Protein AF-A0A8T0A3N9-F1 (afdb_monomer_lite)

InterPro domains:
  IPR000560 Histidine phosphatase superfamily, clade-2 [PF00328] (569-919)
  IPR000560 Histidine phosphatase superfamily, clade-2 [cd07061] (569-920)
  IPR006073 GTP binding domain [PF01926] (279-384)
  IPR006073 GTP binding domain [PR00326] (279-299)
  IPR006073 GTP binding domain [PR00326] (347-365)
  IPR016496 GTPase HflX [PTHR10229] (55-469)
  IPR025121 GTPase HflX, N-terminal [PF13167] (106-194)
  IPR027417 P-loop containing nucleoside triphosphate hydrolase [G3DSA:3.40.50.300] (276-448)
  IPR027417 P-loop containing nucleoside triphosphate hydrolase [SSF52540] (276-443)
  IPR029033 Histidine phosphatase superfamily [G3DSA:3.40.50.1240] (568-965)
  IPR029033 Histidine phosphatase superfamily [SSF53254] (567-965)
  IPR030394 HflX-type guanine nucleotide-binding (G) domain [PS51705] (277-448)
  IPR033379 Histidine acid phosphatase active site [PS00616] (570-584)
  IPR042108 GTPase HflX, N-terminal domain superfamily [G3DSA:3.40.50.11060] (99-221)

Secondary structure (DSSP, 8-state):
-----------------------------S--------------THHHHHHHHHHHHHHHHHHHHHHHTT---TTS----EEEEEEEEEE-SSTTPPPTT--HHHHHHHHHHHHHHSTTEEEEEEEEEEE---TTSSSSS-HHHHHHHHHHHTTS--SEEEE-SS---HHHHHHHHHHHTS-EEEHHHHHHHHHHHH--SHHHHHHHHHHHHHHHHHHHHHHHHH------SS------S-S-TTHHHHHHHHHHHHHHHHHHHHHHHTT--S-PPPEEEEE-BTTSSHHHHHHHTS--TT----SSTTS--S-EEEEEE-TTS-EEEEEE-PPB-TT--HHHHHHHTTTTHHHHT-SEEEEEEETT-TTHHHHHHHHHHHHHHTT--HHHHTT-EEEEE-GGG--HHHHHHHHHTTGGGGSEE--TTT-TTHHHHHHHHHHHHHHHTT-EEEEEEEETT-HHHHHHHHHTPPEEEPTTSSEEEEEEEE-HHHHHHHHHHTT-----S----TTSSHHHHHHHHHHHHHHHHHHHHTSS-HHHHHHHHHHHHHTT-------------EEEEEEEEEE---B--SS-SSTT-S--TTT-TTSSTT-TTPBPHHHHHHHHHHHHHHHHHHBTTTB-SS--SGGGGGS--SS----SSSSSS--S----------SEEEEE-SSHHHHHHHHHHHHHH-PPPTTT-S-TT--------EE--TTS--TTT-GGGS--HHHHHHHHHHHHHHHHHHHHHTHHHHHHHHHHTT--TTSPPPHHHHHGGGGHHHHHTTT----GGGG-EEGGGTTEEHHHHHHHHHHHHHHHHHHS-HHHHHHHHHHHHHHHHHHHHHHHH-SSSTTGGG--SEEEEEE-HHHHHHHHHHTT--TTS-PPPPTT-EEEEEEEEETTEEEEEEEEEETTEEEEEP-TTS-SSEEHHHHHHHHTTT---SHHHHHHHTT--TTGGG-TTS----

Foldseek 3Di:
DDDDDDDDDDDDDDDDDDDDDDDDDDDDDDDDDDDDDPPDDDDDPPVVVVVVVVVVVVVVVVVVLCVVLLFDDLPDDDAQFEEEEEEEAEPDDPPHADPQDDSVVLSVLVQQLQVLDPNGHHPYYDYQYFHDDLPDLERDDPVSLVVVLVVPVVDPGQEYEYEDLDHQLSHQVVSCVSNVHHYHYPLSSVLSSQCNVDPDPLSNLLSVLLCLVVSVRNLVVCQVVVDDPDDDDDDDDDDDRPDPCSVVVNVVSVVVNVVVVVVVVVVVVVDPPDDQAEEEEAFAFQLCSVLLVCLQAVDPPDDDDNGAFSDSDWDWGWGAAPLRRIYIYTYAHHDDPCNRPSSVVSCLVSCVSVLRGLAYEYRFELLDPCRVSRVVRRVVSCVVSVRDPVRVVRYAYEHEPPVNDDPVSVVVCVVVVVVVRHQYAYSVVRPSVVVVSVVVVVVSLVSQQWDWDKDKAFPPDPLVVVCVVVPWDFDADPVRGITITTDTGHPVRVVVSVVVSVPDPPDPDDPDPPPPVVVVVVVVVVVVVVVVVVVVVPDDPVVVVVVVVVVVVVVDPDDPPPDPPLDKAFFFKEKEWAQFFFAAQADLADPDPPHCVNPCVLHVVDHPAQDPRRLVLLLVLLLVVQVVDDPRPHDLAQDPQQVPPVPDDDDDDPDPPPPPDPDDDDDDDHFARQEAAEEEPDNRLQSSRQSSCLNNHFDDPVQDPDPVDRHDDDDYHYDDPLAQDLQFRVVRDDFQVLVVVLCVQQVVVFVVLCVVCVVLVVVCCVRNVHDPPDDDTLVSLLSSLSVVSCVVVVHDDDPQQQDFDVSVVRHGSNVSSLVSNFVSLLCSQQVDLLSLLLRQQANVLVVLVLVVVVLVPPDDPPVRHRHRYYYYRHHQSNVSSNCNLQCFDPVPDTRAHHGKMWMWIWIDSDSWIWIAIWIAGPNDIDTTQGDPQGRTRTSVRSCVSNVSRHDNDDCSSCVSSVHDPPPSVPVPPPPDD

Organism: NCBI:txid189291

Structure (mmCIF, N/CA/C/O backbone):
data_AF-A0A8T0A3N9-F1
#
_entry.id   AF-A0A8T0A3N9-F1
#
loop_
_atom_site.group_PDB
_atom_site.id
_atom_site.type_symbol
_atom_site.label_atom_id
_atom_site.label_alt_id
_atom_site.label_comp_id
_atom_site.label_asym_id
_atom_site.label_entity_id
_atom_site.label_seq_id
_atom_site.pdbx_PDB_ins_code
_atom_site.Cartn_x
_atom_site.Cartn_y
_atom_site.Cartn_z
_atom_site.occupancy
_atom_site.B_iso_or_equiv
_atom_site.auth_seq_id
_atom_site.auth_comp_id
_atom_site.auth_asym_id
_atom_site.auth_atom_id
_atom_site.pdbx_PDB_model_num
ATOM 1 N N . MET A 1 1 ? -54.874 44.246 -4.420 1.00 30.34 1 MET A N 1
ATOM 2 C CA . MET A 1 1 ? -55.210 43.164 -5.374 1.00 30.34 1 MET A CA 1
ATOM 3 C C . MET A 1 1 ? -55.559 41.937 -4.543 1.00 30.34 1 MET A C 1
ATOM 5 O O . MET A 1 1 ? -54.662 41.275 -4.060 1.00 30.34 1 MET A O 1
ATOM 9 N N . PHE A 1 2 ? -56.795 41.769 -4.074 1.00 20.53 2 PHE A N 1
ATOM 10 C CA . PHE A 1 2 ? -57.977 41.414 -4.869 1.00 20.53 2 PHE A CA 1
ATOM 11 C C . PHE A 1 2 ? -57.716 40.195 -5.767 1.00 20.53 2 PHE A C 1
ATOM 13 O O . PHE A 1 2 ? -57.032 40.305 -6.777 1.00 20.53 2 PHE A O 1
ATOM 20 N N . ASN A 1 3 ? -58.325 39.076 -5.363 1.00 24.56 3 ASN A N 1
ATOM 21 C CA . ASN A 1 3 ? -58.626 37.869 -6.131 1.00 24.56 3 ASN A CA 1
ATOM 22 C C . ASN A 1 3 ? -57.452 37.079 -6.723 1.00 24.56 3 ASN A C 1
ATOM 24 O O . ASN A 1 3 ? -57.071 37.296 -7.869 1.00 24.56 3 ASN A O 1
ATOM 28 N N . ARG A 1 4 ? -57.034 36.021 -6.014 1.00 25.94 4 ARG A N 1
ATOM 29 C CA . ARG A 1 4 ? -57.215 34.619 -6.462 1.00 25.94 4 ARG A CA 1
ATOM 30 C C . ARG A 1 4 ? -56.453 33.655 -5.554 1.00 25.94 4 ARG A C 1
ATOM 32 O O . ARG A 1 4 ? -55.301 33.339 -5.807 1.00 25.94 4 ARG A O 1
ATOM 39 N N . LEU A 1 5 ? -57.139 33.149 -4.536 1.00 24.59 5 LEU A N 1
ATOM 40 C CA . LEU A 1 5 ? -56.925 31.809 -3.981 1.00 24.59 5 LEU A CA 1
ATOM 41 C C . LEU A 1 5 ? -58.199 31.433 -3.218 1.00 24.59 5 LEU A C 1
ATOM 43 O O . LEU A 1 5 ? -58.283 31.522 -2.001 1.00 24.59 5 LEU A O 1
ATOM 47 N N . LEU A 1 6 ? -59.232 31.083 -3.981 1.00 23.59 6 LEU A N 1
ATOM 48 C CA . LEU A 1 6 ? -60.419 30.400 -3.486 1.00 23.59 6 LEU A CA 1
ATOM 49 C C . LEU A 1 6 ? -60.865 29.402 -4.552 1.00 23.59 6 LEU A C 1
ATOM 51 O O . LEU A 1 6 ? -60.938 29.726 -5.735 1.00 23.59 6 LEU A O 1
ATOM 55 N N . CYS A 1 7 ? -61.177 28.209 -4.059 1.00 23.44 7 CYS A N 1
ATOM 56 C CA . CYS A 1 7 ? -61.945 27.155 -4.705 1.00 23.44 7 CYS A CA 1
ATOM 57 C C . CYS A 1 7 ? -61.252 26.356 -5.813 1.00 23.44 7 CYS A C 1
ATOM 59 O O . CYS A 1 7 ? -61.495 26.515 -7.003 1.00 23.44 7 CYS A O 1
ATOM 61 N N . CYS A 1 8 ? -60.520 25.339 -5.362 1.00 23.23 8 CYS A N 1
ATOM 62 C CA . CYS A 1 8 ? -60.723 24.006 -5.909 1.00 23.23 8 CYS A CA 1
ATOM 63 C C . CYS A 1 8 ? -61.924 23.393 -5.167 1.00 23.23 8 CYS A C 1
ATOM 65 O O . CYS A 1 8 ? -61.854 23.196 -3.955 1.00 23.23 8 CYS A O 1
ATOM 67 N N . SER A 1 9 ? -63.037 23.133 -5.847 1.00 22.84 9 SER A N 1
ATOM 68 C CA . SER A 1 9 ? -63.958 22.061 -5.451 1.00 22.84 9 SER A CA 1
ATOM 69 C C . SER A 1 9 ? -64.894 21.703 -6.600 1.00 22.84 9 SER A C 1
ATOM 71 O O . SER A 1 9 ? -65.612 22.552 -7.107 1.00 22.84 9 SER A O 1
ATOM 73 N N . PHE A 1 10 ? -64.832 20.415 -6.957 1.00 23.19 10 PHE A N 1
ATOM 74 C CA . PHE A 1 10 ? -65.966 19.538 -7.261 1.00 23.19 10 PHE A CA 1
ATOM 75 C C . PHE A 1 10 ? -66.947 20.036 -8.338 1.00 23.19 10 PHE A C 1
ATOM 77 O O . PHE A 1 10 ? -67.694 20.981 -8.156 1.00 23.19 10 PHE A O 1
ATOM 84 N N . CYS A 1 11 ? -67.052 19.391 -9.489 1.00 23.31 11 CYS A N 1
ATOM 85 C CA . CYS A 1 11 ? -67.640 18.065 -9.619 1.00 23.31 11 CYS A CA 1
ATOM 86 C C . CYS A 1 11 ? -67.549 17.696 -11.099 1.00 23.31 11 CYS A C 1
ATOM 88 O O . CYS A 1 11 ? -67.789 18.536 -11.966 1.00 23.31 11 CYS A O 1
ATOM 90 N N . GLY A 1 12 ? -67.220 16.438 -11.378 1.00 23.97 12 GLY A N 1
ATOM 91 C CA . GLY A 1 12 ? -67.410 15.887 -12.711 1.00 23.97 12 GLY A CA 1
ATOM 92 C C . GLY A 1 12 ? -68.894 15.788 -13.043 1.00 23.97 12 GLY A C 1
ATOM 93 O O . GLY A 1 12 ? -69.718 15.745 -12.131 1.00 23.97 12 GLY A O 1
ATOM 94 N N . ASN A 1 13 ? -69.216 15.724 -14.334 1.00 23.80 13 ASN A N 1
ATOM 95 C CA . ASN A 1 13 ? -69.776 14.516 -14.939 1.00 23.80 13 ASN A CA 1
ATOM 96 C C . ASN A 1 13 ? -70.222 14.750 -16.392 1.00 23.80 13 ASN A C 1
ATOM 98 O O . ASN A 1 13 ? -70.967 15.691 -16.632 1.00 23.80 13 ASN A O 1
ATOM 102 N N . PHE A 1 14 ? -69.862 13.799 -17.273 1.00 21.64 14 PHE A N 1
ATOM 103 C CA . PHE A 1 14 ? -70.457 13.521 -18.600 1.00 21.64 14 PHE A CA 1
ATOM 104 C C . PHE A 1 14 ? -70.297 14.659 -19.651 1.00 21.64 14 PHE A C 1
ATOM 106 O O . PHE A 1 14 ? -70.288 15.828 -19.315 1.00 21.64 14 PHE A O 1
ATOM 113 N N . VAL A 1 15 ? -70.055 14.460 -20.953 1.00 22.73 15 VAL A N 1
ATOM 114 C CA . VAL A 1 15 ? -70.642 13.574 -21.975 1.00 22.73 15 VAL A CA 1
ATOM 115 C C . VAL A 1 15 ? -69.679 13.559 -23.196 1.00 22.73 15 VAL A C 1
ATOM 117 O O . VAL A 1 15 ? -69.161 14.610 -23.546 1.00 22.73 15 VAL A O 1
ATOM 120 N N . PHE A 1 16 ? -69.427 12.365 -23.763 1.00 19.97 16 PHE A N 1
ATOM 121 C CA . PHE A 1 16 ? -69.338 11.912 -25.185 1.00 19.97 16 PHE A CA 1
ATOM 122 C C . PHE A 1 16 ? -69.136 12.894 -26.398 1.00 19.97 16 PHE A C 1
ATOM 124 O O . PHE A 1 16 ? -69.219 14.101 -26.238 1.00 19.97 16 PHE A O 1
ATOM 131 N N . PRO A 1 17 ? -68.802 12.396 -27.621 1.00 37.25 17 PRO A N 1
ATOM 132 C CA . PRO A 1 17 ? -67.645 12.792 -28.441 1.00 37.25 17 PRO A CA 1
ATOM 133 C C . PRO A 1 17 ? -68.047 13.462 -29.788 1.00 37.25 17 PRO A C 1
ATOM 135 O O . PRO A 1 17 ? -69.189 13.878 -29.927 1.00 37.25 17 PRO A O 1
ATOM 138 N N . LEU A 1 18 ? -67.140 13.434 -30.789 1.00 20.70 18 LEU A N 1
ATOM 139 C CA . LEU A 1 18 ? -67.248 13.936 -32.187 1.00 20.70 18 LEU A CA 1
ATOM 140 C C . LEU A 1 18 ? -66.909 15.441 -32.293 1.00 20.70 18 LEU A C 1
ATOM 142 O O . LEU A 1 18 ? -67.251 16.209 -31.412 1.00 20.70 18 LEU A O 1
ATOM 146 N N . GLU A 1 19 ? -66.187 15.976 -33.277 1.00 22.59 19 GLU A N 1
ATOM 147 C CA . GLU A 1 19 ? -65.844 15.527 -34.623 1.00 22.59 19 GLU A CA 1
ATOM 148 C C . GLU A 1 19 ? -64.695 16.420 -35.161 1.00 22.59 19 GLU A C 1
ATOM 150 O O . GLU A 1 19 ? -64.635 17.618 -34.890 1.00 22.59 19 GLU A O 1
ATOM 155 N N . ASN A 1 20 ? -63.756 15.799 -35.880 1.00 23.03 20 ASN A N 1
ATOM 156 C CA . ASN A 1 20 ? -63.113 16.243 -37.132 1.00 23.03 20 ASN A CA 1
ATOM 157 C C . ASN A 1 20 ? -63.693 17.539 -37.782 1.00 23.03 20 ASN A C 1
ATOM 159 O O . ASN A 1 20 ? -64.899 17.710 -37.799 1.00 23.03 20 ASN A O 1
ATOM 163 N N . ILE A 1 21 ? -62.996 18.448 -38.482 1.00 23.11 21 ILE A N 1
ATOM 164 C CA . ILE A 1 21 ? -61.738 18.433 -39.251 1.00 23.11 21 ILE A CA 1
ATOM 165 C C . ILE A 1 21 ? -61.641 19.812 -39.968 1.00 23.11 21 ILE A C 1
ATOM 167 O O . ILE A 1 21 ? -62.672 20.387 -40.302 1.00 23.11 21 ILE A O 1
ATOM 171 N N . LEU A 1 22 ? -60.415 20.253 -40.303 1.00 21.78 22 LEU A N 1
ATOM 172 C CA . LEU A 1 22 ? -60.035 21.360 -41.226 1.00 21.78 22 LEU A CA 1
ATOM 173 C C . LEU A 1 22 ? -60.238 22.796 -40.690 1.00 21.78 22 LEU A C 1
ATOM 175 O O . LEU A 1 22 ? -61.221 23.102 -40.047 1.00 21.78 22 LEU A O 1
ATOM 179 N N . SER A 1 23 ? -59.335 23.757 -40.903 1.00 22.45 23 SER A N 1
ATOM 180 C CA . SER A 1 23 ? -58.492 23.973 -42.081 1.00 22.45 23 SER A CA 1
ATOM 181 C C . SER A 1 23 ? -57.267 24.859 -41.789 1.00 22.45 23 SER A C 1
ATOM 183 O O . SER A 1 23 ? -57.397 25.920 -41.190 1.00 22.45 23 SER A O 1
ATOM 185 N N . ASN A 1 24 ? -56.120 24.444 -42.338 1.00 22.59 24 ASN A N 1
ATOM 186 C CA . ASN A 1 24 ? -55.040 25.261 -42.914 1.00 22.59 24 ASN A CA 1
ATOM 187 C C . ASN A 1 24 ? -54.519 26.504 -42.164 1.00 22.59 24 ASN A C 1
ATOM 189 O O . ASN A 1 24 ? -55.103 27.572 -42.272 1.00 22.59 24 ASN A O 1
ATOM 193 N N . SER A 1 25 ? -53.259 26.437 -41.712 1.00 24.27 25 SER A N 1
ATOM 194 C CA . SER A 1 25 ? -52.186 27.223 -42.354 1.00 24.27 25 SER A CA 1
ATOM 195 C C . SER A 1 25 ? -50.788 26.870 -41.831 1.00 24.27 25 SER A C 1
ATOM 197 O O . SER A 1 25 ? -50.473 27.019 -40.655 1.00 24.27 25 SER A O 1
ATOM 199 N N . ARG A 1 26 ? -49.958 26.423 -42.778 1.00 23.83 26 ARG A N 1
ATOM 200 C CA . ARG A 1 26 ? -48.489 26.481 -42.862 1.00 23.83 26 ARG A CA 1
ATOM 201 C C . ARG A 1 26 ? -47.792 27.386 -41.828 1.00 23.83 26 ARG A C 1
ATOM 203 O O . ARG A 1 26 ? -47.915 28.597 -41.928 1.00 23.83 26 ARG A O 1
ATOM 210 N N . PHE A 1 27 ? -46.942 26.800 -40.980 1.00 23.92 27 PHE A N 1
ATOM 211 C CA . PHE A 1 27 ? -45.501 27.111 -40.892 1.00 23.92 27 PHE A CA 1
ATOM 212 C C . PHE A 1 27 ? -44.819 26.121 -39.925 1.00 23.92 27 PHE A C 1
ATOM 214 O O . PHE A 1 27 ? -44.759 26.308 -38.715 1.00 23.92 27 PHE A O 1
ATOM 221 N N . LEU A 1 28 ? -44.340 25.010 -40.487 1.00 23.72 28 LEU A N 1
ATOM 222 C CA . LEU A 1 28 ? -43.493 24.016 -39.829 1.00 23.72 28 LEU A CA 1
ATOM 223 C C . LEU A 1 28 ? -42.024 24.392 -40.051 1.00 23.72 28 LEU A C 1
ATOM 225 O O . LEU A 1 28 ? -41.603 24.468 -41.203 1.00 23.72 28 LEU A O 1
ATOM 229 N N . ARG A 1 29 ? -41.233 24.510 -38.978 1.00 22.55 29 ARG A N 1
ATOM 230 C CA . ARG A 1 29 ? -39.926 23.835 -38.849 1.00 22.55 29 ARG A CA 1
ATOM 231 C C . ARG A 1 29 ? -39.346 24.009 -37.443 1.00 22.55 29 ARG A C 1
ATOM 233 O O . ARG A 1 29 ? -39.181 25.118 -36.956 1.00 22.55 29 ARG A O 1
ATOM 240 N N . ASN A 1 30 ? -38.946 22.864 -36.894 1.00 24.52 30 ASN A N 1
ATOM 241 C CA . ASN A 1 30 ? -37.960 22.666 -35.832 1.00 24.52 30 ASN A CA 1
ATOM 242 C C . ASN A 1 30 ? -38.410 22.901 -34.384 1.00 24.52 30 ASN A C 1
ATOM 244 O O . ASN A 1 30 ? -38.024 23.880 -33.763 1.00 24.52 30 ASN A O 1
ATOM 248 N N . GLN A 1 31 ? -39.109 21.913 -33.813 1.00 24.20 31 GLN A N 1
ATOM 249 C CA . GLN A 1 31 ? -38.655 21.147 -32.634 1.00 24.20 31 GLN A CA 1
ATOM 250 C C . GLN A 1 31 ? -39.812 20.336 -32.024 1.00 24.20 31 GLN A C 1
ATOM 252 O O . GLN A 1 31 ? -40.736 20.907 -31.459 1.00 24.20 31 GLN A O 1
ATOM 257 N N . LYS A 1 32 ? -39.695 19.004 -32.081 1.00 23.02 32 LYS A N 1
ATOM 258 C CA . LYS A 1 32 ? -39.749 18.040 -30.959 1.00 23.02 32 LYS A CA 1
ATOM 259 C C . LYS A 1 32 ? -40.359 16.703 -31.387 1.00 23.02 32 LYS A C 1
ATOM 261 O O . LYS A 1 32 ? -41.484 16.636 -31.852 1.00 23.02 32 LYS A O 1
ATOM 266 N N . CYS A 1 33 ? -39.593 15.663 -31.064 1.00 22.38 33 CYS A N 1
ATOM 267 C CA . CYS A 1 33 ? -40.052 14.412 -30.471 1.00 22.38 33 CYS A CA 1
ATOM 268 C C . CYS A 1 33 ? -40.924 13.439 -31.286 1.00 22.38 33 CYS A C 1
ATOM 270 O O . CYS A 1 33 ? -42.089 13.676 -31.567 1.00 22.38 33 CYS A O 1
ATOM 272 N N . PHE A 1 34 ? -40.337 12.245 -31.428 1.00 23.73 34 PHE A N 1
ATOM 273 C CA . PHE A 1 34 ? -40.963 10.924 -31.485 1.00 23.73 34 PHE A CA 1
ATOM 274 C C . PHE A 1 34 ? -41.773 10.555 -32.736 1.00 23.73 34 PHE A C 1
ATOM 276 O O . PHE A 1 34 ? -42.989 10.673 -32.786 1.00 23.73 34 PHE A O 1
ATOM 283 N N . SER A 1 35 ? -41.095 9.882 -33.668 1.00 21.33 35 SER A N 1
ATOM 284 C CA . SER A 1 35 ? -41.566 8.573 -34.137 1.00 21.33 35 SER A CA 1
ATOM 285 C C . SER A 1 35 ? -40.422 7.711 -34.692 1.00 21.33 35 SER A C 1
ATOM 287 O O . SER A 1 35 ? -39.604 8.136 -35.501 1.00 21.33 35 SER A O 1
ATOM 289 N N . THR A 1 36 ? -40.402 6.463 -34.214 1.00 23.75 36 THR A N 1
ATOM 290 C CA . THR A 1 36 ? -40.014 5.244 -34.942 1.00 23.75 36 THR A CA 1
ATOM 291 C C . THR A 1 36 ? -38.611 5.147 -35.548 1.00 23.75 36 THR A C 1
ATOM 293 O O . THR A 1 36 ? -38.439 5.201 -36.762 1.00 23.75 36 THR A O 1
ATOM 296 N N . VAL A 1 37 ? -37.637 4.746 -34.727 1.00 23.03 37 VAL A N 1
ATOM 297 C CA . VAL A 1 37 ? -36.713 3.689 -35.168 1.00 23.03 37 VAL A CA 1
ATOM 298 C C . VAL A 1 37 ? -37.246 2.386 -34.593 1.00 23.03 37 VAL A C 1
ATOM 300 O O . VAL A 1 37 ? -37.294 2.201 -33.380 1.00 23.03 37 VAL A O 1
ATOM 303 N N . LYS A 1 38 ? -37.710 1.507 -35.484 1.00 22.08 38 LYS A N 1
ATOM 304 C CA . LYS A 1 38 ? -38.062 0.120 -35.180 1.00 22.08 38 LYS A CA 1
ATOM 305 C C . LYS A 1 38 ? -36.875 -0.532 -34.468 1.00 22.08 38 LYS A C 1
ATOM 307 O O . LYS A 1 38 ? -35.898 -0.903 -35.117 1.00 22.08 38 LYS A O 1
ATOM 312 N N . ILE A 1 39 ? -36.968 -0.685 -33.150 1.00 24.41 39 ILE A N 1
ATOM 313 C CA . ILE A 1 39 ? -36.131 -1.615 -32.398 1.00 24.41 39 ILE A CA 1
ATOM 314 C C . ILE A 1 39 ? -36.564 -3.000 -32.871 1.00 24.41 39 ILE A C 1
ATOM 316 O O . ILE A 1 39 ? -37.581 -3.538 -32.439 1.00 24.41 39 ILE A O 1
ATOM 320 N N . ARG A 1 40 ? -35.838 -3.530 -33.858 1.00 24.09 40 ARG A N 1
ATOM 321 C CA . ARG A 1 40 ? -35.910 -4.946 -34.196 1.00 24.09 40 ARG A CA 1
ATOM 322 C C . ARG A 1 40 ? -35.511 -5.720 -32.947 1.00 24.09 40 ARG A C 1
ATOM 324 O O . ARG A 1 40 ? -34.443 -5.487 -32.387 1.00 24.09 40 ARG A O 1
ATOM 331 N N . GLU A 1 41 ? -36.416 -6.599 -32.544 1.00 25.75 41 GLU A N 1
ATOM 332 C CA . GLU A 1 41 ? -36.269 -7.596 -31.496 1.00 25.75 41 GLU A CA 1
ATOM 333 C C . GLU A 1 41 ? -34.837 -8.140 -31.405 1.00 25.75 41 GLU A C 1
ATOM 335 O O . GLU A 1 41 ? -34.308 -8.736 -32.347 1.00 25.75 41 GLU A O 1
ATOM 340 N N . LEU A 1 42 ? -34.227 -7.969 -30.234 1.00 30.20 42 LEU A N 1
ATOM 341 C CA . LEU A 1 42 ? -33.087 -8.766 -29.810 1.00 30.20 42 LEU A CA 1
ATOM 342 C C . LEU A 1 42 ? -33.594 -10.183 -29.495 1.00 30.20 42 LEU A C 1
ATOM 344 O O . LEU A 1 42 ? -34.135 -10.441 -28.425 1.00 30.20 42 LEU A O 1
ATOM 348 N N . ARG A 1 43 ? -33.394 -11.104 -30.440 1.00 24.11 43 ARG A N 1
ATOM 349 C CA . ARG A 1 43 ? -33.302 -12.557 -30.210 1.00 24.11 43 ARG A CA 1
ATOM 350 C C . ARG A 1 43 ? -31.985 -13.071 -30.811 1.00 24.11 43 ARG A C 1
ATOM 352 O O . ARG A 1 43 ? -31.528 -12.523 -31.814 1.00 24.11 43 ARG A O 1
ATOM 359 N N . PRO A 1 44 ? -31.468 -14.220 -30.354 1.00 31.72 44 PRO A N 1
ATOM 360 C CA . PRO A 1 44 ? -30.859 -14.491 -29.060 1.00 31.72 44 PRO A CA 1
ATOM 361 C C . PRO A 1 44 ? -29.315 -14.524 -29.172 1.00 31.72 44 PRO A C 1
ATOM 363 O O . PRO A 1 44 ? -28.741 -14.490 -30.262 1.00 31.72 44 PRO A O 1
ATOM 366 N N . LEU A 1 45 ? -28.655 -14.645 -28.019 1.00 30.11 45 LEU A N 1
ATOM 367 C CA . LEU A 1 45 ? -27.210 -14.742 -27.723 1.00 30.11 45 LEU A CA 1
ATOM 368 C C . LEU A 1 45 ? -26.346 -15.724 -28.564 1.00 30.11 45 LEU A C 1
ATOM 370 O O . LEU A 1 45 ? -25.161 -15.887 -28.288 1.00 30.11 45 LEU A O 1
ATOM 374 N N . GLN A 1 46 ? -26.872 -16.350 -29.618 1.00 28.11 46 GLN A N 1
ATOM 375 C CA . GLN A 1 46 ? -26.120 -17.230 -30.522 1.00 28.11 46 GLN A CA 1
ATOM 376 C C . GLN A 1 46 ? -25.392 -16.475 -31.651 1.00 28.11 46 GLN A C 1
ATOM 378 O O . GLN A 1 46 ? -24.355 -16.937 -32.123 1.00 28.11 46 GLN A O 1
ATOM 383 N N . LYS A 1 47 ? -25.863 -15.284 -32.057 1.00 27.27 47 LYS A N 1
ATOM 384 C CA . LYS A 1 47 ? -25.185 -14.460 -33.084 1.00 27.27 47 LYS A CA 1
ATOM 385 C C . LYS A 1 47 ? -23.912 -13.778 -32.573 1.00 27.27 47 LYS A C 1
ATOM 387 O O . LYS A 1 47 ? -22.995 -13.561 -33.353 1.00 27.27 47 LYS A O 1
ATOM 392 N N . VAL A 1 48 ? -23.837 -13.501 -31.269 1.00 33.81 48 VAL A N 1
ATOM 393 C CA . VAL A 1 48 ? -22.647 -12.914 -30.628 1.00 33.81 48 VAL A CA 1
ATOM 394 C C . VAL A 1 48 ? -21.504 -13.930 -30.576 1.00 33.81 48 VAL A C 1
ATOM 396 O O . VAL A 1 48 ? -20.382 -13.576 -30.905 1.00 33.81 48 VAL A O 1
ATOM 399 N N . LYS A 1 49 ? -21.789 -15.215 -30.311 1.00 30.42 49 LYS A N 1
ATOM 400 C CA . LYS A 1 49 ? -20.788 -16.291 -30.449 1.00 30.42 49 LYS A CA 1
ATOM 401 C C . LYS A 1 49 ? -20.253 -16.426 -31.879 1.00 30.42 49 LYS A C 1
ATOM 403 O O . LYS A 1 49 ? -19.074 -16.692 -32.046 1.00 30.42 49 LYS A O 1
ATOM 408 N N . LYS A 1 50 ? -21.104 -16.209 -32.891 1.00 28.48 50 LYS A N 1
ATOM 409 C CA . LYS A 1 50 ? -20.723 -16.294 -34.311 1.00 28.48 50 LYS A CA 1
ATOM 410 C C . LYS A 1 50 ? -19.905 -15.085 -34.798 1.00 28.48 50 LYS A C 1
ATOM 412 O O . LYS A 1 50 ? -19.092 -15.235 -35.700 1.00 28.48 50 LYS A O 1
ATOM 417 N N . LEU A 1 51 ? -20.121 -13.909 -34.200 1.00 32.94 51 LEU A N 1
ATOM 418 C CA . LEU A 1 51 ? -19.333 -12.692 -34.443 1.00 32.94 51 LEU A CA 1
ATOM 419 C C . LEU A 1 51 ? -17.976 -12.748 -33.730 1.00 32.94 51 LEU A C 1
ATOM 421 O O . LEU A 1 51 ? -16.968 -12.450 -34.354 1.00 32.94 51 LEU A O 1
ATOM 425 N N . LEU A 1 52 ? -17.938 -13.233 -32.485 1.00 33.88 52 LEU A N 1
ATOM 426 C CA . LEU A 1 52 ? -16.690 -13.460 -31.746 1.00 33.88 52 LEU A CA 1
ATOM 427 C C . LEU A 1 52 ? -15.800 -14.508 -32.439 1.00 33.88 52 LEU A C 1
ATOM 429 O O . LEU A 1 52 ? -14.599 -14.306 -32.548 1.00 33.88 52 LEU A O 1
ATOM 433 N N . SER A 1 53 ? -16.387 -15.571 -33.009 1.00 35.06 53 SER A N 1
ATOM 434 C CA . SER A 1 53 ? -15.629 -16.555 -33.799 1.00 35.06 53 SER A CA 1
ATOM 435 C C . SER A 1 53 ? -15.154 -16.031 -35.162 1.00 35.06 53 SER A C 1
ATOM 437 O O . SER A 1 53 ? -14.242 -16.600 -35.744 1.00 35.06 53 SER A O 1
ATOM 439 N N . GLN A 1 54 ? -15.791 -14.989 -35.716 1.00 41.12 54 GLN A N 1
ATOM 440 C CA . GLN A 1 54 ? -15.336 -14.338 -36.955 1.00 41.12 54 GLN A CA 1
ATOM 441 C C . GLN A 1 54 ? -14.229 -13.309 -36.680 1.00 41.12 54 GLN A C 1
ATOM 443 O O . GLN A 1 54 ? -13.321 -13.191 -37.495 1.00 41.12 54 GLN A O 1
ATOM 448 N N . GLU A 1 55 ? -14.260 -12.629 -35.529 1.00 47.69 55 GLU A N 1
ATOM 449 C CA . GLU A 1 55 ? -13.177 -11.744 -35.071 1.00 47.69 55 GLU A CA 1
ATOM 450 C C . GLU A 1 55 ? -11.871 -12.514 -34.809 1.00 47.69 55 GLU A C 1
ATOM 452 O O . GLU A 1 55 ? -10.806 -12.033 -35.186 1.00 47.69 55 GLU A O 1
ATOM 457 N N . GLU A 1 56 ? -11.941 -13.727 -34.244 1.00 44.69 56 GLU A N 1
ATOM 458 C CA . GLU A 1 56 ? -10.761 -14.586 -34.033 1.00 44.69 56 GLU A CA 1
ATOM 459 C C . GLU A 1 56 ? -10.094 -15.000 -35.361 1.00 44.69 56 GLU A C 1
ATOM 461 O O . GLU A 1 56 ? -8.872 -14.941 -35.480 1.00 44.69 56 GLU A O 1
ATOM 466 N N . ILE A 1 57 ? -10.889 -15.331 -36.389 1.00 45.47 57 ILE A N 1
ATOM 467 C CA . ILE A 1 57 ? -10.389 -15.700 -37.728 1.00 45.47 57 ILE A CA 1
ATOM 468 C C . ILE A 1 57 ? -9.787 -14.482 -38.453 1.00 45.47 57 ILE A C 1
ATOM 470 O O . ILE A 1 57 ? -8.758 -14.601 -39.120 1.00 45.47 57 ILE A O 1
ATOM 474 N N . GLU A 1 58 ? -10.401 -13.301 -38.324 1.00 52.75 58 GLU A N 1
ATOM 475 C CA . GLU A 1 58 ? -9.874 -12.065 -38.915 1.00 52.75 58 GLU A CA 1
ATOM 476 C C . GLU A 1 58 ? -8.576 -11.603 -38.225 1.00 52.75 58 GLU A C 1
ATOM 478 O O . GLU A 1 58 ? -7.655 -11.170 -38.917 1.00 52.75 58 GLU A O 1
ATOM 483 N N . GLU A 1 59 ? -8.441 -11.734 -36.897 1.00 53.75 59 GLU A N 1
ATOM 484 C CA . GLU A 1 59 ? -7.191 -11.415 -36.183 1.00 53.75 59 GLU A CA 1
ATOM 485 C C . GLU A 1 59 ? -6.044 -12.379 -36.530 1.00 53.75 59 GLU A C 1
ATOM 487 O O . GLU A 1 59 ? -4.892 -11.941 -36.623 1.00 53.75 59 GLU A O 1
ATOM 492 N N . GLU A 1 60 ? -6.329 -13.658 -36.780 1.00 53.50 60 GLU A N 1
ATOM 493 C CA . GLU A 1 60 ? -5.324 -14.654 -37.169 1.00 53.50 60 GLU A CA 1
ATOM 494 C C . GLU A 1 60 ? -4.774 -14.382 -38.583 1.00 53.50 60 GLU A C 1
ATOM 496 O O . GLU A 1 60 ? -3.558 -14.263 -38.764 1.00 53.50 60 GLU A O 1
ATOM 501 N N . GLN A 1 61 ? -5.654 -14.114 -39.557 1.00 54.69 61 GLN A N 1
ATOM 502 C CA . GLN A 1 61 ? -5.267 -13.689 -40.914 1.00 54.69 61 GLN A CA 1
ATOM 503 C C . GLN A 1 61 ? -4.504 -12.355 -40.914 1.00 54.69 61 GLN A C 1
ATOM 505 O O . GLN A 1 61 ? -3.534 -12.168 -41.652 1.00 54.69 61 GLN A O 1
ATOM 510 N N . PHE A 1 62 ? -4.910 -11.411 -40.061 1.00 59.25 62 PHE A N 1
ATOM 511 C CA . PHE A 1 62 ? -4.227 -10.126 -39.913 1.00 59.25 62 PHE A CA 1
ATOM 512 C C . PHE A 1 62 ? -2.842 -10.284 -39.267 1.00 59.25 62 PHE A C 1
ATOM 514 O O . PHE A 1 62 ? -1.912 -9.538 -39.580 1.00 59.25 62 PHE A O 1
ATOM 521 N N . THR A 1 63 ? -2.680 -11.271 -38.385 1.00 58.16 63 THR A N 1
ATOM 522 C CA . THR A 1 63 ? -1.396 -11.621 -37.766 1.00 58.16 63 THR A CA 1
ATOM 523 C C . THR A 1 63 ? -0.440 -12.249 -38.779 1.00 58.16 63 THR A C 1
ATOM 525 O O . THR A 1 63 ? 0.745 -11.912 -38.785 1.00 58.16 63 THR A O 1
ATOM 528 N N . GLU A 1 64 ? -0.945 -13.103 -39.666 1.00 56.94 64 GLU A N 1
ATOM 529 C CA . GLU A 1 64 ? -0.175 -13.704 -40.759 1.00 56.94 64 GLU A CA 1
ATOM 530 C C . GLU A 1 64 ? 0.266 -12.652 -41.791 1.00 56.94 64 GLU A C 1
ATOM 532 O O . GLU A 1 64 ? 1.437 -12.600 -42.175 1.00 56.94 64 GLU A O 1
ATOM 537 N N . LEU A 1 65 ? -0.620 -11.712 -42.136 1.00 58.81 65 LEU A N 1
ATOM 538 C CA . LEU A 1 65 ? -0.280 -10.577 -42.993 1.00 58.81 65 LEU A CA 1
ATOM 539 C C . LEU A 1 65 ? 0.824 -9.703 -42.371 1.00 58.81 65 LEU A C 1
ATOM 541 O O . LEU A 1 65 ? 1.794 -9.364 -43.047 1.00 58.81 65 LEU A O 1
ATOM 545 N N . LYS A 1 66 ? 0.725 -9.367 -41.078 1.00 60.41 66 LYS A N 1
ATOM 546 C CA . LYS A 1 66 ? 1.770 -8.604 -40.369 1.00 60.41 66 LYS A CA 1
ATOM 547 C C . LYS A 1 66 ? 3.135 -9.290 -40.439 1.00 60.41 66 LYS A C 1
ATOM 549 O O . LYS A 1 66 ? 4.135 -8.613 -40.664 1.00 60.41 66 LYS A O 1
ATOM 554 N N . LEU A 1 67 ? 3.165 -10.617 -40.299 1.00 58.31 67 LEU A N 1
ATOM 555 C CA . LEU A 1 67 ? 4.386 -11.413 -40.440 1.00 58.31 67 LEU A CA 1
ATOM 556 C C . LEU A 1 67 ? 4.949 -11.343 -41.866 1.00 58.31 67 LEU A C 1
ATOM 558 O O . LEU A 1 67 ? 6.153 -11.170 -42.027 1.00 58.31 67 LEU A O 1
ATOM 562 N N . SER A 1 68 ? 4.092 -11.411 -42.890 1.00 53.72 68 SER A N 1
ATOM 563 C CA . SER A 1 68 ? 4.516 -11.301 -44.296 1.00 53.72 68 SER A CA 1
ATOM 564 C C . SER A 1 68 ? 5.037 -9.908 -44.683 1.00 53.72 68 SER A C 1
ATOM 566 O O . SER A 1 68 ? 5.883 -9.788 -45.562 1.00 53.72 68 SER A O 1
ATOM 568 N N . LEU A 1 69 ? 4.576 -8.857 -43.995 1.00 55.69 69 LEU A N 1
ATOM 569 C CA . LEU A 1 69 ? 4.982 -7.463 -44.211 1.00 55.69 69 LEU A CA 1
ATOM 570 C C . LEU A 1 69 ? 6.219 -7.049 -43.392 1.00 55.69 69 LEU A C 1
ATOM 572 O O . LEU A 1 69 ? 6.550 -5.867 -43.344 1.00 55.69 69 LEU A O 1
ATOM 576 N N . GLY A 1 70 ? 6.880 -7.994 -42.713 1.00 52.34 70 GLY A N 1
ATOM 577 C CA . GLY A 1 70 ? 8.058 -7.715 -41.887 1.00 52.34 70 GLY A CA 1
ATOM 578 C C . GLY A 1 70 ? 7.758 -6.939 -40.597 1.00 52.34 70 GLY A C 1
ATOM 579 O O . GLY A 1 70 ? 8.675 -6.398 -39.982 1.00 52.34 70 GLY A O 1
ATOM 580 N N . MET A 1 71 ? 6.494 -6.877 -40.156 1.00 57.81 71 MET A N 1
ATOM 581 C CA . MET A 1 71 ? 6.142 -6.265 -38.872 1.00 57.81 71 MET A CA 1
ATOM 582 C C . MET A 1 71 ? 6.454 -7.227 -37.719 1.00 57.81 71 MET A C 1
ATOM 584 O O . MET A 1 71 ? 6.017 -8.380 -37.706 1.00 57.81 71 MET A O 1
ATOM 588 N N . LEU A 1 72 ? 7.176 -6.742 -36.707 1.00 56.53 72 LEU A N 1
ATOM 589 C CA . LEU A 1 72 ? 7.594 -7.557 -35.567 1.00 56.53 72 LEU A CA 1
ATOM 590 C C . LEU A 1 72 ? 6.390 -7.940 -34.677 1.00 56.53 72 LEU A C 1
ATOM 592 O O . LEU A 1 72 ? 5.561 -7.112 -34.273 1.00 56.53 72 LEU A O 1
ATOM 596 N N . ASN A 1 73 ? 6.283 -9.228 -34.337 1.00 53.59 73 ASN A N 1
ATOM 597 C CA . ASN A 1 73 ? 5.254 -9.741 -33.432 1.00 53.59 73 ASN A CA 1
ATOM 598 C C . ASN A 1 73 ? 5.782 -9.839 -31.998 1.00 53.59 73 ASN A C 1
ATOM 600 O O . ASN A 1 73 ? 6.598 -10.700 -31.695 1.00 53.59 73 ASN A O 1
ATOM 604 N N . GLY A 1 74 ? 5.242 -9.011 -31.097 1.00 44.59 74 GLY A N 1
ATOM 605 C CA . GLY A 1 74 ? 5.677 -8.908 -29.695 1.00 44.59 74 GLY A CA 1
ATOM 606 C C . GLY A 1 74 ? 5.469 -10.145 -28.804 1.00 44.59 74 GLY A C 1
ATOM 607 O O . GLY A 1 74 ? 5.857 -10.095 -27.644 1.00 44.59 74 GLY A O 1
ATOM 608 N N . ASN A 1 75 ? 4.883 -11.236 -29.318 1.00 39.72 75 ASN A N 1
ATOM 609 C CA . ASN A 1 75 ? 4.646 -12.483 -28.572 1.00 39.72 75 ASN A CA 1
ATOM 610 C C . ASN A 1 75 ? 5.533 -13.663 -29.020 1.00 39.72 75 ASN A C 1
ATOM 612 O O . ASN A 1 75 ? 5.498 -14.711 -28.378 1.00 39.72 75 ASN A O 1
ATOM 616 N N . LYS A 1 76 ? 6.313 -13.537 -30.105 1.00 41.47 76 LYS A N 1
ATOM 617 C CA . LYS A 1 76 ? 7.320 -14.550 -30.463 1.00 41.47 76 LYS A CA 1
ATOM 618 C C . LYS A 1 76 ? 8.630 -14.205 -29.760 1.00 41.47 76 LYS A C 1
ATOM 620 O O . LYS A 1 76 ? 9.027 -13.046 -29.737 1.00 41.47 76 LYS A O 1
ATOM 625 N N . VAL A 1 77 ? 9.292 -15.219 -29.204 1.00 39.66 77 VAL A N 1
ATOM 626 C CA . VAL A 1 77 ? 10.673 -15.122 -28.713 1.00 39.66 77 VAL A CA 1
ATOM 627 C C . VAL A 1 77 ? 11.518 -14.551 -29.853 1.00 39.66 77 VAL A C 1
ATOM 629 O O . VAL A 1 77 ? 11.645 -15.188 -30.898 1.00 39.66 77 VAL A O 1
ATOM 632 N N . PHE A 1 78 ? 12.005 -13.320 -29.690 1.00 54.09 78 PHE A N 1
ATOM 633 C CA . PHE A 1 78 ? 12.846 -12.665 -30.685 1.00 54.09 78 PHE A CA 1
ATOM 634 C C . PHE A 1 78 ? 14.100 -13.519 -30.915 1.00 54.09 78 PHE A C 1
ATOM 636 O O . PHE A 1 78 ? 14.778 -13.897 -29.957 1.00 54.09 78 PHE A O 1
ATOM 643 N N . GLY A 1 79 ? 14.400 -13.838 -32.176 1.00 57.44 79 GLY A N 1
ATOM 644 C CA . GLY A 1 79 ? 15.717 -14.353 -32.545 1.00 57.44 79 GLY A CA 1
ATOM 645 C C . GLY A 1 79 ? 16.787 -13.289 -32.284 1.00 57.44 79 GLY A C 1
ATOM 646 O O . GLY A 1 79 ? 16.487 -12.096 -32.240 1.00 57.44 79 GLY A O 1
ATOM 647 N N . SER A 1 80 ? 18.037 -13.704 -32.083 1.00 72.94 80 SER A N 1
ATOM 648 C CA . SER A 1 80 ? 19.158 -12.775 -31.915 1.00 72.94 80 SER A CA 1
ATOM 649 C C . SER A 1 80 ? 19.537 -12.132 -33.258 1.00 72.94 80 SER A C 1
ATOM 651 O O . SER A 1 80 ? 20.393 -12.654 -33.973 1.00 72.94 80 SER A O 1
ATOM 653 N N . GLU A 1 81 ? 18.900 -11.018 -33.609 1.00 82.38 81 GLU A N 1
ATOM 654 C CA . GLU A 1 81 ? 19.163 -10.261 -34.836 1.00 82.38 81 GLU A CA 1
ATOM 655 C C . GLU A 1 81 ? 20.446 -9.420 -34.715 1.00 82.38 81 GLU A C 1
ATOM 657 O O . GLU A 1 81 ? 20.632 -8.658 -33.763 1.00 82.38 81 GLU A O 1
ATOM 662 N N . GLN A 1 82 ? 21.331 -9.534 -35.704 1.00 88.81 82 GLN A N 1
ATOM 663 C CA . GLN A 1 82 ? 22.526 -8.712 -35.867 1.00 88.81 82 GLN A CA 1
ATOM 664 C C . GLN A 1 82 ? 22.252 -7.623 -36.914 1.00 88.81 82 GLN A C 1
ATOM 666 O O . GLN A 1 82 ? 22.084 -7.911 -38.100 1.00 88.81 82 GLN A O 1
ATOM 671 N N . ILE A 1 83 ? 22.201 -6.367 -36.475 1.00 91.62 83 ILE A N 1
ATOM 672 C CA . ILE A 1 83 ? 21.706 -5.239 -37.268 1.00 91.62 83 ILE A CA 1
ATOM 673 C C . ILE A 1 83 ? 22.859 -4.379 -37.775 1.00 91.62 83 ILE A C 1
ATOM 675 O O . ILE A 1 83 ? 23.722 -3.959 -36.997 1.00 91.62 83 ILE A O 1
ATOM 679 N N . LEU A 1 84 ? 22.823 -4.059 -39.069 1.00 93.19 84 LEU A N 1
ATOM 680 C CA . LEU A 1 84 ? 23.581 -2.953 -39.650 1.00 93.19 84 LEU A CA 1
ATOM 681 C C . LEU A 1 84 ? 22.701 -1.704 -39.696 1.00 93.19 84 LEU A C 1
ATOM 683 O O . LEU A 1 84 ? 21.671 -1.688 -40.371 1.00 93.19 84 LEU A O 1
ATOM 687 N N . LEU A 1 85 ? 23.116 -0.662 -38.982 1.00 93.25 85 LEU A N 1
ATOM 688 C CA . LEU A 1 85 ? 22.430 0.625 -38.960 1.00 93.25 85 LEU A CA 1
ATOM 689 C C . LEU A 1 85 ? 22.970 1.532 -40.073 1.00 93.25 85 LEU A C 1
ATOM 691 O O . LEU A 1 85 ? 24.153 1.862 -40.096 1.00 93.25 85 LEU A O 1
ATOM 695 N N . VAL A 1 86 ? 22.102 1.974 -40.975 1.00 90.94 86 VAL A N 1
ATOM 696 C CA . VAL A 1 86 ? 22.442 2.897 -42.060 1.00 90.94 86 VAL A CA 1
ATOM 697 C C . VAL A 1 86 ? 21.715 4.213 -41.827 1.00 90.94 86 VAL A C 1
ATOM 699 O O . VAL A 1 86 ? 20.485 4.276 -41.878 1.00 90.94 86 VAL A O 1
ATOM 702 N N . HIS A 1 87 ? 22.469 5.276 -41.573 1.00 88.56 87 HIS A N 1
ATOM 703 C CA . HIS A 1 87 ? 21.920 6.604 -41.343 1.00 88.56 87 HIS A CA 1
ATOM 704 C C . HIS A 1 87 ? 22.135 7.506 -42.569 1.00 88.56 87 HIS A C 1
ATOM 706 O O . HIS A 1 87 ? 23.281 7.779 -42.937 1.00 88.56 87 HIS A O 1
ATOM 712 N N . PRO A 1 88 ? 21.059 7.962 -43.236 1.00 84.75 88 PRO A N 1
ATOM 713 C CA . PRO A 1 88 ? 21.170 8.901 -44.340 1.00 84.75 88 PRO A CA 1
ATOM 714 C C . PRO A 1 88 ? 21.408 10.322 -43.828 1.00 84.75 88 PRO A C 1
ATOM 716 O O . PRO A 1 88 ? 20.543 10.903 -43.183 1.00 84.75 88 PRO A O 1
ATOM 719 N N . HIS A 1 89 ? 22.539 10.916 -44.203 1.00 80.88 89 HIS A N 1
ATOM 720 C CA . HIS A 1 89 ? 22.842 12.311 -43.892 1.00 80.88 89 HIS A CA 1
ATOM 721 C C . HIS A 1 89 ? 22.468 13.228 -45.067 1.00 80.88 89 HIS A C 1
ATOM 723 O O . HIS A 1 89 ? 23.037 13.126 -46.161 1.00 80.88 89 HIS A O 1
ATOM 729 N N . VAL A 1 90 ? 21.492 14.114 -44.848 1.00 71.88 90 VAL A N 1
ATOM 730 C CA . VAL A 1 90 ? 20.960 15.045 -45.856 1.00 71.88 90 VAL A CA 1
ATOM 731 C C . VAL A 1 90 ? 21.636 16.406 -45.715 1.00 71.88 90 VAL A C 1
ATOM 733 O O . VAL A 1 90 ? 21.427 17.104 -44.728 1.00 71.88 90 VAL A O 1
ATOM 736 N N . LYS A 1 91 ? 22.413 16.816 -46.726 1.00 58.81 91 LYS A N 1
ATOM 737 C CA . LYS A 1 91 ? 23.193 18.067 -46.667 1.00 58.81 91 LYS A CA 1
ATOM 738 C C . LYS A 1 91 ? 22.369 19.347 -46.884 1.00 58.81 91 LYS A C 1
ATOM 740 O O . LYS A 1 91 ? 22.738 20.379 -46.338 1.00 58.81 91 LYS A O 1
ATOM 745 N N . TRP A 1 92 ? 21.280 19.304 -47.664 1.00 56.34 92 TRP A N 1
ATOM 746 C CA . TRP A 1 92 ? 20.463 20.482 -48.018 1.00 56.34 92 TRP A CA 1
ATOM 747 C C . TRP A 1 92 ? 18.995 20.098 -48.301 1.00 56.34 92 TRP A C 1
ATOM 749 O O . TRP A 1 92 ? 18.743 19.020 -48.838 1.00 56.34 92 TRP A O 1
ATOM 759 N N . GLY A 1 93 ? 18.032 20.986 -48.005 1.00 56.22 93 GLY A N 1
ATOM 760 C CA . GLY A 1 93 ? 16.607 20.841 -48.369 1.00 56.22 93 GLY A CA 1
ATOM 761 C C . GLY A 1 93 ? 15.641 20.763 -47.177 1.00 56.22 93 GLY A C 1
ATOM 762 O O . GLY A 1 93 ? 16.057 20.815 -46.030 1.00 56.22 93 GLY A O 1
ATOM 763 N N . SER A 1 94 ? 14.333 20.615 -47.427 1.00 47.41 94 SER A N 1
ATOM 764 C CA . SER A 1 94 ? 13.285 20.576 -46.382 1.00 47.41 94 SER A CA 1
ATOM 765 C C . SER A 1 94 ? 13.317 19.340 -45.463 1.00 47.41 94 SER A C 1
ATOM 767 O O . SER A 1 94 ? 12.494 19.243 -44.557 1.00 47.41 94 SER A O 1
ATOM 769 N N . GLY A 1 95 ? 14.246 18.409 -45.704 1.00 51.69 95 GLY A N 1
ATOM 770 C CA . GLY A 1 95 ? 14.560 17.261 -44.849 1.00 51.69 95 GLY A CA 1
ATOM 771 C C . GLY A 1 95 ? 15.979 17.297 -44.266 1.00 51.69 95 GLY A C 1
ATOM 772 O O . GLY A 1 95 ? 16.470 16.256 -43.843 1.00 51.69 95 GLY A O 1
ATOM 773 N N . SER A 1 96 ? 16.670 18.445 -44.298 1.00 51.75 96 SER A N 1
ATOM 774 C CA . SER A 1 96 ? 17.953 18.612 -43.604 1.00 51.75 96 SER A CA 1
ATOM 775 C C . SER A 1 96 ? 17.750 18.536 -42.090 1.00 51.75 96 SER A C 1
ATOM 777 O O . SER A 1 96 ? 16.793 19.126 -41.579 1.00 51.75 96 SER A O 1
ATOM 779 N N . ALA A 1 97 ? 18.666 17.870 -41.383 1.00 53.09 97 ALA A N 1
ATOM 780 C CA . ALA A 1 97 ? 18.693 17.869 -39.924 1.00 53.09 97 ALA A CA 1
ATOM 781 C C . ALA A 1 97 ? 18.706 19.316 -39.373 1.00 53.09 97 ALA A C 1
ATOM 783 O O . ALA A 1 97 ? 19.161 20.236 -40.070 1.00 53.09 97 ALA A O 1
ATOM 784 N N . PRO A 1 98 ? 18.189 19.562 -38.152 1.00 56.75 98 PRO A N 1
ATOM 785 C CA . PRO A 1 98 ? 18.273 20.873 -37.512 1.00 56.75 98 PRO A CA 1
ATOM 786 C C . PRO A 1 98 ? 19.711 21.405 -37.571 1.00 56.75 98 PRO A C 1
ATOM 788 O O . PRO A 1 98 ? 20.649 20.631 -37.411 1.00 56.75 98 PRO A O 1
ATOM 791 N N . LYS A 1 99 ? 19.906 22.722 -37.738 1.00 54.53 99 LYS A N 1
ATOM 792 C CA . LYS A 1 99 ? 21.249 23.342 -37.867 1.00 54.53 99 LYS A CA 1
ATOM 793 C C . LYS A 1 99 ? 22.237 22.975 -36.742 1.00 54.53 99 LYS A C 1
ATOM 795 O O . LYS A 1 99 ? 23.434 23.154 -36.925 1.00 54.53 99 LYS A O 1
ATOM 800 N N . ASN A 1 100 ? 21.727 22.485 -35.611 1.00 54.59 100 ASN A N 1
ATOM 801 C CA . ASN A 1 100 ? 22.474 22.156 -34.400 1.00 54.59 100 ASN A CA 1
ATOM 802 C C . ASN A 1 100 ? 22.520 20.643 -34.090 1.00 54.59 100 ASN A C 1
ATOM 804 O O . ASN A 1 100 ? 22.952 20.289 -33.000 1.00 54.59 100 ASN A O 1
ATOM 808 N N . ALA A 1 101 ? 22.021 19.766 -34.970 1.00 62.66 101 ALA A N 1
ATOM 809 C CA . ALA A 1 101 ? 22.029 18.318 -34.743 1.00 62.66 101 ALA A CA 1
ATOM 810 C C . ALA A 1 101 ? 23.354 17.696 -35.208 1.00 62.66 101 ALA A C 1
ATOM 812 O O . ALA A 1 101 ? 23.824 17.982 -36.312 1.00 62.66 101 ALA A O 1
ATOM 813 N N . ILE A 1 102 ? 23.945 16.844 -34.369 1.00 75.75 102 ILE A N 1
ATOM 814 C CA . ILE A 1 102 ? 25.188 16.129 -34.672 1.00 75.75 102 ILE A CA 1
ATOM 815 C C . ILE A 1 102 ? 24.816 14.740 -35.225 1.00 75.75 102 ILE A C 1
ATOM 817 O O . ILE A 1 102 ? 24.195 13.957 -34.500 1.00 75.75 102 ILE A O 1
ATOM 821 N N . PRO A 1 103 ? 25.174 14.395 -36.479 1.00 76.38 103 PRO A N 1
ATOM 822 C CA . PRO A 1 103 ? 24.778 13.128 -37.107 1.00 76.38 103 PRO A CA 1
ATOM 823 C C . PRO A 1 103 ? 25.170 11.885 -36.299 1.00 76.38 103 PRO A C 1
ATOM 825 O O . PRO A 1 103 ? 24.432 10.903 -36.255 1.00 76.38 103 PRO A O 1
ATOM 828 N N . GLU A 1 104 ? 26.316 11.926 -35.621 1.00 83.38 104 GLU A N 1
ATOM 829 C CA . GLU A 1 104 ? 26.798 10.852 -34.756 1.00 83.38 104 GLU A CA 1
ATOM 830 C C . GLU A 1 104 ? 25.841 10.584 -33.580 1.00 83.38 104 GLU A C 1
ATOM 832 O O . GLU A 1 104 ? 25.590 9.429 -33.241 1.00 83.38 104 GLU A O 1
ATOM 837 N N . LEU A 1 105 ? 25.232 11.626 -33.007 1.00 81.81 105 LEU A N 1
ATOM 838 C CA . LEU A 1 105 ? 24.281 11.491 -31.900 1.00 81.81 105 LEU A CA 1
ATOM 839 C C . LEU A 1 105 ? 22.917 10.967 -32.370 1.00 81.81 105 LEU A C 1
ATOM 841 O O . LEU A 1 105 ? 22.272 10.189 -31.664 1.00 81.81 105 LEU A O 1
ATOM 845 N N . GLU A 1 106 ? 22.494 11.309 -33.590 1.00 81.62 106 GLU A N 1
ATOM 846 C CA . GLU A 1 106 ? 21.296 10.717 -34.205 1.00 81.62 106 GLU A CA 1
ATOM 847 C C . GLU A 1 106 ? 21.479 9.216 -34.482 1.00 81.62 106 GLU A C 1
ATOM 849 O O . GLU A 1 106 ? 20.533 8.424 -34.361 1.00 81.62 106 GLU A O 1
ATOM 854 N N . VAL A 1 107 ? 22.706 8.808 -34.828 1.00 87.50 107 VAL A N 1
ATOM 855 C CA . VAL A 1 107 ? 23.091 7.398 -34.939 1.00 87.50 107 VAL A CA 1
ATOM 856 C C . VAL A 1 107 ? 23.036 6.723 -33.571 1.00 87.50 107 VAL A C 1
ATOM 858 O O . VAL A 1 107 ? 22.400 5.677 -33.466 1.00 87.50 107 VAL A O 1
ATOM 861 N N . GLU A 1 108 ? 23.620 7.303 -32.521 1.00 85.94 108 GLU A N 1
ATOM 862 C CA . GLU A 1 108 ? 23.572 6.748 -31.156 1.00 85.94 108 GLU A CA 1
ATOM 863 C C . GLU A 1 108 ? 22.133 6.572 -30.637 1.00 85.94 108 GLU A C 1
ATOM 865 O O . GLU A 1 108 ? 21.787 5.538 -30.052 1.00 85.94 108 GLU A O 1
ATOM 870 N N . GLU A 1 109 ? 21.246 7.535 -30.899 1.00 84.94 109 GLU A N 1
ATOM 871 C CA . GLU A 1 109 ? 19.830 7.418 -30.546 1.00 84.94 109 GLU A CA 1
ATOM 872 C C . GLU A 1 109 ? 19.153 6.272 -31.317 1.00 84.94 109 GLU A C 1
ATOM 874 O O . GLU A 1 109 ? 18.427 5.465 -30.729 1.00 84.94 109 GLU A O 1
ATOM 879 N N . ALA A 1 110 ? 19.417 6.145 -32.622 1.00 87.44 110 ALA A N 1
ATOM 880 C CA . ALA A 1 110 ? 18.894 5.050 -33.439 1.00 87.44 110 ALA A CA 1
ATOM 881 C C . ALA A 1 110 ? 19.458 3.675 -33.035 1.00 87.44 110 ALA A C 1
ATOM 883 O O . ALA A 1 110 ? 18.729 2.678 -33.052 1.00 87.44 110 ALA A O 1
ATOM 884 N N . GLN A 1 111 ? 20.721 3.614 -32.606 1.00 89.31 111 GLN A N 1
ATOM 885 C CA . GLN A 1 111 ? 21.307 2.414 -32.011 1.00 89.31 111 GLN A CA 1
ATOM 886 C C . GLN A 1 111 ? 20.573 2.036 -30.724 1.00 89.31 111 GLN A C 1
ATOM 888 O O . GLN A 1 111 ? 20.174 0.882 -30.561 1.00 89.31 111 GLN A O 1
ATOM 893 N N . THR A 1 112 ? 20.331 3.014 -29.849 1.00 86.56 112 THR A N 1
ATOM 894 C CA . THR A 1 112 ? 19.616 2.814 -28.581 1.00 86.56 112 THR A CA 1
ATOM 895 C C . THR A 1 112 ? 18.181 2.331 -28.819 1.00 86.56 112 THR A C 1
ATOM 897 O O . THR A 1 112 ? 17.696 1.448 -28.107 1.00 86.56 112 THR A O 1
ATOM 900 N N . LEU A 1 113 ? 17.500 2.847 -29.850 1.00 87.25 113 LEU A N 1
ATOM 901 C CA . LEU A 1 113 ? 16.184 2.361 -30.279 1.00 87.25 113 LEU A CA 1
ATOM 902 C C . LEU A 1 113 ? 16.224 0.881 -30.655 1.00 87.25 113 LEU A C 1
ATOM 904 O O . LEU A 1 113 ? 15.440 0.096 -30.126 1.00 87.25 113 LEU A O 1
ATOM 908 N N . CYS A 1 114 ? 17.166 0.483 -31.511 1.00 88.19 114 CYS A N 1
ATOM 909 C CA . CYS A 1 114 ? 17.308 -0.914 -31.914 1.00 88.19 114 CYS A CA 1
ATOM 910 C C . CYS A 1 114 ? 17.606 -1.816 -30.709 1.00 88.19 114 CYS A C 1
ATOM 912 O O . CYS A 1 114 ? 16.938 -2.826 -30.524 1.00 88.19 114 CYS A O 1
ATOM 914 N N . GLN A 1 115 ? 18.547 -1.419 -29.850 1.00 87.00 115 GLN A N 1
ATOM 915 C CA . GLN A 1 115 ? 18.952 -2.177 -28.658 1.00 87.00 115 GLN A CA 1
ATOM 916 C C . GLN A 1 115 ? 17.862 -2.258 -27.574 1.00 87.00 115 GLN A C 1
ATOM 918 O O . GLN A 1 115 ? 17.947 -3.094 -26.675 1.00 87.00 115 GLN A O 1
ATOM 923 N N . THR A 1 116 ? 16.830 -1.407 -27.638 1.00 84.56 116 THR A N 1
ATOM 924 C CA . THR A 1 116 ? 15.671 -1.486 -26.733 1.00 84.56 116 THR A CA 1
ATOM 925 C C . THR A 1 116 ? 14.814 -2.728 -27.020 1.00 84.56 116 THR A C 1
ATOM 927 O O . THR A 1 116 ? 14.141 -3.223 -26.114 1.00 84.56 116 THR A O 1
ATOM 930 N N . ILE A 1 117 ? 14.855 -3.264 -28.247 1.00 84.69 117 ILE A N 1
ATOM 931 C CA . ILE A 1 117 ? 14.163 -4.501 -28.625 1.00 84.69 117 ILE A CA 1
ATOM 932 C C . ILE A 1 117 ? 15.017 -5.713 -28.189 1.00 84.69 117 ILE A C 1
ATOM 934 O O . ILE A 1 117 ? 16.167 -5.840 -28.611 1.00 84.69 117 ILE A O 1
ATOM 938 N N . PRO A 1 118 ? 14.498 -6.634 -27.355 1.00 81.12 118 PRO A N 1
ATOM 939 C CA . PRO A 1 118 ? 15.212 -7.833 -26.941 1.00 81.12 118 PRO A CA 1
ATOM 940 C C . PRO A 1 118 ? 15.668 -8.657 -28.143 1.00 81.12 118 PRO A C 1
ATOM 942 O O . PRO A 1 118 ? 14.892 -8.908 -29.058 1.00 81.12 118 PRO A O 1
ATOM 945 N N . GLY A 1 119 ? 16.926 -9.094 -28.127 1.00 81.25 119 GLY A N 1
ATOM 946 C CA . GLY A 1 119 ? 17.517 -9.875 -29.215 1.00 81.25 119 GLY A CA 1
ATOM 947 C C . GLY A 1 119 ? 18.095 -9.036 -30.355 1.00 81.25 119 GLY A C 1
ATOM 948 O O . GLY A 1 119 ? 18.885 -9.571 -31.124 1.00 81.25 119 GLY A O 1
ATOM 949 N N . PHE A 1 120 ? 17.796 -7.737 -30.446 1.00 88.50 120 PHE A N 1
ATOM 950 C CA . PHE A 1 120 ? 18.369 -6.862 -31.469 1.00 88.50 120 PHE A CA 1
ATOM 951 C C . PHE A 1 120 ? 19.725 -6.332 -30.997 1.00 88.50 120 PHE A C 1
ATOM 953 O O . PHE A 1 120 ? 19.833 -5.678 -29.959 1.00 88.50 120 PHE A O 1
ATOM 960 N N . LYS A 1 121 ? 20.778 -6.590 -31.774 1.00 89.25 121 LYS A N 1
ATOM 961 C CA . LYS A 1 121 ? 22.128 -6.091 -31.504 1.00 89.25 121 LYS A CA 1
ATOM 962 C C . LYS A 1 121 ? 22.651 -5.344 -32.719 1.00 89.25 121 LYS A C 1
ATOM 964 O O . LYS A 1 121 ? 22.835 -5.935 -33.777 1.00 89.25 121 LYS A O 1
ATOM 969 N N . VAL A 1 122 ? 22.930 -4.052 -32.564 1.00 90.75 122 VAL A N 1
ATOM 970 C CA . VAL A 1 122 ? 23.602 -3.281 -33.619 1.00 90.75 122 VAL A CA 1
ATOM 971 C C . VAL A 1 122 ? 25.080 -3.657 -33.634 1.00 90.75 122 VAL A C 1
ATOM 973 O O . VAL A 1 122 ? 25.771 -3.479 -32.633 1.00 90.75 122 VAL A O 1
ATOM 976 N N . VAL A 1 123 ? 25.543 -4.218 -34.751 1.00 90.38 123 VAL A N 1
ATOM 977 C CA . VAL A 1 123 ? 26.927 -4.693 -34.927 1.00 90.38 123 VAL A CA 1
ATOM 978 C C . VAL A 1 123 ? 27.812 -3.609 -35.524 1.00 90.38 123 VAL A C 1
ATOM 980 O O . VAL A 1 123 ? 28.981 -3.494 -35.171 1.00 90.38 123 VAL A O 1
ATOM 983 N N . SER A 1 124 ? 27.252 -2.808 -36.427 1.00 90.38 124 SER A N 1
ATOM 984 C CA . SER A 1 124 ? 27.947 -1.704 -37.078 1.00 90.38 124 SER A CA 1
ATOM 985 C C . SER A 1 124 ? 26.945 -0.620 -37.471 1.00 90.38 124 SER A C 1
ATOM 987 O O . SER A 1 124 ? 25.758 -0.899 -37.670 1.00 90.38 124 SER A O 1
ATOM 989 N N . SER A 1 125 ? 27.425 0.615 -37.589 1.00 91.19 125 SER A N 1
ATOM 990 C CA . SER A 1 125 ? 26.654 1.748 -38.088 1.00 91.19 125 SER A CA 1
ATOM 991 C C . SER A 1 125 ? 27.456 2.547 -39.103 1.00 91.19 125 SER A C 1
ATOM 993 O O . SER A 1 125 ? 28.647 2.772 -38.899 1.00 91.19 125 SER A O 1
ATOM 995 N N . ILE A 1 126 ? 26.796 3.006 -40.165 1.00 90.12 126 ILE A N 1
ATOM 996 C CA . ILE A 1 126 ? 27.404 3.817 -41.222 1.00 90.12 126 ILE A CA 1
ATOM 997 C C . ILE A 1 126 ? 26.551 5.045 -41.525 1.00 90.12 126 ILE A C 1
ATOM 999 O O . ILE A 1 126 ? 25.320 4.973 -41.561 1.00 90.12 126 ILE A O 1
ATOM 1003 N N . ILE A 1 127 ? 27.218 6.169 -41.775 1.00 89.00 127 ILE A N 1
ATOM 1004 C CA . ILE A 1 127 ? 26.586 7.410 -42.219 1.00 89.00 127 ILE A CA 1
ATOM 1005 C C . ILE A 1 127 ? 26.780 7.524 -43.728 1.00 89.00 127 ILE A C 1
ATOM 1007 O O . ILE A 1 127 ? 27.907 7.503 -44.224 1.00 89.00 127 ILE A O 1
ATOM 1011 N N . VAL A 1 128 ? 25.681 7.645 -44.469 1.00 85.88 128 VAL A N 1
ATOM 1012 C CA . VAL A 1 128 ? 25.697 7.701 -45.933 1.00 85.88 128 VAL A CA 1
ATOM 1013 C C . VAL A 1 128 ? 25.084 9.013 -46.394 1.00 85.88 128 VAL A C 1
ATOM 1015 O O . VAL A 1 128 ? 23.909 9.298 -46.160 1.00 85.88 128 VAL A O 1
ATOM 1018 N N . ASN A 1 129 ? 25.875 9.827 -47.089 1.00 81.94 129 ASN A N 1
ATOM 1019 C CA . ASN A 1 129 ? 25.377 11.078 -47.653 1.00 81.94 129 ASN A CA 1
ATOM 1020 C C . ASN A 1 129 ? 24.251 10.804 -48.659 1.00 81.94 129 ASN A C 1
ATOM 1022 O O . ASN A 1 129 ? 24.351 9.900 -49.494 1.00 81.94 129 ASN A O 1
ATOM 1026 N N . THR A 1 130 ? 23.186 11.599 -48.594 1.00 72.69 130 THR A N 1
ATOM 1027 C CA . THR A 1 130 ? 21.985 11.430 -49.419 1.00 72.69 130 THR A CA 1
ATOM 1028 C C . THR A 1 130 ? 21.553 12.766 -50.004 1.00 72.69 130 THR A C 1
ATOM 1030 O O . THR A 1 130 ? 21.488 13.770 -49.297 1.00 72.69 130 THR A O 1
ATOM 1033 N N . ASP A 1 131 ? 21.233 12.764 -51.296 1.00 64.38 131 ASP A N 1
ATOM 1034 C CA . ASP A 1 131 ? 20.642 13.908 -51.984 1.00 64.38 131 ASP A CA 1
ATOM 1035 C C . ASP A 1 131 ? 19.121 13.723 -51.891 1.00 64.38 131 ASP A C 1
ATOM 1037 O O . ASP A 1 131 ? 18.570 12.766 -52.435 1.00 64.38 131 ASP A O 1
ATOM 1041 N N . TYR A 1 132 ? 18.452 14.536 -51.069 1.00 53.66 132 TYR A N 1
ATOM 1042 C CA . TYR A 1 132 ? 17.099 14.231 -50.598 1.00 53.66 132 TYR A CA 1
ATOM 1043 C C . TYR A 1 132 ? 16.057 14.355 -51.711 1.00 53.66 132 TYR A C 1
ATOM 1045 O O . TYR A 1 132 ? 15.556 15.439 -52.007 1.00 53.66 132 TYR A O 1
ATOM 1053 N N . ASN A 1 133 ? 15.676 13.218 -52.291 1.00 54.62 133 ASN A N 1
ATOM 1054 C CA . ASN A 1 133 ? 14.455 13.100 -53.070 1.00 54.62 133 ASN A CA 1
ATOM 1055 C C . ASN A 1 133 ? 13.701 11.825 -52.676 1.00 54.62 133 ASN A C 1
ATOM 1057 O O . ASN A 1 133 ? 13.883 10.767 -53.261 1.00 54.62 133 ASN A O 1
ATOM 1061 N N . VAL A 1 134 ? 12.800 11.933 -51.696 1.00 51.84 134 VAL A N 1
ATOM 1062 C CA . VAL A 1 134 ? 11.967 10.818 -51.184 1.00 51.84 134 VAL A CA 1
ATOM 1063 C C . VAL A 1 134 ? 11.083 10.180 -52.273 1.00 51.84 134 VAL A C 1
ATOM 1065 O O . VAL A 1 134 ? 10.489 9.129 -52.052 1.00 51.84 134 VAL A O 1
ATOM 1068 N N . ARG A 1 135 ? 10.984 10.803 -53.459 1.00 51.41 135 ARG A N 1
ATOM 1069 C CA . ARG A 1 135 ? 10.200 10.321 -54.606 1.00 51.41 135 ARG A CA 1
ATOM 1070 C C . ARG A 1 135 ? 10.950 9.348 -55.523 1.00 51.41 135 ARG A C 1
ATOM 1072 O O . ARG A 1 135 ? 10.326 8.818 -56.440 1.00 51.41 135 ARG A O 1
ATOM 1079 N N . SER A 1 136 ? 12.249 9.112 -55.333 1.00 64.56 136 SER A N 1
ATOM 1080 C CA . SER A 1 136 ? 12.976 8.104 -56.114 1.00 64.56 136 SER A CA 1
ATOM 1081 C C . SER A 1 136 ? 12.655 6.682 -55.639 1.00 64.56 136 SER A C 1
ATOM 1083 O O . SER A 1 136 ? 12.387 6.440 -54.459 1.00 64.56 136 SER A O 1
ATOM 1085 N N . LYS A 1 137 ? 12.710 5.719 -56.574 1.00 64.75 137 LYS A N 1
ATOM 1086 C CA . LYS A 1 137 ? 12.507 4.286 -56.284 1.00 64.75 137 LYS A CA 1
ATOM 1087 C C . LYS A 1 137 ? 13.489 3.753 -55.229 1.00 64.75 137 LYS A C 1
ATOM 1089 O O . LYS A 1 137 ? 13.130 2.874 -54.460 1.00 64.75 137 LYS A O 1
ATOM 1094 N N . LEU A 1 138 ? 14.698 4.315 -55.177 1.00 70.19 138 LEU A N 1
ATOM 1095 C CA . LEU A 1 138 ? 15.763 3.977 -54.232 1.00 70.19 138 LEU A CA 1
ATOM 1096 C C . LEU A 1 138 ? 16.233 5.237 -53.496 1.00 70.19 138 LEU A C 1
ATOM 1098 O O . LEU A 1 138 ? 16.281 6.311 -54.094 1.00 70.19 138 LEU A O 1
ATOM 1102 N N . ILE A 1 139 ? 16.599 5.096 -52.218 1.00 73.19 139 ILE A N 1
ATOM 1103 C CA . ILE A 1 139 ? 17.124 6.191 -51.373 1.00 73.19 139 ILE A CA 1
ATOM 1104 C C . ILE A 1 139 ? 18.510 6.641 -51.857 1.00 73.19 139 ILE A C 1
ATOM 1106 O O . ILE A 1 139 ? 18.854 7.817 -51.784 1.00 73.19 139 ILE A O 1
ATOM 1110 N N . TRP A 1 140 ? 19.292 5.699 -52.387 1.00 82.12 140 TRP A N 1
ATOM 1111 C CA . TRP A 1 140 ? 20.639 5.916 -52.898 1.00 82.12 140 TRP A CA 1
ATOM 1112 C C . TRP A 1 140 ? 20.781 5.372 -54.321 1.00 82.12 140 TRP A C 1
ATOM 1114 O O . TRP A 1 140 ? 20.084 4.436 -54.709 1.00 82.12 140 TRP A O 1
ATOM 1124 N N . GLY A 1 141 ? 21.710 5.941 -55.093 1.00 79.69 141 GLY A N 1
ATOM 1125 C CA . GLY A 1 141 ? 22.149 5.349 -56.359 1.00 79.69 141 GLY A CA 1
ATOM 1126 C C . GLY A 1 141 ? 22.961 4.066 -56.141 1.00 79.69 141 GLY A C 1
ATOM 1127 O O . GLY A 1 141 ? 23.510 3.860 -55.055 1.00 79.69 141 GLY A O 1
ATOM 1128 N N . SER A 1 142 ? 23.077 3.240 -57.186 1.00 78.31 142 SER A N 1
ATOM 1129 C CA . SER A 1 142 ? 23.737 1.921 -57.151 1.00 78.31 142 SER A CA 1
ATOM 1130 C C . SER A 1 142 ? 25.114 1.942 -56.485 1.00 78.31 142 SER A C 1
ATOM 1132 O O . SER A 1 142 ? 25.341 1.178 -55.560 1.00 78.31 142 SER A O 1
ATOM 1134 N N . GLY A 1 143 ? 25.986 2.898 -56.824 1.00 80.75 143 GLY A N 1
ATOM 1135 C CA . GLY A 1 143 ? 27.336 2.954 -56.245 1.00 80.75 143 GLY A CA 1
ATOM 1136 C C . GLY A 1 143 ? 27.381 3.137 -54.718 1.00 80.75 143 GLY A C 1
ATOM 1137 O O . GLY A 1 143 ? 28.254 2.583 -54.056 1.00 80.75 143 GLY A O 1
ATOM 1138 N N . ARG A 1 144 ? 26.429 3.876 -54.125 1.00 83.94 144 ARG A N 1
ATOM 1139 C CA . ARG A 1 144 ? 26.328 4.007 -52.656 1.00 83.94 144 ARG A CA 1
ATOM 1140 C C . ARG A 1 144 ? 25.702 2.753 -52.033 1.00 83.94 144 ARG A C 1
ATOM 1142 O O . ARG A 1 144 ? 26.095 2.381 -50.934 1.00 83.94 144 ARG A O 1
ATOM 1149 N N . LEU A 1 145 ? 24.771 2.089 -52.725 1.00 85.12 145 LEU A N 1
ATOM 1150 C CA . LEU A 1 145 ? 24.215 0.802 -52.287 1.00 85.12 145 LEU A CA 1
ATOM 1151 C C . LEU A 1 145 ? 25.288 -0.296 -52.282 1.00 85.12 145 LEU A C 1
ATOM 1153 O O . LEU A 1 145 ? 25.382 -1.046 -51.314 1.00 85.12 145 LEU A O 1
ATOM 1157 N N . ASP A 1 146 ? 26.147 -0.334 -53.299 1.00 85.00 146 ASP A N 1
ATOM 1158 C CA . ASP A 1 146 ? 27.262 -1.282 -53.393 1.00 85.00 146 ASP A CA 1
ATOM 1159 C C . ASP A 1 146 ? 28.272 -1.092 -52.258 1.00 85.00 146 ASP A C 1
ATOM 1161 O O . ASP A 1 146 ? 28.741 -2.072 -51.679 1.00 85.00 146 ASP A O 1
ATOM 1165 N N . ALA A 1 147 ? 28.543 0.155 -51.860 1.00 85.00 147 ALA A N 1
ATOM 1166 C CA . ALA A 1 147 ? 29.380 0.443 -50.695 1.00 85.00 147 ALA A CA 1
ATOM 1167 C C . ALA A 1 147 ? 28.787 -0.136 -49.394 1.00 85.00 147 ALA A C 1
ATOM 1169 O O . ALA A 1 147 ? 29.513 -0.693 -48.571 1.00 85.00 147 ALA A O 1
ATOM 1170 N N . ILE A 1 148 ? 27.460 -0.071 -49.222 1.00 86.94 148 ILE A N 1
ATOM 1171 C CA . ILE A 1 148 ? 26.768 -0.679 -48.072 1.00 86.94 148 ILE A CA 1
ATOM 1172 C C . ILE A 1 148 ? 26.871 -2.213 -48.132 1.00 86.94 148 ILE A C 1
ATOM 1174 O O . ILE A 1 148 ? 27.096 -2.851 -47.103 1.00 86.94 148 ILE A O 1
ATOM 1178 N N . VAL A 1 149 ? 26.747 -2.817 -49.321 1.00 86.31 149 VAL A N 1
ATOM 1179 C CA . VAL A 1 149 ? 26.904 -4.271 -49.514 1.00 86.31 149 VAL A CA 1
ATOM 1180 C C . VAL A 1 149 ? 28.323 -4.730 -49.167 1.00 86.31 149 VAL A C 1
ATOM 1182 O O . VAL A 1 149 ? 28.480 -5.728 -48.464 1.00 86.31 149 VAL A O 1
ATOM 1185 N N . GLN A 1 150 ? 29.352 -3.999 -49.596 1.00 84.75 150 GLN A N 1
ATOM 1186 C CA . GLN A 1 150 ? 30.745 -4.297 -49.243 1.00 84.75 150 GLN A CA 1
ATOM 1187 C C . GLN A 1 150 ? 30.980 -4.188 -47.732 1.00 84.75 150 GLN A C 1
ATOM 1189 O O . GLN A 1 150 ? 31.588 -5.070 -47.125 1.00 84.75 150 GLN A O 1
ATOM 1194 N N . HIS A 1 151 ? 30.438 -3.147 -47.094 1.00 83.62 151 HIS A N 1
ATOM 1195 C CA . HIS A 1 151 ? 30.524 -2.983 -45.641 1.00 83.62 151 HIS A CA 1
ATOM 1196 C C . HIS A 1 151 ? 29.832 -4.133 -44.897 1.00 83.62 151 HIS A C 1
ATOM 1198 O O . HIS A 1 151 ? 30.367 -4.660 -43.923 1.00 83.62 151 HIS A O 1
ATOM 1204 N N . LYS A 1 152 ? 28.679 -4.592 -45.404 1.00 83.62 152 LYS A N 1
ATOM 1205 C CA . LYS A 1 152 ? 27.938 -5.736 -44.857 1.00 83.62 152 LYS A CA 1
ATOM 1206 C C . LYS A 1 152 ? 28.763 -7.031 -44.853 1.00 83.62 152 LYS A C 1
ATOM 1208 O O . LYS A 1 152 ? 28.646 -7.797 -43.906 1.00 83.62 152 LYS A O 1
ATOM 1213 N N . GLN A 1 153 ? 29.599 -7.288 -45.862 1.00 83.75 153 GLN A N 1
ATOM 1214 C CA . GLN A 1 153 ? 30.366 -8.544 -45.969 1.00 83.75 153 GLN A CA 1
ATOM 1215 C C . GLN A 1 153 ? 31.367 -8.772 -44.822 1.00 83.75 153 GLN A C 1
ATOM 1217 O O . GLN A 1 153 ? 31.759 -9.908 -44.572 1.00 83.75 153 GLN A O 1
ATOM 1222 N N . HIS A 1 154 ? 31.751 -7.717 -44.101 1.00 83.12 154 HIS A N 1
ATOM 1223 C CA . HIS A 1 154 ? 32.709 -7.788 -42.995 1.00 83.12 154 HIS A CA 1
ATOM 1224 C C . HIS A 1 154 ? 32.079 -8.235 -41.665 1.00 83.12 154 HIS A C 1
ATOM 1226 O O . HIS A 1 154 ? 32.795 -8.492 -40.698 1.00 83.12 154 HIS A O 1
ATOM 1232 N N . PHE A 1 155 ? 30.748 -8.336 -41.598 1.00 84.31 155 PHE A N 1
ATOM 1233 C CA . PHE A 1 155 ? 30.012 -8.637 -40.374 1.00 84.31 155 PHE A CA 1
ATOM 1234 C C . PHE A 1 155 ? 28.924 -9.686 -40.630 1.00 84.31 155 PHE A C 1
ATOM 1236 O O . PHE A 1 155 ? 28.324 -9.744 -41.700 1.00 84.31 155 PHE A O 1
ATOM 1243 N N . ASN A 1 156 ? 28.607 -10.496 -39.619 1.00 85.06 156 ASN A N 1
ATOM 1244 C CA . ASN A 1 156 ? 27.492 -11.439 -39.702 1.00 85.06 156 ASN A CA 1
ATOM 1245 C C . ASN A 1 156 ? 26.164 -10.705 -39.446 1.00 85.06 156 ASN A C 1
ATOM 1247 O O . ASN A 1 156 ? 25.704 -10.644 -38.309 1.00 85.06 156 ASN A O 1
ATOM 1251 N N . ILE A 1 157 ? 25.604 -10.080 -40.484 1.00 87.69 157 ILE A N 1
ATOM 1252 C CA . ILE A 1 157 ? 24.397 -9.241 -40.408 1.00 87.69 157 ILE A CA 1
ATOM 1253 C C . ILE A 1 157 ? 23.170 -10.028 -40.871 1.00 87.69 157 ILE A C 1
ATOM 1255 O O . ILE A 1 157 ? 23.159 -10.566 -41.979 1.00 87.69 157 ILE A O 1
ATOM 1259 N N . SER A 1 158 ? 22.114 -10.023 -40.056 1.00 86.94 158 SER A N 1
ATOM 1260 C CA . SER A 1 158 ? 20.827 -10.665 -40.350 1.00 86.94 158 SER A CA 1
ATOM 1261 C C . SER A 1 158 ? 19.725 -9.676 -40.743 1.00 86.94 158 SER A C 1
ATOM 1263 O O . SER A 1 158 ? 18.738 -10.090 -41.344 1.00 86.94 158 SER A O 1
ATOM 1265 N N . ALA A 1 159 ? 19.897 -8.373 -40.483 1.00 88.62 159 ALA A N 1
ATOM 1266 C CA . ALA A 1 159 ? 18.943 -7.332 -40.872 1.00 88.62 159 ALA A CA 1
ATOM 1267 C C . ALA A 1 159 ? 19.594 -5.950 -41.060 1.00 88.62 159 ALA A C 1
ATOM 1269 O O . ALA A 1 159 ? 20.632 -5.650 -40.466 1.00 88.62 159 ALA A O 1
ATOM 1270 N N . LEU A 1 160 ? 18.963 -5.078 -41.852 1.00 90.31 160 LEU A N 1
ATOM 1271 C CA . LEU A 1 160 ? 19.360 -3.671 -41.986 1.00 90.31 160 LEU A CA 1
ATOM 1272 C C . LEU A 1 160 ? 18.317 -2.762 -41.331 1.00 90.31 160 LEU A C 1
ATOM 1274 O O . LEU A 1 160 ? 17.122 -2.923 -41.560 1.00 90.31 160 LEU A O 1
ATOM 1278 N N . MET A 1 161 ? 18.765 -1.768 -40.564 1.00 90.75 161 MET A N 1
ATOM 1279 C CA . MET A 1 161 ? 17.916 -0.661 -40.123 1.00 90.75 161 MET A CA 1
ATOM 1280 C C . MET A 1 161 ? 18.325 0.604 -40.870 1.00 90.75 161 MET A C 1
ATOM 1282 O O . MET A 1 161 ? 19.483 1.010 -40.811 1.00 90.75 161 MET A O 1
ATOM 1286 N N . ILE A 1 162 ? 17.383 1.223 -41.578 1.00 89.62 162 ILE A N 1
ATOM 1287 C CA . ILE A 1 162 ? 17.583 2.495 -42.269 1.00 89.62 162 ILE A CA 1
ATOM 1288 C C . ILE A 1 162 ? 16.929 3.594 -41.432 1.00 89.62 162 ILE A C 1
ATOM 1290 O O . ILE A 1 162 ? 15.709 3.613 -41.262 1.00 89.62 162 ILE A O 1
ATOM 1294 N N . ASN A 1 163 ? 17.735 4.523 -40.912 1.00 87.25 163 ASN A N 1
ATOM 1295 C CA . ASN A 1 163 ? 17.272 5.564 -39.991 1.00 87.25 163 ASN A CA 1
ATOM 1296 C C . ASN A 1 163 ? 16.559 6.714 -40.728 1.00 87.25 163 ASN A C 1
ATOM 1298 O O . ASN A 1 163 ? 17.067 7.828 -40.801 1.00 87.25 163 ASN A O 1
ATOM 1302 N N . VAL A 1 164 ? 15.387 6.418 -41.291 1.00 82.00 164 VAL A N 1
ATOM 1303 C CA . VAL A 1 164 ? 14.447 7.368 -41.909 1.00 82.00 164 VAL A CA 1
ATOM 1304 C C . VAL A 1 164 ? 13.069 7.237 -41.276 1.00 82.00 164 VAL A C 1
ATOM 1306 O O . VAL A 1 164 ? 12.708 6.151 -40.820 1.00 82.00 164 VAL A O 1
ATOM 1309 N N . ASP A 1 165 ? 12.278 8.314 -41.307 1.00 77.88 165 ASP A N 1
ATOM 1310 C CA . ASP A 1 165 ? 10.932 8.364 -40.721 1.00 77.88 165 ASP A CA 1
ATOM 1311 C C . ASP A 1 165 ? 10.056 7.177 -41.131 1.00 77.88 165 ASP A C 1
ATOM 1313 O O . ASP A 1 165 ? 9.515 6.486 -40.273 1.00 77.88 165 ASP A O 1
ATOM 1317 N N . SER A 1 166 ? 9.900 6.945 -42.439 1.00 80.88 166 SER A N 1
ATOM 1318 C CA . SER A 1 166 ? 9.227 5.760 -42.971 1.00 80.88 166 SER A CA 1
ATOM 1319 C C . SER A 1 166 ? 9.629 5.490 -44.416 1.00 80.88 166 SER A C 1
ATOM 1321 O O . SER A 1 166 ? 9.667 6.432 -45.213 1.00 80.88 166 SER A O 1
ATOM 1323 N N . LEU A 1 167 ? 9.824 4.226 -44.776 1.00 83.50 167 LEU A N 1
ATOM 1324 C CA . LEU A 1 167 ? 10.016 3.791 -46.158 1.00 83.50 167 LEU A CA 1
ATOM 1325 C C . LEU A 1 167 ? 8.667 3.617 -46.862 1.00 83.50 167 LEU A C 1
ATOM 1327 O O . LEU A 1 167 ? 7.673 3.200 -46.264 1.00 83.50 167 LEU A O 1
ATOM 1331 N N . SER A 1 168 ? 8.611 3.947 -48.154 1.00 81.69 168 SER A N 1
ATOM 1332 C CA . SER A 1 168 ? 7.460 3.558 -48.978 1.00 81.69 168 SER A CA 1
ATOM 1333 C C . SER A 1 168 ? 7.489 2.047 -49.264 1.00 81.69 168 SER A C 1
ATOM 1335 O O . SER A 1 168 ? 8.579 1.476 -49.327 1.00 81.69 168 SER A O 1
ATOM 1337 N N . PRO A 1 169 ? 6.336 1.393 -49.510 1.00 81.12 169 PRO A N 1
ATOM 1338 C CA . PRO A 1 169 ? 6.303 -0.039 -49.827 1.00 81.12 169 PRO A CA 1
ATOM 1339 C C . PRO A 1 169 ? 7.206 -0.424 -51.007 1.00 81.12 169 PRO A C 1
ATOM 1341 O O . PRO A 1 169 ? 7.873 -1.451 -50.966 1.00 81.12 169 PRO A O 1
ATOM 1344 N N . LEU A 1 170 ? 7.281 0.439 -52.028 1.00 82.12 170 LEU A N 1
ATOM 1345 C CA . LEU A 1 170 ? 8.162 0.248 -53.179 1.00 82.12 170 LEU A CA 1
ATOM 1346 C C . LEU A 1 170 ? 9.644 0.300 -52.779 1.00 82.12 170 LEU A C 1
ATOM 1348 O O . LEU A 1 170 ? 10.408 -0.569 -53.176 1.00 82.12 170 LEU A O 1
ATOM 1352 N N . GLN A 1 171 ? 10.051 1.289 -51.978 1.00 84.38 171 GLN A N 1
ATOM 1353 C CA . GLN A 1 171 ? 11.435 1.393 -51.498 1.00 84.38 171 GLN A CA 1
ATOM 1354 C C . GLN A 1 171 ? 11.811 0.202 -50.619 1.00 84.38 171 GLN A C 1
ATOM 1356 O O . GLN A 1 171 ? 12.899 -0.340 -50.774 1.00 84.38 171 GLN A O 1
ATOM 1361 N N . LEU A 1 172 ? 10.918 -0.214 -49.717 1.00 82.94 172 LEU A N 1
ATOM 1362 C CA . LEU A 1 172 ? 11.140 -1.374 -48.860 1.00 82.94 172 LEU A CA 1
ATOM 1363 C C . LEU A 1 172 ? 11.353 -2.638 -49.704 1.00 82.94 172 LEU A C 1
ATOM 1365 O O . LEU A 1 172 ? 12.349 -3.327 -49.515 1.00 82.94 172 LEU A O 1
ATOM 1369 N N . HIS A 1 173 ? 10.478 -2.883 -50.684 1.00 82.50 173 HIS A N 1
ATOM 1370 C CA . HIS A 1 173 ? 10.589 -4.021 -51.597 1.00 82.50 173 HIS A CA 1
ATOM 1371 C C . HIS A 1 173 ? 11.901 -4.005 -52.400 1.00 82.50 173 HIS A C 1
ATOM 1373 O O . HIS A 1 173 ? 12.637 -4.991 -52.395 1.00 82.50 173 HIS A O 1
ATOM 1379 N N . GLU A 1 174 ? 12.227 -2.885 -53.053 1.00 83.12 174 GLU A N 1
ATOM 1380 C CA . GLU A 1 174 ? 13.441 -2.762 -53.872 1.00 83.12 174 GLU A CA 1
ATOM 1381 C C . GLU A 1 174 ? 14.717 -2.930 -53.041 1.00 83.12 174 GLU A C 1
ATOM 1383 O O . GLU A 1 174 ? 15.643 -3.628 -53.449 1.00 83.12 174 GLU A O 1
ATOM 1388 N N . LEU A 1 175 ? 14.768 -2.341 -51.844 1.00 85.50 175 LEU A N 1
ATOM 1389 C CA . LEU A 1 175 ? 15.925 -2.471 -50.964 1.00 85.50 175 LEU A CA 1
ATOM 1390 C C . LEU A 1 175 ? 16.035 -3.902 -50.407 1.00 85.50 175 LEU A C 1
ATOM 1392 O O . LEU A 1 175 ? 17.131 -4.459 -50.392 1.00 85.50 175 LEU A O 1
ATOM 1396 N N . THR A 1 176 ? 14.931 -4.541 -50.002 1.00 84.69 176 THR A N 1
ATOM 1397 C CA . THR A 1 176 ? 14.944 -5.942 -49.544 1.00 84.69 176 THR A CA 1
ATOM 1398 C C . THR A 1 176 ? 15.422 -6.878 -50.651 1.00 84.69 176 THR A C 1
ATOM 1400 O O . THR A 1 176 ? 16.249 -7.753 -50.393 1.00 84.69 176 THR A O 1
ATOM 1403 N N . LYS A 1 177 ? 14.981 -6.651 -51.893 1.00 84.00 177 LYS A N 1
ATOM 1404 C CA . LYS A 1 177 ? 15.454 -7.382 -53.074 1.00 84.00 177 LYS A CA 1
ATOM 1405 C C . LYS A 1 177 ? 16.945 -7.158 -53.333 1.00 84.00 177 LYS A C 1
ATOM 1407 O O . LYS A 1 177 ? 17.651 -8.113 -53.634 1.00 84.00 177 LYS A O 1
ATOM 1412 N N . TYR A 1 178 ? 17.427 -5.923 -53.186 1.00 84.88 178 TYR A N 1
ATOM 1413 C CA . TYR A 1 178 ? 18.834 -5.578 -53.402 1.00 84.88 178 TYR A CA 1
ATOM 1414 C C . TYR A 1 178 ? 19.765 -6.202 -52.354 1.00 84.88 178 TYR A C 1
ATOM 1416 O O . TYR A 1 178 ? 20.805 -6.762 -52.688 1.00 84.88 178 TYR A O 1
ATOM 1424 N N . PHE A 1 179 ? 19.401 -6.110 -51.071 1.00 84.56 179 PHE A N 1
ATOM 1425 C CA . PHE A 1 179 ? 20.257 -6.541 -49.961 1.00 84.56 179 PHE A CA 1
ATOM 1426 C C . PHE A 1 179 ? 20.067 -8.009 -49.560 1.00 84.56 179 PHE A C 1
ATOM 1428 O O . PHE A 1 179 ? 20.915 -8.545 -48.835 1.00 84.56 179 PHE A O 1
ATOM 1435 N N . GLY A 1 180 ? 18.969 -8.643 -49.985 1.00 82.19 180 GLY A N 1
ATOM 1436 C CA . GLY A 1 180 ? 18.608 -10.016 -49.622 1.00 82.19 180 GLY A CA 1
ATOM 1437 C C . GLY A 1 180 ? 18.377 -10.210 -48.120 1.00 82.19 180 GLY A C 1
ATOM 1438 O O . GLY A 1 180 ? 18.593 -11.304 -47.609 1.00 82.19 180 GLY A O 1
ATOM 1439 N N . LEU A 1 181 ? 18.021 -9.143 -47.399 1.00 85.00 181 LEU A N 1
ATOM 1440 C CA . LEU A 1 181 ? 17.818 -9.128 -45.949 1.00 85.00 181 LEU A CA 1
ATOM 1441 C C . LEU A 1 181 ? 16.553 -8.343 -45.579 1.00 85.00 181 LEU A C 1
ATOM 1443 O O . LEU A 1 181 ? 16.158 -7.442 -46.327 1.00 85.00 181 LEU A O 1
ATOM 1447 N N . PRO A 1 182 ? 15.946 -8.628 -44.413 1.00 84.12 182 PRO A N 1
ATOM 1448 C CA . PRO A 1 182 ? 14.887 -7.794 -43.864 1.00 84.12 182 PRO A CA 1
ATOM 1449 C C . PRO A 1 182 ? 15.395 -6.372 -43.600 1.00 84.12 182 PRO A C 1
ATOM 1451 O O . PRO A 1 182 ? 16.521 -6.165 -43.132 1.00 84.12 182 PRO A O 1
ATOM 1454 N N . ILE A 1 183 ? 14.542 -5.394 -43.909 1.00 87.12 183 ILE A N 1
ATOM 1455 C CA . ILE A 1 183 ? 14.828 -3.969 -43.748 1.00 87.12 183 ILE A CA 1
ATOM 1456 C C . ILE A 1 183 ? 13.810 -3.362 -42.799 1.00 87.12 183 ILE A C 1
ATOM 1458 O O . ILE A 1 183 ? 12.606 -3.528 -42.976 1.00 87.12 183 ILE A O 1
ATOM 1462 N N . TYR A 1 184 ? 14.308 -2.630 -41.812 1.00 88.75 184 TYR A N 1
ATOM 1463 C CA . TYR A 1 184 ? 13.504 -1.901 -40.845 1.00 88.75 184 TYR A CA 1
ATOM 1464 C C . TYR A 1 184 ? 13.718 -0.399 -41.014 1.00 88.75 184 TYR A C 1
ATOM 1466 O O . TYR A 1 184 ? 14.846 0.062 -41.176 1.00 88.75 184 TYR A O 1
ATOM 1474 N N . ASP A 1 185 ? 12.639 0.372 -40.948 1.00 87.19 185 ASP A N 1
ATOM 1475 C CA . ASP A 1 185 ? 12.686 1.830 -40.848 1.00 87.19 185 ASP A CA 1
ATOM 1476 C C . ASP A 1 185 ? 12.440 2.295 -39.403 1.00 87.19 185 ASP A C 1
ATOM 1478 O O . ASP A 1 185 ? 12.139 1.494 -38.507 1.00 87.19 185 ASP A O 1
ATOM 1482 N N . ARG A 1 186 ? 12.566 3.603 -39.147 1.00 85.75 186 ARG A N 1
ATOM 1483 C CA . ARG A 1 186 ? 12.366 4.159 -37.800 1.00 85.75 186 ARG A CA 1
ATOM 1484 C C . ARG A 1 186 ? 10.937 3.925 -37.301 1.00 85.75 186 ARG A C 1
ATOM 1486 O O . ARG A 1 186 ? 10.760 3.562 -36.139 1.00 85.75 186 ARG A O 1
ATOM 1493 N N . LEU A 1 187 ? 9.930 4.070 -38.170 1.00 82.88 187 LEU A N 1
ATOM 1494 C CA . LEU A 1 187 ? 8.520 3.799 -37.858 1.00 82.88 187 LEU A CA 1
ATOM 1495 C C . LEU A 1 187 ? 8.302 2.372 -37.336 1.00 82.88 187 LEU A C 1
ATOM 1497 O O . LEU A 1 187 ? 7.641 2.197 -36.312 1.00 82.88 187 LEU A O 1
ATOM 1501 N N . THR A 1 188 ? 8.873 1.370 -38.003 1.00 83.25 188 THR A N 1
ATOM 1502 C CA . THR A 1 188 ? 8.702 -0.049 -37.663 1.00 83.25 188 THR A CA 1
ATOM 1503 C C . THR A 1 188 ? 9.356 -0.388 -36.326 1.00 83.25 188 THR A C 1
ATOM 1505 O O . THR A 1 188 ? 8.736 -1.050 -35.489 1.00 83.25 188 THR A O 1
ATOM 1508 N N . ILE A 1 189 ? 10.573 0.110 -36.078 1.00 85.62 189 ILE A N 1
ATOM 1509 C CA . ILE A 1 189 ? 11.277 -0.080 -34.798 1.00 85.62 189 ILE A CA 1
ATOM 1510 C C . ILE A 1 189 ? 10.488 0.560 -33.651 1.00 85.62 189 ILE A C 1
ATOM 1512 O O . ILE A 1 189 ? 10.201 -0.096 -32.650 1.00 85.62 189 ILE A O 1
ATOM 1516 N N . VAL A 1 190 ? 10.069 1.815 -33.813 1.00 83.75 190 VAL A N 1
ATOM 1517 C CA . VAL A 1 190 ? 9.341 2.565 -32.780 1.00 83.75 190 VAL A CA 1
ATOM 1518 C C . VAL A 1 190 ? 7.981 1.924 -32.460 1.00 83.75 190 VAL A C 1
ATOM 1520 O O . VAL A 1 190 ? 7.665 1.720 -31.286 1.00 83.75 190 VAL A O 1
ATOM 1523 N N . LEU A 1 191 ? 7.204 1.522 -33.474 1.00 80.56 191 LEU A N 1
ATOM 1524 C CA . LEU A 1 191 ? 5.944 0.785 -33.284 1.00 80.56 191 LEU A CA 1
ATOM 1525 C C . LEU A 1 191 ? 6.143 -0.532 -32.524 1.00 80.56 191 LEU A C 1
ATOM 1527 O O . LEU A 1 191 ? 5.339 -0.881 -31.655 1.00 80.56 191 LEU A O 1
ATOM 1531 N N . SER A 1 192 ? 7.225 -1.249 -32.826 1.00 80.69 192 SER A N 1
ATOM 1532 C CA . SER A 1 192 ? 7.546 -2.526 -32.183 1.00 80.69 192 SER A CA 1
ATOM 1533 C C . SER A 1 192 ? 7.870 -2.344 -30.703 1.00 80.69 192 SER A C 1
ATOM 1535 O O . SER A 1 192 ? 7.358 -3.090 -29.866 1.00 80.69 192 SER A O 1
ATOM 1537 N N . ILE A 1 193 ? 8.634 -1.301 -30.366 1.00 80.81 193 ILE A N 1
ATOM 1538 C CA . ILE A 1 193 ? 8.910 -0.942 -28.974 1.00 80.81 193 ILE A CA 1
ATOM 1539 C C . ILE A 1 193 ? 7.602 -0.614 -28.235 1.00 80.81 193 ILE A C 1
ATOM 1541 O O . ILE A 1 193 ? 7.373 -1.105 -27.129 1.00 80.81 193 ILE A O 1
ATOM 1545 N N . PHE A 1 194 ? 6.684 0.136 -28.852 1.00 78.31 194 PHE A N 1
ATOM 1546 C CA . PHE A 1 194 ? 5.393 0.442 -28.225 1.00 78.31 194 PHE A CA 1
ATOM 1547 C C . PHE A 1 194 ? 4.539 -0.774 -27.957 1.00 78.31 194 PHE A C 1
ATOM 1549 O O . PHE A 1 194 ? 3.952 -0.891 -26.881 1.00 78.31 194 PHE A O 1
ATOM 1556 N N . LYS A 1 195 ? 4.493 -1.699 -28.910 1.00 77.94 195 LYS A N 1
ATOM 1557 C CA . LYS A 1 195 ? 3.738 -2.940 -28.772 1.00 77.94 195 LYS A CA 1
ATOM 1558 C C . LYS A 1 195 ? 4.215 -3.759 -27.574 1.00 77.94 195 LYS A C 1
ATOM 1560 O O . LYS A 1 195 ? 3.387 -4.355 -26.892 1.00 77.94 195 LYS A O 1
ATOM 1565 N N . MET A 1 196 ? 5.517 -3.740 -27.284 1.00 74.94 196 MET A N 1
ATOM 1566 C CA . MET A 1 196 ? 6.075 -4.399 -26.102 1.00 74.94 196 MET A CA 1
ATOM 1567 C C . MET A 1 196 ? 5.698 -3.700 -24.788 1.00 74.94 196 MET A C 1
ATOM 1569 O O . MET A 1 196 ? 5.442 -4.369 -23.787 1.00 74.94 196 MET A O 1
ATOM 1573 N N . PHE A 1 197 ? 5.665 -2.365 -24.772 1.00 73.12 197 PHE A N 1
ATOM 1574 C CA . PHE A 1 197 ? 5.369 -1.593 -23.559 1.00 73.12 197 PHE A CA 1
ATOM 1575 C C . PHE A 1 197 ? 3.868 -1.383 -23.297 1.00 73.12 197 PHE A C 1
ATOM 1577 O O . PHE A 1 197 ? 3.491 -1.001 -22.190 1.00 73.12 197 PHE A O 1
ATOM 1584 N N . ALA A 1 198 ? 2.994 -1.672 -24.263 1.00 72.50 198 ALA A N 1
ATOM 1585 C CA . ALA A 1 198 ? 1.550 -1.518 -24.120 1.00 72.50 198 ALA A CA 1
ATOM 1586 C C . ALA A 1 198 ? 0.904 -2.599 -23.249 1.00 72.50 198 ALA A C 1
ATOM 1588 O O . ALA A 1 198 ? 0.562 -3.697 -23.700 1.00 72.50 198 ALA A O 1
ATOM 1589 N N . ARG A 1 199 ? 0.665 -2.253 -21.982 1.00 72.81 199 ARG A N 1
ATOM 1590 C CA . ARG A 1 199 ? 0.009 -3.140 -21.012 1.00 72.81 199 ARG A CA 1
ATOM 1591 C C . ARG A 1 199 ? -1.501 -2.936 -20.976 1.00 72.81 199 ARG A C 1
ATOM 1593 O O . ARG A 1 199 ? -2.246 -3.912 -20.867 1.00 72.81 199 ARG A O 1
ATOM 1600 N N . THR A 1 200 ? -1.966 -1.695 -21.100 1.00 69.25 200 THR A N 1
ATOM 1601 C CA . THR A 1 200 ? -3.396 -1.370 -21.025 1.00 69.25 200 THR A CA 1
ATOM 1602 C C . THR A 1 200 ? -4.140 -1.668 -22.329 1.00 69.25 200 THR A C 1
ATOM 1604 O O . THR A 1 200 ? -3.576 -1.623 -23.422 1.00 69.25 200 THR A O 1
ATOM 1607 N N . LYS A 1 201 ? -5.449 -1.953 -22.232 1.00 73.50 201 LYS A N 1
ATOM 1608 C CA . LYS A 1 201 ? -6.313 -2.139 -23.416 1.00 73.50 201 LYS A CA 1
ATOM 1609 C C . LYS A 1 201 ? -6.321 -0.901 -24.316 1.00 73.50 201 LYS A C 1
ATOM 1611 O O . LYS A 1 201 ? -6.312 -1.025 -25.532 1.00 73.50 201 LYS A O 1
ATOM 1616 N N . GLU A 1 202 ? -6.296 0.284 -23.713 1.00 71.44 202 GLU A N 1
ATOM 1617 C CA . GLU A 1 202 ? -6.261 1.555 -24.432 1.00 71.44 202 GLU A CA 1
ATOM 1618 C C . GLU A 1 202 ? -4.959 1.737 -25.218 1.00 71.44 202 GLU A C 1
ATOM 1620 O O . GLU A 1 202 ? -5.021 2.029 -26.409 1.00 71.44 202 GLU A O 1
ATOM 1625 N N . ALA A 1 203 ? -3.801 1.492 -24.594 1.00 70.56 203 ALA A N 1
ATOM 1626 C CA . ALA A 1 203 ? -2.509 1.546 -25.274 1.00 70.56 203 ALA A CA 1
ATOM 1627 C C . ALA A 1 203 ? -2.428 0.545 -26.438 1.00 70.56 203 ALA A C 1
ATOM 1629 O O . ALA A 1 203 ? -1.999 0.894 -27.537 1.00 70.56 203 ALA A O 1
ATOM 1630 N N . LYS A 1 204 ? -2.912 -0.689 -26.233 1.00 78.19 204 LYS A N 1
ATOM 1631 C CA . LYS A 1 204 ? -2.966 -1.714 -27.290 1.00 78.19 204 LYS A CA 1
ATOM 1632 C C . LYS A 1 204 ? -3.843 -1.284 -28.470 1.00 78.19 204 LYS A C 1
ATOM 1634 O O . LYS A 1 204 ? -3.454 -1.488 -29.617 1.00 78.19 204 LYS A O 1
ATOM 1639 N N . LEU A 1 205 ? -4.993 -0.661 -28.202 1.00 74.62 205 LEU A N 1
ATOM 1640 C CA . LEU A 1 205 ? -5.885 -0.138 -29.243 1.00 74.62 205 LEU A CA 1
ATOM 1641 C C . LEU A 1 205 ? -5.267 1.041 -30.003 1.00 74.62 205 LEU A C 1
ATOM 1643 O O . LEU A 1 205 ? -5.383 1.099 -31.223 1.00 74.62 205 LEU A O 1
ATOM 1647 N N . GLN A 1 206 ? -4.579 1.953 -29.315 1.00 73.44 206 GLN A N 1
ATOM 1648 C CA . GLN A 1 206 ? -3.899 3.083 -29.958 1.00 73.44 206 GLN A CA 1
ATOM 1649 C C . GLN A 1 206 ? -2.798 2.621 -30.911 1.00 73.44 206 GLN A C 1
ATOM 1651 O O . GLN A 1 206 ? -2.697 3.138 -32.022 1.00 73.44 206 GLN A O 1
ATOM 1656 N N . ILE A 1 207 ? -2.012 1.623 -30.506 1.00 76.38 207 ILE A N 1
ATOM 1657 C CA . ILE A 1 207 ? -0.976 1.038 -31.362 1.00 76.38 207 ILE A CA 1
ATOM 1658 C C . ILE A 1 207 ? -1.609 0.329 -32.555 1.00 76.38 207 ILE A C 1
ATOM 1660 O O . ILE A 1 207 ? -1.174 0.541 -33.680 1.00 76.38 207 ILE A O 1
ATOM 1664 N N . ALA A 1 208 ? -2.679 -0.443 -32.345 1.00 77.38 208 ALA A N 1
ATOM 1665 C CA . ALA A 1 208 ? -3.387 -1.087 -33.448 1.00 77.38 208 ALA A CA 1
ATOM 1666 C C . ALA A 1 208 ? -3.906 -0.063 -34.475 1.00 77.38 208 ALA A C 1
ATOM 1668 O O . ALA A 1 208 ? -3.744 -0.267 -35.675 1.00 77.38 208 ALA A O 1
ATOM 1669 N N . LEU A 1 209 ? -4.461 1.067 -34.021 1.00 76.50 209 LEU A N 1
ATOM 1670 C CA . LEU A 1 209 ? -4.891 2.164 -34.897 1.00 76.50 209 LEU A CA 1
ATOM 1671 C C . LEU A 1 209 ? -3.715 2.821 -35.641 1.00 76.50 209 LEU A C 1
ATOM 1673 O O . LEU A 1 209 ? -3.872 3.231 -36.788 1.00 76.50 209 LEU A O 1
ATOM 1677 N N . ALA A 1 210 ? -2.535 2.885 -35.021 1.00 75.19 210 ALA A N 1
ATOM 1678 C CA . ALA A 1 210 ? -1.315 3.407 -35.635 1.00 75.19 210 ALA A CA 1
ATOM 1679 C C . ALA A 1 210 ? -0.742 2.498 -36.739 1.00 75.19 210 ALA A C 1
ATOM 1681 O O . ALA A 1 210 ? -0.131 2.983 -37.692 1.00 75.19 210 ALA A O 1
ATOM 1682 N N . GLU A 1 211 ? -0.938 1.182 -36.623 1.00 77.19 211 GLU A N 1
ATOM 1683 C CA . GLU A 1 211 ? -0.475 0.189 -37.601 1.00 77.19 211 GLU A CA 1
ATOM 1684 C C . GLU A 1 211 ? -1.335 0.183 -38.883 1.00 77.19 211 GLU A C 1
ATOM 1686 O O . GLU A 1 211 ? -0.837 -0.126 -39.967 1.00 77.19 211 GLU A O 1
ATOM 1691 N N . ILE A 1 212 ? -2.619 0.555 -38.799 1.00 77.19 212 ILE A N 1
ATOM 1692 C CA . ILE A 1 212 ? -3.568 0.467 -39.926 1.00 77.19 212 ILE A CA 1
ATOM 1693 C C . ILE A 1 212 ? -3.121 1.270 -41.162 1.00 77.19 212 ILE A C 1
ATOM 1695 O O . ILE A 1 212 ? -3.110 0.694 -42.255 1.00 77.19 212 ILE A O 1
ATOM 1699 N N . PRO A 1 213 ? -2.709 2.553 -41.063 1.00 74.56 213 PRO A N 1
ATOM 1700 C CA . PRO A 1 213 ? -2.231 3.310 -42.222 1.00 74.56 213 PRO A CA 1
ATOM 1701 C C . PRO A 1 213 ? -1.023 2.666 -42.914 1.00 74.56 213 PRO A C 1
ATOM 1703 O O . PRO A 1 213 ? -0.925 2.704 -44.143 1.00 74.56 213 PRO A O 1
ATOM 1706 N N . PHE A 1 214 ? -0.121 2.060 -42.137 1.00 75.75 214 PHE A N 1
ATOM 1707 C CA . PHE A 1 214 ? 1.047 1.349 -42.654 1.00 75.75 214 PHE A CA 1
ATOM 1708 C C . PHE A 1 214 ? 0.628 0.104 -43.447 1.00 75.75 214 PHE A C 1
ATOM 1710 O O . PHE A 1 214 ? 1.017 -0.047 -44.609 1.00 75.75 214 PHE A O 1
ATOM 1717 N N . ILE A 1 215 ? -0.232 -0.734 -42.862 1.00 75.69 215 ILE A N 1
ATOM 1718 C CA . ILE A 1 215 ? -0.738 -1.970 -43.481 1.00 75.69 215 ILE A CA 1
ATOM 1719 C C . ILE A 1 215 ? -1.526 -1.653 -44.757 1.00 75.69 215 ILE A C 1
ATOM 1721 O O . ILE A 1 215 ? -1.309 -2.260 -45.806 1.00 75.69 215 ILE A O 1
ATOM 1725 N N . ARG A 1 216 ? -2.388 -0.631 -44.707 1.00 77.88 216 ARG A N 1
ATOM 1726 C CA . ARG A 1 216 ? -3.178 -0.159 -45.851 1.00 77.88 216 ARG A CA 1
ATOM 1727 C C . ARG A 1 216 ? -2.292 0.258 -47.027 1.00 77.88 216 ARG A C 1
ATOM 1729 O O . ARG A 1 216 ? -2.620 -0.043 -48.173 1.00 77.88 216 ARG A O 1
ATOM 1736 N N . SER A 1 217 ? -1.180 0.948 -46.762 1.00 74.44 217 SER A N 1
ATOM 1737 C CA . SER A 1 217 ? -0.236 1.348 -47.812 1.00 74.44 217 SER A CA 1
ATOM 1738 C C . SER A 1 217 ? 0.425 0.142 -48.483 1.00 74.44 217 SER A C 1
ATOM 1740 O O . SER A 1 217 ? 0.612 0.157 -49.698 1.00 74.44 217 SER A O 1
ATOM 1742 N N . HIS A 1 218 ? 0.761 -0.894 -47.715 1.00 74.38 218 HIS A N 1
ATOM 1743 C CA . HIS A 1 218 ? 1.415 -2.098 -48.229 1.00 74.38 218 HIS A CA 1
ATOM 1744 C C . HIS A 1 218 ? 0.464 -2.988 -49.034 1.00 74.38 218 HIS A C 1
ATOM 1746 O O . HIS A 1 218 ? 0.831 -3.449 -50.109 1.00 74.38 218 HIS A O 1
ATOM 1752 N N . ILE A 1 219 ? -0.783 -3.158 -48.590 1.00 71.50 219 ILE A N 1
ATOM 1753 C CA . ILE A 1 219 ? -1.791 -3.919 -49.350 1.00 71.50 219 ILE A CA 1
ATOM 1754 C C . ILE A 1 219 ? -2.087 -3.257 -50.692 1.00 71.50 219 ILE A C 1
ATOM 1756 O O . ILE A 1 219 ? -2.173 -3.937 -51.710 1.00 71.50 219 ILE A O 1
ATOM 1760 N N . LYS A 1 220 ? -2.209 -1.923 -50.722 1.00 74.00 220 LYS A N 1
ATOM 1761 C CA . LYS A 1 220 ? -2.383 -1.193 -51.986 1.00 74.00 220 LYS A CA 1
ATOM 1762 C C . LYS A 1 220 ? -1.241 -1.478 -52.958 1.00 74.00 220 LYS A C 1
ATOM 1764 O O . LYS A 1 220 ? -1.501 -1.657 -54.139 1.00 74.00 220 LYS A O 1
ATOM 1769 N N . PHE A 1 221 ? -0.004 -1.536 -52.468 1.00 73.38 221 PHE A N 1
ATOM 1770 C CA . PHE A 1 221 ? 1.149 -1.874 -53.295 1.00 73.38 221 PHE A CA 1
ATOM 1771 C C . PHE A 1 221 ? 1.059 -3.302 -53.845 1.00 73.38 221 PHE A C 1
ATOM 1773 O O . PHE A 1 221 ? 1.122 -3.453 -55.058 1.00 73.38 221 PHE A O 1
ATOM 1780 N N . LEU A 1 222 ? 0.812 -4.307 -52.996 1.00 68.38 222 LEU A N 1
ATOM 1781 C CA . LEU A 1 222 ? 0.677 -5.713 -53.416 1.00 68.38 222 LEU A CA 1
ATOM 1782 C C . LEU A 1 222 ? -0.446 -5.916 -54.449 1.00 68.38 222 LEU A C 1
ATOM 1784 O O . LEU A 1 222 ? -0.281 -6.634 -55.430 1.00 68.38 222 LEU A O 1
ATOM 1788 N N . ASN A 1 223 ? -1.572 -5.220 -54.273 1.00 66.31 223 ASN A N 1
ATOM 1789 C CA . ASN A 1 223 ? -2.687 -5.263 -55.220 1.00 66.31 223 ASN A CA 1
ATOM 1790 C C . ASN A 1 223 ? -2.349 -4.616 -56.577 1.00 66.31 223 ASN A C 1
ATOM 1792 O O . ASN A 1 223 ? -2.934 -4.991 -57.590 1.00 66.31 223 ASN A O 1
ATOM 1796 N N . HIS A 1 224 ? -1.441 -3.633 -56.608 1.00 66.50 224 HIS A N 1
ATOM 1797 C CA . HIS A 1 224 ? -1.036 -2.931 -57.830 1.00 66.50 224 HIS A CA 1
ATOM 1798 C C . HIS A 1 224 ? 0.184 -3.550 -58.522 1.00 66.50 224 HIS A C 1
ATOM 1800 O O . HIS A 1 224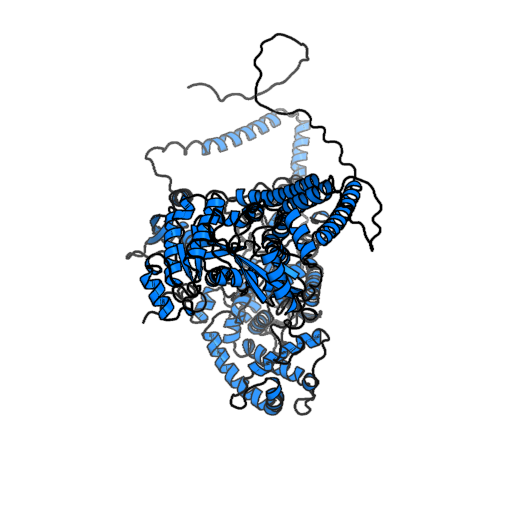 ? 0.304 -3.410 -59.738 1.00 66.50 224 HIS A O 1
ATOM 1806 N N . SER A 1 225 ? 1.087 -4.205 -57.787 1.00 59.75 225 SER A N 1
ATOM 1807 C CA . SER A 1 225 ? 2.304 -4.806 -58.344 1.00 59.75 225 SER A CA 1
ATOM 1808 C C . SER A 1 225 ? 2.036 -6.109 -59.101 1.00 59.75 225 SER A C 1
ATOM 1810 O O . SER A 1 225 ? 2.882 -6.526 -59.885 1.00 59.75 225 SER A O 1
ATOM 1812 N N . GLY A 1 226 ? 0.874 -6.745 -58.905 1.00 52.69 226 GLY A N 1
ATOM 1813 C CA . GLY A 1 226 ? 0.501 -7.987 -59.595 1.00 52.69 226 GLY A CA 1
ATOM 1814 C C . GLY A 1 226 ? 1.344 -9.207 -59.198 1.00 52.69 226 GLY A C 1
ATOM 1815 O O . GLY A 1 226 ? 1.115 -10.300 -59.713 1.00 52.69 226 GLY A O 1
ATOM 1816 N N . GLU A 1 227 ? 2.293 -9.045 -58.272 1.00 51.41 227 GLU A N 1
ATOM 1817 C CA . GLU A 1 227 ? 3.032 -10.139 -57.653 1.00 51.41 227 GLU A CA 1
ATOM 1818 C C . GLU A 1 227 ? 2.102 -10.862 -56.677 1.00 51.41 227 GLU A C 1
ATOM 1820 O O . GLU A 1 227 ? 1.949 -10.493 -55.511 1.00 51.41 227 GLU A O 1
ATOM 1825 N N . HIS A 1 228 ? 1.470 -11.929 -57.160 1.00 49.56 228 HIS A N 1
ATOM 1826 C CA . HIS A 1 228 ? 1.057 -12.998 -56.266 1.00 49.56 228 HIS A CA 1
ATOM 1827 C C . HIS A 1 228 ? 2.305 -13.475 -55.512 1.00 49.56 228 HIS A C 1
ATOM 1829 O O . HIS A 1 228 ? 3.338 -13.700 -56.136 1.00 49.56 228 HIS A O 1
ATOM 1835 N N . LEU A 1 229 ? 2.215 -13.612 -54.185 1.00 43.12 229 LEU A N 1
ATOM 1836 C CA . LEU A 1 229 ? 3.211 -14.285 -53.342 1.00 43.12 229 LEU A CA 1
ATOM 1837 C C . LEU A 1 229 ? 3.356 -15.748 -53.799 1.00 43.12 229 LEU A C 1
ATOM 1839 O O . LEU A 1 229 ? 2.813 -16.669 -53.197 1.00 43.12 229 LEU A O 1
ATOM 1843 N N . SER A 1 230 ? 4.049 -15.962 -54.909 1.00 39.03 230 SER A N 1
ATOM 1844 C CA . SER A 1 230 ? 4.436 -17.263 -55.422 1.00 39.03 230 SER A CA 1
ATOM 1845 C C . SER A 1 230 ? 5.817 -17.588 -54.867 1.00 39.03 230 SER A C 1
ATOM 1847 O O . SER A 1 230 ? 6.823 -17.132 -55.408 1.00 39.03 230 SER A O 1
ATOM 1849 N N . ASN A 1 231 ? 5.865 -18.310 -53.746 1.00 37.25 231 ASN A N 1
ATOM 1850 C CA . ASN A 1 231 ? 6.334 -19.701 -53.733 1.00 37.25 231 ASN A CA 1
ATOM 1851 C C . ASN A 1 231 ? 6.650 -20.232 -52.323 1.00 37.25 231 ASN A C 1
ATOM 1853 O O . ASN A 1 231 ? 7.304 -19.591 -51.504 1.00 37.25 231 ASN A O 1
ATOM 1857 N N . ASP A 1 232 ? 6.203 -21.476 -52.137 1.00 39.62 232 ASP A N 1
ATOM 1858 C CA . ASP A 1 232 ? 6.805 -22.560 -51.361 1.00 39.62 232 ASP A CA 1
ATOM 1859 C C . ASP A 1 232 ? 6.919 -22.409 -49.839 1.00 39.62 232 ASP A C 1
ATOM 1861 O O . ASP A 1 232 ? 8.015 -22.284 -49.293 1.00 39.62 232 ASP A O 1
ATOM 1865 N N . LYS A 1 233 ? 5.771 -22.554 -49.148 1.00 34.00 233 LYS A N 1
ATOM 1866 C CA . LYS A 1 233 ? 5.600 -23.484 -47.995 1.00 34.00 233 LYS A CA 1
ATOM 1867 C C . LYS A 1 233 ? 4.226 -23.463 -47.309 1.00 34.00 233 LYS A C 1
ATOM 1869 O O . LYS A 1 233 ? 4.022 -24.258 -46.396 1.00 34.00 233 LYS A O 1
ATOM 1874 N N . ILE A 1 234 ? 3.272 -22.627 -47.727 1.00 32.59 234 ILE A N 1
ATOM 1875 C CA . ILE A 1 234 ? 1.940 -22.578 -47.096 1.00 32.59 234 ILE A CA 1
ATOM 1876 C C . ILE A 1 234 ? 0.855 -22.624 -48.184 1.00 32.59 234 ILE A C 1
ATOM 1878 O O . ILE A 1 234 ? 0.819 -21.733 -49.032 1.00 32.59 234 ILE A O 1
ATOM 1882 N N . PRO A 1 235 ? -0.024 -23.645 -48.212 1.00 28.72 235 PRO A N 1
ATOM 1883 C CA . PRO A 1 235 ? -1.106 -23.706 -49.181 1.00 28.72 235 PRO A CA 1
ATOM 1884 C C . PRO A 1 235 ? -2.240 -22.782 -48.726 1.00 28.72 235 PRO A C 1
ATOM 1886 O O . PRO A 1 235 ? -3.054 -23.164 -47.890 1.00 28.72 235 PRO A O 1
ATOM 1889 N N . VAL A 1 236 ? -2.325 -21.574 -49.286 1.00 33.69 236 VAL A N 1
ATOM 1890 C CA . VAL A 1 236 ? -3.517 -20.722 -49.138 1.00 33.69 236 VAL A CA 1
ATOM 1891 C C . VAL A 1 236 ? -4.292 -20.734 -50.452 1.00 33.69 236 VAL A C 1
ATOM 1893 O O . VAL A 1 236 ? -4.038 -19.959 -51.371 1.00 33.69 236 VAL A O 1
ATOM 1896 N N . GLN A 1 237 ? -5.253 -21.653 -50.549 1.00 32.38 237 GLN A N 1
ATOM 1897 C CA . GLN A 1 237 ? -6.323 -21.575 -51.539 1.00 32.38 237 GLN A CA 1
ATOM 1898 C C . GLN A 1 237 ? -7.326 -20.504 -51.095 1.00 32.38 237 GLN A C 1
ATOM 1900 O O . GLN A 1 237 ? -8.050 -20.726 -50.134 1.00 32.38 237 GLN A O 1
ATOM 1905 N N . SER A 1 238 ? -7.413 -19.379 -51.808 1.00 34.62 238 SER A N 1
ATOM 1906 C CA . SER A 1 238 ? -8.697 -18.854 -52.303 1.00 34.62 238 SER A CA 1
ATOM 1907 C C . SER A 1 238 ? -8.521 -17.507 -53.002 1.00 34.62 238 SER A C 1
ATOM 1909 O O . SER A 1 238 ? -8.003 -16.543 -52.445 1.00 34.62 238 SER A O 1
ATOM 1911 N N . SER A 1 239 ? -9.036 -17.454 -54.221 1.00 39.94 239 SER A N 1
ATOM 1912 C CA . SER A 1 239 ? -9.320 -16.274 -55.024 1.00 39.94 239 SER A CA 1
ATOM 1913 C C . SER A 1 239 ? -10.455 -15.431 -54.412 1.00 39.94 239 SER A C 1
ATOM 1915 O O . SER A 1 239 ? -11.623 -15.805 -54.510 1.00 39.94 239 SER A O 1
ATOM 1917 N N . ALA A 1 240 ? -10.117 -14.290 -53.811 1.00 34.25 240 ALA A N 1
ATOM 1918 C CA . ALA A 1 240 ? -11.000 -13.165 -53.469 1.00 34.25 240 ALA A CA 1
ATOM 1919 C C . ALA A 1 240 ? -10.118 -11.904 -53.302 1.00 34.25 240 ALA A C 1
ATOM 1921 O O . ALA A 1 240 ? -8.936 -12.064 -52.988 1.00 34.25 240 ALA A O 1
ATOM 1922 N N . PRO A 1 241 ? -10.614 -10.666 -53.532 1.00 42.38 241 PRO A N 1
ATOM 1923 C CA . PRO A 1 241 ? -9.774 -9.468 -53.444 1.00 42.38 241 PRO A CA 1
ATOM 1924 C C . PRO A 1 241 ? -9.117 -9.414 -52.062 1.00 42.38 241 PRO A C 1
ATOM 1926 O O . PRO A 1 241 ? -9.818 -9.527 -51.057 1.00 42.38 241 PRO A O 1
ATOM 1929 N N . MET A 1 242 ? -7.786 -9.287 -52.009 1.00 50.97 242 MET A N 1
ATOM 1930 C CA . MET A 1 242 ? -7.024 -9.258 -50.758 1.00 50.97 242 MET A CA 1
ATOM 1931 C C . MET A 1 242 ? -7.573 -8.143 -49.845 1.00 50.97 242 MET A C 1
ATOM 1933 O O . MET A 1 242 ? -7.340 -6.957 -50.069 1.00 50.97 242 MET A O 1
ATOM 1937 N N . PHE A 1 243 ? -8.324 -8.567 -48.824 1.00 58.84 243 PHE A N 1
ATOM 1938 C CA . PHE A 1 243 ? -8.781 -7.823 -47.643 1.00 58.84 243 PHE A CA 1
ATOM 1939 C C . PHE A 1 243 ? -9.723 -6.611 -47.866 1.00 58.84 243 PHE A C 1
ATOM 1941 O O . PHE A 1 243 ? -9.327 -5.468 -47.634 1.00 58.84 243 PHE A O 1
ATOM 1948 N N . PRO A 1 244 ? -11.026 -6.818 -48.167 1.00 49.88 244 PRO A N 1
ATOM 1949 C CA . PRO A 1 244 ? -12.027 -5.742 -48.247 1.00 49.88 244 PRO A CA 1
ATOM 1950 C C . PRO A 1 244 ? -12.471 -5.172 -46.881 1.00 49.88 244 PRO A C 1
ATOM 1952 O O . PRO A 1 244 ? -13.341 -4.305 -46.829 1.00 49.88 244 PRO A O 1
ATOM 1955 N N . ASN A 1 245 ? -11.906 -5.643 -45.764 1.00 60.62 245 ASN A N 1
ATOM 1956 C CA . ASN A 1 245 ? -12.400 -5.336 -44.417 1.00 60.62 245 ASN A CA 1
ATOM 1957 C C . ASN A 1 245 ? -11.471 -4.439 -43.579 1.00 60.62 245 ASN A C 1
ATOM 1959 O O . ASN A 1 245 ? -11.805 -4.181 -42.428 1.00 60.62 245 ASN A O 1
ATOM 1963 N N . ILE A 1 246 ? -10.360 -3.902 -44.108 1.00 67.19 246 ILE A N 1
ATOM 1964 C CA . ILE A 1 246 ? -9.506 -2.981 -43.322 1.00 67.19 246 ILE A CA 1
ATOM 1965 C C . ILE A 1 246 ? -10.266 -1.747 -42.853 1.00 67.19 246 ILE A C 1
ATOM 1967 O O . ILE A 1 246 ? -10.100 -1.331 -41.712 1.00 67.19 246 ILE A O 1
ATOM 1971 N N . ASP A 1 247 ? -11.145 -1.202 -43.690 1.00 67.75 247 ASP A N 1
ATOM 1972 C CA . ASP A 1 247 ? -11.956 -0.044 -43.311 1.00 67.75 247 ASP A CA 1
ATOM 1973 C C . ASP A 1 247 ? -13.019 -0.423 -42.261 1.00 67.75 247 ASP A C 1
ATOM 1975 O O . ASP A 1 247 ? -13.367 0.385 -41.400 1.00 67.75 247 ASP A O 1
ATOM 1979 N N . ARG A 1 248 ? -13.494 -1.681 -42.263 1.00 66.94 248 ARG A N 1
ATOM 1980 C CA . ARG A 1 248 ? -14.375 -2.212 -41.206 1.00 66.94 248 ARG A CA 1
ATOM 1981 C C . ARG A 1 248 ? -13.625 -2.433 -39.893 1.00 66.94 248 ARG A C 1
ATOM 1983 O O . ARG A 1 248 ? -14.177 -2.127 -38.840 1.00 66.94 248 ARG A O 1
ATOM 1990 N N . LEU A 1 249 ? -12.390 -2.925 -39.961 1.00 68.25 249 LEU A N 1
ATOM 1991 C CA . LEU A 1 249 ? -11.513 -3.147 -38.812 1.00 68.25 249 LEU A CA 1
ATOM 1992 C C . LEU A 1 249 ? -11.047 -1.821 -38.194 1.00 68.25 249 LEU A C 1
ATOM 1994 O O . LEU A 1 249 ? -11.042 -1.676 -36.975 1.00 68.25 249 LEU A O 1
ATOM 1998 N N . GLU A 1 250 ? -10.723 -0.819 -39.013 1.00 71.12 250 GLU A N 1
ATOM 1999 C CA . GLU A 1 250 ? -10.454 0.542 -38.540 1.00 71.12 250 GLU A CA 1
ATOM 2000 C C . GLU A 1 250 ? -11.690 1.121 -37.850 1.00 71.12 250 GLU A C 1
ATOM 2002 O O . GLU A 1 250 ? -11.599 1.575 -36.710 1.00 71.12 250 GLU A O 1
ATOM 2007 N N . GLY A 1 251 ? -12.864 1.014 -38.485 1.00 65.69 251 GLY A N 1
ATOM 2008 C CA . GLY A 1 251 ? -14.125 1.475 -37.909 1.00 65.69 251 GLY A CA 1
ATOM 2009 C C . GLY A 1 251 ? -14.476 0.796 -36.580 1.00 65.69 251 GLY A C 1
ATOM 2010 O O . GLY A 1 251 ? -14.908 1.473 -35.644 1.00 65.69 251 GLY A O 1
ATOM 2011 N N . SER A 1 252 ? -14.264 -0.519 -36.455 1.00 71.06 252 SER A N 1
ATOM 2012 C CA . SER A 1 252 ? -14.545 -1.260 -35.219 1.00 71.06 252 SER A CA 1
ATOM 2013 C C . SER A 1 252 ? -13.584 -0.881 -34.090 1.00 71.06 252 SER A C 1
ATOM 2015 O O . SER A 1 252 ? -14.043 -0.519 -33.002 1.00 71.06 252 SER A O 1
ATOM 2017 N N . LYS A 1 253 ? -12.268 -0.865 -34.350 1.00 73.12 253 LYS A N 1
ATOM 2018 C CA . LYS A 1 253 ? -11.247 -0.486 -33.357 1.00 73.12 253 LYS A CA 1
ATOM 2019 C C . LYS A 1 253 ? -11.383 0.987 -32.947 1.00 73.12 253 LYS A C 1
ATOM 2021 O O . LYS A 1 253 ? -11.223 1.315 -31.772 1.00 73.12 253 LYS A O 1
ATOM 2026 N N . GLN A 1 254 ? -11.746 1.879 -33.871 1.00 69.19 254 GLN A N 1
ATOM 2027 C CA . GLN A 1 254 ? -11.978 3.295 -33.575 1.00 69.19 254 GLN A CA 1
ATOM 2028 C C . GLN A 1 254 ? -13.245 3.503 -32.732 1.00 69.19 254 GLN A C 1
ATOM 2030 O O . GLN A 1 254 ? -13.229 4.300 -31.793 1.00 69.19 254 GLN A O 1
ATOM 2035 N N . LEU A 1 255 ? -14.321 2.753 -32.994 1.00 69.00 255 LEU A N 1
ATOM 2036 C CA . LEU A 1 255 ? -15.534 2.774 -32.171 1.00 69.00 255 LEU A CA 1
ATOM 2037 C C . LEU A 1 255 ? -15.274 2.241 -30.753 1.00 69.00 255 LEU A C 1
ATOM 2039 O O . LEU A 1 255 ? -15.744 2.828 -29.778 1.00 69.00 255 LEU A O 1
ATOM 2043 N N . GLU A 1 256 ? -14.517 1.151 -30.626 1.00 72.44 256 GLU A N 1
ATOM 2044 C CA . GLU A 1 256 ? -14.099 0.599 -29.334 1.00 72.44 256 GLU A CA 1
ATOM 2045 C C . GLU A 1 256 ? -13.279 1.622 -28.535 1.00 72.44 256 GLU A C 1
ATOM 2047 O O . GLU A 1 256 ? -13.550 1.879 -27.358 1.00 72.44 256 GLU A O 1
ATOM 2052 N N . PHE A 1 257 ? -12.340 2.289 -29.206 1.00 68.25 257 PHE A N 1
ATOM 2053 C CA . PHE A 1 257 ? -11.531 3.347 -28.622 1.00 68.25 257 PHE A CA 1
ATOM 2054 C C . PHE A 1 257 ? -12.361 4.561 -28.165 1.00 68.25 257 PHE A C 1
ATOM 2056 O O . PHE A 1 257 ? -12.172 5.067 -27.054 1.00 68.25 257 PHE A O 1
ATOM 2063 N N . LEU A 1 258 ? -13.325 5.007 -28.978 1.00 62.12 258 LEU A N 1
ATOM 2064 C CA . LEU A 1 258 ? -14.239 6.099 -28.629 1.00 62.12 258 LEU A CA 1
ATOM 2065 C C . LEU A 1 258 ? -15.118 5.751 -27.419 1.00 62.12 258 LEU A C 1
ATOM 2067 O O . LEU A 1 258 ? -15.268 6.584 -26.528 1.00 62.12 258 LEU A O 1
ATOM 2071 N N . ARG A 1 259 ? -15.623 4.514 -27.321 1.00 68.25 259 ARG A N 1
ATOM 2072 C CA . ARG A 1 259 ? -16.400 4.046 -26.155 1.00 68.25 259 ARG A CA 1
ATOM 2073 C C . ARG A 1 259 ? -15.588 4.084 -24.859 1.00 68.25 259 ARG A C 1
ATOM 2075 O O . ARG A 1 259 ? -16.103 4.509 -23.824 1.00 68.25 259 ARG A O 1
ATOM 2082 N N . LEU A 1 260 ? -14.314 3.680 -24.907 1.00 65.06 260 LEU A N 1
ATOM 2083 C CA . LEU A 1 260 ? -13.408 3.777 -23.754 1.00 65.06 260 LEU A CA 1
ATOM 2084 C C . LEU A 1 260 ? -13.179 5.238 -23.335 1.00 65.06 260 LEU A C 1
ATOM 2086 O O . LEU A 1 260 ? -13.178 5.545 -22.138 1.00 65.06 260 LEU A O 1
ATOM 2090 N N . LYS A 1 261 ? -13.043 6.153 -24.306 1.00 61.97 261 LYS A N 1
ATOM 2091 C CA . LYS A 1 261 ? -12.929 7.596 -24.047 1.00 61.97 261 LYS A CA 1
ATOM 2092 C C . LYS A 1 261 ? -14.207 8.194 -23.458 1.00 61.97 261 LYS A C 1
ATOM 2094 O O . LYS A 1 261 ? -14.118 8.928 -22.475 1.00 61.97 261 LYS A O 1
ATOM 2099 N N . GLU A 1 262 ? -15.384 7.868 -23.990 1.00 57.97 262 GLU A N 1
ATOM 2100 C CA . GLU A 1 262 ? -16.670 8.354 -23.469 1.00 57.97 262 GLU A CA 1
ATOM 2101 C C . GLU A 1 262 ? -16.903 7.916 -22.021 1.00 57.97 262 GLU A C 1
ATOM 2103 O O . GLU A 1 262 ? -17.292 8.738 -21.192 1.00 57.97 262 GLU A O 1
ATOM 2108 N N . HIS A 1 263 ? -16.569 6.670 -21.674 1.00 57.56 263 HIS A N 1
ATOM 2109 C CA . HIS A 1 263 ? -16.633 6.187 -20.291 1.00 57.56 263 HIS A CA 1
ATOM 2110 C C . HIS A 1 263 ? -15.748 7.012 -19.337 1.00 57.56 263 HIS A C 1
ATOM 2112 O O . HIS A 1 263 ? -16.145 7.300 -18.205 1.00 57.56 263 HIS A O 1
ATOM 2118 N N . LYS A 1 264 ? -14.559 7.442 -19.785 1.00 55.12 264 LYS A N 1
ATOM 2119 C CA . LYS A 1 264 ? -13.670 8.322 -19.007 1.00 55.12 264 LYS A CA 1
ATOM 2120 C C . LYS A 1 264 ? -14.188 9.762 -18.930 1.00 55.12 264 LYS A C 1
ATOM 2122 O O . LYS A 1 264 ? -14.097 10.379 -17.870 1.00 55.12 264 LYS A O 1
ATOM 2127 N N . ILE A 1 265 ? -14.752 10.294 -20.015 1.00 48.78 265 ILE A N 1
ATOM 2128 C CA . ILE A 1 265 ? -15.313 11.654 -20.069 1.00 48.78 265 ILE A CA 1
ATOM 2129 C C . ILE A 1 265 ? -16.578 11.757 -19.212 1.00 48.78 265 ILE A C 1
ATOM 2131 O O . ILE A 1 265 ? -16.711 12.716 -18.461 1.00 48.78 265 ILE A O 1
ATOM 2135 N N . GLN A 1 266 ? -17.459 10.755 -19.219 1.00 43.62 266 GLN A N 1
ATOM 2136 C CA . GLN A 1 266 ? -18.638 10.706 -18.344 1.00 43.62 266 GLN A CA 1
ATOM 2137 C C . GLN A 1 266 ? -18.263 10.594 -16.855 1.00 43.62 266 GLN A C 1
ATOM 2139 O O . GLN A 1 266 ? -18.986 11.097 -15.995 1.00 43.62 266 GLN A O 1
ATOM 2144 N N . ASN A 1 267 ? -17.107 9.999 -16.540 1.00 45.53 267 ASN A N 1
ATOM 2145 C CA . ASN A 1 267 ? -16.538 10.008 -15.191 1.00 45.53 267 ASN A CA 1
ATOM 2146 C C . ASN A 1 267 ? -15.888 11.359 -14.822 1.00 45.53 267 ASN A C 1
ATOM 2148 O O . ASN A 1 267 ? -15.944 11.749 -13.657 1.00 45.53 267 ASN A O 1
ATOM 2152 N N . LYS A 1 268 ? -15.332 12.106 -15.791 1.00 43.19 268 LYS A N 1
ATOM 2153 C CA . LYS A 1 268 ? -14.814 13.478 -15.601 1.00 43.19 268 LYS A CA 1
ATOM 2154 C C . LYS A 1 268 ? -15.920 14.537 -15.512 1.00 43.19 268 LYS A C 1
ATOM 2156 O O . LYS A 1 268 ? -15.826 15.426 -14.680 1.00 43.19 268 LYS A O 1
ATOM 2161 N N . ALA A 1 269 ? -16.989 14.424 -16.300 1.00 37.84 269 ALA A N 1
ATOM 2162 C CA . ALA A 1 269 ? -18.126 15.353 -16.309 1.00 37.84 269 ALA A CA 1
ATOM 2163 C C . ALA A 1 269 ? -18.974 15.297 -15.020 1.00 37.84 269 ALA A C 1
ATOM 2165 O O . ALA A 1 269 ? -19.798 16.173 -14.779 1.00 37.84 269 ALA A O 1
ATOM 2166 N N . LYS A 1 270 ? -18.748 14.290 -14.163 1.00 37.28 270 LYS A N 1
ATOM 2167 C CA . LYS A 1 270 ? -19.268 14.231 -12.787 1.00 37.28 270 LYS A CA 1
ATOM 2168 C C . LYS A 1 270 ? -18.464 15.082 -11.790 1.00 37.28 270 LYS A C 1
ATOM 2170 O O . LYS A 1 270 ? -18.842 15.141 -10.625 1.00 37.28 270 LYS A O 1
ATOM 2175 N N . GLN A 1 271 ? -17.377 15.730 -12.216 1.00 41.69 271 GLN A N 1
ATOM 2176 C CA . GLN A 1 271 ? -16.628 16.698 -11.416 1.00 41.69 271 GLN A CA 1
ATOM 2177 C C . GLN A 1 271 ? -17.066 18.111 -11.821 1.00 41.69 271 GLN A C 1
ATOM 2179 O O . GLN A 1 271 ? -16.688 18.616 -12.875 1.00 41.69 271 GLN A O 1
ATOM 2184 N N . GLY A 1 272 ? -17.926 18.714 -10.998 1.00 35.34 272 GLY A N 1
ATOM 2185 C CA . GLY A 1 272 ? -18.367 20.104 -11.135 1.00 35.34 272 GLY A CA 1
ATOM 2186 C C . GLY A 1 272 ? -17.254 21.136 -10.857 1.00 35.34 272 GLY A C 1
ATOM 2187 O O . GLY A 1 272 ? -16.082 20.776 -10.722 1.00 35.34 272 GLY A O 1
ATOM 2188 N N . PRO A 1 273 ? -17.594 22.436 -10.762 1.00 33.44 273 PRO A N 1
ATOM 2189 C CA . PRO A 1 273 ? -16.618 23.523 -10.651 1.00 33.44 273 PRO A CA 1
ATOM 2190 C C . PRO A 1 273 ? -15.837 23.457 -9.324 1.00 33.44 273 PRO A C 1
ATOM 2192 O O . PRO A 1 273 ? -16.409 23.592 -8.238 1.00 33.44 273 PRO A O 1
ATOM 2195 N N . GLY A 1 274 ? -14.522 23.219 -9.446 1.00 51.59 274 GLY A N 1
ATOM 2196 C CA . GLY A 1 274 ? -13.561 22.960 -8.358 1.00 51.59 274 GLY A CA 1
ATOM 2197 C C . GLY A 1 274 ? -12.394 22.035 -8.762 1.00 51.59 274 GLY A C 1
ATOM 2198 O O . GLY A 1 274 ? -11.899 21.271 -7.934 1.00 51.59 274 GLY A O 1
ATOM 2199 N N . LYS A 1 275 ? -11.997 22.044 -10.045 1.00 62.56 275 LYS A N 1
ATOM 2200 C CA . LYS A 1 275 ? -11.044 21.101 -10.660 1.00 62.56 275 LYS A CA 1
ATOM 2201 C C . LYS A 1 275 ? -9.678 21.160 -9.958 1.00 62.56 275 LYS A C 1
ATOM 2203 O O . LYS A 1 275 ? -9.092 22.229 -9.824 1.00 62.56 275 LYS A O 1
ATOM 2208 N N . THR A 1 276 ? -9.173 20.007 -9.509 1.00 69.31 276 THR A N 1
ATOM 2209 C CA . THR A 1 276 ? -7.795 19.889 -9.001 1.00 69.31 276 THR A CA 1
ATOM 2210 C C . THR A 1 276 ? -6.819 20.112 -10.162 1.00 69.31 276 THR A C 1
ATOM 2212 O O . THR A 1 276 ? -6.973 19.423 -11.174 1.00 69.31 276 THR A O 1
ATOM 2215 N N . PRO A 1 277 ? -5.845 21.032 -10.041 1.00 79.19 277 PRO A N 1
ATOM 2216 C CA . PRO A 1 277 ? -4.928 21.352 -11.128 1.00 79.19 277 PRO A CA 1
ATOM 2217 C C . PRO A 1 277 ? -4.091 20.142 -11.560 1.00 79.19 277 PRO A C 1
ATOM 2219 O O . PRO A 1 277 ? -3.608 19.361 -10.732 1.00 79.19 277 PRO A O 1
ATOM 2222 N N . VAL A 1 278 ? -3.927 19.997 -12.872 1.00 82.81 278 VAL A N 1
ATOM 2223 C CA . VAL A 1 278 ? -3.157 18.941 -13.530 1.00 82.81 278 VAL A CA 1
ATOM 2224 C C . VAL A 1 278 ? -1.883 19.544 -14.112 1.00 82.81 278 VAL A C 1
ATOM 2226 O O . VAL A 1 278 ? -1.932 20.486 -14.898 1.00 82.81 278 VAL A O 1
ATOM 2229 N N . ILE A 1 279 ? -0.739 18.982 -13.739 1.00 87.81 279 ILE A N 1
ATOM 2230 C CA . ILE A 1 279 ? 0.586 19.371 -14.206 1.00 87.81 279 ILE A CA 1
ATOM 2231 C C . ILE A 1 279 ? 1.099 18.285 -15.152 1.00 87.81 279 ILE A C 1
ATOM 2233 O O . ILE A 1 279 ? 1.335 17.150 -14.733 1.00 87.81 279 ILE A O 1
ATOM 2237 N N . GLY A 1 280 ? 1.279 18.627 -16.424 1.00 88.38 280 GLY A N 1
ATOM 2238 C CA . GLY A 1 280 ? 1.831 17.730 -17.436 1.00 88.38 280 GLY A CA 1
ATOM 2239 C C . GLY A 1 280 ? 3.353 17.767 -17.426 1.00 88.38 280 GLY A C 1
ATOM 2240 O O . GLY A 1 280 ? 3.947 18.837 -17.551 1.00 88.38 280 GLY A O 1
ATOM 2241 N N . VAL A 1 281 ? 4.000 16.609 -17.289 1.00 90.31 281 VAL A N 1
ATOM 2242 C CA . VAL A 1 281 ? 5.465 16.508 -17.326 1.00 90.31 281 VAL A CA 1
ATOM 2243 C C . VAL A 1 281 ? 5.895 15.988 -18.692 1.00 90.31 281 VAL A C 1
ATOM 2245 O O . VAL A 1 281 ? 5.608 14.843 -19.031 1.00 90.31 281 VAL A O 1
ATOM 2248 N N . ILE A 1 282 ? 6.593 16.819 -19.464 1.00 89.56 282 ILE A N 1
ATOM 2249 C CA . ILE A 1 282 ? 7.051 16.550 -20.835 1.00 89.56 282 ILE A CA 1
ATOM 2250 C C . ILE A 1 282 ? 8.582 16.560 -20.927 1.00 89.56 282 ILE A C 1
ATOM 2252 O O . ILE A 1 282 ? 9.274 17.018 -20.019 1.00 89.56 282 ILE A O 1
ATOM 2256 N N . GLY A 1 283 ? 9.125 16.029 -22.023 1.00 87.94 283 GLY A N 1
ATOM 2257 C CA . GLY A 1 283 ? 10.567 15.994 -22.287 1.00 87.94 283 GLY A CA 1
ATOM 2258 C C . GLY A 1 283 ? 11.027 14.714 -22.975 1.00 87.94 283 GLY A C 1
ATOM 2259 O O . GLY A 1 283 ? 10.278 13.734 -23.072 1.00 87.94 283 GLY A O 1
ATOM 2260 N N . TYR A 1 284 ? 12.276 14.706 -23.429 1.00 86.81 284 TYR A N 1
ATOM 2261 C CA . TYR A 1 284 ? 12.863 13.581 -24.156 1.00 86.81 284 TYR A CA 1
ATOM 2262 C C . TYR A 1 284 ? 12.861 12.274 -23.353 1.00 86.81 284 TYR A C 1
ATOM 2264 O O . TYR A 1 284 ? 12.828 12.253 -22.115 1.00 86.81 284 TYR A O 1
ATOM 2272 N N . THR A 1 285 ? 12.839 11.137 -24.039 1.00 81.31 285 THR A N 1
ATOM 2273 C CA . THR A 1 285 ? 13.082 9.834 -23.413 1.00 81.31 285 THR A CA 1
ATOM 2274 C C . THR A 1 285 ? 14.399 9.854 -22.642 1.00 81.31 285 THR A C 1
ATOM 2276 O O . THR A 1 285 ? 15.359 10.490 -23.059 1.00 81.31 285 THR A O 1
ATOM 2279 N N . ASN A 1 286 ? 14.438 9.185 -21.486 1.00 81.56 286 ASN A N 1
ATOM 2280 C CA . ASN A 1 286 ? 15.591 9.186 -20.580 1.00 81.56 286 ASN A CA 1
ATOM 2281 C C . ASN A 1 286 ? 15.963 10.559 -19.960 1.00 81.56 286 ASN A C 1
ATOM 2283 O O . ASN A 1 286 ? 16.935 10.627 -19.216 1.00 81.56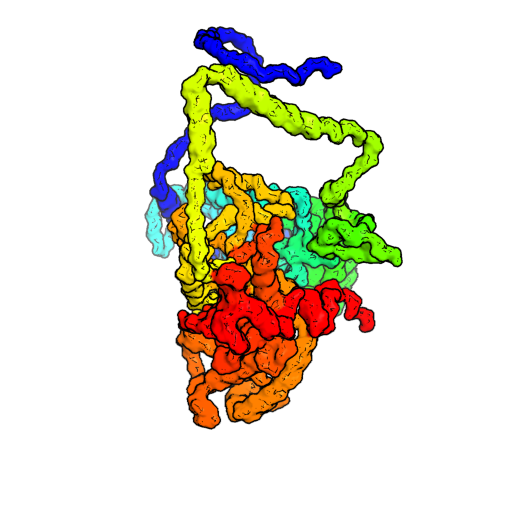 286 ASN A O 1
ATOM 2287 N N . SER A 1 287 ? 15.185 11.640 -20.133 1.00 86.88 287 SER A N 1
ATOM 2288 C CA . SER A 1 287 ? 15.455 12.919 -19.436 1.00 86.88 287 SER A CA 1
ATOM 2289 C C . SER A 1 287 ? 15.190 12.872 -17.919 1.00 86.88 287 SER A C 1
ATOM 2291 O O . SER A 1 287 ? 15.639 13.729 -17.160 1.00 86.88 287 SER A O 1
ATOM 2293 N N . GLY A 1 288 ? 14.500 11.828 -17.444 1.00 84.69 288 GLY A N 1
ATOM 2294 C CA . GLY A 1 288 ? 14.231 11.582 -16.024 1.00 84.69 288 GLY A CA 1
ATOM 2295 C C . GLY A 1 288 ? 12.845 12.010 -15.528 1.00 84.69 288 GLY A C 1
ATOM 2296 O O . GLY A 1 288 ? 12.657 12.073 -14.318 1.00 84.69 288 GLY A O 1
ATOM 2297 N N . LYS A 1 289 ? 11.868 12.238 -16.422 1.00 88.94 289 LYS A N 1
ATOM 2298 C CA . LYS A 1 289 ? 10.456 12.557 -16.094 1.00 88.94 289 LYS A CA 1
ATOM 2299 C C . LYS A 1 289 ? 9.846 11.652 -15.017 1.00 88.94 289 LYS A C 1
ATOM 2301 O O . LYS A 1 289 ? 9.395 12.123 -13.979 1.00 88.94 289 LYS A O 1
ATOM 2306 N N . THR A 1 290 ? 9.905 10.339 -15.219 1.00 81.50 290 THR A N 1
ATOM 2307 C CA . THR A 1 290 ? 9.328 9.358 -14.291 1.00 81.50 290 THR A CA 1
ATOM 2308 C C . THR A 1 290 ? 10.065 9.342 -12.949 1.00 81.50 290 THR A C 1
ATOM 2310 O O . THR A 1 290 ? 9.455 9.145 -11.902 1.00 81.50 290 THR A O 1
ATOM 2313 N N . THR A 1 291 ? 11.376 9.606 -12.940 1.00 85.19 291 THR A N 1
ATOM 2314 C CA . THR A 1 291 ? 12.151 9.778 -11.699 1.00 85.19 291 THR A CA 1
ATOM 2315 C C . THR A 1 291 ? 11.752 11.060 -10.970 1.00 85.19 291 THR A C 1
ATOM 2317 O O . THR A 1 291 ? 11.572 11.031 -9.756 1.00 85.19 291 THR A O 1
ATOM 2320 N N . PHE A 1 292 ? 11.546 12.156 -11.700 1.00 88.81 292 PHE A N 1
ATOM 2321 C CA . PHE A 1 292 ? 11.070 13.428 -11.163 1.00 88.81 292 PHE A CA 1
ATOM 2322 C C . PHE A 1 292 ? 9.695 13.283 -10.493 1.00 88.81 292 PHE A C 1
ATOM 2324 O O . PHE A 1 292 ? 9.544 13.628 -9.322 1.00 88.81 292 PHE A O 1
ATOM 2331 N N . ILE A 1 293 ? 8.721 12.666 -11.172 1.00 86.31 293 ILE A N 1
ATOM 2332 C CA . ILE A 1 293 ? 7.367 12.453 -10.627 1.00 86.31 293 ILE A CA 1
ATOM 2333 C C . ILE A 1 293 ? 7.395 11.586 -9.364 1.00 86.31 293 ILE A C 1
ATOM 2335 O O . ILE A 1 293 ? 6.697 11.889 -8.398 1.00 86.31 293 ILE A O 1
ATOM 2339 N N . LYS A 1 294 ? 8.233 10.544 -9.309 1.00 81.38 294 LYS A N 1
ATOM 2340 C CA . LYS A 1 294 ? 8.406 9.734 -8.087 1.00 81.38 294 LYS A CA 1
ATOM 2341 C C . LYS A 1 294 ? 8.969 10.521 -6.927 1.00 81.38 294 LYS A C 1
ATOM 2343 O O . LYS A 1 294 ? 8.580 10.291 -5.799 1.00 81.38 294 LYS A O 1
ATOM 2348 N N . LYS A 1 295 ? 9.931 11.411 -7.165 1.00 84.38 295 LYS A N 1
ATOM 2349 C CA . LYS A 1 295 ? 10.486 12.213 -6.068 1.00 84.38 295 LYS A CA 1
ATOM 2350 C C . LYS A 1 295 ? 9.461 13.201 -5.520 1.00 84.38 295 LYS A C 1
ATOM 2352 O O . LYS A 1 295 ? 9.543 13.562 -4.354 1.00 84.38 295 LYS A O 1
ATOM 2357 N N . LEU A 1 296 ? 8.487 13.585 -6.341 1.00 79.62 296 LEU A N 1
ATOM 2358 C CA . LEU A 1 296 ? 7.387 14.466 -5.963 1.00 79.62 296 LEU A CA 1
ATOM 2359 C C . LEU A 1 296 ? 6.143 13.737 -5.440 1.00 79.62 296 LEU A C 1
ATOM 2361 O O . LEU A 1 296 ? 5.194 14.398 -5.019 1.00 79.62 296 LEU A O 1
ATOM 2365 N N . THR A 1 297 ? 6.102 12.403 -5.470 1.00 72.44 297 THR A N 1
ATOM 2366 C CA . THR A 1 297 ? 4.926 11.612 -5.078 1.00 72.44 297 THR A CA 1
ATOM 2367 C C . THR A 1 297 ? 5.355 10.483 -4.141 1.00 72.44 297 THR A C 1
ATOM 2369 O O . THR A 1 297 ? 6.316 9.786 -4.428 1.00 72.44 297 THR A O 1
ATOM 2372 N N . ASP A 1 298 ? 4.634 10.222 -3.047 1.00 56.69 298 ASP A N 1
ATOM 2373 C CA . ASP A 1 298 ? 4.948 9.133 -2.088 1.00 56.69 298 ASP A CA 1
ATOM 2374 C C . ASP A 1 298 ? 4.735 7.706 -2.672 1.00 56.69 298 ASP A C 1
ATOM 2376 O O . ASP A 1 298 ? 4.457 6.743 -1.955 1.00 56.69 298 ASP A O 1
ATOM 2380 N N . SER A 1 299 ? 4.809 7.544 -3.997 1.00 41.56 299 SER A N 1
ATOM 2381 C CA . SER A 1 299 ? 4.502 6.306 -4.705 1.00 41.56 299 SER A CA 1
ATOM 2382 C C . SER A 1 299 ? 5.758 5.450 -4.920 1.00 41.56 299 SER A C 1
ATOM 2384 O O . SER A 1 299 ? 6.566 5.671 -5.817 1.00 41.56 299 SER A O 1
ATOM 2386 N N . SER A 1 300 ? 5.897 4.401 -4.108 1.00 35.03 300 SER A N 1
ATOM 2387 C CA . SER A 1 300 ? 6.955 3.379 -4.191 1.00 35.03 300 SER A CA 1
ATOM 2388 C C . SER A 1 300 ? 6.806 2.394 -5.370 1.00 35.03 300 SER A C 1
ATOM 2390 O O . SER A 1 300 ? 7.553 1.423 -5.449 1.00 35.03 300 SER A O 1
ATOM 2392 N N . ILE A 1 301 ? 5.846 2.616 -6.280 1.00 36.62 301 ILE A N 1
ATOM 2393 C CA . ILE A 1 301 ? 5.373 1.623 -7.270 1.00 36.62 301 ILE A CA 1
ATOM 2394 C C . ILE A 1 301 ? 6.072 1.735 -8.636 1.00 36.62 301 ILE A C 1
ATOM 2396 O O . ILE A 1 301 ? 6.019 0.809 -9.439 1.00 36.62 301 ILE A O 1
ATOM 2400 N N . LEU A 1 302 ? 6.766 2.832 -8.927 1.00 38.69 302 LEU A N 1
ATOM 2401 C CA . LEU A 1 302 ? 7.372 3.031 -10.240 1.00 38.69 302 LEU A CA 1
ATOM 2402 C C . LEU A 1 302 ? 8.905 2.823 -10.159 1.00 38.69 302 LEU A C 1
ATOM 2404 O O . LEU A 1 302 ? 9.608 3.548 -9.453 1.00 38.69 302 LEU A O 1
ATOM 2408 N N . LEU A 1 303 ? 9.468 1.886 -10.932 1.00 40.94 303 LEU A N 1
ATOM 2409 C CA . LEU A 1 303 ? 10.921 1.740 -11.160 1.00 40.94 303 LEU A CA 1
ATOM 2410 C C . LEU A 1 303 ? 11.338 2.583 -12.369 1.00 40.94 303 LEU A C 1
ATOM 2412 O O . LEU A 1 303 ? 10.543 2.824 -13.270 1.00 40.94 303 LEU A O 1
ATOM 2416 N N . GLY A 1 304 ? 12.484 3.260 -12.281 1.00 46.75 304 GLY A N 1
ATOM 2417 C CA . GLY A 1 304 ? 12.959 4.148 -13.345 1.00 46.75 304 GLY A CA 1
ATOM 2418 C C . GLY A 1 304 ? 13.991 3.363 -14.119 1.00 46.75 304 GLY A C 1
ATOM 2419 O O . GLY A 1 304 ? 15.020 3.034 -13.539 1.00 46.75 304 GLY A O 1
ATOM 2420 N N . GLU A 1 305 ? 13.702 3.014 -15.366 1.00 48.16 305 GLU A N 1
ATOM 2421 C CA . GLU A 1 305 ? 14.623 2.243 -16.198 1.00 48.16 305 GLU A CA 1
ATOM 2422 C C . GLU A 1 305 ? 15.375 3.179 -17.149 1.00 48.16 305 GLU A C 1
ATOM 2424 O O . GLU A 1 305 ? 14.782 4.080 -17.744 1.00 48.16 305 GLU A O 1
ATOM 2429 N N . ASN A 1 306 ? 16.681 2.953 -17.319 1.00 51.41 306 ASN A N 1
ATOM 2430 C CA . ASN A 1 306 ? 17.498 3.622 -18.338 1.00 51.41 306 ASN A CA 1
ATOM 2431 C C . ASN A 1 306 ? 17.215 2.999 -19.719 1.00 51.41 306 ASN A C 1
ATOM 2433 O O . ASN A 1 306 ? 18.085 2.365 -20.309 1.00 51.41 306 ASN A O 1
ATOM 2437 N N . ARG A 1 307 ? 15.973 3.111 -20.198 1.00 56.19 307 ARG A N 1
ATOM 2438 C CA . ARG A 1 307 ? 15.516 2.605 -21.501 1.00 56.19 307 ARG A CA 1
ATOM 2439 C C . ARG A 1 307 ? 14.623 3.635 -22.186 1.00 56.19 307 ARG A C 1
ATOM 2441 O O . ARG A 1 307 ? 13.941 4.419 -21.519 1.00 56.19 307 ARG A O 1
ATOM 2448 N N . LEU A 1 308 ? 14.615 3.636 -23.518 1.00 57.47 308 LEU A N 1
ATOM 2449 C CA . LEU A 1 308 ? 13.671 4.444 -24.289 1.00 57.47 308 LEU A CA 1
ATOM 2450 C C . LEU A 1 308 ? 12.251 3.904 -24.061 1.00 57.47 308 LEU A C 1
ATOM 2452 O O . LEU A 1 308 ? 12.049 2.697 -23.964 1.00 57.47 308 LEU A O 1
ATOM 2456 N N . PHE A 1 309 ? 11.275 4.809 -23.938 1.00 64.62 309 PHE A N 1
ATOM 2457 C CA . PHE A 1 309 ? 9.854 4.477 -23.756 1.00 64.62 309 PHE A CA 1
ATOM 2458 C C . PHE A 1 309 ? 9.482 3.663 -22.504 1.00 64.62 309 PHE A C 1
ATOM 2460 O O . PHE A 1 309 ? 8.470 2.968 -22.497 1.00 64.62 309 PHE A O 1
ATOM 2467 N N . ALA A 1 310 ? 10.232 3.836 -21.409 1.00 53.06 310 ALA A N 1
ATOM 2468 C CA . ALA A 1 310 ? 9.928 3.241 -20.100 1.00 53.06 310 ALA A CA 1
ATOM 2469 C C . ALA A 1 310 ? 8.493 3.509 -19.578 1.00 53.06 310 ALA A C 1
ATOM 2471 O O . ALA A 1 310 ? 8.013 2.771 -18.719 1.00 53.06 310 ALA A O 1
ATOM 2472 N N . THR A 1 311 ? 7.802 4.528 -20.108 1.00 55.91 311 THR A N 1
ATOM 2473 C CA . THR A 1 311 ? 6.419 4.879 -19.751 1.00 55.91 311 THR A CA 1
ATOM 2474 C C . THR A 1 311 ? 5.596 5.120 -21.018 1.00 55.91 311 THR A C 1
ATOM 2476 O O . THR A 1 311 ? 5.751 6.152 -21.674 1.00 55.91 311 THR A O 1
ATOM 2479 N N . LEU A 1 312 ? 4.741 4.156 -21.376 1.00 61.38 312 LEU A N 1
ATOM 2480 C CA . LEU A 1 312 ? 3.805 4.260 -22.505 1.00 61.38 312 LEU A CA 1
ATOM 2481 C C . LEU A 1 312 ? 2.364 4.540 -22.057 1.00 61.38 312 LEU A C 1
ATOM 2483 O O . LEU A 1 312 ? 1.622 5.248 -22.732 1.00 61.38 312 LEU A O 1
ATOM 2487 N N . ASP A 1 313 ? 1.977 4.017 -20.894 1.00 63.19 313 ASP A N 1
ATOM 2488 C CA . ASP A 1 313 ? 0.692 4.316 -20.272 1.00 63.19 313 ASP A CA 1
ATOM 2489 C C . ASP A 1 313 ? 0.778 5.683 -19.567 1.00 63.19 313 ASP A C 1
ATOM 2491 O O . ASP A 1 313 ? 1.599 5.872 -18.672 1.00 63.19 313 ASP A O 1
ATOM 2495 N N . SER A 1 314 ? -0.068 6.645 -19.943 1.00 62.31 314 SER A N 1
ATOM 2496 C CA . SER A 1 314 ? -0.147 7.934 -19.248 1.00 62.31 314 SER A CA 1
ATOM 2497 C C . SER A 1 314 ? -0.686 7.735 -17.828 1.00 62.31 314 SER A C 1
ATOM 2499 O O . SER A 1 314 ? -1.854 7.369 -17.648 1.00 62.31 314 SER A O 1
ATOM 2501 N N . SER A 1 315 ? 0.142 7.975 -16.814 1.00 67.69 315 SER A N 1
ATOM 2502 C CA . SER A 1 315 ? -0.227 7.816 -15.407 1.00 67.69 315 SER A CA 1
ATOM 2503 C C . SER A 1 315 ? -0.411 9.171 -14.728 1.00 67.69 315 SER A C 1
ATOM 2505 O O . SER A 1 315 ? 0.333 10.117 -14.966 1.00 67.69 315 SER A O 1
ATOM 2507 N N . THR A 1 316 ? -1.421 9.287 -13.865 1.00 71.12 316 THR A N 1
ATOM 2508 C CA . THR A 1 316 ? -1.653 10.494 -13.060 1.00 71.12 316 THR A CA 1
ATOM 2509 C C . THR A 1 316 ? -1.376 10.202 -11.595 1.00 71.12 316 THR A C 1
ATOM 2511 O O . THR A 1 316 ? -1.999 9.310 -11.018 1.00 71.12 316 THR A O 1
ATOM 2514 N N . HIS A 1 317 ? -0.491 10.978 -10.982 1.00 76.81 317 HIS A N 1
ATOM 2515 C CA . HIS A 1 317 ? -0.062 10.804 -9.600 1.00 76.81 317 HIS A CA 1
ATOM 2516 C C . HIS A 1 317 ? -0.459 12.014 -8.761 1.00 76.81 317 HIS A C 1
ATOM 2518 O O . HIS A 1 317 ? -0.157 13.151 -9.117 1.00 76.81 317 HIS A O 1
ATOM 2524 N N . LEU A 1 318 ? -1.145 11.774 -7.645 1.00 76.38 318 LEU A N 1
ATOM 2525 C CA . LEU A 1 318 ? -1.532 12.830 -6.715 1.00 76.38 318 LEU A CA 1
ATOM 2526 C C . LEU A 1 318 ? -0.329 13.242 -5.858 1.00 76.38 318 LEU A C 1
ATOM 2528 O O . LEU A 1 318 ? 0.333 12.390 -5.268 1.00 76.38 318 LEU A O 1
ATOM 2532 N N . SER A 1 319 ? -0.099 14.546 -5.745 1.00 78.94 319 SER A N 1
ATOM 2533 C CA . SER A 1 319 ? 0.870 15.144 -4.826 1.00 78.94 319 SER A CA 1
ATOM 2534 C C . SER A 1 319 ? 0.240 16.317 -4.067 1.00 78.94 319 SER A C 1
ATOM 2536 O O . SER A 1 319 ? -0.799 16.854 -4.465 1.00 78.94 319 SER A O 1
ATOM 2538 N N . ILE A 1 320 ? 0.850 16.684 -2.941 1.00 77.19 320 ILE A N 1
ATOM 2539 C CA . ILE A 1 320 ? 0.443 17.810 -2.097 1.00 77.19 320 ILE A CA 1
ATOM 2540 C C . ILE A 1 320 ? 1.616 18.789 -2.042 1.00 77.19 320 ILE A C 1
ATOM 2542 O O . ILE A 1 320 ? 2.699 18.435 -1.577 1.00 77.19 320 ILE A O 1
ATOM 2546 N N . LEU A 1 321 ? 1.390 20.011 -2.522 1.00 79.31 321 LEU A N 1
ATOM 2547 C CA . LEU A 1 321 ? 2.382 21.086 -2.521 1.00 79.31 321 LEU A CA 1
ATOM 2548 C C . LEU A 1 321 ? 2.559 21.701 -1.115 1.00 79.31 321 LEU A C 1
ATOM 2550 O O . LEU A 1 321 ? 1.699 21.498 -0.253 1.00 79.31 321 LEU A O 1
ATOM 2554 N N . PRO A 1 322 ? 3.642 22.467 -0.856 1.00 72.81 322 PRO A N 1
ATOM 2555 C CA . PRO A 1 322 ? 3.875 23.128 0.435 1.00 72.81 322 PRO A CA 1
ATOM 2556 C C . PRO A 1 322 ? 2.708 23.999 0.925 1.00 72.81 322 PRO A C 1
ATOM 2558 O O . PRO A 1 322 ? 2.437 24.034 2.123 1.00 72.81 322 PRO A O 1
ATOM 2561 N N . SER A 1 323 ? 1.974 24.631 0.010 1.00 64.56 323 SER A N 1
ATOM 2562 C CA . SER A 1 323 ? 0.734 25.379 0.266 1.00 64.56 323 SER A CA 1
ATOM 2563 C C . SER A 1 323 ? -0.483 24.538 0.646 1.00 64.56 323 SER A C 1
ATOM 2565 O O . SER A 1 323 ? -1.568 25.089 0.817 1.00 64.56 323 SER A O 1
ATOM 2567 N N . THR A 1 324 ? -0.341 23.214 0.753 1.00 65.56 324 THR A N 1
ATOM 2568 C CA . THR A 1 324 ? -1.417 22.219 0.913 1.00 65.56 324 THR A CA 1
ATOM 2569 C C . THR A 1 324 ? -2.331 22.044 -0.307 1.00 65.56 324 THR A C 1
ATOM 2571 O O . THR A 1 324 ? -3.244 21.212 -0.278 1.00 65.56 324 THR A O 1
ATOM 2574 N N . CYS A 1 325 ? -2.058 22.738 -1.420 1.00 69.31 325 CYS A N 1
ATOM 2575 C CA . CYS A 1 325 ? -2.761 22.520 -2.680 1.00 69.31 325 CYS A CA 1
ATOM 2576 C C . CYS A 1 325 ? -2.523 21.096 -3.207 1.00 69.31 325 CYS A C 1
ATOM 2578 O O . CYS A 1 325 ? -1.388 20.627 -3.326 1.00 69.31 325 CYS A O 1
ATOM 2580 N N . LYS A 1 326 ? -3.615 20.410 -3.554 1.00 73.50 326 LYS A N 1
ATOM 2581 C CA . LYS A 1 326 ? -3.571 19.115 -4.240 1.00 73.50 326 LYS A CA 1
ATOM 2582 C C . LYS A 1 326 ? -3.314 19.344 -5.725 1.00 73.50 326 LYS A C 1
ATOM 2584 O O . LYS A 1 326 ? -3.984 20.175 -6.334 1.00 73.50 326 LYS A O 1
ATOM 2589 N N . VAL A 1 327 ? -2.386 18.585 -6.297 1.00 81.00 327 VAL A N 1
ATOM 2590 C CA . VAL A 1 327 ? -2.056 18.614 -7.729 1.00 81.00 327 VAL A CA 1
ATOM 2591 C C . VAL A 1 327 ? -1.946 17.197 -8.272 1.00 81.00 327 VAL A C 1
ATOM 2593 O O . VAL A 1 327 ? -1.505 16.287 -7.568 1.00 81.00 327 VAL A O 1
ATOM 2596 N N . TYR A 1 328 ? -2.313 17.005 -9.535 1.00 83.06 328 TYR A N 1
ATOM 2597 C CA . TYR A 1 328 ? -2.031 15.766 -10.256 1.00 83.06 328 TYR A CA 1
ATOM 2598 C C . TYR A 1 328 ? -0.844 15.964 -11.191 1.00 83.06 328 TYR A C 1
ATOM 2600 O O . TYR A 1 328 ? -0.918 16.793 -12.087 1.00 83.06 328 TYR A O 1
ATOM 2608 N N . PHE A 1 329 ? 0.212 15.170 -11.039 1.00 85.56 329 PHE A N 1
ATOM 2609 C CA . PHE A 1 329 ? 1.281 15.068 -12.031 1.00 85.56 329 PHE A CA 1
ATOM 2610 C C . PHE A 1 329 ? 0.922 13.998 -13.058 1.00 85.56 329 PHE A C 1
ATOM 2612 O O . PHE A 1 329 ? 0.743 12.835 -12.694 1.00 85.56 329 PHE A O 1
ATOM 2619 N N . ALA A 1 330 ? 0.803 14.382 -14.324 1.00 81.31 330 ALA A N 1
ATOM 2620 C CA . ALA A 1 330 ? 0.608 13.456 -15.430 1.00 81.31 330 ALA A CA 1
ATOM 2621 C C . ALA A 1 330 ? 1.968 13.099 -16.052 1.00 81.31 330 ALA A C 1
ATOM 2623 O O . ALA A 1 330 ? 2.635 13.977 -16.606 1.00 81.31 330 ALA A O 1
ATOM 2624 N N . ASP A 1 331 ? 2.373 11.828 -15.953 1.00 81.94 331 ASP A N 1
ATOM 2625 C CA . ASP A 1 331 ? 3.533 11.303 -16.681 1.00 81.94 331 ASP A CA 1
ATOM 2626 C C . ASP A 1 331 ? 3.142 11.101 -18.147 1.00 81.94 331 ASP A C 1
ATOM 2628 O O . ASP A 1 331 ? 2.120 10.475 -18.452 1.00 81.94 331 ASP A O 1
ATOM 2632 N N . THR A 1 332 ? 3.932 11.674 -19.052 1.00 77.56 332 THR A N 1
ATOM 2633 C CA . THR A 1 332 ? 3.679 11.631 -20.495 1.00 77.56 332 THR A CA 1
ATOM 2634 C C . THR A 1 332 ? 4.753 10.819 -21.203 1.00 77.56 332 THR A C 1
ATOM 2636 O O . THR A 1 332 ? 5.873 10.649 -20.709 1.00 77.56 332 THR A O 1
ATOM 2639 N N . ILE A 1 333 ? 4.410 10.312 -22.388 1.00 76.81 333 ILE A N 1
ATOM 2640 C CA . ILE A 1 333 ? 5.351 9.566 -23.222 1.00 76.81 333 ILE A CA 1
ATOM 2641 C C . ILE A 1 333 ? 6.542 10.470 -23.555 1.00 76.81 333 ILE A C 1
ATOM 2643 O O . ILE A 1 333 ? 6.385 11.643 -23.891 1.00 76.81 333 ILE A O 1
ATOM 2647 N N . GLY A 1 334 ? 7.753 9.925 -23.436 1.00 77.19 334 GLY A N 1
ATOM 2648 C CA . GLY A 1 334 ? 8.959 10.664 -23.791 1.00 77.19 334 GLY A CA 1
ATOM 2649 C C . GLY A 1 334 ? 9.051 10.950 -25.286 1.00 77.19 334 GLY A C 1
ATOM 2650 O O . GLY A 1 334 ? 8.764 10.077 -26.101 1.00 77.19 334 GLY A O 1
ATOM 2651 N N . PHE A 1 335 ? 9.494 12.159 -25.622 1.00 79.50 335 PHE A N 1
ATOM 2652 C CA . PHE A 1 335 ? 9.792 12.551 -26.999 1.00 79.50 335 PHE A CA 1
ATOM 2653 C C . PHE A 1 335 ? 11.085 11.884 -27.486 1.00 79.50 335 PHE A C 1
ATOM 2655 O O . PHE A 1 335 ? 11.964 11.574 -26.683 1.00 79.50 335 PHE A O 1
ATOM 2662 N N . ILE A 1 336 ? 11.174 11.674 -28.794 1.00 76.44 336 ILE A N 1
ATOM 2663 C CA . ILE A 1 336 ? 12.314 11.104 -29.521 1.00 76.44 336 ILE A CA 1
ATOM 2664 C C . ILE A 1 336 ? 12.540 11.978 -30.752 1.00 76.44 336 ILE A C 1
ATOM 2666 O O . ILE A 1 336 ? 11.573 12.551 -31.267 1.00 76.44 336 ILE A O 1
ATOM 2670 N N . SER A 1 337 ? 13.782 12.080 -31.233 1.00 70.31 337 SER A N 1
ATOM 2671 C CA . SER A 1 337 ? 14.056 12.847 -32.452 1.00 70.31 337 SER A CA 1
ATOM 2672 C C . SER A 1 337 ? 13.276 12.285 -33.644 1.00 70.31 337 SER A C 1
ATOM 2674 O O . SER A 1 337 ? 13.103 11.068 -33.790 1.00 70.31 337 SER A O 1
ATOM 2676 N N . ASN A 1 338 ? 12.787 13.184 -34.499 1.00 64.88 338 ASN A N 1
ATOM 2677 C CA . ASN A 1 338 ? 12.089 12.847 -35.742 1.00 64.88 338 ASN A CA 1
ATOM 2678 C C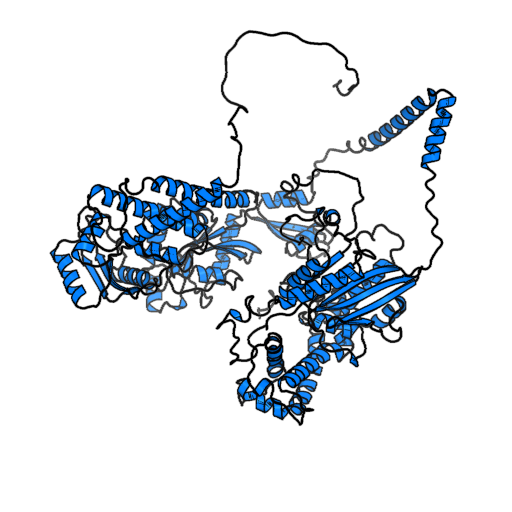 . ASN A 1 338 ? 11.015 11.761 -35.548 1.00 64.88 338 ASN A C 1
ATOM 2680 O O . ASN A 1 338 ? 11.014 10.718 -36.203 1.00 64.88 338 ASN A O 1
ATOM 2684 N N . LEU A 1 339 ? 10.113 11.975 -34.581 1.00 67.94 339 LEU A N 1
ATOM 2685 C CA . LEU A 1 339 ? 8.993 11.065 -34.363 1.00 67.94 339 LEU A CA 1
ATOM 2686 C C . LEU A 1 339 ? 8.105 11.047 -35.625 1.00 67.94 339 LEU A C 1
ATOM 2688 O O . LEU A 1 339 ? 7.615 12.107 -36.030 1.00 67.94 339 LEU A O 1
ATOM 2692 N N . PRO A 1 340 ? 7.851 9.877 -36.243 1.00 68.06 340 PRO A N 1
ATOM 2693 C CA . PRO A 1 340 ? 7.098 9.817 -37.490 1.00 68.06 340 PRO A CA 1
ATOM 2694 C C . PRO A 1 340 ? 5.712 10.459 -37.360 1.00 68.06 340 PRO A C 1
ATOM 2696 O O . PRO A 1 340 ? 4.912 10.066 -36.509 1.00 68.06 340 PRO A O 1
ATOM 2699 N N . ILE A 1 341 ? 5.376 11.398 -38.255 1.00 61.75 341 ILE A N 1
ATOM 2700 C CA . ILE A 1 341 ? 4.096 12.139 -38.227 1.00 61.75 341 ILE A CA 1
ATOM 2701 C C . ILE A 1 341 ? 2.886 11.191 -38.233 1.00 61.75 341 ILE A C 1
ATOM 2703 O O . ILE A 1 341 ? 1.874 11.457 -37.587 1.00 61.75 341 ILE A O 1
ATOM 2707 N N . LYS A 1 342 ? 3.008 10.045 -38.914 1.00 64.44 342 LYS A N 1
ATOM 2708 C CA . LYS A 1 342 ? 1.968 9.006 -38.979 1.00 64.44 342 LYS A CA 1
ATOM 2709 C C . LYS A 1 342 ? 1.614 8.425 -37.599 1.00 64.44 342 LYS A C 1
ATOM 2711 O O . LYS A 1 342 ? 0.484 7.990 -37.417 1.00 64.44 342 LYS A O 1
ATOM 2716 N N . LEU A 1 343 ? 2.532 8.471 -36.627 1.00 66.75 343 LEU A N 1
ATOM 2717 C CA . LEU A 1 343 ? 2.298 8.033 -35.246 1.00 66.75 343 LEU A CA 1
ATOM 2718 C C . LEU A 1 343 ? 1.681 9.121 -34.356 1.00 66.75 343 LEU A C 1
ATOM 2720 O O . LEU A 1 343 ? 1.045 8.801 -33.352 1.00 66.75 343 LEU A O 1
ATOM 2724 N N . LEU A 1 344 ? 1.817 10.405 -34.705 1.00 64.06 344 LEU A N 1
ATOM 2725 C CA . LEU A 1 344 ? 1.309 11.511 -33.878 1.00 64.06 344 LEU A CA 1
ATOM 2726 C C . LEU A 1 344 ? -0.213 11.439 -33.673 1.00 64.06 344 LEU A C 1
ATOM 2728 O O . LEU A 1 344 ? -0.702 11.755 -32.590 1.00 64.06 344 LEU A O 1
ATOM 2732 N N . ALA A 1 345 ? -0.963 10.968 -34.675 1.00 56.94 345 ALA A N 1
ATOM 2733 C CA . ALA A 1 345 ? -2.417 10.825 -34.587 1.00 56.94 345 ALA A CA 1
ATOM 2734 C C . ALA A 1 345 ? -2.850 9.782 -33.537 1.00 56.94 345 ALA A C 1
ATOM 2736 O O . ALA A 1 345 ? -3.785 10.031 -32.776 1.00 56.94 345 ALA A O 1
ATOM 2737 N N . SER A 1 346 ? -2.141 8.652 -33.434 1.00 56.84 346 SER A N 1
ATOM 2738 C CA . SER A 1 346 ? -2.368 7.647 -32.383 1.00 56.84 346 SER A CA 1
ATOM 2739 C C . SER A 1 346 ? -1.955 8.144 -30.997 1.00 56.84 346 SER A C 1
ATOM 2741 O O . SER A 1 346 ? -2.614 7.832 -30.005 1.00 56.84 346 SER A O 1
ATOM 2743 N N . PHE A 1 347 ? -0.922 8.988 -30.930 1.00 59.34 347 PHE A N 1
ATOM 2744 C CA . PHE A 1 347 ? -0.444 9.589 -29.686 1.00 59.34 347 PHE A CA 1
ATOM 2745 C C . PHE A 1 347 ? -1.239 10.790 -29.197 1.00 59.34 347 PHE A C 1
ATOM 2747 O O . PHE A 1 347 ? -1.117 11.163 -28.031 1.00 59.34 347 PHE A O 1
ATOM 2754 N N . SER A 1 348 ? -2.067 11.401 -30.043 1.00 58.88 348 SER A N 1
ATOM 2755 C CA . SER A 1 348 ? -2.934 12.516 -29.647 1.00 58.88 348 SER A CA 1
ATOM 2756 C C . SER A 1 348 ? -3.770 12.166 -28.409 1.00 58.88 348 SER A C 1
ATOM 2758 O O . SER A 1 348 ? -3.999 13.006 -27.547 1.00 58.88 348 SER A O 1
ATOM 2760 N N . ALA A 1 349 ? -4.147 10.896 -28.244 1.00 55.09 349 ALA A N 1
ATOM 2761 C CA . ALA A 1 349 ? -4.847 10.438 -27.055 1.00 55.09 349 ALA A CA 1
ATOM 2762 C C . ALA A 1 349 ? -3.968 10.300 -25.797 1.00 55.09 349 ALA A C 1
ATOM 2764 O O . ALA A 1 349 ? -4.432 10.630 -24.711 1.00 55.09 349 ALA A O 1
ATOM 2765 N N . THR A 1 350 ? -2.711 9.868 -25.917 1.00 57.62 350 THR A N 1
ATOM 2766 C CA . THR A 1 350 ? -1.745 9.847 -24.797 1.00 57.62 350 THR A CA 1
ATOM 2767 C C . THR A 1 350 ? -1.262 11.247 -24.424 1.00 57.62 350 THR A C 1
ATOM 2769 O O . THR A 1 350 ? -1.015 11.536 -23.256 1.00 57.62 350 THR A O 1
ATOM 2772 N N . LEU A 1 351 ? -1.201 12.152 -25.403 1.00 66.56 351 LEU A N 1
ATOM 2773 C CA . LEU A 1 351 ? -0.875 13.569 -25.233 1.00 66.56 351 LEU A CA 1
ATOM 2774 C C . LEU A 1 351 ? -2.104 14.418 -24.882 1.00 66.56 351 LEU A C 1
ATOM 2776 O O . LEU A 1 351 ? -1.965 15.589 -24.546 1.00 66.56 351 LEU A O 1
ATOM 2780 N N . GLN A 1 352 ? -3.294 13.816 -24.820 1.00 65.12 352 GLN A N 1
ATOM 2781 C CA . GLN A 1 352 ? -4.504 14.458 -24.305 1.00 65.12 352 GLN A CA 1
ATOM 2782 C C . GLN A 1 352 ? -4.320 14.907 -22.844 1.00 65.12 352 GLN A C 1
ATOM 2784 O O . GLN A 1 352 ? -4.993 15.820 -22.369 1.00 65.12 352 GLN A O 1
ATOM 2789 N N . HIS A 1 353 ? -3.402 14.278 -22.104 1.00 66.69 353 HIS A N 1
ATOM 2790 C CA . HIS A 1 353 ? -3.009 14.736 -20.775 1.00 66.69 353 HIS A CA 1
ATOM 2791 C C . HIS A 1 353 ? -2.253 16.069 -20.810 1.00 66.69 353 HIS A C 1
ATOM 2793 O O . HIS A 1 353 ? -2.489 16.888 -19.930 1.00 66.69 353 HIS A O 1
ATOM 2799 N N . VAL A 1 354 ? -1.426 16.315 -21.834 1.00 75.19 354 VAL A N 1
ATOM 2800 C CA . VAL A 1 354 ? -0.751 17.606 -22.065 1.00 75.19 354 VAL A CA 1
ATOM 2801 C C . VAL A 1 354 ? -1.787 18.678 -22.395 1.00 75.19 354 VAL A C 1
ATOM 2803 O O . VAL A 1 354 ? -1.791 19.720 -21.758 1.00 75.19 354 VAL A O 1
ATOM 2806 N N . GLU A 1 355 ? -2.720 18.393 -23.307 1.00 73.94 355 GLU A N 1
ATOM 2807 C CA . GLU A 1 355 ? -3.792 19.327 -23.693 1.00 73.94 355 GLU A CA 1
ATOM 2808 C C . GLU A 1 355 ? -4.712 19.703 -22.517 1.00 73.94 355 GLU A C 1
ATOM 2810 O O . GLU A 1 355 ? -5.149 20.840 -22.398 1.00 73.94 355 GLU A O 1
ATOM 2815 N N . ASN A 1 356 ? -4.987 18.756 -21.614 1.00 72.06 356 ASN A N 1
ATOM 2816 C CA . ASN A 1 356 ? -5.829 18.988 -20.434 1.00 72.06 356 ASN A CA 1
ATOM 2817 C C . ASN A 1 356 ? -5.064 19.495 -19.200 1.00 72.06 356 ASN A C 1
ATOM 2819 O O . ASN A 1 356 ? -5.675 19.602 -18.125 1.00 72.06 356 ASN A O 1
ATOM 2823 N N . SER A 1 357 ? -3.753 19.715 -19.320 1.00 80.94 357 SER A N 1
ATOM 2824 C CA . SER A 1 357 ? -2.924 20.214 -18.225 1.00 80.94 357 SER A CA 1
ATOM 2825 C C . SER A 1 357 ? -3.125 21.711 -18.042 1.00 80.94 357 SER A C 1
ATOM 2827 O O . SER A 1 357 ? -3.229 22.462 -19.004 1.00 80.94 357 SER A O 1
ATOM 2829 N N . ASP A 1 358 ? -3.140 22.137 -16.787 1.00 81.75 358 ASP A N 1
ATOM 2830 C CA . ASP A 1 358 ? -3.236 23.544 -16.410 1.00 81.75 358 ASP A CA 1
ATOM 2831 C C . ASP A 1 358 ? -1.827 24.185 -16.319 1.00 81.75 358 ASP A C 1
ATOM 2833 O O . ASP A 1 358 ? -1.693 25.404 -16.358 1.00 81.75 358 ASP A O 1
ATOM 2837 N N . LEU A 1 359 ? -0.766 23.367 -16.225 1.00 87.12 359 LEU A N 1
ATOM 2838 C CA . LEU A 1 359 ? 0.645 23.774 -16.247 1.00 87.12 359 LEU A CA 1
ATOM 2839 C C . LEU A 1 359 ? 1.512 22.682 -16.890 1.00 87.12 359 LEU A C 1
ATOM 2841 O O . LEU A 1 359 ? 1.274 21.494 -16.669 1.00 87.12 359 LEU A O 1
ATOM 2845 N N . LEU A 1 360 ? 2.560 23.071 -17.620 1.00 90.19 360 LEU A N 1
ATOM 2846 C CA . LEU A 1 360 ? 3.545 22.143 -18.179 1.00 90.19 360 LEU A CA 1
ATOM 2847 C C . LEU A 1 360 ? 4.922 22.305 -17.531 1.00 90.19 360 LEU A C 1
ATOM 2849 O O . LEU A 1 360 ? 5.400 23.418 -17.309 1.00 90.19 360 LEU A O 1
ATOM 2853 N N . ILE A 1 361 ? 5.579 21.176 -17.272 1.00 93.00 361 ILE A N 1
ATOM 2854 C CA . ILE A 1 361 ? 6.973 21.105 -16.832 1.00 93.00 361 ILE A CA 1
ATOM 2855 C C . ILE A 1 361 ? 7.765 20.351 -17.891 1.00 93.00 361 ILE A C 1
ATOM 2857 O O . ILE A 1 361 ? 7.459 19.199 -18.195 1.00 93.00 361 ILE A O 1
ATOM 2861 N N . HIS A 1 362 ? 8.802 20.987 -18.421 1.00 93.38 362 HIS A N 1
ATOM 2862 C CA . HIS A 1 362 ? 9.692 20.406 -19.410 1.00 93.38 362 HIS A CA 1
ATOM 2863 C C . HIS A 1 362 ? 11.007 19.960 -18.767 1.00 93.38 362 HIS A C 1
ATOM 2865 O O . HIS A 1 362 ? 11.826 20.787 -18.373 1.00 93.38 362 HIS A O 1
ATOM 2871 N N . ILE A 1 363 ? 11.196 18.641 -18.661 1.00 93.62 363 ILE A N 1
ATOM 2872 C CA . ILE A 1 363 ? 12.405 18.018 -18.114 1.00 93.62 363 ILE A CA 1
ATOM 2873 C C . ILE A 1 363 ? 13.417 17.764 -19.237 1.00 93.62 363 ILE A C 1
ATOM 2875 O O . ILE A 1 363 ? 13.172 16.935 -20.122 1.00 93.62 363 ILE A O 1
ATOM 2879 N N . MET A 1 364 ? 14.576 18.408 -19.142 1.00 92.69 364 MET A N 1
ATOM 2880 C CA . MET A 1 364 ? 15.692 18.323 -20.086 1.00 92.69 364 MET A CA 1
ATOM 2881 C C . MET A 1 364 ? 16.918 17.666 -19.436 1.00 92.69 364 MET A C 1
ATOM 2883 O O . MET A 1 364 ? 17.104 17.777 -18.229 1.00 92.69 364 MET A O 1
ATOM 2887 N N . ASP A 1 365 ? 17.754 16.974 -20.208 1.00 91.44 365 ASP A N 1
ATOM 2888 C CA . ASP A 1 365 ? 18.981 16.337 -19.708 1.00 91.44 365 ASP A CA 1
ATOM 2889 C C . ASP A 1 365 ? 20.199 17.253 -19.908 1.00 91.44 365 ASP A C 1
ATOM 2891 O O . ASP A 1 365 ? 20.684 17.397 -21.028 1.00 91.44 365 ASP A O 1
ATOM 2895 N N . LEU A 1 366 ? 20.717 17.851 -18.828 1.00 91.25 366 LEU A N 1
ATOM 2896 C CA . LEU A 1 366 ? 21.863 18.772 -18.895 1.00 91.25 366 LEU A CA 1
ATOM 2897 C C . LEU A 1 366 ? 23.172 18.089 -19.323 1.00 91.25 366 LEU A C 1
ATOM 2899 O O . LEU A 1 366 ? 24.064 18.742 -19.875 1.00 91.25 366 LEU A O 1
ATOM 2903 N N . SER A 1 367 ? 23.290 16.778 -19.093 1.00 87.75 367 SER A N 1
ATOM 2904 C CA . SER A 1 367 ? 24.475 16.008 -19.481 1.00 87.75 367 SER A CA 1
ATOM 2905 C C . SER A 1 367 ? 24.524 15.709 -20.978 1.00 87.75 367 SER A C 1
ATOM 2907 O O . SER A 1 367 ? 25.584 15.374 -21.498 1.00 87.75 367 SER A O 1
ATOM 2909 N N . HIS A 1 368 ? 23.404 15.861 -21.692 1.00 87.06 368 HIS A N 1
ATOM 2910 C CA . HIS A 1 368 ? 23.342 15.533 -23.109 1.00 87.06 368 HIS A CA 1
ATOM 2911 C C . HIS A 1 368 ? 23.904 16.676 -23.974 1.00 87.06 368 HIS A C 1
ATOM 2913 O O . HIS A 1 368 ? 23.459 17.814 -23.801 1.00 87.06 368 HIS A O 1
ATOM 2919 N N . PRO A 1 369 ? 24.827 16.418 -24.923 1.00 82.81 369 PRO A N 1
ATOM 2920 C CA . PRO A 1 369 ? 25.391 17.445 -25.810 1.00 82.81 369 PRO A CA 1
ATOM 2921 C C . PRO A 1 369 ? 24.318 18.186 -26.631 1.00 82.81 369 PRO A C 1
ATOM 2923 O O . PRO A 1 369 ? 24.268 19.414 -26.575 1.00 82.81 369 PRO A O 1
ATOM 2926 N N . ASP A 1 370 ? 23.376 17.457 -27.244 1.00 81.06 370 ASP A N 1
ATOM 2927 C CA . ASP A 1 370 ? 22.260 17.997 -28.058 1.00 81.06 370 ASP A CA 1
ATOM 2928 C C . ASP A 1 370 ? 21.071 18.589 -27.273 1.00 81.06 370 ASP A C 1
ATOM 2930 O O . ASP A 1 370 ? 19.937 18.619 -27.755 1.00 81.06 370 ASP A O 1
ATOM 2934 N N . LEU A 1 371 ? 21.299 19.089 -26.058 1.00 85.31 371 LEU A N 1
ATOM 2935 C CA . LEU A 1 371 ? 20.262 19.671 -25.195 1.00 85.31 371 LEU A CA 1
ATOM 2936 C C . LEU A 1 371 ? 19.328 20.654 -25.934 1.00 85.31 371 LEU A C 1
ATOM 2938 O O . LEU A 1 371 ? 18.104 20.577 -25.806 1.00 85.31 371 LEU A O 1
ATOM 2942 N N . LEU A 1 372 ? 19.900 21.580 -26.710 1.00 83.88 372 LEU A N 1
ATOM 2943 C CA . LEU A 1 372 ? 19.146 22.610 -27.431 1.00 83.88 372 LEU A CA 1
ATOM 2944 C C . LEU A 1 372 ? 18.335 22.037 -28.595 1.00 83.88 372 LEU A C 1
ATOM 2946 O O . LEU A 1 372 ? 17.167 22.386 -28.751 1.00 83.88 372 LEU A O 1
ATOM 2950 N N . ALA A 1 373 ? 18.921 21.121 -29.368 1.00 81.50 373 ALA A N 1
ATOM 2951 C CA . ALA A 1 373 ? 18.226 20.463 -30.471 1.00 81.50 373 ALA A CA 1
ATOM 2952 C C . ALA A 1 373 ? 17.046 19.618 -29.959 1.00 81.50 373 ALA A C 1
ATOM 2954 O O . ALA A 1 373 ? 15.952 19.671 -30.523 1.00 81.50 373 ALA A O 1
ATOM 2955 N N . GLN A 1 374 ? 17.232 18.913 -28.837 1.00 85.56 374 GLN A N 1
ATOM 2956 C CA . GLN A 1 374 ? 16.154 18.192 -28.161 1.00 85.56 374 GLN A CA 1
ATOM 2957 C C . GLN A 1 374 ? 15.047 19.149 -27.706 1.00 85.56 374 GLN A C 1
ATOM 2959 O O . GLN A 1 374 ? 13.870 18.919 -27.973 1.00 85.56 374 GLN A O 1
ATOM 2964 N N . ARG A 1 375 ? 15.401 20.267 -27.065 1.00 86.69 375 ARG A N 1
ATOM 2965 C CA . ARG A 1 375 ? 14.420 21.276 -26.649 1.00 86.69 375 ARG A CA 1
ATOM 2966 C C . ARG A 1 375 ? 13.584 21.768 -27.832 1.00 86.69 375 ARG A C 1
ATOM 2968 O O . ARG A 1 375 ? 12.355 21.767 -27.749 1.00 86.69 375 ARG A O 1
ATOM 2975 N N . ASP A 1 376 ? 14.238 22.167 -28.916 1.00 84.50 376 ASP A N 1
ATOM 2976 C CA . ASP A 1 376 ? 13.569 22.741 -30.083 1.00 84.50 376 ASP A CA 1
ATOM 2977 C C . ASP A 1 376 ? 12.642 21.717 -30.759 1.00 84.50 376 ASP A C 1
ATOM 2979 O O . ASP A 1 376 ? 11.516 22.057 -31.124 1.00 84.50 376 ASP A O 1
ATOM 2983 N N . ASN A 1 377 ? 13.039 20.441 -30.815 1.00 82.06 377 ASN A N 1
ATOM 2984 C CA . ASN A 1 377 ? 12.201 19.357 -31.332 1.00 82.06 377 ASN A CA 1
ATOM 2985 C C . ASN A 1 377 ? 10.929 19.127 -30.488 1.00 82.06 377 ASN A C 1
ATOM 2987 O O . ASN A 1 377 ? 9.843 18.939 -31.049 1.00 82.06 377 ASN A O 1
ATOM 2991 N N . VAL A 1 378 ? 11.021 19.193 -29.149 1.00 84.94 378 VAL A N 1
ATOM 2992 C CA . VAL A 1 378 ? 9.829 19.105 -28.280 1.00 84.94 378 VAL A CA 1
ATOM 2993 C C . VAL A 1 378 ? 8.848 20.222 -28.627 1.00 84.94 378 VAL A C 1
ATOM 2995 O O . VAL A 1 378 ? 7.672 19.946 -28.869 1.00 84.94 378 VAL A O 1
ATOM 2998 N N . PHE A 1 379 ? 9.314 21.471 -28.702 1.00 84.81 379 PHE A N 1
ATOM 2999 C CA . PHE A 1 379 ? 8.449 22.609 -29.026 1.00 84.81 379 PHE A CA 1
ATOM 3000 C C . PHE A 1 379 ? 7.887 22.539 -30.450 1.00 84.81 379 PHE A C 1
ATOM 3002 O O . PHE A 1 379 ? 6.705 22.818 -30.650 1.00 84.81 379 PHE A O 1
ATOM 3009 N N . GLU A 1 380 ? 8.677 22.104 -31.433 1.00 82.00 380 GLU A N 1
ATOM 3010 C CA . GLU A 1 380 ? 8.196 21.879 -32.798 1.00 82.00 380 GLU A CA 1
ATOM 3011 C C . GLU A 1 380 ? 7.081 20.823 -32.829 1.00 82.00 380 GLU A C 1
ATOM 3013 O O . GLU A 1 380 ? 6.055 21.006 -33.489 1.00 82.00 380 GLU A O 1
ATOM 3018 N N . THR A 1 381 ? 7.237 19.738 -32.068 1.00 78.25 381 THR A N 1
ATOM 3019 C CA . THR A 1 381 ? 6.230 18.678 -31.967 1.00 78.25 381 THR A CA 1
ATOM 3020 C C . THR A 1 381 ? 4.958 19.171 -31.273 1.00 78.25 381 THR A C 1
ATOM 3022 O O . THR A 1 381 ? 3.859 18.899 -31.755 1.00 78.25 381 THR A O 1
ATOM 3025 N N . LEU A 1 382 ? 5.074 19.951 -30.192 1.00 80.75 382 LEU A N 1
ATOM 3026 C CA . LEU A 1 382 ? 3.921 20.574 -29.526 1.00 80.75 382 LEU A CA 1
ATOM 3027 C C . LEU A 1 382 ? 3.164 21.532 -30.461 1.00 80.75 382 LEU A C 1
ATOM 3029 O O . LEU A 1 382 ? 1.932 21.515 -30.489 1.00 80.75 382 LEU A O 1
ATOM 3033 N N . ASN A 1 383 ? 3.888 22.301 -31.280 1.00 81.69 383 ASN A N 1
ATOM 3034 C CA . ASN A 1 383 ? 3.304 23.186 -32.290 1.00 81.69 383 ASN A CA 1
ATOM 3035 C C . ASN A 1 383 ? 2.579 22.396 -33.393 1.00 81.69 383 ASN A C 1
ATOM 3037 O O . ASN A 1 383 ? 1.451 22.734 -33.757 1.00 81.69 383 ASN A O 1
ATOM 3041 N N . LYS A 1 384 ? 3.175 21.299 -33.887 1.00 77.12 384 LYS A N 1
ATOM 3042 C CA . LYS A 1 384 ? 2.538 20.386 -34.860 1.00 77.12 384 LYS A CA 1
ATOM 3043 C C . LYS A 1 384 ? 1.245 19.769 -34.318 1.00 77.12 384 LYS A C 1
ATOM 3045 O O . LYS A 1 384 ? 0.306 19.549 -35.081 1.00 77.12 384 LYS A O 1
ATOM 3050 N N . LEU A 1 385 ? 1.182 19.525 -33.009 1.00 72.75 385 LEU A N 1
ATOM 3051 C CA . LEU A 1 385 ? 0.008 18.996 -32.310 1.00 72.75 385 LEU A CA 1
ATOM 3052 C C . LEU A 1 385 ? -1.067 20.050 -32.006 1.00 72.75 385 LEU A C 1
ATOM 3054 O O . LEU A 1 385 ? -2.119 19.687 -31.485 1.00 72.75 385 LEU A O 1
ATOM 3058 N N . LYS A 1 386 ? -0.840 21.323 -32.362 1.00 74.62 386 LYS A N 1
ATOM 3059 C CA . LYS A 1 386 ? -1.778 22.439 -32.149 1.00 74.62 386 LYS A CA 1
ATOM 3060 C C . LYS A 1 386 ? -2.187 22.623 -30.677 1.00 74.62 386 LYS A C 1
ATOM 3062 O O . LYS A 1 386 ? -3.336 22.959 -30.400 1.00 74.62 386 LYS A O 1
ATOM 3067 N N . ILE A 1 387 ? -1.258 22.399 -29.743 1.00 78.69 387 ILE A N 1
ATOM 3068 C CA . ILE A 1 387 ? -1.468 22.711 -28.320 1.00 78.69 387 ILE A CA 1
ATOM 3069 C C . ILE A 1 387 ? -1.666 24.226 -28.151 1.00 78.69 387 ILE A C 1
ATOM 3071 O O . ILE A 1 387 ? -1.072 25.011 -28.891 1.00 78.69 387 ILE A O 1
ATOM 3075 N N . ASP A 1 388 ? -2.501 24.635 -27.190 1.00 75.25 388 ASP A N 1
ATOM 3076 C CA . ASP A 1 388 ? -2.792 26.047 -26.913 1.00 75.25 388 ASP A CA 1
ATOM 3077 C C . ASP A 1 388 ? -1.487 26.853 -26.703 1.00 75.25 388 ASP A C 1
ATOM 3079 O O . ASP A 1 388 ? -0.714 26.536 -25.786 1.00 75.25 388 ASP A O 1
ATOM 3083 N N . PRO A 1 389 ? -1.234 27.907 -27.505 1.00 77.12 389 PRO A N 1
ATOM 3084 C CA . PRO A 1 389 ? -0.068 28.776 -27.351 1.00 77.12 389 PRO A CA 1
ATOM 3085 C C . PRO A 1 389 ? 0.085 29.362 -25.942 1.00 77.12 389 PRO A C 1
ATOM 3087 O O . PRO A 1 389 ? 1.207 29.551 -25.471 1.00 77.12 389 PRO A O 1
ATOM 3090 N N . ASN A 1 390 ? -1.020 29.612 -25.232 1.00 76.12 390 ASN A N 1
ATOM 3091 C CA . ASN A 1 390 ? -0.978 30.124 -23.862 1.00 76.12 390 ASN A CA 1
ATOM 3092 C C . ASN A 1 390 ? -0.365 29.108 -22.894 1.00 76.12 390 ASN A C 1
ATOM 3094 O O . ASN A 1 390 ? 0.416 29.481 -22.021 1.00 76.12 390 ASN A O 1
ATOM 3098 N N . LEU A 1 391 ? -0.668 27.820 -23.072 1.00 78.56 391 LEU A N 1
ATOM 3099 C CA . LEU A 1 391 ? -0.098 26.755 -22.253 1.00 78.56 391 LEU A CA 1
ATOM 3100 C C . LEU A 1 391 ? 1.404 26.600 -22.534 1.00 78.56 391 LEU A C 1
ATOM 3102 O O . LEU A 1 391 ? 2.194 26.496 -21.595 1.00 78.56 391 LEU A O 1
ATOM 3106 N N . ILE A 1 392 ? 1.810 26.677 -23.806 1.00 79.50 392 ILE A N 1
ATOM 3107 C CA . ILE A 1 392 ? 3.223 26.622 -24.222 1.00 79.50 392 ILE A CA 1
ATOM 3108 C C . ILE A 1 392 ? 4.031 27.769 -23.591 1.00 79.50 392 ILE A C 1
ATOM 3110 O O . ILE A 1 392 ? 5.130 27.546 -23.085 1.00 79.50 392 ILE A O 1
ATOM 3114 N N . ASN A 1 393 ? 3.463 28.975 -23.521 1.00 72.81 393 ASN A N 1
ATOM 3115 C CA . ASN A 1 393 ? 4.124 30.143 -22.926 1.00 72.81 393 ASN A CA 1
ATOM 3116 C C . ASN A 1 393 ? 4.284 30.064 -21.394 1.00 72.81 393 ASN A C 1
ATOM 3118 O O . ASN A 1 393 ? 5.029 30.849 -20.810 1.00 72.81 393 ASN A O 1
ATOM 3122 N N . THR A 1 394 ? 3.609 29.126 -20.721 1.00 72.12 394 THR A N 1
ATOM 3123 C CA . THR A 1 394 ? 3.675 28.969 -19.253 1.00 72.12 394 THR A CA 1
ATOM 3124 C C . THR A 1 394 ? 4.605 27.848 -18.782 1.00 72.12 394 THR A C 1
ATOM 3126 O O . THR A 1 394 ? 4.792 27.689 -17.566 1.00 72.12 394 THR A O 1
ATOM 3129 N N . VAL A 1 395 ? 5.225 27.120 -19.722 1.00 88.19 395 VAL A N 1
ATOM 3130 C CA . VAL A 1 395 ? 6.114 25.975 -19.472 1.00 88.19 395 VAL A CA 1
ATOM 3131 C C . VAL A 1 395 ? 7.234 26.343 -18.493 1.00 88.19 395 VAL A C 1
ATOM 3133 O O . VAL A 1 395 ? 7.905 27.364 -18.629 1.00 88.19 395 VAL A O 1
ATOM 3136 N N . ILE A 1 396 ? 7.453 25.493 -17.489 1.00 90.56 396 ILE A N 1
ATOM 3137 C CA . ILE A 1 396 ? 8.631 25.563 -16.618 1.00 90.56 396 ILE A CA 1
ATOM 3138 C C . ILE A 1 396 ? 9.715 24.660 -17.204 1.00 90.56 396 ILE A C 1
ATOM 3140 O O . ILE A 1 396 ? 9.546 23.442 -17.244 1.00 90.56 396 ILE A O 1
ATOM 3144 N N . ASN A 1 397 ? 10.834 25.247 -17.619 1.00 92.50 397 ASN A N 1
ATOM 3145 C CA . ASN A 1 397 ? 12.005 24.505 -18.074 1.00 92.50 397 ASN A CA 1
ATOM 3146 C C . ASN A 1 397 ? 12.843 24.038 -16.875 1.00 92.50 397 ASN A C 1
ATOM 3148 O O . ASN A 1 397 ? 13.196 24.830 -16.001 1.00 92.50 397 ASN A O 1
ATOM 3152 N N . VAL A 1 398 ? 13.166 22.747 -16.839 1.00 94.62 398 VAL A N 1
ATOM 3153 C CA . VAL A 1 398 ? 13.893 22.099 -15.744 1.00 94.62 398 VAL A CA 1
ATOM 3154 C C . VAL A 1 398 ? 15.024 21.258 -16.326 1.00 94.62 398 VAL A C 1
ATOM 3156 O O . VAL A 1 398 ? 14.784 20.298 -17.055 1.00 94.62 398 VAL A O 1
ATOM 3159 N N . GLY A 1 399 ? 16.260 21.604 -15.991 1.00 93.69 399 GLY A N 1
ATOM 3160 C CA . GLY A 1 399 ? 17.458 20.866 -16.371 1.00 93.69 399 GLY A CA 1
ATOM 3161 C C . GLY A 1 399 ? 17.786 19.818 -15.318 1.00 93.69 399 GLY A C 1
ATOM 3162 O O . GLY A 1 399 ? 18.205 20.155 -14.220 1.00 93.69 399 GLY A O 1
ATOM 3163 N N . ASN A 1 400 ? 17.584 18.546 -15.633 1.00 93.56 400 ASN A N 1
ATOM 3164 C CA . ASN A 1 400 ? 17.868 17.413 -14.762 1.00 93.56 400 ASN A CA 1
ATOM 3165 C C . ASN A 1 400 ? 19.254 16.805 -15.056 1.00 93.56 400 ASN A C 1
ATOM 3167 O O . ASN A 1 400 ? 19.877 17.107 -16.071 1.00 93.56 400 ASN A O 1
ATOM 3171 N N . LYS A 1 401 ? 19.700 15.895 -14.180 1.00 93.06 401 LYS A N 1
ATOM 3172 C CA . LYS A 1 401 ? 21.005 15.206 -14.224 1.00 93.06 401 LYS A CA 1
ATOM 3173 C C . LYS A 1 401 ? 22.215 16.125 -14.035 1.00 93.06 401 LYS A C 1
ATOM 3175 O O . LYS A 1 401 ? 23.293 15.835 -14.547 1.00 93.06 401 LYS A O 1
ATOM 3180 N N . LEU A 1 402 ? 22.060 17.188 -13.244 1.00 90.56 402 LEU A N 1
ATOM 3181 C CA . LEU A 1 402 ? 23.169 18.071 -12.860 1.00 90.56 402 LEU A CA 1
ATOM 3182 C C . LEU A 1 402 ? 24.361 17.307 -12.242 1.00 90.56 402 LEU A C 1
ATOM 3184 O O . LEU A 1 402 ? 25.511 17.702 -12.417 1.00 90.56 402 LEU A O 1
ATOM 3188 N N . ASP A 1 403 ? 24.097 16.168 -11.591 1.00 89.06 403 ASP A N 1
ATOM 3189 C CA . ASP A 1 403 ? 25.106 15.268 -11.019 1.00 89.06 403 ASP A CA 1
ATOM 3190 C C . ASP A 1 403 ? 26.066 14.652 -12.049 1.00 89.06 403 ASP A C 1
ATOM 3192 O O . ASP A 1 403 ? 27.112 14.136 -11.667 1.00 89.06 403 ASP A O 1
ATOM 3196 N N . LYS A 1 404 ? 25.722 14.694 -13.340 1.00 90.50 404 LYS A N 1
ATOM 3197 C CA . LYS A 1 404 ? 26.541 14.166 -14.439 1.00 90.50 404 LYS A CA 1
ATOM 3198 C C . LYS A 1 404 ? 27.279 15.240 -15.238 1.00 90.50 404 LYS A C 1
ATOM 3200 O O . LYS A 1 404 ? 28.009 14.889 -16.156 1.00 90.50 404 LYS A O 1
ATOM 3205 N N . CYS A 1 405 ? 27.065 16.520 -14.940 1.00 88.06 405 CYS A N 1
ATOM 3206 C CA . CYS A 1 405 ? 27.765 17.611 -15.610 1.00 88.06 405 CYS A CA 1
ATOM 3207 C C . CYS A 1 405 ? 29.104 17.857 -14.914 1.00 88.06 405 CYS A C 1
ATOM 3209 O O . CYS A 1 405 ? 29.116 18.263 -13.747 1.00 88.06 405 CYS A O 1
ATOM 3211 N N . ASP A 1 406 ? 30.194 17.631 -15.641 1.00 88.06 406 ASP A N 1
ATOM 3212 C CA . ASP A 1 406 ? 31.543 18.060 -15.278 1.00 88.06 406 ASP A CA 1
ATOM 3213 C C . ASP A 1 406 ? 31.693 19.589 -15.382 1.00 88.06 406 ASP A C 1
ATOM 3215 O O . ASP A 1 406 ? 30.804 20.293 -15.876 1.00 88.06 406 ASP A O 1
ATOM 3219 N N . ASP A 1 407 ? 32.803 20.115 -14.862 1.00 84.56 407 ASP A N 1
ATOM 3220 C CA . ASP A 1 407 ? 33.033 21.561 -14.771 1.00 84.56 407 ASP A CA 1
ATOM 3221 C C . ASP A 1 407 ? 33.070 22.224 -16.159 1.00 84.56 407 ASP A C 1
ATOM 3223 O O . ASP A 1 407 ? 32.461 23.275 -16.351 1.00 84.56 407 ASP A O 1
ATOM 3227 N N . GLU A 1 408 ? 33.648 21.549 -17.159 1.00 85.56 408 GLU A N 1
ATOM 3228 C CA . GLU A 1 408 ? 33.671 22.014 -18.553 1.00 85.56 408 GLU A CA 1
ATOM 3229 C C . GLU A 1 408 ? 32.255 22.124 -19.145 1.00 85.56 408 GLU A C 1
ATOM 3231 O O . GLU A 1 408 ? 31.909 23.116 -19.796 1.00 85.56 408 GLU A O 1
ATOM 3236 N N . ARG A 1 409 ? 31.381 21.131 -18.912 1.00 85.12 409 ARG A N 1
ATOM 3237 C CA . ARG A 1 409 ? 29.989 21.205 -19.375 1.00 85.12 409 ARG A CA 1
ATOM 3238 C C . ARG A 1 409 ? 29.234 22.333 -18.684 1.00 85.12 409 ARG A C 1
ATOM 3240 O O . ARG A 1 409 ? 28.426 22.993 -19.337 1.00 85.12 409 ARG A O 1
ATOM 3247 N N . ARG A 1 410 ? 29.465 22.555 -17.389 1.00 84.12 410 ARG A N 1
ATOM 3248 C CA . ARG A 1 410 ? 28.818 23.638 -16.628 1.00 84.12 410 ARG A CA 1
ATOM 3249 C C . ARG A 1 410 ? 29.238 25.012 -17.138 1.00 84.12 410 ARG A C 1
ATOM 3251 O O . ARG A 1 410 ? 28.374 25.875 -17.280 1.00 84.12 410 ARG A O 1
ATOM 3258 N N . GLU A 1 411 ? 30.512 25.200 -17.462 1.00 84.06 411 GLU A N 1
ATOM 3259 C CA . GLU A 1 411 ? 31.021 26.442 -18.048 1.00 84.06 411 GLU A CA 1
ATOM 3260 C C . GLU A 1 411 ? 30.363 26.715 -19.407 1.00 84.06 411 GLU A C 1
ATOM 3262 O O . GLU A 1 411 ? 29.705 27.741 -19.564 1.00 84.06 411 GLU A O 1
ATOM 3267 N N . LYS A 1 412 ? 30.359 25.732 -20.322 1.00 83.50 412 LYS A N 1
ATOM 3268 C CA . LYS A 1 412 ? 29.670 25.842 -21.625 1.00 83.50 412 LYS A CA 1
ATOM 3269 C C . LYS A 1 412 ? 28.183 26.178 -21.490 1.00 83.50 412 LYS A C 1
ATOM 3271 O O . LYS A 1 412 ? 27.655 26.994 -22.238 1.00 83.50 412 LYS A O 1
ATOM 3276 N N . LEU A 1 413 ? 27.477 25.548 -20.549 1.00 84.62 413 LEU A N 1
ATOM 3277 C CA . LEU A 1 413 ? 26.058 25.837 -20.302 1.00 84.62 413 LEU A CA 1
ATOM 3278 C C . LEU A 1 413 ? 25.845 27.253 -19.737 1.00 84.62 413 LEU A C 1
ATOM 3280 O O . LEU A 1 413 ? 24.825 27.880 -20.030 1.00 84.62 413 LEU A O 1
ATOM 3284 N N . THR A 1 414 ? 26.800 27.761 -18.957 1.00 84.06 414 THR A N 1
ATOM 3285 C CA . THR A 1 414 ? 26.778 29.124 -18.410 1.00 84.06 414 THR A CA 1
ATOM 3286 C C . THR A 1 414 ? 27.034 30.157 -19.506 1.00 84.06 414 THR A C 1
ATOM 3288 O O . THR A 1 414 ? 26.262 31.103 -19.627 1.00 84.06 414 THR A O 1
ATOM 3291 N N . GLU A 1 415 ? 28.032 29.938 -20.366 1.00 83.25 415 GLU A N 1
ATOM 3292 C CA . GLU A 1 415 ? 28.322 30.786 -21.534 1.00 83.25 415 GLU A CA 1
ATOM 3293 C C . GLU A 1 415 ? 27.140 30.863 -22.509 1.00 83.25 415 GLU A C 1
ATOM 3295 O O . GLU A 1 415 ? 26.842 31.918 -23.065 1.00 83.25 415 GLU A O 1
ATOM 3300 N N . MET A 1 416 ? 26.423 29.751 -22.685 1.00 77.44 416 MET A N 1
ATOM 3301 C CA . MET A 1 416 ? 25.211 29.686 -23.505 1.00 77.44 416 MET A CA 1
ATOM 3302 C C . MET A 1 416 ? 23.981 30.340 -22.839 1.00 77.44 416 MET A C 1
ATOM 3304 O O . MET A 1 416 ? 22.895 30.304 -23.421 1.00 77.44 416 MET A O 1
ATOM 3308 N N . GLY A 1 417 ? 24.104 30.888 -21.622 1.00 79.75 417 GLY A N 1
ATOM 3309 C CA . GLY A 1 417 ? 23.003 31.519 -20.879 1.00 79.75 417 GLY A CA 1
ATOM 3310 C C . GLY A 1 417 ? 21.882 30.548 -20.485 1.00 79.75 417 GLY A C 1
ATOM 3311 O O . GLY A 1 417 ? 20.751 30.953 -20.210 1.00 79.75 417 GLY A O 1
ATOM 3312 N N . ILE A 1 418 ? 22.159 29.240 -20.478 1.00 80.12 418 ILE A N 1
ATOM 3313 C CA . ILE A 1 418 ? 21.139 28.196 -20.306 1.00 80.12 418 ILE A CA 1
ATOM 3314 C C . ILE A 1 418 ? 20.546 28.241 -18.895 1.00 80.12 418 ILE A C 1
ATOM 3316 O O . ILE A 1 418 ? 19.331 28.117 -18.734 1.00 80.12 418 ILE A O 1
ATOM 3320 N N . PHE A 1 419 ? 21.384 28.472 -17.882 1.00 78.31 419 PHE A N 1
ATOM 3321 C CA . PHE A 1 419 ? 20.978 28.512 -16.476 1.00 78.31 419 PHE A CA 1
ATOM 3322 C C . PHE A 1 419 ? 20.111 29.721 -16.097 1.00 78.31 419 PHE A C 1
ATOM 3324 O O . PHE A 1 419 ? 19.451 29.680 -15.062 1.00 78.31 419 PHE A O 1
ATOM 3331 N N . GLU A 1 420 ? 20.046 30.763 -16.929 1.00 72.44 420 GLU A N 1
ATOM 3332 C CA . GLU A 1 420 ? 19.229 31.955 -16.653 1.00 72.44 420 GLU A CA 1
ATOM 3333 C C . GLU A 1 420 ? 17.726 31.697 -16.837 1.00 72.44 420 GLU A C 1
ATOM 3335 O O . GLU A 1 420 ? 16.893 32.359 -16.223 1.00 72.44 420 GLU A O 1
ATOM 3340 N N . ASN A 1 421 ? 17.369 30.702 -17.657 1.00 74.31 421 ASN A N 1
ATOM 3341 C CA . ASN A 1 421 ? 15.991 30.442 -18.084 1.00 74.31 421 ASN A CA 1
ATOM 3342 C C . ASN A 1 421 ? 15.479 29.040 -17.700 1.00 74.31 421 ASN A C 1
ATOM 3344 O O . ASN A 1 421 ? 14.464 28.580 -18.239 1.00 74.31 421 ASN A O 1
ATOM 3348 N N . LEU A 1 422 ? 16.167 28.336 -16.791 1.00 86.81 422 LEU A N 1
ATOM 3349 C CA . LEU A 1 422 ? 15.761 27.008 -16.324 1.00 86.81 422 LEU A CA 1
ATOM 3350 C C . LEU A 1 422 ? 16.123 26.733 -14.864 1.00 86.81 422 LEU A C 1
ATOM 3352 O O . LEU A 1 422 ? 17.057 27.300 -14.310 1.00 86.81 422 LEU A O 1
ATOM 3356 N N . PHE A 1 423 ? 15.405 25.788 -14.257 1.00 90.81 423 PHE A N 1
ATOM 3357 C CA . PHE A 1 423 ? 15.739 25.259 -12.935 1.00 90.81 423 PHE A CA 1
ATOM 3358 C C . PHE A 1 423 ? 16.671 24.057 -13.059 1.00 90.81 423 PHE A C 1
ATOM 3360 O O . PHE A 1 423 ? 16.261 23.014 -13.569 1.00 90.81 423 PHE A O 1
ATOM 3367 N N . SER A 1 424 ? 17.899 24.179 -12.565 1.00 92.00 424 SER A N 1
ATOM 3368 C CA . SER A 1 424 ? 18.857 23.070 -12.520 1.00 92.00 424 SER A CA 1
ATOM 3369 C C . SER A 1 424 ? 18.587 22.176 -11.323 1.00 92.00 424 SER A C 1
ATOM 3371 O O . SER A 1 424 ? 18.534 22.649 -10.189 1.00 92.00 424 SER A O 1
ATOM 3373 N N . ILE A 1 425 ? 18.421 20.880 -11.569 1.00 93.56 425 ILE A N 1
ATOM 3374 C CA . ILE A 1 425 ? 18.149 19.879 -10.546 1.00 93.56 425 ILE A CA 1
ATOM 3375 C C . ILE A 1 425 ? 18.955 18.601 -10.787 1.00 93.56 425 ILE A C 1
ATOM 3377 O O . ILE A 1 425 ? 19.349 18.263 -11.906 1.00 93.56 425 ILE A O 1
ATOM 3381 N N . SER A 1 426 ? 19.094 17.805 -9.734 1.00 92.19 426 SER A N 1
ATOM 3382 C CA . SER A 1 426 ? 19.351 16.376 -9.872 1.00 92.19 426 SER A CA 1
ATOM 3383 C C . SER A 1 426 ? 18.301 15.599 -9.096 1.00 92.19 426 SER A C 1
ATOM 3385 O O . SER A 1 426 ? 18.231 15.642 -7.870 1.00 92.19 426 SER A O 1
ATOM 3387 N N . CYS A 1 427 ? 17.494 14.811 -9.806 1.00 88.69 427 CYS A N 1
ATOM 3388 C CA . CYS A 1 427 ? 16.539 13.913 -9.153 1.00 88.69 427 CYS A CA 1
ATOM 3389 C C . CYS A 1 427 ? 17.228 12.797 -8.341 1.00 88.69 427 CYS A C 1
ATOM 3391 O O . CYS A 1 427 ? 16.569 12.142 -7.529 1.00 88.69 427 CYS A O 1
ATOM 3393 N N . ARG A 1 428 ? 18.527 12.546 -8.573 1.00 86.31 428 ARG A N 1
ATOM 3394 C CA . ARG A 1 428 ? 19.307 11.527 -7.860 1.00 86.31 428 ARG A CA 1
ATOM 3395 C C . ARG A 1 428 ? 19.814 12.053 -6.521 1.00 86.31 428 ARG A C 1
ATOM 3397 O O . ARG A 1 428 ? 19.612 11.377 -5.516 1.00 86.31 428 ARG A O 1
ATOM 3404 N N . THR A 1 429 ? 20.433 13.234 -6.511 1.00 85.88 429 THR A N 1
ATOM 3405 C CA . THR A 1 429 ? 20.986 13.859 -5.293 1.00 85.88 429 THR A CA 1
ATOM 3406 C C . THR A 1 429 ? 19.971 14.734 -4.554 1.00 85.88 429 THR A C 1
ATOM 3408 O O . THR A 1 429 ? 20.207 15.090 -3.406 1.00 85.88 429 THR A O 1
ATOM 3411 N N . LEU A 1 430 ? 18.822 15.027 -5.179 1.00 84.50 430 LEU A N 1
ATOM 3412 C CA . LEU A 1 430 ? 17.774 15.953 -4.718 1.00 84.50 430 LEU A CA 1
ATOM 3413 C C . LEU A 1 430 ? 18.187 17.432 -4.719 1.00 84.50 430 LEU A C 1
ATOM 3415 O O . LEU A 1 430 ? 17.437 18.286 -4.244 1.00 84.50 430 LEU A O 1
ATOM 3419 N N . GLU A 1 431 ? 19.342 17.748 -5.298 1.00 88.88 431 GLU A N 1
ATOM 3420 C CA . GLU A 1 431 ? 19.818 19.114 -5.481 1.00 88.88 431 GLU A CA 1
ATOM 3421 C C . GLU A 1 431 ? 18.868 19.915 -6.388 1.00 88.88 431 GLU A C 1
ATOM 3423 O O . GLU A 1 431 ? 18.320 19.382 -7.357 1.00 88.88 431 GLU A O 1
ATOM 3428 N N . GLY A 1 432 ? 18.623 21.185 -6.044 1.00 85.75 432 GLY A N 1
ATOM 3429 C CA . GLY A 1 432 ? 17.758 22.110 -6.794 1.00 85.75 432 GLY A CA 1
ATOM 3430 C C . GLY A 1 432 ? 16.247 21.831 -6.717 1.00 85.75 432 GLY A C 1
ATOM 3431 O O . GLY A 1 432 ? 15.432 22.725 -6.963 1.00 85.75 432 GLY A O 1
ATOM 3432 N N . LEU A 1 433 ? 15.841 20.625 -6.309 1.00 88.00 433 LEU A N 1
ATOM 3433 C CA . LEU A 1 433 ? 14.439 20.205 -6.265 1.00 88.00 433 LEU A CA 1
ATOM 3434 C C . LEU A 1 433 ? 13.560 21.037 -5.300 1.00 88.00 433 LEU A C 1
ATOM 3436 O O . LEU A 1 433 ? 12.448 21.393 -5.696 1.00 88.00 433 LEU A O 1
ATOM 3440 N N . PRO A 1 434 ? 14.007 21.419 -4.081 1.00 85.19 434 PRO A N 1
ATOM 3441 C CA . PRO A 1 434 ? 13.191 22.232 -3.171 1.00 85.19 434 PRO A CA 1
ATOM 3442 C C . PRO A 1 434 ? 12.820 23.607 -3.741 1.00 85.19 434 PRO A C 1
ATOM 3444 O O . PRO A 1 434 ? 11.697 24.076 -3.551 1.00 85.19 434 PRO A O 1
ATOM 3447 N N . HIS A 1 435 ? 13.747 24.241 -4.466 1.00 86.69 435 HIS A N 1
ATOM 3448 C CA . HIS A 1 435 ? 13.521 25.542 -5.094 1.00 86.69 435 HIS A CA 1
ATOM 3449 C C . HIS A 1 435 ? 12.480 25.440 -6.217 1.00 86.69 435 HIS A C 1
ATOM 3451 O O . HIS A 1 435 ? 11.536 26.227 -6.271 1.00 86.69 435 HIS A O 1
ATOM 3457 N N . LEU A 1 436 ? 12.590 24.403 -7.051 1.00 90.69 436 LEU A N 1
ATOM 3458 C CA . LEU A 1 436 ? 11.625 24.116 -8.109 1.00 90.69 436 LEU A CA 1
ATOM 3459 C C . LEU A 1 436 ? 10.210 23.854 -7.560 1.00 90.69 436 LEU A C 1
ATOM 3461 O O . LEU A 1 436 ? 9.241 24.383 -8.099 1.00 90.69 436 LEU A O 1
ATOM 3465 N N . ILE A 1 437 ? 10.073 23.090 -6.469 1.00 88.88 437 ILE A N 1
ATOM 3466 C CA . ILE A 1 437 ? 8.764 22.828 -5.839 1.00 88.88 437 ILE A CA 1
ATOM 3467 C C . ILE A 1 437 ? 8.093 24.133 -5.394 1.00 88.88 437 ILE A C 1
ATOM 3469 O O . ILE A 1 437 ? 6.887 24.294 -5.580 1.00 88.88 437 ILE A O 1
ATOM 3473 N N . LYS A 1 438 ? 8.861 25.076 -4.838 1.00 85.00 438 LYS A N 1
ATOM 3474 C CA . LYS A 1 438 ? 8.348 26.379 -4.393 1.00 85.00 438 LYS A CA 1
ATOM 3475 C C . LYS A 1 438 ? 7.801 27.213 -5.558 1.00 85.00 438 LYS A C 1
ATOM 3477 O O . LYS A 1 438 ? 6.759 27.851 -5.419 1.00 85.00 438 LYS A O 1
ATOM 3482 N N . GLU A 1 439 ? 8.466 27.181 -6.708 1.00 87.62 439 GLU A N 1
ATOM 3483 C CA . GLU A 1 439 ? 8.025 27.907 -7.905 1.00 87.62 439 GLU A CA 1
ATOM 3484 C C . GLU A 1 439 ? 6.829 27.243 -8.597 1.00 87.62 439 GLU A C 1
ATOM 3486 O O . GLU A 1 439 ? 5.906 27.938 -9.031 1.00 87.62 439 GLU A O 1
ATOM 3491 N N . ILE A 1 440 ? 6.775 25.905 -8.621 1.00 88.31 440 ILE A N 1
ATOM 3492 C CA . ILE A 1 440 ? 5.572 25.169 -9.042 1.00 88.31 440 ILE A CA 1
ATOM 3493 C C . ILE A 1 440 ? 4.385 25.576 -8.164 1.00 88.31 440 ILE A C 1
ATOM 3495 O O . ILE A 1 440 ? 3.314 25.883 -8.684 1.00 88.31 440 ILE A O 1
ATOM 3499 N N . ASP A 1 441 ? 4.582 25.632 -6.847 1.00 85.06 441 ASP A N 1
ATOM 3500 C CA . ASP A 1 441 ? 3.538 26.001 -5.896 1.00 85.06 441 ASP A CA 1
ATOM 3501 C C . ASP A 1 441 ? 3.006 27.420 -6.131 1.00 85.06 441 ASP A C 1
ATOM 3503 O O . ASP A 1 441 ? 1.801 27.632 -6.281 1.00 85.06 441 ASP A O 1
ATOM 3507 N N . LYS A 1 442 ? 3.907 28.387 -6.306 1.00 84.25 442 LYS A N 1
ATOM 3508 C CA . LYS A 1 442 ? 3.556 29.768 -6.651 1.00 84.25 442 LYS A CA 1
ATOM 3509 C C . LYS A 1 442 ? 2.763 29.866 -7.961 1.00 84.25 442 LYS A C 1
ATOM 3511 O O . LYS A 1 442 ? 1.748 30.563 -8.008 1.00 84.25 442 LYS A O 1
ATOM 3516 N N . LYS A 1 443 ? 3.184 29.166 -9.023 1.00 83.94 443 LYS A N 1
ATOM 3517 C CA . LYS A 1 443 ? 2.469 29.168 -10.315 1.00 83.94 443 LYS A CA 1
ATOM 3518 C C . LYS A 1 443 ? 1.090 28.514 -10.217 1.00 83.94 443 LYS A C 1
ATOM 3520 O O . LYS A 1 443 ? 0.130 29.054 -10.761 1.00 83.94 443 LYS A O 1
ATOM 3525 N N . VAL A 1 444 ? 0.959 27.403 -9.492 1.00 81.38 444 VAL A N 1
ATOM 3526 C CA . VAL A 1 444 ? -0.336 26.737 -9.266 1.00 81.38 444 VAL A CA 1
ATOM 3527 C C . VAL A 1 444 ? -1.300 27.643 -8.492 1.00 81.38 444 VAL A C 1
ATOM 3529 O O . VAL A 1 444 ? -2.481 27.722 -8.836 1.00 81.38 444 VAL A O 1
ATOM 3532 N N . GLN A 1 445 ? -0.808 28.390 -7.501 1.00 74.19 445 GLN A N 1
ATOM 3533 C CA . GLN A 1 445 ? -1.619 29.366 -6.768 1.00 74.19 445 GLN A CA 1
ATOM 3534 C C . GLN A 1 445 ? -2.152 30.478 -7.682 1.00 74.19 445 GLN A C 1
ATOM 3536 O O . GLN A 1 445 ? -3.348 30.771 -7.637 1.00 74.19 445 GLN A O 1
ATOM 3541 N N . LEU A 1 446 ? -1.307 31.029 -8.561 1.00 73.12 446 LEU A N 1
ATOM 3542 C CA . LEU A 1 446 ? -1.709 32.040 -9.549 1.00 73.12 446 LEU A CA 1
ATOM 3543 C C . LEU A 1 446 ? -2.763 31.505 -10.532 1.00 73.12 446 LEU A C 1
ATOM 3545 O O . LEU A 1 446 ? -3.773 32.166 -10.762 1.00 73.12 446 LEU A O 1
ATOM 3549 N N . LEU A 1 447 ? -2.569 30.289 -11.054 1.00 67.19 447 LEU A N 1
ATOM 3550 C CA . LEU A 1 447 ? -3.500 29.637 -11.987 1.00 67.19 447 LEU A CA 1
ATOM 3551 C C . LEU A 1 447 ? -4.866 29.340 -11.352 1.00 67.19 447 LEU A C 1
ATOM 3553 O O . LEU A 1 447 ? -5.892 29.386 -12.024 1.00 67.19 447 LEU A O 1
ATOM 3557 N N . SER A 1 448 ? -4.899 29.067 -10.046 1.00 62.72 448 SER A N 1
ATOM 3558 C CA . SER A 1 448 ? -6.139 28.777 -9.316 1.00 62.72 448 SER A CA 1
ATOM 3559 C C . SER A 1 448 ? -7.004 30.013 -9.001 1.00 62.72 448 SER A C 1
ATOM 3561 O O . SER A 1 448 ? -8.125 29.856 -8.505 1.00 62.72 448 SER A O 1
ATOM 3563 N N . GLY A 1 449 ? -6.507 31.233 -9.265 1.00 56.97 449 GLY A N 1
ATOM 3564 C CA . GLY A 1 449 ? -7.193 32.494 -8.945 1.00 56.97 449 GLY A CA 1
ATOM 3565 C C . GLY A 1 449 ? -7.384 32.728 -7.441 1.00 56.97 449 GLY A C 1
ATOM 3566 O O . GLY A 1 449 ? -8.308 33.434 -7.028 1.00 56.97 449 GLY A O 1
ATOM 3567 N N . SER A 1 450 ? -6.560 32.083 -6.612 1.00 59.28 450 SER A N 1
ATOM 3568 C CA . SER A 1 450 ? -6.704 32.080 -5.158 1.00 59.28 450 SER A CA 1
ATOM 3569 C C . SER A 1 450 ? -6.115 33.347 -4.537 1.00 59.28 450 SER A C 1
ATOM 3571 O O . SER A 1 450 ? -4.980 33.722 -4.814 1.00 59.28 450 SER A O 1
ATOM 3573 N N . SER A 1 451 ? -6.887 34.003 -3.672 1.00 55.19 451 SER A N 1
ATOM 3574 C CA . SER A 1 451 ? -6.466 35.178 -2.898 1.00 55.19 451 SER A CA 1
ATOM 3575 C C . SER A 1 451 ? -6.353 34.809 -1.421 1.00 55.19 451 SER A C 1
ATOM 3577 O O . SER A 1 451 ? -7.158 34.020 -0.922 1.00 55.19 451 SER A O 1
ATOM 3579 N N . LEU A 1 452 ? -5.369 35.371 -0.715 1.00 59.22 452 LEU A N 1
ATOM 3580 C CA . LEU A 1 452 ? -5.249 35.189 0.731 1.00 59.22 452 LEU A CA 1
ATOM 3581 C C . LEU A 1 452 ? -6.377 35.963 1.432 1.00 59.22 452 LEU A C 1
ATOM 3583 O O . LEU A 1 452 ? -6.488 37.183 1.302 1.00 59.22 452 LEU A O 1
ATOM 3587 N N . ARG A 1 453 ? -7.231 35.252 2.166 1.00 68.31 453 ARG A N 1
ATOM 3588 C CA . ARG A 1 453 ? -8.373 35.788 2.910 1.00 68.31 453 ARG A CA 1
ATOM 3589 C C . ARG A 1 453 ? -8.181 35.503 4.394 1.00 68.31 453 ARG A C 1
ATOM 3591 O O . ARG A 1 453 ? -8.139 34.348 4.808 1.00 68.31 453 ARG A O 1
ATOM 3598 N N . ARG A 1 454 ? -8.106 36.564 5.196 1.00 71.50 454 ARG A N 1
ATOM 3599 C CA . ARG A 1 454 ? -7.999 36.477 6.655 1.00 71.50 454 ARG A CA 1
ATOM 3600 C C . ARG A 1 454 ? -9.385 36.463 7.296 1.00 71.50 454 ARG A C 1
ATOM 3602 O O . ARG A 1 454 ? -10.154 37.405 7.115 1.00 71.50 454 ARG A O 1
ATOM 3609 N N . LEU A 1 455 ? -9.700 35.421 8.059 1.00 71.50 455 LEU A N 1
ATOM 3610 C CA . LEU A 1 455 ? -10.956 35.266 8.793 1.00 71.50 455 LEU A CA 1
ATOM 3611 C C . LEU A 1 455 ? -10.716 35.324 10.297 1.00 71.50 455 LEU A C 1
ATOM 3613 O O . LEU A 1 455 ? -9.884 34.592 10.817 1.00 71.50 455 LEU A O 1
ATOM 3617 N N . ARG A 1 456 ? -11.497 36.138 11.009 1.00 73.38 456 ARG A N 1
ATOM 3618 C CA . ARG A 1 456 ? -11.497 36.191 12.476 1.00 73.38 456 ARG A CA 1
ATOM 3619 C C . ARG A 1 456 ? -12.750 35.499 13.002 1.00 73.38 456 ARG A C 1
ATOM 3621 O O . ARG A 1 456 ? -13.858 35.956 12.738 1.00 73.38 456 ARG A O 1
ATOM 3628 N N . LEU A 1 457 ? -12.582 34.398 13.728 1.00 73.12 457 LEU A N 1
ATOM 3629 C CA . LEU A 1 457 ? -13.668 33.533 14.193 1.00 73.12 457 LEU A CA 1
ATOM 3630 C C . LEU A 1 457 ? -13.546 33.282 15.700 1.00 73.12 457 LEU A C 1
ATOM 3632 O O . LEU A 1 457 ? -12.444 33.174 16.221 1.00 73.12 457 LEU A O 1
ATOM 3636 N N . SER A 1 458 ? -14.664 33.196 16.419 1.00 69.31 458 SER A N 1
ATOM 3637 C CA . SER A 1 458 ? -14.655 32.807 17.841 1.00 69.31 458 SER A CA 1
ATOM 3638 C C . SER A 1 458 ? -14.297 31.322 17.999 1.00 69.31 458 SER A C 1
ATOM 3640 O O . SER A 1 458 ? -14.639 30.523 17.124 1.00 69.31 458 SER A O 1
ATOM 3642 N N . HIS A 1 459 ? -13.634 30.957 19.104 1.00 68.81 459 HIS A N 1
ATOM 3643 C CA . HIS A 1 459 ? -13.153 29.594 19.382 1.00 68.81 459 HIS A CA 1
ATOM 3644 C C . HIS A 1 459 ? -14.267 28.534 19.300 1.00 68.81 459 HIS A C 1
ATOM 3646 O O . HIS A 1 459 ? -14.053 27.464 18.732 1.00 68.81 459 HIS A O 1
ATOM 3652 N N . ASP A 1 460 ? -15.476 28.866 19.764 1.00 60.56 460 ASP A N 1
ATOM 3653 C CA . ASP A 1 460 ? -16.609 27.930 19.839 1.00 60.56 460 AS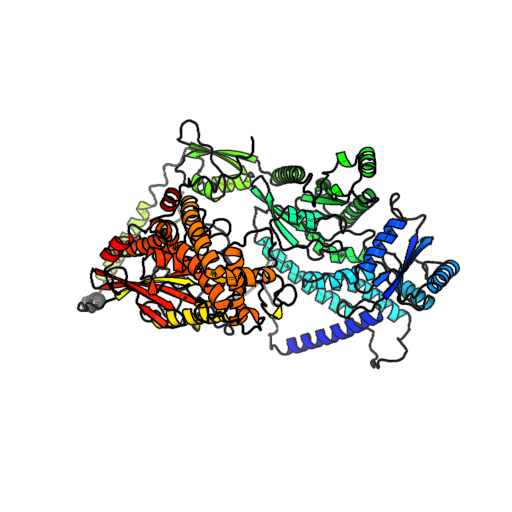P A CA 1
ATOM 3654 C C . ASP A 1 460 ? -17.412 27.824 18.535 1.00 60.56 460 ASP A C 1
ATOM 3656 O O . ASP A 1 460 ? -18.429 27.128 18.447 1.00 60.56 460 ASP A O 1
ATOM 3660 N N . SER A 1 461 ? -16.984 28.526 17.484 1.00 64.38 461 SER A N 1
ATOM 3661 C CA . SER A 1 461 ? -17.701 28.505 16.219 1.00 64.38 461 SER A CA 1
ATOM 3662 C C . SER A 1 461 ? -17.603 27.129 15.558 1.00 64.38 461 SER A C 1
ATOM 3664 O O . SER A 1 461 ? -16.517 26.599 15.316 1.00 64.38 461 SER A O 1
ATOM 3666 N N . LYS A 1 462 ? -18.748 26.580 15.133 1.00 65.44 462 LYS A N 1
ATOM 3667 C CA . LYS A 1 462 ? -18.812 25.367 14.290 1.00 65.44 462 LYS A CA 1
ATOM 3668 C C . LYS A 1 462 ? -17.943 25.482 13.027 1.00 65.44 462 LYS A C 1
ATOM 3670 O O . LYS A 1 462 ? -17.507 24.474 12.477 1.00 65.44 462 LYS A O 1
ATOM 3675 N N . ILE A 1 463 ? -17.669 26.712 12.589 1.00 66.06 463 ILE A N 1
ATOM 3676 C CA . ILE A 1 463 ? -16.820 27.038 11.440 1.00 66.06 463 ILE A CA 1
ATOM 3677 C C . ILE A 1 463 ? -15.349 26.724 11.742 1.00 66.06 463 ILE A C 1
ATOM 3679 O O . ILE A 1 463 ? -14.667 26.153 10.900 1.00 66.06 463 ILE A O 1
ATOM 3683 N N . VAL A 1 464 ? -14.878 27.020 12.956 1.00 68.75 464 VAL A N 1
ATOM 3684 C CA . VAL A 1 464 ? -13.511 26.720 13.408 1.00 68.75 464 VAL A CA 1
ATOM 3685 C C . VAL A 1 464 ? -13.270 25.210 13.421 1.00 68.75 464 VAL A C 1
ATOM 3687 O O . VAL A 1 464 ? -12.268 24.737 12.892 1.00 68.75 464 VAL A O 1
ATOM 3690 N N . GLN A 1 465 ? -14.237 24.430 13.914 1.00 66.12 465 GLN A N 1
ATOM 3691 C CA . GLN A 1 465 ? -14.164 22.964 13.884 1.00 66.12 465 GLN A CA 1
ATOM 3692 C C . GLN A 1 465 ? -14.111 22.406 12.454 1.00 66.12 465 GLN A C 1
ATOM 3694 O O . GLN A 1 465 ? -13.440 21.403 12.205 1.00 66.12 465 GLN A O 1
ATOM 3699 N N . LYS A 1 466 ? -14.814 23.043 11.509 1.00 64.62 466 LYS A N 1
ATOM 3700 C CA . LYS A 1 466 ? -14.775 22.675 10.089 1.00 64.62 466 LYS A CA 1
ATOM 3701 C C . LYS A 1 466 ? -13.417 23.007 9.460 1.00 64.62 466 LYS A C 1
ATOM 3703 O O . LYS A 1 466 ? -12.844 22.139 8.812 1.00 64.62 466 LYS A O 1
ATOM 3708 N N . LEU A 1 467 ? -12.873 24.198 9.716 1.00 60.69 467 LEU A N 1
ATOM 3709 C CA . LEU A 1 467 ? -11.561 24.619 9.211 1.00 60.69 467 LEU A CA 1
ATOM 3710 C C . LEU A 1 467 ? -10.421 23.737 9.738 1.00 60.69 467 LEU A C 1
ATOM 3712 O O . LEU A 1 467 ? -9.571 23.320 8.954 1.00 60.69 467 LEU A O 1
ATOM 3716 N N . TYR A 1 468 ? -10.451 23.355 11.018 1.00 63.00 468 TYR A N 1
ATOM 3717 C CA . TYR A 1 468 ? -9.481 22.405 11.572 1.00 63.00 468 TYR A CA 1
ATOM 3718 C C . TYR A 1 468 ? -9.598 21.005 10.954 1.00 63.00 468 TYR A C 1
ATOM 3720 O O . TYR A 1 468 ? -8.581 20.370 10.682 1.00 63.00 468 TYR A O 1
ATOM 3728 N N . LYS A 1 469 ? -10.818 20.519 10.673 1.00 56.81 469 LYS A N 1
ATOM 3729 C CA . LYS A 1 469 ? -11.023 19.248 9.948 1.00 56.81 469 LYS A CA 1
ATOM 3730 C C . LYS A 1 469 ? -10.502 19.298 8.512 1.00 56.81 469 LYS A C 1
ATOM 3732 O O . LYS A 1 469 ? -10.056 18.276 7.997 1.00 56.81 469 LYS A O 1
ATOM 3737 N N . GLU A 1 470 ? -10.568 20.464 7.878 1.00 54.94 470 GLU A N 1
ATOM 3738 C CA . GLU A 1 470 ? -10.034 20.709 6.535 1.00 54.94 470 GLU A CA 1
ATOM 3739 C C . GLU A 1 470 ? -8.513 20.971 6.537 1.00 54.94 470 GLU A C 1
ATOM 3741 O O . GLU A 1 470 ? -7.903 20.994 5.471 1.00 54.94 470 GLU A O 1
ATOM 3746 N N . GLY A 1 471 ? -7.883 21.061 7.718 1.00 46.28 471 GLY A N 1
ATOM 3747 C CA . GLY A 1 471 ? -6.429 21.156 7.890 1.00 46.28 471 GLY A CA 1
ATOM 3748 C C . GLY A 1 471 ? -5.878 22.579 8.022 1.00 46.28 471 GLY A C 1
ATOM 3749 O O . GLY A 1 471 ? -4.662 22.754 7.984 1.00 46.28 471 GLY A O 1
ATOM 3750 N N . TYR A 1 472 ? -6.737 23.590 8.183 1.00 58.75 472 TYR A N 1
ATOM 3751 C CA . TYR A 1 472 ? -6.324 24.978 8.396 1.00 58.75 472 TYR A CA 1
ATOM 3752 C C . TYR A 1 472 ? -6.100 25.275 9.881 1.00 58.75 472 TYR A C 1
ATOM 3754 O O . TYR A 1 472 ? -6.902 24.881 10.729 1.00 58.75 472 TYR A O 1
ATOM 3762 N N . ASN A 1 473 ? -5.041 26.027 10.191 1.00 61.41 473 ASN A N 1
ATOM 3763 C CA . ASN A 1 473 ? -4.677 26.390 11.560 1.00 61.41 473 ASN A CA 1
ATOM 3764 C C . ASN A 1 473 ? -5.051 27.845 11.869 1.00 61.41 473 ASN A C 1
ATOM 3766 O O . ASN A 1 473 ? -4.747 28.749 11.092 1.00 61.41 473 ASN A O 1
ATOM 3770 N N . GLY A 1 474 ? -5.702 28.062 13.013 1.00 67.19 474 GLY A N 1
ATOM 3771 C CA . GLY A 1 474 ? -6.058 29.388 13.514 1.00 67.19 474 GLY A CA 1
ATOM 3772 C C . GLY A 1 474 ? -5.009 29.932 14.482 1.00 67.19 474 GLY A C 1
ATOM 3773 O O . GLY A 1 474 ? -4.556 29.211 15.367 1.00 67.19 474 GLY A O 1
ATOM 3774 N N . ILE A 1 475 ? -4.654 31.205 14.331 1.00 73.12 475 ILE A N 1
ATOM 3775 C CA . ILE A 1 475 ? -3.749 31.953 15.208 1.00 73.12 475 ILE A CA 1
ATOM 3776 C C . ILE A 1 475 ? -4.587 32.649 16.296 1.00 73.12 475 ILE A C 1
ATOM 3778 O O . ILE A 1 475 ? -5.451 33.462 15.950 1.00 73.12 475 ILE A O 1
ATOM 3782 N N . PRO A 1 476 ? -4.378 32.368 17.594 1.00 60.50 476 PRO A N 1
ATOM 3783 C CA . PRO A 1 476 ? -5.105 33.036 18.672 1.00 60.50 476 PRO A CA 1
ATOM 3784 C C . PRO A 1 476 ? -4.829 34.543 18.688 1.00 60.50 476 PRO A C 1
ATOM 3786 O O . PRO A 1 476 ? -3.682 34.969 18.584 1.00 60.50 476 PRO A O 1
ATOM 3789 N N . SER A 1 477 ? -5.873 35.363 18.825 1.00 59.97 477 SER A N 1
ATOM 3790 C CA . SER A 1 477 ? -5.708 36.799 19.085 1.00 59.97 477 SER A CA 1
ATOM 3791 C C . SER A 1 477 ? -5.213 37.031 20.515 1.00 59.97 477 SER A C 1
ATOM 3793 O O . SER A 1 477 ? -5.606 36.278 21.405 1.00 59.97 477 SER A O 1
ATOM 3795 N N . GLU A 1 478 ? -4.471 38.114 20.754 1.00 45.97 478 GLU A N 1
ATOM 3796 C CA . GLU A 1 478 ? -3.871 38.479 22.055 1.00 45.97 478 GLU A CA 1
ATOM 3797 C C . GLU A 1 478 ? -4.852 38.470 23.246 1.00 45.97 478 GLU A C 1
ATOM 3799 O O . GLU A 1 478 ? -4.443 38.243 24.378 1.00 45.97 478 GLU A O 1
ATOM 3804 N N . CYS A 1 479 ? -6.158 38.640 23.005 1.00 41.06 479 CYS A N 1
ATOM 3805 C CA . CYS A 1 479 ? -7.197 38.614 24.043 1.00 41.06 479 CYS A CA 1
ATOM 3806 C C . CYS A 1 479 ? -7.929 37.260 24.191 1.00 41.06 479 CYS A C 1
ATOM 3808 O O . CYS A 1 479 ? -8.999 37.221 24.791 1.00 41.06 479 CYS A O 1
ATOM 3810 N N . GLY A 1 480 ? -7.441 36.169 23.586 1.00 51.66 480 GLY A N 1
ATOM 3811 C CA . GLY A 1 480 ? -7.953 34.795 23.757 1.00 51.66 480 GLY A CA 1
ATOM 3812 C C . GLY A 1 480 ? -9.339 34.482 23.165 1.00 51.66 480 GLY A C 1
ATOM 3813 O O . GLY A 1 480 ? -9.655 33.324 22.929 1.00 51.66 480 GLY A O 1
ATOM 3814 N N . ASN A 1 481 ? -10.160 35.484 22.847 1.00 56.50 481 ASN A N 1
ATOM 3815 C CA . ASN A 1 481 ? -11.559 35.256 22.453 1.00 56.50 481 ASN A CA 1
ATOM 3816 C C . ASN A 1 481 ? -11.757 34.857 20.975 1.00 56.50 481 ASN A C 1
ATOM 3818 O O . ASN A 1 481 ? -12.831 34.378 20.600 1.00 56.50 481 ASN A O 1
ATOM 3822 N N . TYR A 1 482 ? -10.744 35.024 20.116 1.00 66.38 482 TYR A N 1
ATOM 3823 C CA . TYR A 1 482 ? -10.848 34.780 18.672 1.00 66.38 482 TYR A CA 1
ATOM 3824 C C . TYR A 1 482 ? -9.615 34.067 18.103 1.00 66.38 482 TYR A C 1
ATOM 3826 O O . TYR A 1 482 ? -8.499 34.257 18.580 1.00 66.38 482 TYR A O 1
ATOM 3834 N N . LEU A 1 483 ? -9.831 33.286 17.048 1.00 72.00 483 LEU A N 1
ATOM 3835 C CA . LEU A 1 483 ? -8.830 32.669 16.187 1.00 72.00 483 LEU A CA 1
ATOM 3836 C C . LEU A 1 483 ? -8.842 33.358 14.824 1.00 72.00 483 LEU A C 1
ATOM 3838 O O . LEU A 1 483 ? -9.901 33.630 14.252 1.00 72.00 483 LEU A O 1
ATOM 3842 N N . THR A 1 484 ? -7.656 33.614 14.296 1.00 74.19 484 THR A N 1
ATOM 3843 C CA . THR A 1 484 ? -7.443 34.218 12.984 1.00 74.19 484 THR A CA 1
ATOM 3844 C C . THR A 1 484 ? -6.944 33.151 12.020 1.00 74.19 484 THR A C 1
ATOM 3846 O O . THR A 1 484 ? -5.909 32.545 12.263 1.00 74.19 484 THR A O 1
ATOM 3849 N N . PHE A 1 485 ? -7.668 32.910 10.935 1.00 74.75 485 PHE A N 1
ATOM 3850 C CA . PHE A 1 485 ? -7.315 31.939 9.903 1.00 74.75 485 PHE A CA 1
ATOM 3851 C C . PHE A 1 485 ? -6.925 32.670 8.627 1.00 74.75 485 PHE A C 1
ATOM 3853 O O . PHE A 1 485 ? -7.702 33.484 8.132 1.00 74.75 485 PHE A O 1
ATOM 3860 N N . ASP A 1 486 ? -5.766 32.340 8.072 1.00 68.12 486 ASP A N 1
ATOM 3861 C CA . ASP A 1 486 ? -5.347 32.809 6.754 1.00 68.12 486 ASP A CA 1
ATOM 3862 C C . ASP A 1 486 ? -5.645 31.703 5.730 1.00 68.12 486 ASP A C 1
ATOM 3864 O O . ASP A 1 486 ? -4.993 30.660 5.709 1.00 68.12 486 ASP A O 1
ATOM 3868 N N . LEU A 1 487 ? -6.687 31.902 4.919 1.00 68.06 487 LEU A N 1
ATOM 3869 C CA . LEU A 1 487 ? -7.177 30.930 3.941 1.00 68.06 487 LEU A CA 1
ATOM 3870 C C . LEU A 1 487 ? -6.856 31.396 2.525 1.00 68.06 487 LEU A C 1
ATOM 3872 O O . LEU A 1 487 ? -7.243 32.493 2.127 1.00 68.06 487 LEU A O 1
ATOM 3876 N N . LEU A 1 488 ? -6.201 30.552 1.734 1.00 61.38 488 LEU A N 1
ATOM 3877 C CA . LEU A 1 488 ? -6.009 30.811 0.311 1.00 61.38 488 LEU A CA 1
ATOM 3878 C C . LEU A 1 488 ? -7.201 30.227 -0.458 1.00 61.38 488 LEU A C 1
ATOM 3880 O O . LEU A 1 488 ? -7.344 29.009 -0.541 1.00 61.38 488 LEU A O 1
ATOM 3884 N N . MET A 1 489 ? -8.089 31.084 -0.964 1.00 66.50 489 MET A N 1
ATOM 3885 C CA . MET A 1 489 ? -9.307 30.657 -1.666 1.00 66.50 489 MET A CA 1
ATOM 3886 C C . MET A 1 489 ? -9.584 31.567 -2.857 1.00 66.50 489 MET A C 1
ATOM 3888 O O . MET A 1 489 ? -9.367 32.784 -2.796 1.00 66.50 489 MET A O 1
ATOM 3892 N N . ASN A 1 490 ? -10.101 30.998 -3.943 1.00 62.59 490 ASN A N 1
ATOM 3893 C CA . ASN A 1 490 ? -10.613 31.802 -5.050 1.00 62.59 490 ASN A CA 1
ATOM 3894 C C . ASN A 1 490 ? -12.009 32.370 -4.727 1.00 62.59 490 ASN A C 1
ATOM 3896 O O . ASN A 1 490 ? -12.662 31.966 -3.762 1.00 62.59 490 ASN A O 1
ATOM 3900 N N . ASN A 1 491 ? -12.475 33.338 -5.519 1.00 60.25 491 ASN A N 1
ATOM 3901 C CA . ASN A 1 491 ? -13.718 34.064 -5.223 1.00 60.25 491 ASN A CA 1
ATOM 3902 C C . ASN A 1 491 ? -14.970 33.162 -5.225 1.00 60.25 491 ASN A C 1
ATOM 3904 O O . ASN A 1 491 ? -15.910 33.420 -4.472 1.00 60.25 491 ASN A O 1
ATOM 3908 N N . GLU A 1 492 ? -14.989 32.087 -6.017 1.00 61.03 492 GLU A N 1
ATOM 3909 C CA . GLU A 1 492 ? -16.113 31.143 -6.061 1.00 61.03 492 GLU A CA 1
ATOM 3910 C C . GLU A 1 492 ? -16.121 30.218 -4.835 1.00 61.03 492 GLU A C 1
ATOM 3912 O O . GLU A 1 492 ? -17.158 30.046 -4.190 1.00 61.03 492 GLU A O 1
ATOM 3917 N N . GLN A 1 493 ? -14.957 29.677 -4.457 1.00 62.38 493 GLN A N 1
ATOM 3918 C CA . GLN A 1 493 ? -14.774 28.905 -3.226 1.00 62.38 493 GLN A CA 1
ATOM 3919 C C . GLN A 1 493 ? -15.115 29.747 -2.004 1.00 62.38 493 GLN A C 1
ATOM 3921 O O . GLN A 1 493 ? -15.820 29.267 -1.121 1.00 62.38 493 GLN A O 1
ATOM 3926 N N . PHE A 1 494 ? -14.675 31.005 -1.971 1.00 65.88 494 PHE A N 1
ATOM 3927 C CA . PHE A 1 494 ? -15.022 31.931 -0.903 1.00 65.88 494 PHE A CA 1
ATOM 3928 C C . PHE A 1 494 ? -16.528 32.197 -0.862 1.00 65.88 494 PHE A C 1
ATOM 3930 O O . PHE A 1 494 ? -17.108 32.180 0.215 1.00 65.88 494 PHE A O 1
ATOM 3937 N N . SER A 1 495 ? -17.191 32.358 -2.010 1.00 59.78 495 SER A N 1
ATOM 3938 C CA . SER A 1 495 ? -18.646 32.563 -2.068 1.00 59.78 495 SER A CA 1
ATOM 3939 C C . SER A 1 495 ? -19.427 31.339 -1.577 1.00 59.78 495 SER A C 1
ATOM 3941 O O . SER A 1 495 ? -20.359 31.484 -0.789 1.00 59.78 495 SER A O 1
ATOM 3943 N N . LYS A 1 496 ? -19.020 30.122 -1.968 1.00 63.50 496 LYS A N 1
ATOM 3944 C CA . LYS A 1 496 ? -19.609 28.862 -1.470 1.00 63.50 496 LYS A CA 1
ATOM 3945 C C . LYS A 1 496 ? -19.322 28.650 0.015 1.00 63.50 496 LYS A C 1
ATOM 3947 O O . LYS A 1 496 ? -20.210 28.248 0.764 1.00 63.50 496 LYS A O 1
ATOM 3952 N N . PHE A 1 497 ? -18.099 28.949 0.446 1.00 66.00 497 PHE A N 1
ATOM 3953 C CA . PHE A 1 497 ? -17.698 28.895 1.845 1.00 66.00 497 PHE A CA 1
ATOM 3954 C C . PHE A 1 497 ? -18.545 29.864 2.666 1.00 66.00 497 PHE A C 1
ATOM 3956 O O . PHE A 1 497 ? -19.224 29.410 3.578 1.00 66.00 497 PHE A O 1
ATOM 3963 N N . HIS A 1 498 ? -18.620 31.137 2.270 1.00 64.12 498 HIS A N 1
ATOM 3964 C CA . HIS A 1 498 ? -19.425 32.191 2.890 1.00 64.12 498 HIS A CA 1
ATOM 3965 C C . HIS A 1 498 ? -20.921 31.844 2.933 1.00 64.12 498 HIS A C 1
ATOM 3967 O O . HIS A 1 498 ? -21.552 31.994 3.978 1.00 64.12 498 HIS A O 1
ATOM 3973 N N . ALA A 1 499 ? -21.488 31.305 1.848 1.00 59.12 499 ALA A N 1
ATOM 3974 C CA . ALA A 1 499 ? -22.865 30.807 1.823 1.00 59.12 499 ALA A CA 1
ATOM 3975 C C . ALA A 1 499 ? -23.077 29.644 2.810 1.00 59.12 499 ALA A C 1
ATOM 3977 O O . ALA A 1 499 ? -24.096 29.587 3.496 1.00 59.12 499 ALA A O 1
ATOM 3978 N N . SER A 1 500 ? -22.084 28.759 2.957 1.00 55.47 500 SER A N 1
ATOM 3979 C CA . SER A 1 500 ? -22.115 27.678 3.949 1.00 55.47 500 SER A CA 1
ATOM 3980 C C . SER A 1 500 ? -22.002 28.160 5.404 1.00 55.47 500 SER A C 1
ATOM 3982 O O . SER A 1 500 ? -22.304 27.385 6.310 1.00 55.47 500 SER A O 1
ATOM 3984 N N . LEU A 1 501 ? -21.604 29.421 5.643 1.00 57.53 501 LEU A N 1
ATOM 3985 C CA . LEU A 1 501 ? -21.541 30.027 6.982 1.00 57.53 501 LEU A CA 1
ATOM 3986 C C . LEU A 1 501 ? -22.882 30.615 7.451 1.00 57.53 501 LEU A C 1
ATOM 3988 O O . LEU A 1 501 ? -22.969 31.049 8.596 1.00 57.53 501 LEU A O 1
ATOM 3992 N N . GLY A 1 502 ? -23.917 30.663 6.601 1.00 46.09 502 GLY A N 1
ATOM 3993 C CA . GLY A 1 502 ? -25.239 31.191 6.973 1.00 46.09 502 GLY A CA 1
ATOM 3994 C C . GLY A 1 502 ? -25.271 32.693 7.295 1.00 46.09 502 GLY A C 1
ATOM 3995 O O . GLY A 1 502 ? -26.272 33.194 7.802 1.00 46.09 502 GLY A O 1
ATOM 3996 N N . LEU A 1 503 ? -24.197 33.432 6.999 1.00 43.59 503 LEU A N 1
ATOM 3997 C CA . LEU A 1 503 ? -24.139 34.884 7.142 1.00 43.59 503 LEU A CA 1
ATOM 3998 C C . LEU A 1 503 ? -24.853 35.537 5.952 1.00 43.59 503 LEU A C 1
ATOM 4000 O O . LEU A 1 503 ? -24.226 36.010 5.005 1.00 43.59 503 LEU A O 1
ATOM 4004 N N . CYS A 1 504 ? -26.187 35.556 5.993 1.00 32.22 504 CYS A N 1
ATOM 4005 C CA . CYS A 1 504 ? -26.943 36.515 5.196 1.00 32.22 504 CYS A CA 1
ATOM 4006 C C . CYS A 1 504 ? -26.531 37.920 5.642 1.00 32.22 504 CYS A C 1
ATOM 4008 O O . CYS A 1 504 ? -26.578 38.242 6.832 1.00 32.22 504 CYS A O 1
ATOM 4010 N N . LEU A 1 505 ? -26.146 38.764 4.684 1.00 30.69 505 LEU A N 1
ATOM 4011 C CA . LEU A 1 505 ? -26.123 40.208 4.877 1.00 30.69 505 LEU A CA 1
ATOM 4012 C C . LEU A 1 505 ? -27.477 40.605 5.473 1.00 30.69 505 LEU A C 1
ATOM 4014 O O . LEU A 1 505 ? -28.492 40.558 4.782 1.00 30.69 505 LEU A O 1
ATOM 4018 N N . ARG A 1 506 ? -27.489 40.987 6.756 1.00 26.66 506 ARG A N 1
ATOM 4019 C CA . ARG A 1 506 ? -28.586 41.752 7.350 1.00 26.66 506 ARG A CA 1
ATOM 4020 C C . ARG A 1 506 ? -28.712 43.037 6.537 1.00 26.66 506 ARG A C 1
ATOM 4022 O O . ARG A 1 506 ? -28.050 44.031 6.825 1.00 26.66 506 ARG A O 1
ATOM 4029 N N . ARG A 1 507 ? -29.551 43.022 5.504 1.00 27.41 507 ARG A N 1
ATOM 4030 C CA . ARG A 1 507 ? -30.198 44.244 5.047 1.00 27.41 507 ARG A CA 1
ATOM 4031 C C . ARG A 1 507 ? -31.282 44.554 6.071 1.00 27.41 507 ARG A C 1
ATOM 4033 O O . ARG A 1 507 ? -32.066 43.687 6.440 1.00 27.41 507 ARG A O 1
ATOM 4040 N N . LYS A 1 508 ? -31.241 45.775 6.603 1.00 29.11 508 LYS A N 1
ATOM 4041 C CA . LYS A 1 508 ? -32.313 46.339 7.423 1.00 29.11 508 LYS A CA 1
ATOM 4042 C C . LYS A 1 508 ? -33.612 46.273 6.616 1.00 29.11 508 LYS A C 1
ATOM 4044 O O . LYS A 1 508 ? -33.663 46.860 5.540 1.00 29.11 508 LYS A O 1
ATOM 4049 N N . GLY A 1 509 ? -34.620 45.609 7.170 1.00 34.88 509 GLY A N 1
ATOM 4050 C CA . GLY A 1 509 ? -35.984 45.587 6.650 1.00 34.88 509 GLY A CA 1
ATOM 4051 C C . GLY A 1 509 ? -36.455 44.173 6.351 1.00 34.88 509 GLY A C 1
ATOM 4052 O O . GLY A 1 509 ? -36.255 43.716 5.240 1.00 34.88 509 GLY A O 1
ATOM 4053 N N . GLU A 1 510 ? -37.030 43.507 7.356 1.00 29.03 510 GLU A N 1
ATOM 4054 C CA . GLU A 1 510 ? -38.071 42.471 7.224 1.00 29.03 510 GLU A CA 1
ATOM 4055 C C . GLU A 1 510 ? -38.411 41.963 8.634 1.00 29.03 510 GLU A C 1
ATOM 4057 O O . GLU A 1 510 ? -37.763 41.077 9.188 1.00 29.03 510 GLU A O 1
ATOM 4062 N N . GLU A 1 511 ? -39.403 42.605 9.253 1.00 30.05 511 GLU A N 1
ATOM 4063 C CA . GLU A 1 511 ? -39.941 42.259 10.576 1.00 30.05 511 GLU A CA 1
ATOM 4064 C C . GLU A 1 511 ? -41.370 41.679 10.475 1.00 30.05 511 GLU A C 1
ATOM 4066 O O . GLU A 1 511 ? -42.085 41.616 11.468 1.00 30.05 511 GLU A O 1
ATOM 4071 N N . GLU A 1 512 ? -41.811 41.206 9.298 1.00 33.78 512 GLU A N 1
ATOM 4072 C CA . GLU A 1 512 ? -43.222 40.813 9.091 1.00 33.78 512 GLU A CA 1
ATOM 4073 C C . GLU A 1 512 ? -43.498 39.320 8.822 1.00 33.78 512 GLU A C 1
ATOM 4075 O O . GLU A 1 512 ? -44.651 38.900 8.897 1.00 33.78 512 GLU A O 1
ATOM 4080 N N . GLU A 1 513 ? -42.499 38.452 8.645 1.00 32.66 513 GLU A N 1
ATOM 4081 C CA . GLU A 1 513 ? -42.742 37.049 8.237 1.00 32.66 513 GLU A CA 1
ATOM 4082 C C . GLU A 1 513 ? -42.688 35.995 9.359 1.00 32.66 513 GLU A C 1
ATOM 4084 O O . GLU A 1 513 ? -42.446 34.815 9.119 1.00 32.66 513 GLU A O 1
ATOM 4089 N N . LYS A 1 514 ? -42.969 36.379 10.612 1.00 31.38 514 LYS A N 1
ATOM 4090 C CA . LYS A 1 514 ? -43.061 35.424 11.742 1.00 31.38 514 LYS A CA 1
ATOM 4091 C C . LYS A 1 514 ? -44.457 35.221 12.333 1.00 31.38 514 LYS A C 1
ATOM 4093 O O . LYS A 1 514 ? -44.590 34.542 13.343 1.00 31.38 514 LYS A O 1
ATOM 4098 N N . LYS A 1 515 ? -45.507 35.756 11.702 1.00 33.00 515 LYS A N 1
ATOM 4099 C CA . LYS A 1 515 ? -46.904 35.591 12.158 1.00 33.00 515 LYS A CA 1
ATOM 4100 C C . LYS A 1 515 ? -47.764 34.643 11.311 1.00 33.00 515 LYS A C 1
ATOM 4102 O O . LYS A 1 515 ? -48.905 34.392 11.682 1.00 33.00 515 LYS A O 1
ATOM 4107 N N . ILE A 1 516 ? -47.247 34.092 10.210 1.00 35.88 516 ILE A N 1
ATOM 4108 C CA . ILE A 1 516 ? -48.071 33.334 9.245 1.00 35.88 516 ILE A CA 1
ATOM 4109 C C . ILE A 1 516 ? -47.985 31.804 9.438 1.00 35.88 516 ILE A C 1
ATOM 4111 O O . ILE A 1 516 ? -48.947 31.101 9.129 1.00 35.88 516 ILE A O 1
ATOM 4115 N N . GLU A 1 517 ? -46.922 31.264 10.046 1.00 34.41 517 GLU A N 1
ATOM 4116 C CA . GLU A 1 517 ? -46.793 29.804 10.234 1.00 34.41 517 GLU A CA 1
ATOM 4117 C C . GLU A 1 517 ? -47.529 29.245 11.468 1.00 34.41 517 GLU A C 1
ATOM 4119 O O . GLU A 1 517 ? -47.948 28.087 11.454 1.00 34.41 517 GLU A O 1
ATOM 4124 N N . GLU A 1 518 ? -47.796 30.049 12.503 1.00 35.69 518 GLU A N 1
ATOM 4125 C CA . GLU A 1 518 ? -48.547 29.581 13.685 1.00 35.69 518 GLU A CA 1
ATOM 4126 C C . GLU A 1 518 ? -50.070 29.524 13.454 1.00 35.69 518 GLU A C 1
ATOM 4128 O O . GLU A 1 518 ? -50.773 28.751 14.106 1.00 35.69 518 GLU A O 1
ATOM 4133 N N . TRP A 1 519 ? -50.594 30.254 12.464 1.00 35.47 519 TRP A N 1
ATOM 4134 C CA . TRP A 1 519 ? -52.026 30.248 12.138 1.00 35.47 519 TRP A CA 1
ATOM 4135 C C . TRP A 1 519 ? -52.457 29.053 11.272 1.00 35.47 519 TRP A C 1
ATOM 4137 O O . TRP A 1 519 ? -53.585 28.571 11.395 1.00 35.47 519 TRP A O 1
ATOM 4147 N N . PHE A 1 520 ? -51.565 28.503 10.441 1.00 32.75 520 PHE A N 1
ATOM 4148 C CA . PHE A 1 520 ? -51.914 27.408 9.524 1.00 32.75 520 PHE A CA 1
ATOM 4149 C C . PHE A 1 520 ? -52.106 26.053 10.228 1.00 32.75 520 PHE A C 1
ATOM 4151 O O . PHE A 1 520 ? -52.915 25.227 9.793 1.00 32.75 520 PHE A O 1
ATOM 4158 N N . CYS A 1 521 ? -51.424 25.835 11.357 1.00 37.09 521 CYS A N 1
ATOM 4159 C CA . CYS A 1 521 ? -51.521 24.590 12.127 1.00 37.09 521 CYS A CA 1
ATOM 4160 C C . CYS A 1 521 ? -52.800 24.521 12.989 1.00 37.09 521 CYS A C 1
ATOM 4162 O O . CYS A 1 521 ? -53.367 23.443 13.200 1.00 37.09 521 CYS A O 1
ATOM 4164 N N . PHE A 1 522 ? -53.308 25.677 13.431 1.00 39.84 522 PHE A N 1
ATOM 4165 C CA . PHE A 1 522 ? -54.516 25.757 14.258 1.00 39.84 522 PHE A CA 1
ATOM 4166 C C . PHE A 1 522 ? -55.800 25.564 13.433 1.00 39.84 522 PHE A C 1
ATOM 4168 O O . PHE A 1 522 ? -56.721 24.865 13.857 1.00 39.84 522 PHE A O 1
ATOM 4175 N N . VAL A 1 523 ? -55.833 26.092 12.203 1.00 42.16 523 VAL A N 1
ATOM 4176 C CA . VAL A 1 523 ? -56.999 25.982 11.307 1.00 42.16 523 VAL A CA 1
ATOM 4177 C C . VAL A 1 523 ? -57.180 24.554 10.773 1.00 42.16 523 VAL A C 1
ATOM 4179 O O . VAL A 1 523 ? -58.308 24.067 10.699 1.00 42.16 523 VAL A O 1
ATOM 4182 N N . CYS A 1 524 ? -56.098 23.821 10.487 1.00 38.16 524 CYS A N 1
ATOM 4183 C CA . CYS A 1 524 ? -56.204 22.443 9.984 1.00 38.16 524 CYS A CA 1
ATOM 4184 C C . CYS A 1 524 ? -56.738 21.453 11.037 1.00 38.16 524 CYS A C 1
ATOM 4186 O O . CYS A 1 524 ? -57.452 20.509 10.695 1.00 38.16 524 CYS A O 1
ATOM 4188 N N . SER A 1 525 ? -56.447 21.691 12.318 1.00 41.03 525 SER A N 1
ATOM 4189 C CA . SER A 1 525 ? -56.885 20.824 13.422 1.00 41.03 525 SER A CA 1
ATOM 4190 C C . SER A 1 525 ? -58.371 21.020 13.762 1.00 41.03 525 SER A C 1
ATOM 4192 O O . SER A 1 525 ? -59.076 20.057 14.067 1.00 41.03 525 SER A O 1
ATOM 4194 N N . ALA A 1 526 ? -58.882 22.249 13.631 1.00 46.12 526 ALA A N 1
ATOM 4195 C CA . ALA A 1 526 ? -60.289 22.566 13.876 1.00 46.12 526 ALA A CA 1
ATOM 4196 C C . ALA A 1 526 ? -61.227 22.030 12.774 1.00 46.12 526 ALA A C 1
ATOM 4198 O O . ALA A 1 526 ? -62.322 21.546 13.070 1.00 46.12 526 ALA A O 1
ATOM 4199 N N . VAL A 1 527 ? -60.789 22.047 11.508 1.00 47.88 527 VAL A N 1
ATOM 4200 C CA . VAL A 1 527 ? -61.587 21.557 10.366 1.00 47.88 527 VAL A CA 1
ATOM 4201 C C . VAL A 1 527 ? -61.760 20.032 10.403 1.00 47.88 527 VAL A C 1
ATOM 4203 O O . VAL A 1 527 ? -62.837 19.531 10.080 1.00 47.88 527 VAL A O 1
ATOM 4206 N N . ALA A 1 528 ? -60.754 19.288 10.876 1.00 45.25 528 ALA A N 1
ATOM 4207 C CA . ALA A 1 528 ? -60.841 17.833 11.029 1.00 45.25 528 ALA A CA 1
ATOM 4208 C C . ALA A 1 528 ? -61.850 17.406 12.116 1.00 45.25 528 ALA A C 1
ATOM 4210 O O . ALA A 1 528 ? -62.589 16.436 11.936 1.00 45.25 528 ALA A O 1
ATOM 4211 N N . LEU A 1 529 ? -61.936 18.158 13.219 1.00 50.59 529 LEU A N 1
ATOM 4212 C CA . LEU A 1 529 ? -62.881 17.887 14.310 1.00 50.59 529 LEU A CA 1
ATOM 4213 C C . LEU A 1 529 ? -64.333 18.206 13.923 1.00 50.59 529 LEU A C 1
ATOM 4215 O O . LEU A 1 529 ? -65.236 17.435 14.251 1.00 50.59 529 LEU A O 1
ATOM 4219 N N . LEU A 1 530 ? -64.558 19.278 13.157 1.00 49.22 530 LEU A N 1
ATOM 4220 C CA . LEU A 1 530 ? -65.876 19.632 12.614 1.00 49.22 530 LEU A CA 1
ATOM 4221 C C . LEU A 1 530 ? -66.395 18.594 11.605 1.00 49.22 530 LEU A C 1
ATOM 4223 O O . LEU A 1 530 ? -67.585 18.274 11.609 1.00 49.22 530 LEU A O 1
ATOM 4227 N N . PHE A 1 531 ? -65.507 18.009 10.794 1.00 47.16 531 PHE A N 1
ATOM 4228 C CA . PHE A 1 531 ? -65.874 16.956 9.842 1.00 47.16 531 PHE A CA 1
ATOM 4229 C C . PHE A 1 531 ? -66.268 15.646 10.547 1.00 47.16 531 PHE A C 1
ATOM 4231 O O . PHE A 1 531 ? -67.261 15.018 10.177 1.00 47.16 531 PHE A O 1
ATOM 4238 N N . CYS A 1 532 ? -65.567 15.274 11.625 1.00 49.50 532 CYS A N 1
ATOM 4239 C CA . CYS A 1 532 ? -65.938 14.128 12.460 1.00 49.50 532 CYS A CA 1
ATOM 4240 C C . CYS A 1 532 ? -67.284 14.332 13.179 1.00 49.50 532 CYS A C 1
ATOM 4242 O O . CYS A 1 532 ? -68.084 13.399 13.264 1.00 49.50 532 CYS A O 1
ATOM 4244 N N . PHE A 1 533 ? -67.580 15.551 13.644 1.00 54.94 533 PHE A N 1
ATOM 4245 C CA . PHE A 1 533 ? -68.843 15.854 14.328 1.00 54.94 533 PHE A CA 1
ATOM 4246 C C . PHE A 1 533 ? -70.055 15.843 13.378 1.00 54.94 533 PHE A C 1
ATOM 4248 O O . PHE A 1 533 ? -71.131 15.369 13.746 1.00 54.94 533 PHE A O 1
ATOM 4255 N N . LEU A 1 534 ? -69.876 16.298 12.132 1.00 51.25 534 LEU A N 1
ATOM 4256 C CA . LEU A 1 534 ? -70.916 16.288 11.092 1.00 51.25 534 LEU A CA 1
ATOM 4257 C C . LEU A 1 534 ? -71.232 14.881 10.560 1.00 51.25 534 LEU A C 1
ATOM 4259 O O . LEU A 1 534 ? -72.371 14.609 10.182 1.00 51.25 534 LEU A O 1
ATOM 4263 N N . ILE A 1 535 ? -70.255 13.971 10.565 1.00 54.59 535 ILE A N 1
ATOM 4264 C CA . ILE A 1 535 ? -70.480 12.557 10.224 1.00 54.59 535 ILE A CA 1
ATOM 4265 C C . ILE A 1 535 ? -71.224 11.846 11.369 1.00 54.59 535 ILE A C 1
ATOM 4267 O O . ILE A 1 535 ? -72.154 11.076 11.125 1.00 54.59 535 ILE A O 1
ATOM 4271 N N . LEU A 1 536 ? -70.905 12.170 12.627 1.00 51.62 536 LEU A N 1
ATOM 4272 C CA . LEU A 1 536 ? -71.584 11.611 13.802 1.00 51.62 536 LEU A CA 1
ATOM 4273 C C . LEU A 1 536 ? -73.022 12.124 13.991 1.00 51.62 536 LEU A C 1
ATOM 4275 O O . LEU A 1 536 ? -73.834 11.434 14.613 1.00 51.62 536 LEU A O 1
ATOM 4279 N N . SER A 1 537 ? -73.386 13.292 13.456 1.00 51.75 537 SER A N 1
ATOM 4280 C CA . SER A 1 537 ? -74.751 13.831 13.570 1.00 51.75 537 SER A CA 1
ATOM 4281 C C . SER A 1 537 ? -75.747 13.241 12.560 1.00 51.75 537 SER A C 1
ATOM 4283 O O . SER A 1 537 ? -76.951 13.400 12.750 1.00 51.75 537 SER A O 1
ATOM 4285 N N . ARG A 1 538 ? -75.280 12.510 11.533 1.00 52.28 538 ARG A N 1
ATOM 4286 C CA . ARG A 1 538 ? -76.124 11.955 10.453 1.00 52.28 538 ARG A CA 1
ATOM 4287 C C . ARG A 1 538 ? -76.349 10.438 10.481 1.00 52.28 538 ARG A C 1
ATOM 4289 O O . ARG A 1 538 ? -77.141 9.940 9.686 1.00 52.28 538 ARG A O 1
ATOM 4296 N N . LEU A 1 539 ? -75.712 9.702 11.392 1.00 49.50 539 LEU A N 1
ATOM 4297 C CA . LEU A 1 539 ? -75.904 8.250 11.520 1.00 49.50 539 LEU A CA 1
ATOM 4298 C C . LEU A 1 539 ? -77.186 7.914 12.301 1.00 49.50 539 LEU A C 1
ATOM 4300 O O . LEU A 1 539 ? -77.405 8.438 13.401 1.00 49.50 539 LEU A O 1
ATOM 4304 N N . LYS A 1 540 ? -78.021 7.013 11.760 1.00 59.28 540 LYS A N 1
ATOM 4305 C CA . LYS A 1 540 ? -79.207 6.479 12.458 1.00 59.28 540 LYS A CA 1
ATOM 4306 C C . LYS A 1 540 ? -78.772 5.631 13.663 1.00 59.28 540 LYS A C 1
ATOM 4308 O O . LYS A 1 540 ? -77.698 5.035 13.662 1.00 59.28 540 LYS A O 1
ATOM 4313 N N . LYS A 1 541 ? -79.618 5.570 14.702 1.00 53.53 541 LYS A N 1
ATOM 4314 C CA . LYS A 1 541 ? -79.297 5.015 16.039 1.00 53.53 541 LYS A CA 1
ATOM 4315 C C . LYS A 1 541 ? -78.663 3.610 16.000 1.00 53.53 541 LYS A C 1
ATOM 4317 O O . LYS A 1 541 ? -77.740 3.358 16.763 1.00 53.53 541 LYS A O 1
ATOM 4322 N N . ASN A 1 542 ? -79.071 2.756 15.057 1.00 48.16 542 ASN A N 1
ATOM 4323 C CA . ASN A 1 542 ? -78.556 1.386 14.927 1.00 48.16 542 ASN A CA 1
ATOM 4324 C C . ASN A 1 542 ? -77.172 1.278 14.248 1.00 48.16 542 ASN A C 1
ATOM 4326 O O . ASN A 1 542 ? -76.508 0.262 14.411 1.00 48.16 542 ASN A O 1
ATOM 4330 N N . GLU A 1 543 ? -76.692 2.310 13.544 1.00 53.31 543 GLU A N 1
ATOM 4331 C CA . GLU A 1 543 ? -75.352 2.323 12.922 1.00 53.31 543 GLU A CA 1
ATOM 4332 C C . GLU A 1 543 ? -74.286 2.936 13.847 1.00 53.31 543 GLU A C 1
ATOM 4334 O O . GLU A 1 543 ? -73.101 2.611 13.744 1.00 53.31 543 GLU A O 1
ATOM 4339 N N . LYS A 1 544 ? -74.703 3.771 14.812 1.00 51.81 544 LYS A N 1
ATOM 4340 C CA . LYS A 1 544 ? -73.809 4.318 15.848 1.00 51.81 544 LYS A CA 1
ATOM 4341 C C . LYS A 1 544 ? -73.262 3.234 16.772 1.00 51.81 544 LYS A C 1
ATOM 4343 O O . LYS A 1 544 ? -72.074 3.264 17.079 1.00 51.81 544 LYS A O 1
ATOM 4348 N N . ASP A 1 545 ? -74.083 2.251 17.138 1.00 54.12 545 ASP A N 1
ATOM 4349 C CA . ASP A 1 545 ? -73.645 1.122 17.969 1.00 54.12 545 ASP A CA 1
ATOM 4350 C C . ASP A 1 545 ? -72.650 0.217 17.241 1.00 54.12 545 ASP A C 1
ATOM 4352 O O . ASP A 1 545 ? -71.745 -0.336 17.864 1.00 54.12 545 ASP A O 1
ATOM 4356 N N . GLN A 1 546 ? -72.757 0.097 15.916 1.00 50.97 546 GLN A N 1
ATOM 4357 C CA . GLN A 1 546 ? -71.818 -0.693 15.123 1.00 50.97 546 GLN A CA 1
ATOM 4358 C C . GLN A 1 546 ? -70.488 0.048 14.928 1.00 50.97 546 GLN A C 1
ATOM 4360 O O . GLN A 1 546 ? -69.427 -0.569 15.020 1.00 50.97 546 GLN A O 1
ATOM 4365 N N . PHE A 1 547 ? -70.513 1.378 14.786 1.00 50.88 547 PHE A N 1
ATOM 4366 C CA . PHE A 1 547 ? -69.302 2.203 14.742 1.00 50.88 547 PHE A CA 1
ATOM 4367 C C . PHE A 1 547 ? -68.570 2.238 16.098 1.00 50.88 547 PHE A C 1
ATOM 4369 O O . PHE A 1 547 ? -67.355 2.051 16.142 1.00 50.88 547 PHE A O 1
ATOM 4376 N N . LEU A 1 548 ? -69.298 2.370 17.217 1.00 52.19 548 LEU A N 1
ATOM 4377 C CA . LEU A 1 548 ? -68.735 2.310 18.576 1.00 52.19 548 LEU A CA 1
ATOM 4378 C C . LEU A 1 548 ? -68.205 0.917 18.938 1.00 52.19 548 LEU A C 1
ATOM 4380 O O . LEU A 1 548 ? -67.133 0.820 19.534 1.00 52.19 548 LEU A O 1
ATOM 4384 N N . LYS A 1 549 ? -68.882 -0.162 18.517 1.00 48.69 549 LYS A N 1
ATOM 4385 C CA . LYS A 1 549 ? -68.362 -1.534 18.662 1.00 48.69 549 LYS A CA 1
ATOM 4386 C C . LYS A 1 549 ? -67.088 -1.750 17.848 1.00 48.69 549 LYS A C 1
ATOM 4388 O O . LYS A 1 549 ? -66.152 -2.355 18.354 1.00 48.69 549 LYS A O 1
ATOM 4393 N N . THR A 1 550 ? -67.004 -1.196 16.638 1.00 49.53 550 THR A N 1
ATOM 4394 C CA . THR A 1 550 ? -65.796 -1.299 15.800 1.00 49.53 550 THR A CA 1
ATOM 4395 C C . THR A 1 550 ? -64.627 -0.498 16.390 1.00 49.53 550 THR A C 1
ATOM 4397 O O . THR A 1 550 ? -63.487 -0.958 16.353 1.00 49.53 550 THR A O 1
ATOM 4400 N N . LEU A 1 551 ? -64.902 0.651 17.024 1.00 45.44 551 LEU A N 1
ATOM 4401 C CA . LEU A 1 551 ? -63.892 1.457 17.720 1.00 45.44 551 LEU A CA 1
ATOM 4402 C C . LEU A 1 551 ? -63.428 0.817 19.045 1.00 45.44 551 LEU A C 1
ATOM 4404 O O . LEU A 1 551 ? -62.248 0.892 19.379 1.00 45.44 551 LEU A O 1
ATOM 4408 N N . MET A 1 552 ? -64.322 0.140 19.777 1.00 42.56 552 MET A N 1
ATOM 4409 C CA . MET A 1 552 ? -63.962 -0.636 20.974 1.00 42.56 552 MET A CA 1
ATOM 4410 C C . MET A 1 552 ? -63.220 -1.940 20.638 1.00 42.56 552 MET A C 1
ATOM 4412 O O . MET A 1 552 ? -62.345 -2.351 21.398 1.00 42.56 552 MET A O 1
ATOM 4416 N N . CYS A 1 553 ? -63.484 -2.553 19.480 1.00 41.78 553 CYS A N 1
ATOM 4417 C CA . CYS A 1 553 ? -62.740 -3.722 18.995 1.00 41.78 553 CYS A CA 1
ATOM 4418 C C . CYS A 1 553 ? -61.310 -3.398 18.526 1.00 41.78 553 CYS A C 1
ATOM 4420 O O . CYS A 1 553 ? -60.481 -4.301 18.466 1.00 41.78 553 CYS A O 1
ATOM 4422 N N . LEU A 1 554 ? -60.980 -2.128 18.263 1.00 39.22 554 LEU A N 1
ATOM 4423 C CA . LEU A 1 554 ? -59.612 -1.690 17.944 1.00 39.22 554 LEU A CA 1
ATOM 4424 C C . LEU A 1 554 ? -58.730 -1.443 19.185 1.00 39.22 554 LEU A C 1
ATOM 4426 O O . LEU A 1 554 ? -57.526 -1.261 19.034 1.00 39.22 554 LEU A O 1
ATOM 4430 N N . ASN A 1 555 ? -59.292 -1.518 20.400 1.00 39.59 555 ASN A N 1
ATOM 4431 C CA . ASN A 1 555 ? -58.560 -1.392 21.671 1.00 39.59 555 ASN A CA 1
ATOM 4432 C C . ASN A 1 555 ? -58.438 -2.712 22.460 1.00 39.59 555 ASN A C 1
ATOM 4434 O O . ASN A 1 555 ? -58.060 -2.706 23.630 1.00 39.59 555 ASN A O 1
ATOM 4438 N N . LEU A 1 556 ? -58.716 -3.857 21.831 1.00 39.28 556 LEU A N 1
ATOM 4439 C CA . LEU A 1 556 ? -58.594 -5.180 22.450 1.00 39.28 556 LEU A CA 1
ATOM 4440 C C . LEU A 1 556 ? -57.779 -6.140 21.574 1.00 39.28 556 LEU A C 1
ATOM 4442 O O . LEU A 1 556 ? -58.258 -7.186 21.150 1.00 39.28 556 LEU A O 1
ATOM 4446 N N . ILE A 1 557 ? -56.500 -5.823 21.374 1.00 37.00 557 ILE A N 1
ATOM 4447 C CA . ILE A 1 557 ? -55.482 -6.871 21.257 1.00 37.00 557 ILE A CA 1
ATOM 4448 C C . ILE A 1 557 ? -54.748 -6.882 22.589 1.00 37.00 557 ILE A C 1
ATOM 4450 O O . ILE A 1 557 ? -53.901 -6.038 22.873 1.00 37.00 557 ILE A O 1
ATOM 4454 N N . LYS A 1 558 ? -55.147 -7.839 23.430 1.00 32.44 558 LYS A N 1
ATOM 4455 C CA . LYS A 1 558 ? -54.421 -8.243 24.628 1.00 32.44 558 LYS A CA 1
ATOM 4456 C C . LYS A 1 558 ? -52.966 -8.503 24.228 1.00 32.44 558 LYS A C 1
ATOM 4458 O O . LYS A 1 558 ? -52.676 -9.504 23.578 1.00 32.44 558 LYS A O 1
ATOM 4463 N N . LEU A 1 559 ? -52.059 -7.612 24.622 1.00 27.69 559 LEU A N 1
ATOM 4464 C CA . LEU A 1 559 ? -50.665 -7.997 24.807 1.00 27.69 559 LEU A CA 1
ATOM 4465 C C . LEU A 1 559 ? -50.676 -9.149 25.817 1.00 27.69 559 LEU A C 1
ATOM 4467 O O . LEU A 1 559 ? -51.307 -9.006 26.870 1.00 27.69 559 LEU A O 1
ATOM 4471 N N . PRO A 1 560 ? -50.034 -10.292 25.532 1.00 30.19 560 PRO A N 1
ATOM 4472 C CA . PRO A 1 560 ? -49.806 -11.254 26.584 1.00 30.19 560 PRO A CA 1
ATOM 4473 C C . PRO A 1 560 ? -48.921 -10.540 27.605 1.00 30.19 560 PRO A C 1
ATOM 4475 O O . PRO A 1 560 ? -47.793 -10.150 27.298 1.00 30.19 560 PRO A O 1
ATOM 4478 N N . ILE A 1 561 ? -49.444 -10.344 28.814 1.00 32.50 561 ILE A N 1
ATOM 4479 C CA . ILE A 1 561 ? -48.599 -10.182 29.990 1.00 32.50 561 ILE A CA 1
ATOM 4480 C C . ILE A 1 561 ? -47.852 -11.510 30.072 1.00 32.50 561 ILE A C 1
ATOM 4482 O O . ILE A 1 561 ? -48.374 -12.500 30.581 1.00 32.50 561 ILE A O 1
ATOM 4486 N N . LYS A 1 562 ? -46.665 -11.561 29.458 1.00 27.48 562 LYS A N 1
ATOM 4487 C CA . LYS A 1 562 ? -45.688 -12.584 29.787 1.00 27.48 562 LYS A CA 1
ATOM 4488 C C . LYS A 1 562 ? -45.387 -12.363 31.257 1.00 27.48 562 LYS A C 1
ATOM 4490 O O . LYS A 1 562 ? -44.835 -11.334 31.640 1.00 27.48 562 LYS A O 1
ATOM 4495 N N . THR A 1 563 ? -45.822 -13.320 32.059 1.00 29.70 563 THR A N 1
ATOM 4496 C CA . THR A 1 563 ? -45.230 -13.617 33.353 1.00 29.70 563 THR A CA 1
ATOM 4497 C C . THR A 1 563 ? -43.716 -13.468 33.236 1.00 29.70 563 THR A C 1
ATOM 4499 O O . THR A 1 563 ? -43.124 -13.913 32.249 1.00 29.70 563 THR A O 1
ATOM 4502 N N . SER A 1 564 ? -43.118 -12.777 34.202 1.00 38.72 564 SER A N 1
ATOM 4503 C CA . SER A 1 564 ? -41.676 -12.664 34.372 1.00 38.72 564 SER A CA 1
ATOM 4504 C C . SER A 1 564 ? -41.084 -14.056 34.571 1.00 38.72 564 SER A C 1
ATOM 4506 O O . SER A 1 564 ? -40.905 -14.520 35.694 1.00 38.72 564 SER A O 1
ATOM 4508 N N . ASP A 1 565 ? -40.803 -14.734 33.471 1.00 38.03 565 ASP A N 1
ATOM 4509 C CA . ASP A 1 565 ? -39.733 -15.704 33.452 1.00 38.03 565 ASP A CA 1
ATOM 4510 C C . ASP A 1 565 ? -38.450 -14.878 33.570 1.00 38.03 565 ASP A C 1
ATOM 4512 O O . ASP A 1 565 ? -38.124 -14.097 32.671 1.00 38.03 565 ASP A O 1
ATOM 4516 N N . ASN A 1 566 ? -37.752 -14.997 34.704 1.00 48.94 566 ASN A N 1
ATOM 4517 C CA . ASN A 1 566 ? -36.375 -14.525 34.887 1.00 48.94 566 ASN A CA 1
ATOM 4518 C C . ASN A 1 566 ? -35.449 -15.337 33.962 1.00 48.94 566 ASN A C 1
ATOM 4520 O O . ASN A 1 566 ? -34.626 -16.139 34.393 1.00 48.94 566 ASN A O 1
ATOM 4524 N N . THR A 1 567 ? -35.644 -15.209 32.650 1.00 63.53 567 THR A N 1
ATOM 4525 C CA . THR A 1 567 ? -34.801 -15.841 31.646 1.00 63.53 567 THR A CA 1
ATOM 4526 C C . THR A 1 567 ? -33.684 -14.880 31.311 1.00 63.53 567 THR A C 1
ATOM 4528 O O . THR A 1 567 ? -33.898 -13.870 30.637 1.00 63.53 567 THR A O 1
ATOM 4531 N N . ARG A 1 568 ? -32.488 -15.236 31.773 1.00 85.44 568 ARG A N 1
ATOM 4532 C CA . ARG A 1 568 ? -31.208 -14.670 31.360 1.00 85.44 568 ARG A CA 1
ATOM 4533 C C . ARG A 1 568 ? -31.196 -14.330 29.863 1.00 85.44 568 ARG A C 1
ATOM 4535 O O . ARG A 1 568 ? -31.317 -15.221 29.023 1.00 85.44 568 ARG A O 1
ATOM 4542 N N . GLN A 1 569 ? -31.004 -13.057 29.522 1.00 88.81 569 GLN A N 1
ATOM 4543 C CA . GLN A 1 569 ? -31.039 -12.574 28.140 1.00 88.81 569 GLN A CA 1
ATOM 4544 C C . GLN A 1 569 ? -29.701 -11.956 27.726 1.00 88.81 569 GLN A C 1
ATOM 4546 O O . GLN A 1 569 ? -29.197 -11.060 28.399 1.00 88.81 569 GLN A O 1
ATOM 4551 N N . LEU A 1 570 ? -29.154 -12.376 26.581 1.00 91.44 570 LEU A N 1
ATOM 4552 C CA . LEU A 1 570 ? -27.986 -11.734 25.973 1.00 91.44 570 LEU A CA 1
ATOM 4553 C C . LEU A 1 570 ? -28.365 -10.336 25.461 1.00 91.44 570 LEU A C 1
ATOM 4555 O O . LEU A 1 570 ? -29.300 -10.187 24.669 1.00 91.44 570 LEU A O 1
ATOM 4559 N N . LYS A 1 571 ? -27.653 -9.306 25.921 1.00 88.81 571 LYS A N 1
ATOM 4560 C CA . LYS A 1 571 ? -27.917 -7.900 25.581 1.00 88.81 571 LYS A CA 1
ATOM 4561 C C . LYS A 1 571 ? -26.890 -7.321 24.620 1.00 88.81 571 LYS A C 1
ATOM 4563 O O . LYS A 1 571 ? -27.263 -6.509 23.776 1.00 88.81 571 LYS A O 1
ATOM 4568 N N . TYR A 1 572 ? -25.626 -7.722 24.735 1.00 90.81 572 TYR A N 1
ATOM 4569 C CA . TYR A 1 572 ? -24.542 -7.108 23.974 1.00 90.81 572 TYR A CA 1
ATOM 4570 C C . TYR A 1 572 ? -23.336 -8.033 23.815 1.00 90.81 572 TYR A C 1
ATOM 4572 O O . TYR A 1 572 ? -23.059 -8.848 24.694 1.00 90.81 572 TYR A O 1
ATOM 4580 N N . VAL A 1 573 ? -22.623 -7.899 22.693 1.00 93.88 573 VAL A N 1
ATOM 4581 C CA . VAL A 1 573 ? -21.454 -8.726 22.367 1.00 93.88 573 VAL A CA 1
ATOM 4582 C C . VAL A 1 573 ? -20.308 -7.869 21.839 1.00 93.88 573 VAL A C 1
ATOM 4584 O O . VAL A 1 573 ? -20.456 -7.136 20.860 1.00 93.88 573 VAL A O 1
ATOM 4587 N N . HIS A 1 574 ? -19.130 -8.043 22.430 1.00 94.88 574 HIS A N 1
ATOM 4588 C CA . HIS A 1 574 ? -17.855 -7.675 21.828 1.00 94.88 574 HIS A CA 1
ATOM 4589 C C . HIS A 1 574 ? -17.143 -8.922 21.326 1.00 94.88 574 HIS A C 1
ATOM 4591 O O . HIS A 1 574 ? -17.090 -9.927 22.027 1.00 94.88 574 HIS A O 1
ATOM 4597 N N . ALA A 1 575 ? -16.536 -8.853 20.145 1.00 96.62 575 ALA A N 1
ATOM 4598 C CA . ALA A 1 575 ? -15.596 -9.876 19.712 1.00 96.62 575 ALA A CA 1
ATOM 4599 C C . ALA A 1 575 ? -14.374 -9.237 19.058 1.00 96.62 575 ALA A C 1
ATOM 4601 O O . ALA A 1 575 ? -14.503 -8.345 18.222 1.00 96.62 575 ALA A O 1
ATOM 4602 N N . ILE A 1 576 ? -13.187 -9.707 19.425 1.00 97.62 576 ILE A N 1
ATOM 4603 C CA . ILE A 1 576 ? -11.920 -9.330 18.803 1.00 97.62 576 ILE A CA 1
ATOM 4604 C C . ILE A 1 576 ? -11.168 -10.580 18.375 1.00 97.62 576 ILE A C 1
ATOM 4606 O O . ILE A 1 576 ? -11.117 -11.564 19.111 1.00 97.62 576 ILE A O 1
ATOM 4610 N N . TRP A 1 577 ? -10.572 -10.562 17.188 1.00 97.69 577 TRP A N 1
ATOM 4611 C CA . TRP A 1 577 ? -9.807 -11.701 16.687 1.00 97.69 577 TRP A CA 1
ATOM 4612 C C . TRP A 1 577 ? -8.465 -11.298 16.092 1.00 97.69 577 TRP A C 1
ATOM 4614 O O . TRP A 1 577 ? -8.261 -10.181 15.604 1.00 97.69 577 TRP A O 1
ATOM 4624 N N . ARG A 1 578 ? -7.541 -12.259 16.108 1.00 97.25 578 ARG A N 1
ATOM 4625 C CA . ARG A 1 578 ? -6.325 -12.205 15.300 1.00 97.25 578 ARG A CA 1
ATOM 4626 C C . ARG A 1 578 ? -6.695 -12.530 13.857 1.00 97.25 578 ARG A C 1
ATOM 4628 O O . ARG A 1 578 ? -7.456 -13.463 13.621 1.00 97.25 578 ARG A O 1
ATOM 4635 N N . HIS A 1 579 ? -6.129 -11.798 12.899 1.00 97.50 579 HIS A N 1
ATOM 4636 C CA . HIS A 1 579 ? -6.220 -12.157 11.480 1.00 97.50 579 HIS A CA 1
ATOM 4637 C C . HIS A 1 579 ? -5.875 -13.639 11.215 1.00 97.50 579 HIS A C 1
ATOM 4639 O O . HIS A 1 579 ? -5.168 -14.281 12.001 1.00 97.50 579 HIS A O 1
ATOM 4645 N N . GLY A 1 580 ? -6.345 -14.163 10.084 1.00 96.50 580 GLY A N 1
ATOM 4646 C CA . GLY A 1 580 ? -6.025 -15.521 9.644 1.00 96.50 580 GLY A CA 1
ATOM 4647 C C . GLY A 1 580 ? -4.549 -15.707 9.279 1.00 96.50 580 GLY A C 1
ATOM 4648 O O . GLY A 1 580 ? -3.738 -14.770 9.338 1.00 96.50 580 GLY A O 1
ATOM 4649 N N . ASP A 1 581 ? -4.214 -16.937 8.905 1.00 95.81 581 ASP A N 1
ATOM 4650 C CA . ASP A 1 581 ? -2.905 -17.314 8.382 1.00 95.81 581 ASP A CA 1
ATOM 4651 C C . ASP A 1 581 ? -2.444 -16.403 7.225 1.00 95.81 581 ASP A C 1
ATOM 4653 O O . ASP A 1 581 ? -3.237 -15.873 6.442 1.00 95.81 581 ASP A O 1
ATOM 4657 N N . ARG A 1 582 ? -1.139 -16.139 7.166 1.00 94.31 582 ARG A N 1
ATOM 4658 C CA . ARG A 1 582 ? -0.546 -15.149 6.258 1.00 94.31 582 ARG A CA 1
ATOM 4659 C C . ARG A 1 582 ? 0.823 -15.603 5.764 1.00 94.31 582 ARG A C 1
ATOM 4661 O O . ARG A 1 582 ? 1.419 -16.480 6.366 1.00 94.31 582 ARG A O 1
ATOM 4668 N N . ALA A 1 583 ? 1.361 -14.927 4.753 1.00 91.88 583 ALA A N 1
ATOM 4669 C CA . ALA A 1 583 ? 2.755 -15.059 4.333 1.00 91.88 583 ALA A CA 1
ATOM 4670 C C . ALA A 1 583 ? 3.726 -14.368 5.322 1.00 91.88 583 ALA A C 1
ATOM 4672 O O . ALA A 1 583 ? 3.327 -13.424 6.039 1.00 91.88 583 ALA A O 1
ATOM 4673 N N . PRO A 1 584 ? 5.009 -14.788 5.387 1.00 89.81 584 PRO A N 1
ATOM 4674 C CA . PRO A 1 584 ? 6.042 -14.117 6.172 1.00 89.81 584 PRO A CA 1
ATOM 4675 C C . PRO A 1 584 ? 6.166 -12.639 5.806 1.00 89.81 584 PRO A C 1
ATOM 4677 O O . PRO A 1 584 ? 5.773 -12.204 4.730 1.00 89.81 584 PRO A O 1
ATOM 4680 N N . LYS A 1 585 ? 6.690 -11.814 6.716 1.00 86.56 585 LYS A N 1
ATOM 4681 C CA . LYS A 1 585 ? 6.823 -10.370 6.445 1.00 86.56 585 LYS A CA 1
ATOM 4682 C C . LYS A 1 585 ? 7.918 -10.066 5.408 1.00 86.56 585 LYS A C 1
ATOM 4684 O O . LYS A 1 585 ? 7.866 -9.038 4.743 1.00 86.56 585 LYS A O 1
ATOM 4689 N N . ARG A 1 586 ? 8.925 -10.930 5.361 1.00 87.56 586 ARG A N 1
ATOM 4690 C CA . ARG A 1 586 ? 10.109 -10.956 4.497 1.00 87.56 586 ARG A CA 1
ATOM 4691 C C . ARG A 1 586 ? 10.741 -12.343 4.654 1.00 87.56 586 ARG A C 1
ATOM 4693 O O . ARG A 1 586 ? 10.324 -13.062 5.571 1.00 87.56 586 ARG A O 1
ATOM 4700 N N . LYS A 1 587 ? 11.764 -12.655 3.854 1.00 86.50 587 LYS A N 1
ATOM 4701 C CA . LYS A 1 587 ? 12.539 -13.892 4.009 1.00 86.50 587 LYS A CA 1
ATOM 4702 C C . LYS A 1 587 ? 13.031 -14.082 5.463 1.00 86.50 587 LYS A C 1
ATOM 4704 O O . LYS A 1 587 ? 13.458 -13.089 6.072 1.00 86.50 587 LYS A O 1
ATOM 4709 N N . PRO A 1 588 ? 12.889 -15.283 6.051 1.00 84.81 588 PRO A N 1
ATOM 4710 C CA . PRO A 1 588 ? 13.361 -15.600 7.398 1.00 84.81 588 PRO A CA 1
ATOM 4711 C C . PRO A 1 588 ? 14.857 -15.360 7.625 1.00 84.81 588 PRO A C 1
ATOM 4713 O O . PRO A 1 588 ? 15.203 -14.673 8.585 1.00 84.81 588 PRO A O 1
ATOM 4716 N N . TYR A 1 589 ? 15.713 -15.861 6.732 1.00 86.44 589 TYR A N 1
ATOM 4717 C CA . TYR A 1 589 ? 17.171 -15.689 6.761 1.00 86.44 589 TYR A CA 1
ATOM 4718 C C . TYR A 1 589 ? 17.729 -15.473 5.345 1.00 86.44 589 TYR A C 1
ATOM 4720 O O . TYR A 1 589 ? 16.991 -15.509 4.360 1.00 86.44 589 TYR A O 1
ATOM 4728 N N . GLU A 1 590 ? 19.019 -15.142 5.230 1.00 84.12 590 GLU A N 1
ATOM 4729 C CA . GLU A 1 590 ? 19.586 -14.641 3.971 1.00 84.12 590 GLU A CA 1
ATOM 4730 C C . GLU A 1 590 ? 19.601 -15.694 2.854 1.00 84.12 590 GLU A C 1
ATOM 4732 O O . GLU A 1 590 ? 19.277 -15.348 1.717 1.00 84.12 590 GLU A O 1
ATOM 4737 N N . ASP A 1 591 ? 19.908 -16.946 3.203 1.00 84.44 591 ASP A N 1
ATOM 4738 C CA . ASP A 1 591 ? 20.003 -18.101 2.293 1.00 84.44 591 ASP A CA 1
ATOM 4739 C C . ASP A 1 591 ? 18.696 -18.895 2.165 1.00 84.44 591 ASP A C 1
ATOM 4741 O O . ASP A 1 591 ? 18.688 -20.037 1.709 1.00 84.44 591 ASP A O 1
ATOM 4745 N N . ASP A 1 592 ? 17.580 -18.314 2.595 1.00 85.38 592 ASP A N 1
ATOM 4746 C CA . ASP A 1 592 ? 16.277 -18.943 2.439 1.00 85.38 592 ASP A CA 1
ATOM 4747 C C . ASP A 1 592 ? 15.866 -18.991 0.956 1.00 85.38 592 ASP A C 1
ATOM 4749 O O . ASP A 1 592 ? 15.800 -17.962 0.273 1.00 85.38 592 ASP A O 1
ATOM 4753 N N . ILE A 1 593 ? 15.589 -20.197 0.458 1.00 82.06 593 ILE A N 1
ATOM 4754 C CA . ILE A 1 593 ? 15.263 -20.464 -0.948 1.00 82.06 593 ILE A CA 1
ATOM 4755 C C . ILE A 1 593 ? 13.829 -20.066 -1.323 1.00 82.06 593 ILE A C 1
ATOM 4757 O O . ILE A 1 593 ? 13.518 -19.965 -2.512 1.00 82.06 593 ILE A O 1
ATOM 4761 N N . TYR A 1 594 ? 12.955 -19.802 -0.346 1.00 80.88 594 TYR A N 1
ATOM 4762 C CA . TYR A 1 594 ? 11.564 -19.390 -0.572 1.00 80.88 594 TYR A CA 1
ATOM 4763 C C . TYR A 1 594 ? 11.416 -17.873 -0.736 1.00 80.88 594 TYR A C 1
ATOM 4765 O O . TYR A 1 594 ? 10.394 -17.273 -0.381 1.00 80.88 594 TYR A O 1
ATOM 4773 N N . ASP A 1 595 ? 12.437 -17.231 -1.307 1.00 74.06 595 ASP A N 1
ATOM 4774 C CA . ASP A 1 595 ? 12.413 -15.811 -1.621 1.00 74.06 595 ASP A CA 1
ATOM 4775 C C . ASP A 1 595 ? 11.440 -15.528 -2.772 1.00 74.06 595 ASP A C 1
ATOM 4777 O O . ASP A 1 595 ? 11.601 -15.987 -3.905 1.00 74.06 595 ASP A O 1
ATOM 4781 N N . LEU A 1 596 ? 10.454 -14.680 -2.494 1.00 64.94 596 LEU A N 1
ATOM 4782 C CA . LEU A 1 596 ? 9.504 -14.183 -3.481 1.00 64.94 596 LEU A CA 1
ATOM 4783 C C . LEU A 1 596 ? 10.136 -13.496 -4.692 1.00 64.94 596 LEU A C 1
ATOM 4785 O O . LEU A 1 596 ? 9.515 -13.455 -5.748 1.00 64.94 596 LEU A O 1
ATOM 4789 N N . ARG A 1 597 ? 11.353 -12.958 -4.557 1.00 59.38 597 ARG A N 1
ATOM 4790 C CA . ARG A 1 597 ? 12.100 -12.373 -5.683 1.00 59.38 597 ARG A CA 1
ATOM 4791 C C . ARG A 1 597 ? 12.594 -13.426 -6.672 1.00 59.38 597 ARG A C 1
ATOM 4793 O O . ARG A 1 597 ? 12.901 -13.084 -7.808 1.00 59.38 597 ARG A O 1
ATOM 4800 N N . LEU A 1 598 ? 12.710 -14.674 -6.224 1.00 57.97 598 LEU A N 1
ATOM 4801 C CA . LEU A 1 598 ? 13.193 -15.798 -7.017 1.00 57.97 598 LEU A CA 1
ATOM 4802 C C . LEU A 1 598 ? 12.030 -16.638 -7.548 1.00 57.97 598 LEU A C 1
ATOM 4804 O O . LEU A 1 598 ? 12.109 -17.146 -8.664 1.00 57.97 598 LEU A O 1
ATOM 4808 N N . ASN A 1 599 ? 10.950 -16.787 -6.770 1.00 65.06 599 ASN A N 1
ATOM 4809 C CA . ASN A 1 599 ? 9.798 -17.583 -7.179 1.00 65.06 599 ASN A CA 1
ATOM 4810 C C . ASN A 1 599 ? 8.489 -17.144 -6.497 1.00 65.06 599 ASN A C 1
ATOM 4812 O O . ASN A 1 599 ? 8.248 -17.427 -5.322 1.00 65.06 599 ASN A O 1
ATOM 4816 N N . GLU A 1 600 ? 7.591 -16.527 -7.267 1.00 71.06 600 GLU A N 1
ATOM 4817 C CA . GLU A 1 600 ? 6.276 -16.077 -6.788 1.00 71.06 600 GLU A CA 1
ATOM 4818 C C . GLU A 1 600 ? 5.323 -17.233 -6.426 1.00 71.06 600 GLU A C 1
ATOM 4820 O O . GLU A 1 600 ? 4.318 -17.016 -5.748 1.00 71.06 600 GLU A O 1
ATOM 4825 N N . LYS A 1 601 ? 5.641 -18.478 -6.817 1.00 79.38 601 LYS A N 1
ATOM 4826 C CA . LYS A 1 601 ? 4.788 -19.658 -6.594 1.00 79.38 601 LYS A CA 1
ATOM 4827 C C . LYS A 1 601 ? 4.502 -19.932 -5.116 1.00 79.38 601 LYS A C 1
ATOM 4829 O O . LYS A 1 601 ? 3.408 -20.391 -4.795 1.00 79.38 601 LYS A O 1
ATOM 4834 N N . TYR A 1 602 ? 5.465 -19.691 -4.226 1.00 79.44 602 TYR A N 1
ATOM 4835 C CA . TYR A 1 602 ? 5.339 -20.063 -2.811 1.00 79.44 602 TYR A CA 1
ATOM 4836 C C . TYR A 1 602 ? 4.408 -19.129 -2.033 1.00 79.44 602 TYR A C 1
ATOM 4838 O O . TYR A 1 602 ? 3.664 -19.575 -1.163 1.00 79.44 602 TYR A O 1
ATOM 4846 N N . TRP A 1 603 ? 4.395 -17.842 -2.387 1.00 87.62 603 TRP A N 1
ATOM 4847 C CA . TRP A 1 603 ? 3.562 -16.828 -1.742 1.00 87.62 603 TRP A CA 1
ATOM 4848 C C . TRP A 1 603 ? 2.871 -15.956 -2.806 1.00 87.62 603 TRP A C 1
ATOM 4850 O O . TRP A 1 603 ? 3.208 -14.785 -2.956 1.00 87.62 603 TRP A O 1
ATOM 4860 N N . PRO A 1 604 ? 1.860 -16.467 -3.531 1.00 83.06 604 PRO A N 1
ATOM 4861 C CA . PRO A 1 604 ? 1.330 -15.851 -4.761 1.00 83.06 604 PRO A CA 1
ATOM 4862 C C . PRO A 1 604 ? 0.733 -14.448 -4.582 1.00 83.06 604 PRO A C 1
ATOM 4864 O O . PRO A 1 604 ? 0.542 -13.718 -5.549 1.00 83.06 604 PRO A O 1
ATOM 4867 N N . ARG A 1 605 ? 0.410 -14.062 -3.343 1.00 85.69 605 ARG A N 1
ATOM 4868 C CA . ARG A 1 605 ? -0.124 -12.734 -3.004 1.00 85.69 605 ARG A CA 1
ATOM 4869 C C . ARG A 1 605 ? 0.949 -11.759 -2.513 1.00 85.69 605 ARG A C 1
ATOM 4871 O O . ARG A 1 605 ? 0.638 -10.603 -2.254 1.00 85.69 605 ARG A O 1
ATOM 4878 N N . GLY A 1 606 ? 2.193 -12.204 -2.379 1.00 86.81 606 GLY A N 1
ATOM 4879 C CA . GLY A 1 606 ? 3.298 -11.411 -1.858 1.00 86.81 606 GLY A CA 1
ATOM 4880 C C . GLY A 1 606 ? 3.514 -11.548 -0.347 1.00 86.81 606 GLY A C 1
ATOM 4881 O O . GLY A 1 606 ? 2.741 -12.181 0.379 1.00 86.81 606 GLY A O 1
ATOM 4882 N N . TRP A 1 607 ? 4.592 -10.929 0.144 1.00 89.12 607 TRP A N 1
ATOM 4883 C CA . TRP A 1 607 ? 4.940 -10.939 1.564 1.00 89.12 607 TRP A CA 1
ATOM 4884 C C . TRP A 1 607 ? 3.846 -10.284 2.410 1.00 89.12 607 TRP A C 1
ATOM 4886 O O . TRP A 1 607 ? 3.223 -9.302 2.011 1.00 89.12 607 TRP A O 1
ATOM 4896 N N . ASN A 1 608 ? 3.689 -10.772 3.642 1.00 89.75 608 ASN A N 1
ATOM 4897 C CA . ASN A 1 608 ? 2.856 -10.185 4.693 1.00 89.75 608 ASN A CA 1
ATOM 4898 C C . ASN A 1 608 ? 1.335 -10.183 4.407 1.00 89.75 608 ASN A C 1
ATOM 4900 O O . ASN A 1 608 ? 0.579 -9.637 5.223 1.00 89.75 608 ASN A O 1
ATOM 4904 N N . GLN A 1 609 ? 0.899 -10.794 3.299 1.00 93.62 609 GLN A N 1
ATOM 4905 C CA . GLN A 1 609 ? -0.499 -10.885 2.870 1.00 93.62 609 GLN A CA 1
ATOM 4906 C C . GLN A 1 609 ? -1.216 -12.113 3.441 1.00 93.62 609 GLN A C 1
ATOM 4908 O O . GLN A 1 609 ? -0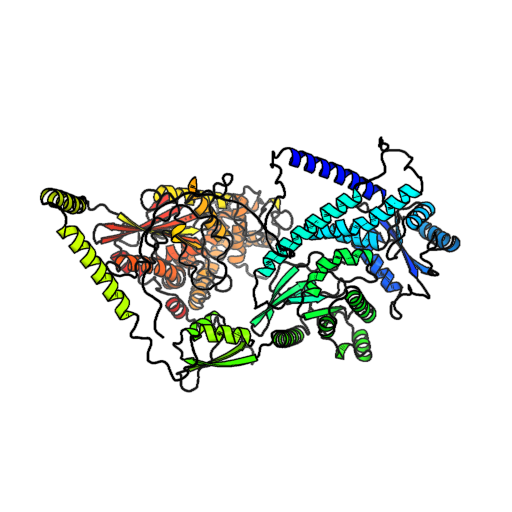.578 -13.105 3.790 1.00 93.62 609 GLN A O 1
ATOM 4913 N N . LEU A 1 610 ? -2.545 -12.037 3.560 1.00 95.69 610 LEU A N 1
ATOM 4914 C CA . LEU A 1 610 ? -3.390 -13.145 4.026 1.00 95.69 610 LEU A CA 1
ATOM 4915 C C . LEU A 1 610 ? -3.362 -14.299 3.007 1.00 95.69 610 LEU A C 1
ATOM 4917 O O . LEU A 1 610 ? -3.460 -14.058 1.803 1.00 95.69 610 LEU A O 1
ATOM 4921 N N . THR A 1 611 ? -3.240 -15.544 3.461 1.00 94.38 611 THR A N 1
ATOM 4922 C CA . THR A 1 611 ? -3.265 -16.724 2.576 1.00 94.38 611 THR A CA 1
ATOM 4923 C C . THR A 1 611 ? -4.699 -17.199 2.342 1.00 94.38 611 THR A C 1
ATOM 4925 O O . THR A 1 611 ? -5.632 -16.787 3.036 1.00 94.38 611 THR A O 1
ATOM 4928 N N . ASN A 1 612 ? -4.890 -18.114 1.388 1.00 93.00 612 ASN A N 1
ATOM 4929 C CA . ASN A 1 612 ? -6.185 -18.777 1.192 1.00 93.00 612 ASN A CA 1
ATOM 4930 C C . ASN A 1 612 ? -6.600 -19.580 2.437 1.00 93.00 612 ASN A C 1
ATOM 4932 O O . ASN A 1 612 ? -7.775 -19.587 2.802 1.00 93.00 612 ASN A O 1
ATOM 4936 N N . LEU A 1 613 ? -5.630 -20.195 3.128 1.00 94.19 613 LEU A N 1
ATOM 4937 C CA . LEU A 1 613 ? -5.857 -20.843 4.419 1.00 94.19 613 LEU A CA 1
ATOM 4938 C C . LEU A 1 613 ? -6.369 -19.830 5.451 1.00 94.19 613 LEU A C 1
ATOM 4940 O O . LEU A 1 613 ? -7.352 -20.098 6.140 1.00 94.19 613 LEU A O 1
ATOM 4944 N N . GLY A 1 614 ? -5.763 -18.642 5.510 1.00 96.38 614 GLY A N 1
ATOM 4945 C CA . GLY A 1 614 ? -6.203 -17.565 6.391 1.00 96.38 614 GLY A CA 1
ATOM 4946 C C . GLY A 1 614 ? -7.623 -17.084 6.102 1.00 96.38 614 GLY A C 1
ATOM 4947 O O . GLY A 1 614 ? -8.406 -16.913 7.034 1.00 96.38 614 GLY A O 1
ATOM 4948 N N . MET A 1 615 ? -7.998 -16.925 4.830 1.00 96.31 615 MET A N 1
ATOM 4949 C CA . MET A 1 615 ? -9.381 -16.593 4.455 1.00 96.31 615 MET A CA 1
ATOM 4950 C C . MET A 1 615 ? -10.370 -17.664 4.926 1.00 96.31 615 MET A C 1
ATOM 4952 O O . MET A 1 615 ? -11.416 -17.336 5.489 1.00 96.31 615 MET A O 1
ATOM 4956 N N . LEU A 1 616 ? -10.026 -18.942 4.746 1.00 95.81 616 LEU A N 1
ATOM 4957 C CA . LEU A 1 616 ? -10.871 -20.071 5.130 1.00 95.81 616 LEU A CA 1
ATOM 4958 C C . LEU A 1 616 ? -11.044 -20.170 6.653 1.00 95.81 616 LEU A C 1
ATOM 4960 O O . LEU A 1 616 ? -12.168 -20.331 7.129 1.00 95.81 616 LEU A O 1
ATOM 4964 N N . GLN A 1 617 ? -9.968 -19.980 7.423 1.00 96.94 617 GLN A N 1
ATOM 4965 C CA . GLN A 1 617 ? -10.023 -19.891 8.888 1.00 96.94 617 GLN A CA 1
ATOM 4966 C C . GLN A 1 617 ? -10.974 -18.780 9.353 1.00 96.94 617 GLN A C 1
ATOM 4968 O O . GLN A 1 617 ? -11.778 -18.975 10.267 1.00 96.94 617 GLN A O 1
ATOM 4973 N N . MET A 1 618 ? -10.913 -17.613 8.707 1.00 97.81 618 MET A N 1
ATOM 4974 C CA . MET A 1 618 ? -11.767 -16.478 9.052 1.00 97.81 618 MET A CA 1
ATOM 4975 C C . MET A 1 618 ? -13.225 -16.714 8.661 1.00 97.81 618 MET A C 1
ATOM 4977 O O . MET A 1 618 ? -14.120 -16.399 9.442 1.00 97.81 618 MET A O 1
ATOM 4981 N N . GLN A 1 619 ? -13.479 -17.329 7.506 1.00 95.94 619 GLN A N 1
ATOM 4982 C CA . GLN A 1 619 ? -14.826 -17.730 7.106 1.00 95.94 619 GLN A CA 1
ATOM 4983 C C . GLN A 1 619 ? -15.428 -18.752 8.084 1.00 95.94 619 GLN A C 1
ATOM 4985 O O . GLN A 1 619 ? -16.598 -18.634 8.446 1.00 95.94 619 GLN A O 1
ATOM 4990 N N . GLN A 1 620 ? -14.642 -19.726 8.555 1.00 96.38 620 GLN A N 1
ATOM 4991 C CA . GLN A 1 620 ? -15.065 -20.679 9.587 1.00 96.38 620 GLN A CA 1
ATOM 4992 C C . GLN A 1 620 ? -15.379 -19.985 10.917 1.00 96.38 620 GLN A C 1
ATOM 4994 O O . GLN A 1 620 ? -16.392 -20.296 11.539 1.00 96.38 620 GLN A O 1
ATOM 4999 N N . LEU A 1 621 ? -14.562 -19.012 11.333 1.00 97.06 621 LEU A N 1
ATOM 5000 C CA . LEU A 1 621 ? -14.866 -18.193 12.509 1.00 97.06 621 LEU A CA 1
ATOM 5001 C C . LEU A 1 621 ? -16.181 -17.413 12.326 1.00 97.06 621 LEU A C 1
ATOM 5003 O O . LEU A 1 621 ? -16.981 -17.334 13.254 1.00 97.06 621 LEU A O 1
ATOM 5007 N N . GLY A 1 622 ? -16.446 -16.899 11.122 1.00 96.06 622 GLY A N 1
ATOM 5008 C CA . GLY A 1 622 ? -17.722 -16.269 10.774 1.00 96.06 622 GLY A CA 1
ATOM 5009 C C . GLY A 1 622 ? -18.917 -17.212 10.894 1.00 96.06 622 GLY A C 1
ATOM 5010 O O . GLY A 1 622 ? -19.929 -16.834 11.479 1.00 96.06 622 GLY A O 1
ATOM 5011 N N . LYS A 1 623 ? -18.786 -18.454 10.407 1.00 95.06 623 LYS A N 1
ATOM 5012 C CA . LYS A 1 623 ? -19.817 -19.497 10.553 1.00 95.06 623 LYS A CA 1
ATOM 5013 C C . LYS A 1 623 ? -20.082 -19.837 12.019 1.00 95.06 623 LYS A C 1
ATOM 5015 O O . LYS A 1 623 ? -21.235 -19.886 12.421 1.00 95.06 623 LYS A O 1
ATOM 5020 N N . PHE A 1 624 ? -19.031 -19.962 12.827 1.00 96.00 624 PHE A N 1
ATOM 5021 C CA . PHE A 1 624 ? -19.159 -20.163 14.272 1.00 96.00 624 PHE A CA 1
ATOM 5022 C C . PHE A 1 624 ? -19.947 -19.024 14.946 1.00 96.00 624 PHE A C 1
ATOM 5024 O O . PHE A 1 624 ? -20.872 -19.272 15.717 1.00 96.00 624 PHE A O 1
ATOM 5031 N N . LEU A 1 625 ? -19.627 -17.762 14.634 1.00 95.00 625 LEU A N 1
ATOM 5032 C CA . LEU A 1 625 ? -20.371 -16.616 15.172 1.00 95.00 625 LEU A CA 1
ATOM 5033 C C . LEU A 1 625 ? -21.825 -16.604 14.672 1.00 95.00 625 LEU A C 1
ATOM 5035 O O . LEU A 1 625 ? -22.724 -16.218 15.417 1.00 95.00 625 LEU A O 1
ATOM 5039 N N . ARG A 1 626 ? -22.071 -17.054 13.435 1.00 92.81 626 ARG A N 1
ATOM 5040 C CA . ARG A 1 626 ? -23.424 -17.207 12.890 1.00 92.81 626 ARG A CA 1
ATOM 5041 C C . ARG A 1 626 ? -24.218 -18.228 13.691 1.00 92.81 626 ARG A C 1
ATOM 5043 O O . ARG A 1 626 ? -25.284 -17.889 14.180 1.00 92.81 626 ARG A O 1
ATOM 5050 N N . GLU A 1 627 ? -23.690 -19.434 13.861 1.00 93.69 627 GLU A N 1
ATOM 5051 C CA . GLU A 1 627 ? -24.333 -20.510 14.627 1.00 93.69 627 GLU A CA 1
ATOM 5052 C C . GLU A 1 627 ? -24.644 -20.087 16.065 1.00 93.69 627 GLU A C 1
ATOM 5054 O O . GLU A 1 627 ? -25.689 -20.438 16.606 1.00 93.69 627 GLU A O 1
ATOM 5059 N N . ARG A 1 628 ? -23.759 -19.290 16.673 1.00 93.38 628 ARG A N 1
ATOM 5060 C CA . ARG A 1 628 ? -23.925 -18.825 18.050 1.00 93.38 628 ARG A CA 1
ATOM 5061 C C . ARG A 1 628 ? -24.981 -17.728 18.205 1.00 93.38 628 ARG A C 1
ATOM 5063 O O . ARG A 1 628 ? -25.731 -17.746 19.179 1.00 93.38 628 ARG A O 1
ATOM 5070 N N . TYR A 1 629 ? -25.019 -16.756 17.291 1.00 92.69 629 TYR A N 1
ATOM 5071 C CA . TYR A 1 629 ? -25.785 -15.522 17.502 1.00 92.69 629 TYR A CA 1
ATOM 5072 C C . TYR A 1 629 ? -26.941 -15.308 16.537 1.00 92.69 629 TYR A C 1
ATOM 5074 O O . TYR A 1 629 ? -27.877 -14.585 16.872 1.00 92.69 629 TYR A O 1
ATOM 5082 N N . VAL A 1 630 ? -26.900 -15.872 15.334 1.00 84.81 630 VAL A N 1
ATOM 5083 C CA . VAL A 1 630 ? -27.955 -15.658 14.342 1.00 84.81 630 VAL A CA 1
ATOM 5084 C C . VAL A 1 630 ? -29.155 -16.548 14.661 1.00 84.81 630 VAL A C 1
ATOM 5086 O O . VAL A 1 630 ? -29.022 -17.747 14.871 1.00 84.81 630 VAL A O 1
ATOM 5089 N N . GLY A 1 631 ? -30.339 -15.938 14.726 1.00 80.38 631 GLY A N 1
ATOM 5090 C CA . GLY A 1 631 ? -31.600 -16.577 15.110 1.00 80.38 631 GLY A CA 1
ATOM 5091 C C . GLY A 1 631 ? -31.973 -16.368 16.581 1.00 80.38 631 GLY A C 1
ATOM 5092 O O . GLY A 1 631 ? -33.153 -16.208 16.883 1.00 80.38 631 GLY A O 1
ATOM 5093 N N . SER A 1 632 ? -30.989 -16.299 17.484 1.00 83.12 632 SER A N 1
ATOM 5094 C CA . SER A 1 632 ? -31.194 -16.086 18.928 1.00 83.12 632 SER A CA 1
ATOM 5095 C C . SER A 1 632 ? -30.972 -14.632 19.369 1.00 83.12 632 SER A C 1
ATOM 5097 O O . SER A 1 632 ? -31.717 -14.114 20.200 1.00 83.12 632 SER A O 1
ATOM 5099 N N . PHE A 1 633 ? -29.967 -13.957 18.803 1.00 85.75 633 PHE A N 1
ATOM 5100 C CA . PHE A 1 633 ? -29.536 -12.607 19.190 1.00 85.75 633 PHE A CA 1
ATOM 5101 C C . PHE A 1 633 ? -29.535 -11.617 18.012 1.00 85.75 633 PHE A C 1
ATOM 5103 O O . PHE A 1 633 ? -29.978 -10.471 18.146 1.00 85.75 633 PHE A O 1
ATOM 5110 N N . LEU A 1 634 ? -29.075 -12.072 16.846 1.00 84.62 634 LEU A N 1
ATOM 5111 C CA . LEU A 1 634 ? -29.039 -11.353 15.574 1.00 84.62 634 LEU A CA 1
ATOM 5112 C C . LEU A 1 634 ? -30.103 -11.896 14.613 1.00 84.62 634 LEU A C 1
ATOM 5114 O O . LEU A 1 634 ? -30.473 -13.069 14.666 1.00 84.62 634 LEU A O 1
ATOM 5118 N N . SER A 1 635 ? -30.562 -11.053 13.690 1.00 76.06 635 SER A N 1
ATOM 5119 C CA . SER A 1 635 ? -31.418 -11.472 12.579 1.00 76.06 635 SER A CA 1
ATOM 5120 C C . SER A 1 635 ? -30.668 -12.364 11.583 1.00 76.06 635 SER A C 1
ATOM 5122 O O . SER A 1 635 ? -29.451 -12.265 11.433 1.00 76.06 635 SER A O 1
ATOM 5124 N N . ASN A 1 636 ? -31.413 -13.203 10.851 1.00 69.25 636 ASN A N 1
ATOM 5125 C CA . ASN A 1 636 ? -30.869 -14.064 9.786 1.00 69.25 636 ASN A CA 1
ATOM 5126 C C . ASN A 1 636 ? -30.166 -13.288 8.666 1.00 69.25 636 ASN A C 1
ATOM 5128 O O . ASN A 1 636 ? -29.212 -13.803 8.069 1.00 69.25 636 ASN A O 1
ATOM 5132 N N . ASN A 1 637 ? -30.637 -12.062 8.439 1.00 67.12 637 ASN A N 1
ATOM 5133 C CA . ASN A 1 637 ? -30.220 -11.155 7.384 1.00 67.12 637 ASN A CA 1
ATOM 5134 C C . ASN A 1 637 ? -29.486 -9.950 7.975 1.00 67.12 637 ASN A C 1
ATOM 5136 O O . ASN A 1 637 ? -29.789 -9.514 9.093 1.00 67.12 637 ASN A O 1
ATOM 5140 N N . PHE A 1 638 ? -28.547 -9.407 7.204 1.00 67.75 638 PHE A N 1
ATOM 5141 C CA . PHE A 1 638 ? -27.873 -8.157 7.531 1.00 67.75 638 PHE A CA 1
ATOM 5142 C C . PHE A 1 638 ? -28.737 -6.994 7.026 1.00 67.75 638 PHE A C 1
ATOM 5144 O O . PHE A 1 638 ? -28.878 -6.814 5.818 1.00 67.75 638 PHE A O 1
ATOM 5151 N N . ASP A 1 639 ? -29.337 -6.209 7.926 1.00 59.66 639 ASP A N 1
ATOM 5152 C CA . ASP A 1 639 ? -30.238 -5.130 7.508 1.00 59.66 639 ASP A CA 1
ATOM 5153 C C . ASP A 1 639 ? -29.466 -3.987 6.823 1.00 59.66 639 ASP A C 1
ATOM 5155 O O . ASP A 1 639 ? -28.767 -3.190 7.451 1.00 59.66 639 ASP A O 1
ATOM 5159 N N . ARG A 1 640 ? -29.607 -3.895 5.495 1.00 52.75 640 ARG A N 1
ATOM 5160 C CA . ARG A 1 640 ? -29.015 -2.823 4.680 1.00 52.75 640 ARG A CA 1
ATOM 5161 C C . ARG A 1 640 ? -29.725 -1.475 4.860 1.00 52.75 640 ARG A C 1
ATOM 5163 O O . ARG A 1 640 ? -29.124 -0.441 4.569 1.00 52.75 640 ARG A O 1
ATOM 5170 N N . ASN A 1 641 ? -30.983 -1.454 5.313 1.00 43.41 641 ASN A N 1
ATOM 5171 C CA . ASN A 1 641 ? -31.783 -0.227 5.430 1.00 43.41 641 ASN A CA 1
ATOM 5172 C C . ASN A 1 641 ? -31.384 0.629 6.640 1.00 43.41 641 ASN A C 1
ATOM 5174 O O . ASN A 1 641 ? -31.570 1.847 6.623 1.00 43.41 641 ASN A O 1
ATOM 5178 N N . GLU A 1 642 ? -30.756 0.011 7.636 1.00 41.94 642 GLU A N 1
ATOM 5179 C CA . GLU A 1 642 ? -30.157 0.651 8.810 1.00 41.94 642 GLU A CA 1
ATOM 5180 C C . GLU A 1 642 ? -28.901 1.487 8.471 1.00 41.94 642 GLU A C 1
ATOM 5182 O O . GLU A 1 642 ? -28.545 2.431 9.178 1.00 41.94 642 GLU A O 1
ATOM 5187 N N . PHE A 1 643 ? -28.266 1.226 7.323 1.00 40.19 643 PHE A N 1
ATOM 5188 C CA . PHE A 1 643 ? -27.019 1.880 6.907 1.00 40.19 643 PHE A CA 1
ATOM 5189 C C . PHE A 1 643 ? -27.191 3.278 6.287 1.00 40.19 643 PHE A C 1
ATOM 5191 O O . PHE A 1 643 ? -26.217 4.017 6.114 1.00 40.19 643 PHE A O 1
ATOM 5198 N N . ASN A 1 644 ? -28.423 3.682 5.972 1.00 31.50 644 ASN A N 1
ATOM 5199 C CA . ASN A 1 644 ? -28.697 4.896 5.196 1.00 31.50 644 ASN A CA 1
ATOM 5200 C C . ASN A 1 644 ? -28.594 6.223 5.980 1.00 31.50 644 ASN A C 1
ATOM 5202 O O . ASN A 1 644 ? -28.930 7.270 5.423 1.00 31.50 644 ASN A O 1
ATOM 5206 N N . PHE A 1 645 ? -28.118 6.230 7.234 1.00 31.95 645 PHE A N 1
ATOM 5207 C CA . PHE A 1 645 ? -28.097 7.453 8.058 1.00 31.95 645 PHE A CA 1
ATOM 5208 C C . PHE A 1 645 ? -26.724 7.965 8.520 1.00 31.95 645 PHE A C 1
ATOM 5210 O O . PHE A 1 645 ? -26.657 9.078 9.035 1.00 31.95 645 PHE A O 1
ATOM 5217 N N . ILE A 1 646 ? -25.616 7.257 8.259 1.00 31.84 646 ILE A N 1
ATOM 5218 C CA . ILE A 1 646 ? -24.261 7.780 8.561 1.00 31.84 646 ILE A CA 1
ATOM 5219 C C . ILE A 1 646 ? -23.673 8.602 7.389 1.00 31.84 646 ILE A C 1
ATOM 5221 O O . ILE A 1 646 ? -22.695 9.326 7.555 1.00 31.84 646 ILE A O 1
ATOM 5225 N N . PHE A 1 647 ? -24.337 8.622 6.226 1.00 29.66 647 PHE A N 1
ATOM 5226 C CA . PHE A 1 647 ? -23.988 9.476 5.080 1.00 29.66 647 PHE A CA 1
ATOM 5227 C C . PHE A 1 647 ? -25.015 10.596 4.826 1.00 29.66 647 PHE A C 1
ATOM 5229 O O . PHE A 1 647 ? -25.631 10.678 3.768 1.00 29.66 647 PHE A O 1
ATOM 5236 N N . ARG A 1 648 ? -25.180 11.506 5.790 1.00 25.39 648 ARG A N 1
ATOM 5237 C CA . ARG A 1 648 ? -25.653 12.892 5.579 1.00 25.39 648 ARG A CA 1
ATOM 5238 C C . ARG A 1 648 ? -24.945 13.741 6.639 1.00 25.39 648 ARG A C 1
ATOM 5240 O O . ARG A 1 648 ? -25.276 13.641 7.807 1.00 25.39 648 ARG A O 1
ATOM 5247 N N . PHE A 1 649 ? -23.865 14.458 6.343 1.00 26.73 649 PHE A N 1
ATOM 5248 C CA . PHE A 1 649 ? -23.826 15.635 5.478 1.00 26.73 649 PHE A CA 1
ATOM 5249 C C . PHE A 1 649 ? -22.493 15.750 4.712 1.00 26.73 649 PHE A C 1
ATOM 5251 O O . PHE A 1 649 ? -21.472 16.103 5.293 1.00 26.73 649 PHE A O 1
ATOM 5258 N N . SER A 1 650 ? -22.533 15.573 3.395 1.00 25.12 650 SER A N 1
ATOM 5259 C CA . SER A 1 650 ? -22.229 16.642 2.434 1.00 25.12 650 SER A CA 1
ATOM 5260 C C . SER A 1 650 ? -22.758 16.218 1.059 1.00 25.12 650 SER A C 1
ATOM 5262 O O . SER A 1 650 ? -22.590 15.087 0.613 1.00 25.12 650 SER A O 1
ATOM 5264 N N . THR A 1 651 ? -23.518 17.109 0.436 1.00 32.22 651 THR A N 1
ATOM 5265 C CA . THR A 1 651 ? -23.977 17.043 -0.960 1.00 32.22 651 THR A CA 1
ATOM 5266 C C . THR A 1 651 ? -22.740 16.987 -1.869 1.00 32.22 651 THR A C 1
ATOM 5268 O O . THR A 1 651 ? -21.792 17.716 -1.609 1.00 32.22 651 THR A O 1
ATOM 5271 N N . GLU A 1 652 ? -22.610 16.140 -2.889 1.00 30.64 652 GLU A N 1
ATOM 5272 C CA . GLU A 1 652 ? -23.508 15.869 -4.012 1.00 30.64 652 GLU A CA 1
ATOM 5273 C C . GLU A 1 652 ? -23.236 14.457 -4.572 1.00 30.64 652 GLU A C 1
ATOM 5275 O O . GLU A 1 652 ? -22.081 14.090 -4.763 1.00 30.64 652 GLU A O 1
ATOM 5280 N N . THR A 1 653 ? -24.291 13.674 -4.838 1.00 27.23 653 THR A N 1
ATOM 5281 C CA . THR A 1 653 ? -24.435 12.651 -5.910 1.00 27.23 653 THR A CA 1
ATOM 5282 C C . THR A 1 653 ? -25.581 11.703 -5.550 1.00 27.23 653 THR A C 1
ATOM 5284 O O . THR A 1 653 ? -25.405 10.562 -5.136 1.00 27.23 653 THR A O 1
ATOM 5287 N N . THR A 1 654 ? -26.817 12.170 -5.719 1.00 30.52 654 THR A N 1
ATOM 5288 C CA . THR A 1 654 ? -28.009 11.319 -5.584 1.00 30.52 654 THR A CA 1
ATOM 5289 C C . THR A 1 654 ? -28.775 11.318 -6.897 1.00 30.52 654 THR A C 1
ATOM 5291 O O . THR A 1 654 ? -29.833 11.926 -7.006 1.00 30.52 654 THR A O 1
ATOM 5294 N N . PHE A 1 655 ? -28.231 10.649 -7.919 1.00 28.42 655 PHE A N 1
ATOM 5295 C CA . PHE A 1 655 ? -29.002 10.387 -9.142 1.00 28.42 655 PHE A CA 1
ATOM 5296 C C . PHE A 1 655 ? -28.831 8.994 -9.763 1.00 28.42 655 PHE A C 1
ATOM 5298 O O . PHE A 1 655 ? -29.565 8.673 -10.687 1.00 28.42 655 PHE A O 1
ATOM 5305 N N . PHE A 1 656 ? -27.967 8.116 -9.231 1.00 26.42 656 PHE A N 1
ATOM 5306 C CA . PHE A 1 656 ? -27.806 6.757 -9.785 1.00 26.42 656 PHE A CA 1
ATOM 5307 C C . PHE A 1 656 ? -28.389 5.620 -8.924 1.00 26.42 656 PHE A C 1
ATOM 5309 O O . PHE A 1 656 ? -28.592 4.523 -9.423 1.00 26.42 656 PHE A O 1
ATOM 5316 N N . PHE A 1 657 ? -28.770 5.881 -7.668 1.00 28.67 657 PHE A N 1
ATOM 5317 C CA . PHE A 1 657 ? -29.378 4.865 -6.786 1.00 28.67 657 PHE A CA 1
ATOM 5318 C C . PHE A 1 657 ? -30.909 4.939 -6.681 1.00 28.67 657 PHE A C 1
ATOM 5320 O O . PHE A 1 657 ? -31.522 4.170 -5.947 1.00 28.67 657 PHE A O 1
ATOM 5327 N N . LYS A 1 658 ? -31.557 5.837 -7.435 1.00 25.02 658 LYS A N 1
ATOM 5328 C CA . LYS A 1 658 ? -33.014 6.049 -7.362 1.00 25.02 658 LYS A CA 1
ATOM 5329 C C . LYS A 1 658 ? -33.835 5.148 -8.294 1.00 25.02 658 LYS A C 1
ATOM 5331 O O . LYS A 1 658 ? -35.053 5.133 -8.169 1.00 25.02 658 LYS A O 1
ATOM 5336 N N . PHE A 1 659 ? -33.195 4.410 -9.204 1.00 27.48 659 PHE A N 1
ATOM 5337 C CA . PHE A 1 659 ? -33.900 3.615 -10.218 1.00 27.48 659 PHE A CA 1
ATOM 5338 C C . PHE A 1 659 ? -33.996 2.112 -9.892 1.00 27.48 659 PHE A C 1
ATOM 5340 O O . PHE A 1 659 ? -34.818 1.424 -10.480 1.00 27.48 659 PHE A O 1
ATOM 5347 N N . LEU A 1 660 ? -33.225 1.604 -8.920 1.00 27.73 660 LEU A N 1
ATOM 5348 C CA . LEU A 1 660 ? -33.229 0.175 -8.550 1.00 27.73 660 LEU A CA 1
ATOM 5349 C C . LEU A 1 660 ? -34.023 -0.168 -7.276 1.00 27.73 660 LEU A C 1
ATOM 5351 O O . LEU A 1 660 ? -34.194 -1.340 -6.975 1.00 27.73 660 LEU A O 1
ATOM 5355 N N . PHE A 1 661 ? -34.574 0.817 -6.558 1.00 31.61 661 PHE A N 1
ATOM 5356 C CA . PHE A 1 661 ? -35.358 0.583 -5.333 1.00 31.61 661 PHE A CA 1
ATOM 5357 C C . PHE A 1 661 ? -36.712 1.299 -5.366 1.00 31.61 661 PHE A C 1
ATOM 5359 O O . PHE A 1 661 ? -36.991 2.196 -4.570 1.00 31.61 661 PHE A O 1
ATOM 5366 N N . SER A 1 662 ? -37.572 0.896 -6.304 1.00 28.80 662 SER A N 1
ATOM 5367 C CA . SER A 1 662 ? -38.979 1.304 -6.332 1.00 28.80 662 SER A CA 1
ATOM 5368 C C . SER A 1 662 ? -39.898 0.089 -6.214 1.00 28.80 662 SER A C 1
ATOM 5370 O O . SER A 1 662 ? -40.543 -0.304 -7.180 1.00 28.80 662 SER A O 1
ATOM 5372 N N . ALA A 1 663 ? -39.981 -0.488 -5.014 1.00 29.00 663 ALA A N 1
ATOM 5373 C CA . ALA A 1 663 ? -41.117 -1.307 -4.600 1.00 29.00 663 ALA A CA 1
ATOM 5374 C C . ALA A 1 663 ? -41.229 -1.328 -3.063 1.00 29.00 663 ALA A C 1
ATOM 5376 O O . ALA A 1 663 ? -40.283 -1.683 -2.373 1.00 29.00 663 ALA A O 1
ATOM 5377 N N . LYS A 1 664 ? -42.414 -0.950 -2.561 1.00 27.38 664 LYS A N 1
ATOM 5378 C CA . LYS A 1 664 ? -42.902 -1.013 -1.165 1.00 27.38 664 LYS A CA 1
ATOM 5379 C C . LYS A 1 664 ? -42.197 -0.129 -0.119 1.00 27.38 664 LYS A C 1
ATOM 5381 O O . LYS A 1 664 ? -41.367 -0.561 0.670 1.00 27.38 664 LYS A O 1
ATOM 5386 N N . LYS A 1 665 ? -42.673 1.119 -0.022 1.00 29.27 665 LYS A N 1
ATOM 5387 C CA . LYS A 1 665 ? -42.604 1.925 1.208 1.00 29.27 665 LYS A CA 1
ATOM 5388 C C . LYS A 1 665 ? -43.567 1.344 2.251 1.00 29.27 665 LYS A C 1
ATOM 5390 O O . LYS A 1 665 ? -44.745 1.689 2.248 1.00 29.27 665 LYS A O 1
ATOM 5395 N N . GLU A 1 666 ? -43.062 0.535 3.172 1.00 26.97 666 GLU A N 1
ATOM 5396 C CA . GLU A 1 666 ? -43.619 0.486 4.525 1.00 26.97 666 GLU A CA 1
ATOM 5397 C C . GLU A 1 666 ? -42.843 1.476 5.395 1.00 26.97 666 GLU A C 1
ATOM 5399 O O . GLU A 1 666 ? -41.613 1.493 5.407 1.00 26.97 666 GLU A O 1
ATOM 5404 N N . LYS A 1 667 ? -43.565 2.348 6.103 1.00 30.11 667 LYS A N 1
ATOM 5405 C CA . LYS A 1 667 ? -42.994 3.213 7.138 1.00 30.11 667 LYS A CA 1
ATOM 5406 C C . LYS A 1 667 ? -42.498 2.324 8.288 1.00 30.11 667 LYS A C 1
ATOM 5408 O O . LYS A 1 667 ? -43.278 2.009 9.180 1.00 30.11 667 LYS A O 1
ATOM 5413 N N . LYS A 1 668 ? -41.223 1.937 8.288 1.00 28.08 668 LYS A N 1
ATOM 5414 C CA . LYS A 1 668 ? -40.533 1.469 9.499 1.00 28.08 668 LYS A CA 1
ATOM 5415 C C . LYS A 1 668 ? -39.565 2.551 9.969 1.00 28.08 668 LYS A C 1
ATOM 5417 O O . LYS A 1 668 ? -38.919 3.209 9.155 1.00 28.08 668 LYS A O 1
ATOM 5422 N N . ASN A 1 669 ? -39.596 2.798 11.277 1.00 27.02 669 ASN A N 1
ATOM 5423 C CA . ASN A 1 669 ? -38.834 3.830 11.975 1.00 27.02 669 ASN A CA 1
ATOM 5424 C C . ASN A 1 669 ? -37.340 3.767 11.613 1.00 27.02 669 ASN A C 1
ATOM 5426 O O . ASN A 1 669 ? -36.821 2.669 11.422 1.00 27.02 669 ASN A O 1
ATOM 5430 N N . PRO A 1 670 ? -36.648 4.918 11.528 1.00 33.75 670 PRO A N 1
ATOM 5431 C CA . PRO A 1 670 ? -35.203 4.920 11.377 1.00 33.75 670 PRO A CA 1
ATOM 5432 C C . PRO A 1 670 ? -34.581 4.435 12.691 1.00 33.75 670 PRO A C 1
ATOM 5434 O O . PRO A 1 670 ? -35.240 4.533 13.724 1.00 33.75 670 PRO A O 1
ATOM 5437 N N . LEU A 1 671 ? -33.310 4.034 12.645 1.00 37.03 671 LEU A N 1
ATOM 5438 C CA . LEU A 1 671 ? -32.395 3.769 13.770 1.00 37.03 671 LEU A CA 1
ATOM 5439 C C . LEU A 1 671 ? -32.101 2.288 14.007 1.00 37.03 671 LEU A C 1
ATOM 5441 O O . LEU A 1 671 ? -32.910 1.441 13.663 1.00 37.03 671 LEU A O 1
ATOM 5445 N N . PHE A 1 672 ? -30.931 2.061 14.610 1.00 41.44 672 PHE A N 1
ATOM 5446 C CA . PHE A 1 672 ? -30.164 0.822 14.795 1.00 41.44 672 PHE A CA 1
ATOM 5447 C C . PHE A 1 672 ? -29.166 0.549 13.664 1.00 41.44 672 PHE A C 1
ATOM 5449 O O . PHE A 1 672 ? -29.411 0.856 12.511 1.00 41.44 672 PHE A O 1
ATOM 5456 N N . LEU A 1 673 ? -27.974 0.101 14.050 1.00 52.75 673 LEU A N 1
ATOM 5457 C CA . LEU A 1 673 ? -26.949 -0.482 13.194 1.00 52.75 673 LEU A CA 1
ATOM 5458 C C . LEU A 1 673 ? -26.537 -1.709 14.004 1.00 52.75 673 LEU A C 1
ATOM 5460 O O . LEU A 1 673 ? -25.741 -1.589 14.938 1.00 52.75 673 LEU A O 1
ATOM 5464 N N . THR A 1 674 ? -27.212 -2.844 13.796 1.00 69.50 674 THR A N 1
ATOM 5465 C CA . THR A 1 674 ? -27.133 -3.992 14.727 1.00 69.50 674 THR A CA 1
ATOM 5466 C C . THR A 1 674 ? -25.711 -4.509 14.945 1.00 69.50 674 THR A C 1
ATOM 5468 O O . THR A 1 674 ? -25.387 -4.928 16.059 1.00 69.50 674 THR A O 1
ATOM 5471 N N . VAL A 1 675 ? -24.853 -4.432 13.925 1.00 79.31 675 VAL A N 1
ATOM 5472 C CA . VAL A 1 675 ? -23.466 -4.909 13.959 1.00 79.31 675 VAL A CA 1
ATOM 5473 C C . VAL A 1 675 ? -22.512 -3.826 13.458 1.00 79.31 675 VAL A C 1
ATOM 5475 O O . VAL A 1 675 ? -22.614 -3.388 12.316 1.00 79.31 675 VAL A O 1
ATOM 5478 N N . PHE A 1 676 ? -21.542 -3.435 14.286 1.00 86.00 676 PHE A N 1
ATOM 5479 C CA . PHE A 1 676 ? -20.459 -2.522 13.911 1.00 86.00 676 PHE A CA 1
ATOM 5480 C C . PHE A 1 676 ? -19.126 -3.264 13.844 1.00 86.00 676 PHE A C 1
ATOM 5482 O O . PHE A 1 676 ? -18.819 -4.082 14.708 1.00 86.00 676 PHE A O 1
ATOM 5489 N N . ILE A 1 677 ? -18.316 -2.971 12.825 1.00 88.56 677 ILE A N 1
ATOM 5490 C CA . ILE A 1 677 ? -17.081 -3.712 12.548 1.00 88.56 677 ILE A CA 1
ATOM 5491 C C . ILE A 1 677 ? -15.938 -2.747 12.300 1.00 88.56 677 ILE A C 1
ATOM 5493 O O . ILE A 1 677 ? -16.005 -1.917 11.395 1.00 88.56 677 ILE A O 1
ATOM 5497 N N . ARG A 1 678 ? -14.854 -2.899 13.058 1.00 91.62 678 ARG A N 1
ATOM 5498 C CA . ARG A 1 678 ? -13.631 -2.118 12.899 1.00 91.62 678 ARG A CA 1
ATOM 5499 C C . ARG A 1 678 ? -12.421 -3.031 12.724 1.00 91.62 678 ARG A C 1
ATOM 5501 O O . ARG A 1 678 ? -12.212 -3.964 13.487 1.00 91.62 678 ARG A O 1
ATOM 5508 N N . SER A 1 679 ? -11.591 -2.736 11.738 1.00 93.88 679 SER A N 1
ATOM 5509 C CA . SER A 1 679 ? -10.312 -3.387 11.482 1.00 93.88 679 SER A CA 1
ATOM 5510 C C . SER A 1 679 ? -9.159 -2.416 11.708 1.00 93.88 679 SER A C 1
ATOM 5512 O O . SER A 1 679 ? -9.320 -1.198 11.593 1.00 93.88 679 SER A O 1
ATOM 5514 N N . SER A 1 680 ? -7.969 -2.952 11.980 1.00 91.81 680 SER A N 1
ATOM 5515 C CA . SER A 1 680 ? -6.739 -2.195 11.758 1.00 91.81 680 SER A CA 1
ATOM 5516 C C . SER A 1 680 ? -6.532 -1.932 10.257 1.00 91.81 680 SER A C 1
ATOM 5518 O O . SER A 1 680 ? -7.032 -2.675 9.409 1.00 91.81 680 SER A O 1
ATOM 5520 N N . SER A 1 681 ? -5.764 -0.891 9.924 1.00 88.94 681 SER A N 1
ATOM 5521 C CA . SER A 1 681 ? -5.515 -0.420 8.549 1.00 88.94 681 SER A CA 1
ATOM 5522 C C . SER A 1 681 ? -4.535 -1.278 7.739 1.00 88.94 681 SER A C 1
ATOM 5524 O O . SER A 1 681 ? -3.870 -0.781 6.835 1.00 88.94 681 SER A O 1
ATOM 5526 N N . VAL A 1 682 ? -4.397 -2.558 8.089 1.00 89.44 682 VAL A N 1
ATOM 5527 C CA . VAL A 1 682 ? -3.487 -3.501 7.429 1.00 89.44 682 VAL A CA 1
ATOM 5528 C C . VAL A 1 682 ? -4.305 -4.496 6.613 1.00 89.44 682 VAL A C 1
ATOM 5530 O O . VAL A 1 682 ? -5.212 -5.113 7.168 1.00 89.44 682 VAL A O 1
ATOM 5533 N N . ASP A 1 683 ? -3.933 -4.713 5.349 1.00 92.31 683 ASP A N 1
ATOM 5534 C CA . ASP A 1 683 ? -4.658 -5.551 4.378 1.00 92.31 683 ASP A CA 1
ATOM 5535 C C . ASP A 1 683 ? -5.145 -6.875 4.971 1.00 92.31 683 ASP A C 1
ATOM 5537 O O . ASP A 1 683 ? -6.342 -7.135 5.012 1.00 92.31 683 ASP A O 1
ATOM 5541 N N . ARG A 1 684 ? -4.245 -7.670 5.567 1.00 94.75 684 ARG A N 1
ATOM 5542 C CA . ARG A 1 684 ? -4.605 -8.965 6.170 1.00 94.75 684 ARG A CA 1
ATOM 5543 C C . ARG A 1 684 ? -5.697 -8.894 7.242 1.00 94.75 684 ARG A C 1
ATOM 5545 O O . ARG A 1 684 ? -6.416 -9.869 7.426 1.00 94.75 684 ARG A O 1
ATOM 5552 N N . ALA A 1 685 ? -5.802 -7.790 7.982 1.00 94.94 685 ALA A N 1
ATOM 5553 C CA . ALA A 1 685 ? -6.837 -7.609 8.997 1.00 94.94 685 ALA A CA 1
ATOM 5554 C C . ALA A 1 685 ? -8.168 -7.205 8.345 1.00 94.94 685 ALA A C 1
ATOM 5556 O O . ALA A 1 685 ? -9.213 -7.745 8.712 1.00 94.94 685 ALA A O 1
ATOM 5557 N N . ILE A 1 686 ? -8.125 -6.340 7.328 1.00 94.94 686 ILE A N 1
ATOM 5558 C CA . ILE A 1 686 ? -9.308 -5.928 6.559 1.00 94.94 686 ILE A CA 1
ATOM 5559 C C . ILE A 1 686 ? -9.894 -7.134 5.817 1.00 94.94 686 ILE A C 1
ATOM 5561 O O . ILE A 1 686 ? -11.081 -7.428 5.949 1.00 94.94 686 ILE A O 1
ATOM 5565 N N . GLU A 1 687 ? -9.053 -7.892 5.118 1.00 96.31 687 GLU A N 1
ATOM 5566 C CA . GLU A 1 687 ? -9.452 -9.101 4.396 1.00 96.31 687 GLU A CA 1
ATOM 5567 C C . GLU A 1 687 ? -9.940 -10.204 5.337 1.00 96.31 687 GLU A C 1
ATOM 5569 O O . GLU A 1 687 ? -10.885 -10.921 5.011 1.00 96.31 687 GLU A O 1
ATOM 5574 N N . SER A 1 688 ? -9.353 -10.317 6.535 1.00 97.88 688 SER A N 1
ATOM 5575 C CA . SER A 1 688 ? -9.858 -11.231 7.566 1.00 97.88 688 SER A CA 1
ATOM 5576 C C . SER A 1 688 ? -11.267 -10.848 8.010 1.00 97.88 688 SER A C 1
ATOM 5578 O O . SER A 1 688 ? -12.113 -11.726 8.160 1.00 97.88 688 SER A O 1
ATOM 5580 N N . ALA A 1 689 ? -11.546 -9.551 8.183 1.00 96.81 689 ALA A N 1
ATOM 5581 C CA . ALA A 1 689 ? -12.883 -9.073 8.526 1.00 96.81 689 ALA A CA 1
ATOM 5582 C C . ALA A 1 689 ? -13.888 -9.360 7.404 1.00 96.81 689 ALA A C 1
ATOM 5584 O O . ALA A 1 689 ? -14.968 -9.879 7.668 1.00 96.81 689 ALA A O 1
ATOM 5585 N N . GLN A 1 690 ? -13.517 -9.096 6.151 1.00 95.31 690 GLN A N 1
ATOM 5586 C CA . GLN A 1 690 ? -14.360 -9.390 4.988 1.00 95.31 690 GLN A CA 1
ATOM 5587 C C . GLN A 1 690 ? -14.632 -10.895 4.834 1.00 95.31 690 GLN A C 1
ATOM 5589 O O . GLN A 1 690 ? -15.770 -11.300 4.593 1.00 95.31 690 GLN A O 1
ATOM 5594 N N . SER A 1 691 ? -13.609 -11.731 5.032 1.00 96.19 691 SER A N 1
ATOM 5595 C CA . SER A 1 691 ? -13.729 -13.193 4.970 1.00 96.19 691 SER A CA 1
ATOM 5596 C C . SER A 1 691 ? -14.633 -13.726 6.084 1.00 96.19 691 SER A C 1
ATOM 5598 O O . SER A 1 691 ? -15.513 -14.545 5.821 1.00 96.19 691 SER A O 1
ATOM 5600 N N . LEU A 1 692 ? -14.489 -13.209 7.309 1.00 96.62 692 LEU A N 1
ATOM 5601 C CA . LEU A 1 692 ? -15.377 -13.528 8.431 1.00 96.62 692 LEU A CA 1
ATOM 5602 C C . LEU A 1 692 ? -16.824 -13.149 8.127 1.00 96.62 692 LEU A C 1
ATOM 5604 O O . LEU A 1 692 ? -17.732 -13.945 8.356 1.00 96.62 692 LEU A O 1
ATOM 5608 N N . LEU A 1 693 ? -17.043 -11.967 7.553 1.00 93.38 693 LEU A N 1
ATOM 5609 C CA . LEU A 1 693 ? -18.381 -11.491 7.216 1.00 93.38 693 LEU A CA 1
ATOM 5610 C C . LEU A 1 693 ? -19.069 -12.342 6.156 1.00 93.38 693 LEU A C 1
ATOM 5612 O O . LEU A 1 693 ? -20.277 -12.545 6.244 1.00 93.38 693 LEU A O 1
ATOM 5616 N N . SER A 1 694 ? -18.306 -12.911 5.220 1.00 92.25 694 SER A N 1
ATOM 5617 C CA . SER A 1 694 ? -18.849 -13.872 4.256 1.00 92.25 694 SER A CA 1
ATOM 5618 C C . SER A 1 694 ? -19.413 -15.135 4.924 1.00 92.25 694 SER A C 1
ATOM 5620 O O . SER A 1 694 ? -20.382 -15.707 4.434 1.00 92.25 694 SER A O 1
ATOM 5622 N N . GLY A 1 695 ? -18.831 -15.562 6.053 1.00 91.81 695 GLY A N 1
ATOM 5623 C CA . GLY A 1 695 ? -19.329 -16.687 6.846 1.00 91.81 695 GLY A CA 1
ATOM 5624 C C . GLY A 1 695 ? -20.466 -16.301 7.794 1.00 91.81 695 GLY A C 1
ATOM 5625 O O . GLY A 1 695 ? -21.381 -17.094 8.006 1.00 91.81 695 GLY A O 1
ATOM 5626 N N . LEU A 1 696 ? -20.421 -15.083 8.344 1.00 91.62 696 LEU A N 1
ATOM 5627 C CA . LEU A 1 696 ? -21.409 -14.586 9.303 1.00 91.62 696 LEU A CA 1
ATOM 5628 C C . LEU A 1 696 ? -22.742 -14.209 8.633 1.00 91.62 696 LEU A C 1
ATOM 5630 O O . LEU A 1 696 ? -23.813 -14.554 9.138 1.00 91.62 696 LEU A O 1
ATOM 5634 N N . PHE A 1 697 ? -22.678 -13.547 7.476 1.00 89.31 697 PHE A N 1
ATOM 5635 C CA . PHE A 1 697 ? -23.830 -13.016 6.743 1.00 89.31 697 PHE A CA 1
ATOM 5636 C C . PHE A 1 697 ? -23.798 -13.391 5.250 1.00 89.31 697 PHE A C 1
ATOM 5638 O O . PHE A 1 697 ? -23.711 -12.505 4.392 1.00 89.31 697 PHE A O 1
ATOM 5645 N N . PRO A 1 698 ? -23.894 -14.687 4.899 1.00 86.69 698 PRO A N 1
ATOM 5646 C CA . PRO A 1 698 ? -24.149 -15.079 3.514 1.00 86.69 698 PRO A CA 1
ATOM 5647 C C . PRO A 1 698 ? -25.468 -14.446 3.019 1.00 86.69 698 PRO A C 1
ATOM 5649 O O . PRO A 1 698 ? -26.422 -14.378 3.800 1.00 86.69 698 PRO A O 1
ATOM 5652 N N . PRO A 1 699 ? -25.546 -13.957 1.766 1.00 81.38 699 PRO A N 1
ATOM 5653 C CA . PRO A 1 699 ? -26.743 -13.283 1.264 1.00 81.38 699 PRO A CA 1
ATOM 5654 C C . PRO A 1 699 ? -27.933 -14.244 1.160 1.00 81.38 699 PRO A C 1
ATOM 5656 O O . PRO A 1 699 ? -27.822 -15.334 0.591 1.00 81.38 699 PRO A O 1
ATOM 5659 N N . SER A 1 700 ? -29.091 -13.817 1.666 1.00 72.50 700 SER A N 1
ATOM 5660 C CA . SER A 1 700 ? -30.371 -14.479 1.382 1.00 72.50 700 SER A CA 1
ATOM 5661 C C . SER A 1 700 ? -30.803 -14.249 -0.079 1.00 72.50 700 SER A C 1
ATOM 5663 O O . SER A 1 700 ? -30.233 -13.401 -0.767 1.00 72.50 700 SER A O 1
ATOM 5665 N N . THR A 1 701 ? -31.788 -15.004 -0.588 1.00 64.69 701 THR A N 1
ATOM 5666 C CA . THR A 1 701 ? -32.248 -14.917 -1.996 1.00 64.69 701 THR A CA 1
ATOM 5667 C C . THR A 1 701 ? -32.571 -13.491 -2.435 1.00 64.69 701 THR A C 1
ATOM 5669 O O . THR A 1 701 ? -32.222 -13.108 -3.544 1.00 64.69 701 THR A O 1
ATOM 5672 N N . ASP A 1 702 ? -33.147 -12.690 -1.540 1.00 67.62 702 ASP A N 1
ATOM 5673 C CA . ASP A 1 702 ? -33.589 -11.321 -1.829 1.00 67.62 702 ASP A CA 1
ATOM 5674 C C . ASP A 1 702 ? -32.448 -10.285 -1.704 1.00 67.62 702 ASP A C 1
ATOM 5676 O O . ASP A 1 702 ? -32.601 -9.122 -2.074 1.00 67.62 702 ASP A O 1
ATOM 5680 N N . GLU A 1 703 ? -31.290 -10.695 -1.175 1.00 66.00 703 GLU A N 1
ATOM 5681 C CA . GLU A 1 703 ? -30.105 -9.856 -0.950 1.00 66.00 703 GLU A CA 1
ATOM 5682 C C . GLU A 1 703 ? -28.987 -10.109 -1.968 1.00 66.00 703 GLU A C 1
ATOM 5684 O O . GLU A 1 703 ? -28.028 -9.324 -2.037 1.00 66.00 703 GLU A O 1
ATOM 5689 N N . LYS A 1 704 ? -29.087 -11.188 -2.753 1.00 73.06 704 LYS A N 1
ATOM 5690 C CA . LYS A 1 704 ? -28.151 -11.479 -3.839 1.00 73.06 704 LYS A CA 1
ATOM 5691 C C . LYS A 1 704 ? -28.266 -10.392 -4.899 1.00 73.06 704 LYS A C 1
ATOM 5693 O O . LYS A 1 704 ? -29.284 -10.243 -5.561 1.00 73.06 704 LYS A O 1
ATOM 5698 N N . PHE A 1 705 ? -27.201 -9.611 -5.044 1.00 74.62 705 PHE A N 1
ATOM 5699 C CA . PHE A 1 705 ? -27.077 -8.674 -6.161 1.00 74.62 705 PHE A CA 1
ATOM 5700 C C . PHE A 1 705 ? -26.546 -9.368 -7.427 1.00 74.62 705 PHE A C 1
ATOM 5702 O O . PHE A 1 705 ? -26.601 -8.788 -8.507 1.00 74.62 705 PHE A O 1
ATOM 5709 N N . ASP A 1 706 ? -26.029 -10.590 -7.276 1.00 75.94 706 ASP A N 1
ATOM 5710 C CA . ASP A 1 706 ? -25.520 -11.458 -8.331 1.00 75.94 706 ASP A CA 1
ATOM 5711 C C . ASP A 1 706 ? -25.829 -12.918 -7.953 1.00 75.94 706 ASP A C 1
ATOM 5713 O O . ASP A 1 706 ? -25.417 -13.396 -6.894 1.00 75.94 706 ASP A O 1
ATOM 5717 N N . ASP A 1 707 ? -26.564 -13.629 -8.809 1.00 78.06 707 ASP A N 1
ATOM 5718 C CA . ASP A 1 707 ? -26.965 -15.021 -8.568 1.00 78.06 707 ASP A CA 1
ATOM 5719 C C . ASP A 1 707 ? -25.786 -16.005 -8.605 1.00 78.06 707 ASP A C 1
ATOM 5721 O O . ASP A 1 707 ? -25.869 -17.096 -8.033 1.00 78.06 707 ASP A O 1
ATOM 5725 N N . THR A 1 708 ? -24.674 -15.618 -9.237 1.00 82.69 708 THR A N 1
ATOM 5726 C CA . THR A 1 708 ? -23.448 -16.421 -9.327 1.00 82.69 708 THR A CA 1
ATOM 5727 C C . THR A 1 708 ? -22.541 -16.260 -8.108 1.00 82.69 708 THR A C 1
ATOM 5729 O O . THR A 1 708 ? -21.667 -17.100 -7.879 1.00 82.69 708 THR A O 1
ATOM 5732 N N . LEU A 1 709 ? -22.757 -15.223 -7.289 1.00 78.44 709 LEU A N 1
ATOM 5733 C CA . LEU A 1 709 ? -21.878 -14.864 -6.182 1.00 78.44 709 LEU A CA 1
ATOM 5734 C C . LEU A 1 709 ? -22.614 -14.913 -4.836 1.00 78.44 709 LEU A C 1
ATOM 5736 O O . LEU A 1 709 ? -23.413 -14.045 -4.495 1.00 78.44 709 LEU A O 1
ATOM 5740 N N . ASN A 1 710 ? -22.287 -15.908 -4.006 1.00 81.44 710 ASN A N 1
ATOM 5741 C CA . ASN A 1 710 ? -22.849 -16.050 -2.657 1.00 81.44 710 ASN A CA 1
ATOM 5742 C C . ASN A 1 710 ? -22.141 -15.145 -1.626 1.00 81.44 710 ASN A C 1
ATOM 5744 O O . ASN A 1 710 ? -21.616 -15.616 -0.617 1.00 81.44 710 ASN A O 1
ATOM 5748 N N . TRP A 1 711 ? -22.083 -13.843 -1.905 1.00 86.44 711 TRP A N 1
ATOM 5749 C CA . TRP A 1 711 ? -21.433 -12.830 -1.073 1.00 86.44 711 TRP A CA 1
ATOM 5750 C C . TRP A 1 711 ? -22.210 -11.510 -1.113 1.00 86.44 711 TRP A C 1
ATOM 5752 O O . TRP A 1 711 ? -22.883 -11.208 -2.095 1.00 86.44 711 TRP A O 1
ATOM 5762 N N . GLN A 1 712 ? -22.096 -10.702 -0.057 1.00 79.06 712 GLN A N 1
ATOM 5763 C CA . GLN A 1 712 ? -22.633 -9.343 -0.025 1.00 79.06 712 GLN A CA 1
ATOM 5764 C C . GLN A 1 712 ? -21.642 -8.335 0.565 1.00 79.06 712 GLN A C 1
ATOM 5766 O O . GLN A 1 712 ? -20.896 -8.679 1.486 1.00 79.06 712 GLN A O 1
ATOM 5771 N N . PRO A 1 713 ? -21.646 -7.079 0.080 1.00 82.00 713 PRO A N 1
ATOM 5772 C CA . PRO A 1 713 ? -20.795 -6.037 0.631 1.00 82.00 713 PRO A CA 1
ATOM 5773 C C . PRO A 1 713 ? -21.282 -5.627 2.023 1.00 82.00 713 PRO A C 1
ATOM 5775 O O . PRO A 1 713 ? -22.372 -5.078 2.173 1.00 82.00 713 PRO A O 1
ATOM 5778 N N . ILE A 1 714 ? -20.441 -5.849 3.034 1.00 83.06 714 ILE A N 1
ATOM 5779 C CA . ILE A 1 714 ? -20.643 -5.363 4.402 1.00 83.06 714 ILE A CA 1
ATOM 5780 C C . ILE A 1 714 ? -19.453 -4.463 4.762 1.00 83.06 714 ILE A C 1
ATOM 5782 O O . ILE A 1 714 ? -18.302 -4.877 4.589 1.00 83.06 714 ILE A O 1
ATOM 5786 N N . PRO A 1 715 ? -19.690 -3.219 5.209 1.00 81.69 715 PRO A N 1
ATOM 5787 C CA . PRO A 1 715 ? -18.621 -2.260 5.446 1.00 81.69 715 PRO A CA 1
ATOM 5788 C C . PRO A 1 715 ? -17.755 -2.647 6.649 1.00 81.69 715 PRO A C 1
ATOM 5790 O O . PRO A 1 715 ? -18.247 -3.001 7.718 1.00 81.69 715 PRO A O 1
ATOM 5793 N N . VAL A 1 716 ? -16.441 -2.516 6.466 1.00 85.00 716 VAL A N 1
ATOM 5794 C CA . VAL A 1 716 ? -15.425 -2.687 7.509 1.00 85.00 716 VAL A CA 1
ATOM 5795 C C . VAL A 1 716 ? -14.775 -1.329 7.749 1.00 85.00 716 VAL A C 1
ATOM 5797 O O . VAL A 1 716 ? -14.116 -0.785 6.862 1.00 85.00 716 VAL A O 1
ATOM 5800 N N . HIS A 1 717 ? -14.962 -0.763 8.938 1.00 86.12 717 HIS A N 1
ATOM 5801 C CA . HIS A 1 717 ? -14.382 0.530 9.295 1.00 86.12 717 HIS A CA 1
ATOM 5802 C C . HIS A 1 717 ? -12.902 0.374 9.659 1.00 86.12 717 HIS A C 1
ATOM 5804 O O . HIS A 1 717 ? -12.505 -0.629 10.240 1.00 86.12 717 HIS A O 1
ATOM 5810 N N . THR A 1 718 ? -12.063 1.364 9.363 1.00 83.25 718 THR A N 1
ATOM 5811 C CA . THR A 1 718 ? -10.637 1.343 9.730 1.00 83.25 718 THR A CA 1
ATOM 5812 C C . THR A 1 718 ? -10.144 2.742 10.084 1.00 83.25 718 THR A C 1
ATOM 5814 O O . THR A 1 718 ? -10.682 3.737 9.599 1.00 83.25 718 THR A O 1
ATOM 5817 N N . GLY A 1 719 ? -9.103 2.822 10.916 1.00 70.00 719 GLY A N 1
ATOM 5818 C CA . GLY A 1 719 ? -8.322 4.049 11.084 1.00 70.00 719 GLY A CA 1
ATOM 5819 C C . GLY A 1 719 ? -7.551 4.417 9.809 1.00 70.00 719 GLY A C 1
ATOM 5820 O O . GLY A 1 719 ? -7.377 3.590 8.909 1.00 70.00 719 GLY A O 1
ATOM 5821 N N . THR A 1 720 ? -7.070 5.657 9.722 1.00 60.97 720 THR A N 1
ATOM 5822 C CA . THR A 1 720 ? -6.217 6.110 8.613 1.00 60.97 720 THR A CA 1
ATOM 5823 C C . THR A 1 720 ? -4.781 5.615 8.809 1.00 60.97 720 THR A C 1
ATOM 5825 O O . THR A 1 720 ? -4.293 5.537 9.930 1.00 60.97 720 THR A O 1
ATOM 5828 N N . SER A 1 721 ? -4.063 5.294 7.728 1.00 55.97 721 SER A N 1
ATOM 5829 C CA . SER A 1 721 ? -2.669 4.814 7.808 1.00 55.97 721 SER A CA 1
ATOM 5830 C C . SER A 1 721 ? -1.688 5.841 8.394 1.00 55.97 721 SER A C 1
ATOM 5832 O O . SER A 1 721 ? -0.633 5.459 8.892 1.00 55.97 721 SER A O 1
ATOM 5834 N N . LYS A 1 722 ? -2.042 7.133 8.356 1.00 54.44 722 LYS A N 1
ATOM 5835 C CA . LYS A 1 722 ? -1.222 8.243 8.865 1.00 54.44 722 LYS A CA 1
ATOM 5836 C C . LYS A 1 722 ? -1.224 8.352 10.392 1.00 54.44 722 LYS A C 1
ATOM 5838 O O . LYS A 1 722 ? -0.257 8.850 10.954 1.00 54.44 722 LYS A O 1
ATOM 5843 N N . ILE A 1 723 ? -2.285 7.893 11.059 1.00 60.91 723 ILE A N 1
ATOM 5844 C CA . ILE A 1 723 ? -2.415 7.954 12.519 1.00 60.91 723 ILE A CA 1
ATOM 5845 C C . ILE A 1 723 ? -2.253 6.537 13.059 1.00 60.91 723 ILE A C 1
ATOM 5847 O O . ILE A 1 723 ? -3.026 5.638 12.729 1.00 60.91 723 ILE A O 1
ATOM 5851 N N . LYS A 1 724 ? -1.228 6.318 13.886 1.00 71.88 724 LYS A N 1
ATOM 5852 C CA . LYS A 1 724 ? -0.997 5.009 14.502 1.00 71.88 724 LYS A CA 1
ATOM 5853 C C . LYS A 1 724 ? -2.148 4.705 15.464 1.00 71.88 724 LYS A C 1
ATOM 5855 O O . LYS A 1 724 ? -2.325 5.431 16.431 1.00 71.88 724 LYS A O 1
ATOM 5860 N N . ASP A 1 725 ? -2.926 3.666 15.167 1.00 83.06 725 ASP A N 1
ATOM 5861 C CA . ASP A 1 725 ? -4.155 3.301 15.884 1.00 83.06 725 ASP A CA 1
ATOM 5862 C C . ASP A 1 725 ? -3.857 2.689 17.271 1.00 83.06 725 ASP A 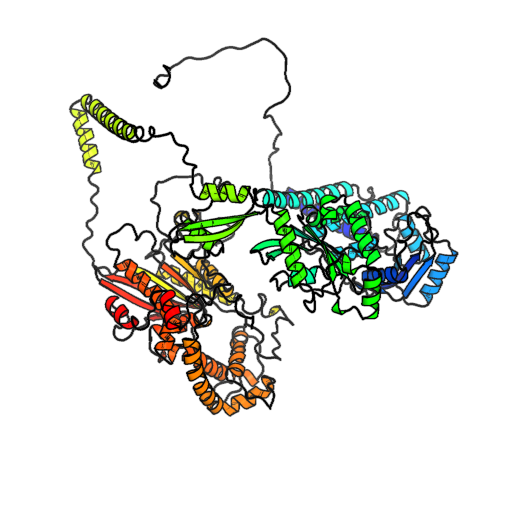C 1
ATOM 5864 O O . ASP A 1 725 ? -3.459 1.522 17.327 1.00 83.06 725 ASP A O 1
ATOM 5868 N N . PRO A 1 726 ? -4.076 3.410 18.390 1.00 86.88 726 PRO A N 1
ATOM 5869 C CA . PRO A 1 726 ? -3.814 2.871 19.723 1.00 86.88 726 PRO A CA 1
ATOM 5870 C C . PRO A 1 726 ? -4.826 1.803 20.150 1.00 86.88 726 PRO A C 1
ATOM 5872 O O . PRO A 1 726 ? -4.520 1.012 21.033 1.00 86.88 726 PRO A O 1
ATOM 5875 N N . LEU A 1 727 ? -6.016 1.746 19.535 1.00 90.00 727 LEU A N 1
ATOM 5876 C CA . LEU A 1 727 ? -7.056 0.792 19.926 1.00 90.00 727 LEU A CA 1
ATOM 5877 C C . LEU A 1 727 ? -6.742 -0.614 19.405 1.00 90.00 727 LEU A C 1
ATOM 5879 O O . LEU A 1 727 ? -6.820 -1.590 20.145 1.00 90.00 727 LEU A O 1
ATOM 5883 N N . LEU A 1 728 ? -6.400 -0.725 18.116 1.00 92.06 728 LEU A N 1
ATOM 5884 C CA . LEU A 1 728 ? -6.185 -2.022 17.461 1.00 92.06 728 LEU A CA 1
ATOM 5885 C C . LEU A 1 728 ? -4.711 -2.337 17.185 1.00 92.06 728 LEU A C 1
ATOM 5887 O O . LEU A 1 728 ? -4.395 -3.469 16.812 1.00 92.06 728 LEU A O 1
ATOM 5891 N N . ARG A 1 729 ? -3.797 -1.376 17.370 1.00 90.44 729 ARG A N 1
ATOM 5892 C CA . ARG A 1 729 ? -2.343 -1.551 17.208 1.00 90.44 729 ARG A CA 1
ATOM 5893 C C . ARG A 1 729 ? -1.555 -0.902 18.362 1.00 90.44 729 ARG A C 1
ATOM 5895 O O . ARG A 1 729 ? -0.689 -0.064 18.095 1.00 90.44 729 ARG A O 1
ATOM 5902 N N . PRO A 1 730 ? -1.776 -1.329 19.619 1.00 87.56 730 PRO A N 1
ATOM 5903 C CA . PRO A 1 730 ? -1.179 -0.688 20.793 1.00 87.56 730 PRO A CA 1
ATOM 5904 C C . PRO A 1 730 ? 0.355 -0.657 20.746 1.00 87.56 730 PRO A C 1
ATOM 5906 O O . PRO A 1 730 ? 0.952 0.380 20.993 1.00 87.56 730 PRO A O 1
ATOM 5909 N N . SER A 1 731 ? 1.011 -1.723 20.272 1.00 81.19 731 SER A N 1
ATOM 5910 C CA . SER A 1 731 ? 2.481 -1.769 20.155 1.00 81.19 731 SER A CA 1
ATOM 5911 C C . SER A 1 731 ? 3.063 -0.883 19.042 1.00 81.19 731 SER A C 1
ATOM 5913 O O . SER A 1 731 ? 4.274 -0.808 18.872 1.00 81.19 731 SER A O 1
ATOM 5915 N N . SER A 1 732 ? 2.223 -0.306 18.175 1.00 82.31 732 SER A N 1
ATOM 5916 C CA . SER A 1 732 ? 2.670 0.658 17.161 1.00 82.31 732 SER A CA 1
ATOM 5917 C C . SER A 1 732 ? 2.533 2.097 17.657 1.00 82.31 732 SER A C 1
ATOM 5919 O O . SER A 1 732 ? 3.188 2.974 17.101 1.00 82.31 732 SER A O 1
ATOM 5921 N N . PHE A 1 733 ? 1.683 2.347 18.655 1.00 85.62 733 PHE A N 1
ATOM 5922 C CA . PHE A 1 733 ? 1.440 3.669 19.216 1.00 85.62 733 PHE A CA 1
ATOM 5923 C C . PHE A 1 733 ? 2.681 4.182 19.959 1.00 85.62 733 PHE A C 1
ATOM 5925 O O . PHE A 1 733 ? 3.347 3.428 20.659 1.00 85.62 733 PHE A O 1
ATOM 5932 N N . ALA A 1 734 ? 3.012 5.459 19.766 1.00 84.69 734 ALA A N 1
ATOM 5933 C CA . ALA A 1 734 ? 4.175 6.068 20.400 1.00 84.69 734 ALA A CA 1
ATOM 5934 C C . ALA A 1 734 ? 3.830 6.441 21.845 1.00 84.69 734 ALA A C 1
ATOM 5936 O O . ALA A 1 734 ? 3.055 7.366 22.081 1.00 84.69 734 ALA A O 1
ATOM 5937 N N . CYS A 1 735 ? 4.406 5.711 22.794 1.00 89.38 735 CYS A N 1
ATOM 5938 C CA . CYS A 1 735 ? 4.200 5.921 24.219 1.00 89.38 735 CYS A CA 1
ATOM 5939 C C . CYS A 1 735 ? 5.563 5.845 24.926 1.00 89.38 735 CYS A C 1
ATOM 5941 O O . CYS A 1 735 ? 5.999 4.751 25.283 1.00 89.38 735 CYS A O 1
ATOM 5943 N N . PRO A 1 736 ? 6.251 6.983 25.138 1.00 89.94 736 PRO A N 1
ATOM 5944 C CA . PRO A 1 736 ? 7.595 7.022 25.719 1.00 89.94 736 PRO A CA 1
ATOM 5945 C C . PRO A 1 736 ? 7.702 6.285 27.055 1.00 89.94 736 PRO A C 1
ATOM 5947 O O . PRO A 1 736 ? 8.650 5.544 27.289 1.00 89.94 736 PRO A O 1
ATOM 5950 N N . LYS A 1 737 ? 6.686 6.421 27.915 1.00 90.06 737 LYS A N 1
ATOM 5951 C CA . LYS A 1 737 ? 6.639 5.713 29.200 1.00 90.06 737 LYS A CA 1
ATOM 5952 C C . LYS A 1 737 ? 6.551 4.192 29.045 1.00 90.06 737 LYS A C 1
ATOM 5954 O O . LYS A 1 737 ? 7.159 3.467 29.824 1.00 90.06 737 LYS A O 1
ATOM 5959 N N . TYR A 1 738 ? 5.799 3.710 28.056 1.00 90.19 738 TYR A N 1
ATOM 5960 C CA . TYR A 1 738 ? 5.748 2.284 27.729 1.00 90.19 738 TYR A CA 1
ATOM 5961 C C . TYR A 1 738 ? 7.102 1.805 27.198 1.00 90.19 738 TYR A C 1
ATOM 5963 O O . TYR A 1 738 ? 7.603 0.789 27.663 1.00 90.19 738 TYR A O 1
ATOM 5971 N N . GLU A 1 739 ? 7.712 2.557 26.276 1.00 89.50 739 GLU A N 1
ATOM 5972 C CA . GLU A 1 739 ? 9.018 2.219 25.698 1.00 89.50 739 GLU A CA 1
ATOM 5973 C C . GLU A 1 739 ? 10.108 2.140 26.771 1.00 89.50 739 GLU A C 1
ATOM 5975 O O . GLU A 1 739 ? 10.881 1.186 26.782 1.00 89.50 739 GLU A O 1
ATOM 5980 N N . GLN A 1 740 ? 10.131 3.085 27.714 1.00 89.12 740 GLN A N 1
ATOM 5981 C CA . GLN A 1 740 ? 11.057 3.068 28.845 1.00 89.12 740 GLN A CA 1
ATOM 5982 C C . GLN A 1 740 ? 10.875 1.815 29.713 1.00 89.12 740 GLN A C 1
ATOM 5984 O O . GLN A 1 740 ? 11.828 1.068 29.917 1.00 89.12 740 GLN A O 1
ATOM 5989 N N . LEU A 1 741 ? 9.644 1.553 30.172 1.00 88.62 741 LEU A N 1
ATOM 5990 C CA . LEU A 1 741 ? 9.335 0.388 31.010 1.00 88.62 741 LEU A CA 1
ATOM 5991 C C . LEU A 1 741 ? 9.668 -0.933 30.306 1.00 88.62 741 LEU A C 1
ATOM 5993 O O . LEU A 1 741 ? 10.158 -1.865 30.940 1.00 88.62 741 LEU A O 1
ATOM 5997 N N . TRP A 1 742 ? 9.398 -1.022 29.002 1.00 89.50 742 TRP A N 1
ATOM 5998 C CA . TRP A 1 742 ? 9.713 -2.211 28.225 1.00 89.50 742 TRP A CA 1
ATOM 5999 C C . TRP A 1 742 ? 11.219 -2.405 28.067 1.00 89.50 742 TRP A C 1
ATOM 6001 O O . TRP A 1 742 ? 11.690 -3.514 28.292 1.00 89.50 742 TRP A O 1
ATOM 6011 N N . ASN A 1 743 ? 11.976 -1.351 27.749 1.00 89.06 743 ASN A N 1
ATOM 6012 C CA . ASN A 1 743 ? 13.429 -1.439 27.577 1.00 89.06 743 ASN A CA 1
ATOM 6013 C C . ASN A 1 743 ? 14.139 -1.921 28.853 1.00 89.06 743 ASN A C 1
ATOM 6015 O O . ASN A 1 743 ? 15.062 -2.737 28.770 1.00 89.06 743 ASN A O 1
ATOM 6019 N N . ASP A 1 744 ? 13.687 -1.463 30.025 1.00 85.81 744 ASP A N 1
ATOM 6020 C CA . ASP A 1 744 ? 14.236 -1.880 31.320 1.00 85.81 744 ASP A CA 1
ATOM 6021 C C . ASP A 1 744 ? 14.037 -3.389 31.559 1.00 85.81 744 ASP A C 1
ATOM 6023 O O . ASP A 1 744 ? 14.940 -4.091 32.022 1.00 85.81 744 ASP A O 1
ATOM 6027 N N . ILE A 1 745 ? 12.864 -3.912 31.192 1.00 86.44 745 ILE A N 1
ATOM 6028 C CA . ILE A 1 745 ? 12.508 -5.328 31.353 1.00 86.44 745 ILE A CA 1
ATOM 6029 C C . ILE A 1 745 ? 13.192 -6.187 30.287 1.00 86.44 745 ILE A C 1
ATOM 6031 O O . ILE A 1 745 ? 13.791 -7.219 30.604 1.00 86.44 745 ILE A O 1
ATOM 6035 N N . SER A 1 746 ? 13.139 -5.756 29.026 1.00 88.44 746 SER A N 1
ATOM 6036 C CA . SER A 1 746 ? 13.659 -6.511 27.892 1.00 88.44 746 SER A CA 1
ATOM 6037 C C . SER A 1 746 ? 15.171 -6.662 27.963 1.00 88.44 746 SER A C 1
ATOM 6039 O O . SER A 1 746 ? 15.675 -7.728 27.638 1.00 88.44 746 SER A O 1
ATOM 6041 N N . GLY A 1 747 ? 15.900 -5.645 28.437 1.00 86.81 747 GLY A N 1
ATOM 6042 C CA . GLY A 1 747 ? 17.357 -5.706 28.558 1.00 86.81 747 GLY A CA 1
ATOM 6043 C C . GLY A 1 747 ? 17.845 -6.744 29.573 1.00 86.81 747 GLY A C 1
ATOM 6044 O O . GLY A 1 747 ? 18.834 -7.434 29.319 1.00 86.81 747 GLY A O 1
ATOM 6045 N N . LYS A 1 748 ? 17.154 -6.888 30.714 1.00 86.88 748 LYS A N 1
ATOM 6046 C CA . LYS A 1 748 ? 17.474 -7.919 31.715 1.00 86.88 748 LYS A CA 1
ATOM 6047 C C . LYS A 1 748 ? 17.127 -9.315 31.194 1.00 86.88 748 LYS A C 1
ATOM 6049 O O . LYS A 1 748 ? 17.971 -10.206 31.224 1.00 86.88 748 LYS A O 1
ATOM 6054 N N . MET A 1 749 ? 15.917 -9.465 30.659 1.00 88.69 749 MET A N 1
ATOM 6055 C CA . MET A 1 749 ? 15.427 -10.723 30.095 1.00 88.69 749 MET A CA 1
ATOM 6056 C C . MET A 1 749 ? 16.287 -11.207 28.919 1.00 88.69 749 MET A C 1
ATOM 6058 O O . MET A 1 749 ? 16.579 -12.393 28.818 1.00 88.69 749 MET A O 1
ATOM 6062 N N . GLU A 1 750 ? 16.721 -10.303 28.039 1.00 90.81 750 GLU A N 1
ATOM 6063 C CA . GLU A 1 750 ? 17.578 -10.633 26.898 1.00 90.81 750 GLU A CA 1
ATOM 6064 C C . GLU A 1 750 ? 18.906 -11.244 27.352 1.00 90.81 750 GLU A C 1
ATOM 6066 O O . GLU A 1 750 ? 19.306 -12.276 26.821 1.00 90.81 750 GLU A O 1
ATOM 6071 N N . LYS A 1 751 ? 19.555 -10.674 28.375 1.00 90.06 751 LYS A N 1
ATOM 6072 C CA . LYS A 1 751 ? 20.798 -11.234 28.928 1.00 90.06 751 LYS A CA 1
ATOM 6073 C C . LYS A 1 751 ? 20.587 -12.626 29.524 1.00 90.06 751 LYS A C 1
ATOM 6075 O O . LYS A 1 751 ? 21.381 -13.521 29.259 1.00 90.06 751 LYS A O 1
ATOM 6080 N N . GLU A 1 752 ? 19.517 -12.811 30.296 1.00 91.56 752 GLU A N 1
ATOM 6081 C CA . GLU A 1 752 ? 19.189 -14.101 30.920 1.00 91.56 752 GLU A CA 1
ATOM 6082 C C . GLU A 1 752 ? 18.895 -15.186 29.871 1.00 91.56 752 GLU A C 1
ATOM 6084 O O . GLU A 1 752 ? 19.397 -16.304 29.979 1.00 91.56 752 GLU A O 1
ATOM 6089 N N . LEU A 1 753 ? 18.125 -14.859 28.827 1.00 91.44 753 LEU A N 1
ATOM 6090 C CA . LEU A 1 753 ? 17.789 -15.802 27.759 1.00 91.44 753 LEU A CA 1
ATOM 6091 C C . LEU A 1 753 ? 18.993 -16.122 26.865 1.00 91.44 753 LEU A C 1
ATOM 6093 O O . LEU A 1 753 ? 19.213 -17.289 26.553 1.00 91.44 753 LEU A O 1
ATOM 6097 N N . LEU A 1 754 ? 19.786 -15.126 26.463 1.00 91.25 754 LEU A N 1
ATOM 6098 C CA . LEU A 1 754 ? 20.964 -15.371 25.623 1.00 91.25 754 LEU A CA 1
ATOM 6099 C C . LEU A 1 754 ? 22.016 -16.222 26.345 1.00 91.25 754 LEU A C 1
ATOM 6101 O O . LEU A 1 754 ? 22.638 -17.063 25.703 1.00 91.25 754 LEU A O 1
ATOM 6105 N N . GLU A 1 755 ? 22.175 -16.067 27.664 1.00 92.12 755 GLU A N 1
ATOM 6106 C CA . GLU A 1 755 ? 23.062 -16.938 28.443 1.00 92.12 755 GLU A CA 1
ATOM 6107 C C . GLU A 1 755 ? 22.477 -18.352 28.586 1.00 92.12 755 GLU A C 1
ATOM 6109 O O . GLU A 1 755 ? 23.186 -19.337 28.386 1.00 92.12 755 GLU A O 1
ATOM 6114 N N . LYS A 1 756 ? 21.165 -18.476 28.848 1.00 92.50 756 LYS A N 1
ATOM 6115 C CA . LYS A 1 756 ? 20.482 -19.778 28.950 1.00 92.50 756 LYS A CA 1
ATOM 6116 C C . LYS A 1 756 ? 20.601 -20.607 27.662 1.00 92.50 756 LYS A C 1
ATOM 6118 O O . LYS A 1 756 ? 20.780 -21.821 27.735 1.00 92.50 756 LYS A O 1
ATOM 6123 N N . TYR A 1 757 ? 20.506 -19.967 26.495 1.00 93.62 757 TYR A N 1
ATOM 6124 C CA . TYR A 1 757 ? 20.537 -20.630 25.182 1.00 93.62 757 TYR A CA 1
ATOM 6125 C C . TYR A 1 757 ? 21.845 -20.392 24.413 1.00 93.62 757 TYR A C 1
ATOM 6127 O O . TYR A 1 757 ? 21.855 -20.420 23.184 1.00 93.62 757 TYR A O 1
ATOM 6135 N N . LYS A 1 758 ? 22.958 -20.161 25.114 1.00 92.56 758 LYS A N 1
ATOM 6136 C CA . LYS A 1 758 ? 24.246 -19.782 24.514 1.00 92.56 758 LYS A CA 1
ATOM 6137 C C . LYS A 1 758 ? 24.733 -20.725 23.407 1.00 92.56 758 LYS A C 1
ATOM 6139 O O . LYS A 1 758 ? 25.193 -20.257 22.372 1.00 92.56 758 LYS A O 1
ATOM 6144 N N . GLU A 1 759 ? 24.589 -22.036 23.587 1.00 92.00 759 GLU A N 1
ATOM 6145 C CA . GLU A 1 759 ? 25.008 -23.031 22.586 1.00 92.00 759 GLU A CA 1
ATOM 6146 C C . GLU A 1 759 ? 24.186 -22.931 21.292 1.00 92.00 759 GLU A C 1
ATOM 6148 O O . GLU A 1 759 ? 24.736 -23.000 20.194 1.00 92.00 759 GLU A O 1
ATOM 6153 N N . LEU A 1 760 ? 22.877 -22.686 21.415 1.00 93.62 760 LEU A N 1
ATOM 6154 C CA . LEU A 1 760 ? 22.004 -22.407 20.275 1.00 93.62 760 LEU A CA 1
ATOM 6155 C C . LEU A 1 760 ? 22.423 -21.112 19.561 1.00 93.62 760 LEU A C 1
ATOM 6157 O O . LEU A 1 760 ? 22.413 -21.059 18.332 1.00 93.62 760 LEU A O 1
ATOM 6161 N N . VAL A 1 761 ? 22.785 -20.066 20.313 1.00 91.81 761 VAL A N 1
ATOM 6162 C CA . VAL A 1 761 ? 23.213 -18.779 19.739 1.00 91.81 761 VAL A CA 1
ATOM 6163 C C . VAL A 1 761 ? 24.469 -18.939 18.882 1.00 91.81 761 VAL A C 1
ATOM 6165 O O . VAL A 1 761 ? 24.507 -18.414 17.767 1.00 91.81 761 VAL A O 1
ATOM 6168 N N . GLU A 1 762 ? 25.469 -19.677 19.366 1.00 90.00 762 GLU A N 1
ATOM 6169 C CA . GLU A 1 762 ? 26.706 -19.908 18.612 1.00 90.00 762 GLU A CA 1
ATOM 6170 C C . GLU A 1 762 ? 26.468 -20.760 17.355 1.00 90.00 762 GLU A C 1
ATOM 6172 O O . GLU A 1 762 ? 27.012 -20.449 16.296 1.00 90.00 762 GLU A O 1
ATOM 6177 N N . GLU A 1 763 ? 25.582 -21.760 17.412 1.00 90.62 763 GLU A N 1
ATOM 6178 C CA . GLU A 1 763 ? 25.212 -22.565 16.236 1.00 90.62 763 GLU A CA 1
ATOM 6179 C C . GLU A 1 763 ? 24.479 -21.741 15.161 1.00 90.62 763 GLU A C 1
ATOM 6181 O O . GLU A 1 763 ? 24.690 -21.923 13.961 1.00 90.62 763 GLU A O 1
ATOM 6186 N N . LEU A 1 764 ? 23.609 -20.811 15.573 1.00 91.69 764 LEU A N 1
ATOM 6187 C CA . LEU A 1 764 ? 22.836 -19.971 14.652 1.00 91.69 764 LEU A CA 1
ATOM 6188 C C . LEU A 1 764 ? 23.651 -18.819 14.052 1.00 91.69 764 LEU A C 1
ATOM 6190 O O . LEU A 1 764 ? 23.257 -18.252 13.029 1.00 91.69 764 LEU A O 1
ATOM 6194 N N . ARG A 1 765 ? 24.787 -18.463 14.653 1.00 90.25 765 ARG A N 1
ATOM 6195 C CA . ARG A 1 765 ? 25.652 -17.363 14.213 1.00 90.25 765 ARG A CA 1
ATOM 6196 C C . ARG A 1 765 ? 26.060 -17.427 12.731 1.00 90.25 765 ARG A C 1
ATOM 6198 O O . ARG A 1 765 ? 25.854 -16.417 12.045 1.00 90.25 765 ARG A O 1
ATOM 6205 N N . PRO A 1 766 ? 26.577 -18.555 12.195 1.00 88.44 766 PRO A N 1
ATOM 6206 C CA . PRO A 1 766 ? 26.893 -18.666 10.771 1.00 88.44 766 PRO A CA 1
ATOM 6207 C C . PRO A 1 766 ? 25.646 -18.564 9.881 1.00 88.44 766 PRO A C 1
ATOM 6209 O O . PRO A 1 766 ? 25.693 -17.905 8.844 1.00 88.44 766 PRO A O 1
ATOM 6212 N N . ILE A 1 767 ? 24.512 -19.137 10.304 1.00 87.38 767 ILE A N 1
ATOM 6213 C CA . ILE A 1 767 ? 23.242 -19.114 9.553 1.00 87.38 767 ILE A CA 1
ATOM 6214 C C . ILE A 1 767 ? 22.707 -17.681 9.421 1.00 87.38 767 ILE A C 1
ATOM 6216 O O . ILE A 1 767 ? 22.227 -17.272 8.363 1.00 87.38 767 ILE A O 1
ATOM 6220 N N . LEU A 1 768 ? 22.831 -16.888 10.486 1.00 86.38 768 LEU A N 1
ATOM 6221 C CA . LEU A 1 768 ? 22.448 -15.476 10.505 1.00 86.38 768 LEU A CA 1
ATOM 6222 C C . LEU A 1 768 ? 23.418 -14.573 9.724 1.00 86.38 768 LEU A C 1
ATOM 6224 O O . LEU A 1 768 ? 23.123 -13.389 9.553 1.00 86.38 768 LEU A O 1
ATOM 6228 N N . LYS A 1 769 ? 24.568 -15.100 9.269 1.00 86.00 769 LYS A N 1
ATOM 6229 C CA . LYS A 1 769 ? 25.684 -14.336 8.680 1.00 86.00 769 LYS A CA 1
ATOM 6230 C C . LYS A 1 769 ? 26.082 -13.136 9.546 1.00 86.00 769 LYS A C 1
ATOM 6232 O O . LYS A 1 769 ? 26.364 -12.046 9.042 1.00 86.00 769 LYS A O 1
ATOM 6237 N N . PHE A 1 770 ? 26.051 -13.320 10.867 1.00 82.50 770 PHE A N 1
ATOM 6238 C CA . PHE A 1 770 ? 26.286 -12.234 11.809 1.00 82.50 770 PHE A CA 1
ATOM 6239 C C . PHE A 1 770 ? 27.795 -12.039 12.045 1.00 82.50 770 PHE A C 1
ATOM 6241 O O . PHE A 1 770 ? 28.487 -13.023 12.310 1.00 82.50 770 PHE A O 1
ATOM 6248 N N . PRO A 1 771 ? 28.333 -10.804 11.982 1.00 80.94 771 PRO A N 1
ATOM 6249 C CA . PRO A 1 771 ? 29.765 -10.559 12.162 1.00 80.94 771 PRO A CA 1
ATOM 6250 C C . PRO A 1 771 ? 30.300 -11.051 13.519 1.00 80.94 771 PRO A C 1
ATOM 6252 O O . PRO A 1 771 ? 29.663 -10.844 14.556 1.00 80.94 771 PRO A O 1
ATOM 6255 N N . GLU A 1 772 ? 31.504 -11.631 13.543 1.00 75.62 772 GLU A N 1
ATOM 6256 C CA . GLU A 1 772 ? 32.149 -12.107 14.784 1.00 75.62 772 GLU A CA 1
ATOM 6257 C C . GLU A 1 772 ? 32.371 -10.986 15.814 1.00 75.62 772 GLU A C 1
ATOM 6259 O O . GLU A 1 772 ? 32.301 -11.206 17.021 1.00 75.62 772 GLU A O 1
ATOM 6264 N N . ASN A 1 773 ? 32.550 -9.750 15.346 1.00 77.50 773 ASN A N 1
ATOM 6265 C CA . ASN A 1 773 ? 32.805 -8.575 16.179 1.00 77.50 773 ASN A CA 1
ATOM 6266 C C . ASN A 1 773 ? 31.542 -7.896 16.743 1.00 77.50 773 ASN A C 1
ATOM 6268 O O . ASN A 1 773 ? 31.656 -6.862 17.403 1.00 77.50 773 ASN A O 1
ATOM 6272 N N . LYS A 1 774 ? 30.341 -8.427 16.485 1.00 81.94 774 LYS A N 1
ATOM 6273 C CA . LYS A 1 774 ? 29.084 -7.881 17.014 1.00 81.94 774 LYS A CA 1
ATOM 6274 C C . LYS A 1 774 ? 28.367 -8.899 17.892 1.00 81.94 774 LYS A C 1
ATOM 6276 O O . LYS A 1 774 ? 28.279 -10.074 17.550 1.00 81.94 774 LYS A O 1
ATOM 6281 N N . GLN A 1 775 ? 27.802 -8.416 18.996 1.00 82.88 775 GLN A N 1
ATOM 6282 C CA . GLN A 1 775 ? 26.940 -9.215 19.861 1.00 82.88 775 GLN A CA 1
ATOM 6283 C C . GLN A 1 775 ? 25.592 -9.465 19.174 1.00 82.88 775 GLN A C 1
ATOM 6285 O O . GLN A 1 775 ? 24.953 -8.521 18.701 1.00 82.88 775 GLN A O 1
ATOM 6290 N N . ILE A 1 776 ? 25.177 -10.731 19.119 1.00 86.06 776 ILE A N 1
ATOM 6291 C CA . ILE A 1 776 ? 23.854 -11.135 18.631 1.00 86.06 776 ILE A CA 1
ATOM 6292 C C . ILE A 1 776 ? 22.813 -10.668 19.645 1.00 86.06 776 ILE A C 1
ATOM 6294 O O . ILE A 1 776 ? 22.954 -10.934 20.839 1.00 86.06 776 ILE A O 1
ATOM 6298 N N . ARG A 1 777 ? 21.768 -9.981 19.177 1.00 89.75 777 ARG A N 1
ATOM 6299 C CA . ARG A 1 777 ? 20.626 -9.630 20.025 1.00 89.75 777 ARG A CA 1
ATOM 6300 C C . ARG A 1 777 ? 19.564 -10.707 19.957 1.00 89.75 777 ARG A C 1
ATOM 6302 O O . ARG A 1 777 ? 19.412 -11.372 18.931 1.00 89.75 777 ARG A O 1
ATOM 6309 N N . LEU A 1 778 ? 18.739 -10.803 20.997 1.00 89.50 778 LEU A N 1
ATOM 6310 C CA . LEU A 1 778 ? 17.618 -11.751 21.025 1.00 89.50 778 LEU A CA 1
ATOM 6311 C C . LEU A 1 778 ? 16.714 -11.587 19.794 1.00 89.50 778 LEU A C 1
ATOM 6313 O O . LEU A 1 778 ? 16.315 -12.570 19.174 1.00 89.50 778 LEU A O 1
ATOM 6317 N N . ARG A 1 779 ? 16.471 -10.341 19.372 1.00 87.75 779 ARG A N 1
ATOM 6318 C CA . ARG A 1 779 ? 15.685 -10.031 18.171 1.00 87.75 779 ARG A CA 1
ATOM 6319 C C . ARG A 1 779 ? 16.247 -10.652 16.890 1.00 87.75 779 ARG A C 1
ATOM 6321 O O . ARG A 1 779 ? 15.466 -11.009 16.015 1.00 87.75 779 ARG A O 1
ATOM 6328 N N . ASP A 1 780 ? 17.566 -10.761 16.754 1.00 88.75 780 ASP A N 1
ATOM 6329 C CA . ASP A 1 780 ? 18.187 -11.306 15.542 1.00 88.75 780 ASP A CA 1
ATOM 6330 C C . ASP A 1 780 ? 17.870 -12.809 15.402 1.00 88.75 780 ASP A C 1
ATOM 6332 O O . ASP A 1 780 ? 17.595 -13.283 14.301 1.00 88.75 780 ASP A O 1
ATOM 6336 N N . ILE A 1 781 ? 17.774 -13.526 16.529 1.00 90.62 781 ILE A N 1
ATOM 6337 C CA . ILE A 1 781 ? 17.356 -14.934 16.598 1.00 90.62 781 ILE A CA 1
ATOM 6338 C C . ILE A 1 781 ? 15.838 -15.063 16.441 1.00 90.62 781 ILE A C 1
ATOM 6340 O O . ILE A 1 781 ? 15.351 -15.863 15.643 1.00 90.62 781 ILE A O 1
ATOM 6344 N N . THR A 1 782 ? 15.055 -14.267 17.175 1.00 88.88 782 THR A N 1
ATOM 6345 C CA . THR A 1 782 ? 13.592 -14.429 17.212 1.00 88.88 782 THR A CA 1
ATOM 6346 C C . THR A 1 782 ? 12.907 -14.062 15.889 1.00 88.88 782 THR A C 1
ATOM 6348 O O . THR A 1 782 ? 11.766 -14.461 15.638 1.00 88.88 782 THR A O 1
ATOM 6351 N N . GLU A 1 783 ? 13.602 -13.363 14.987 1.00 89.44 783 GLU A N 1
ATOM 6352 C CA . GLU A 1 783 ? 13.159 -13.112 13.613 1.00 89.44 783 GLU A CA 1
ATOM 6353 C C . GLU A 1 783 ? 13.114 -14.389 12.747 1.00 89.44 783 GLU A C 1
ATOM 6355 O O . GLU A 1 783 ? 12.286 -14.446 11.827 1.00 89.44 783 GLU A O 1
ATOM 6360 N N . LEU A 1 784 ? 13.896 -15.428 13.083 1.00 91.50 784 LEU A N 1
ATOM 6361 C CA . LEU A 1 784 ? 13.872 -16.746 12.428 1.00 91.50 784 LEU A CA 1
ATOM 6362 C C . LEU A 1 784 ? 12.560 -17.505 12.661 1.00 91.50 784 LEU A C 1
ATOM 6364 O O . LEU A 1 784 ? 12.212 -18.382 11.876 1.00 91.50 784 LEU A O 1
ATOM 6368 N N . LYS A 1 785 ? 11.753 -17.112 13.660 1.00 91.12 785 LYS A N 1
ATOM 6369 C CA . LYS A 1 785 ? 10.417 -17.683 13.943 1.00 91.12 785 LYS A CA 1
ATOM 6370 C C . LYS A 1 785 ? 9.481 -17.663 12.725 1.00 91.12 785 LYS A C 1
ATOM 6372 O O . LYS A 1 785 ? 8.453 -18.336 12.714 1.00 91.12 785 LYS A O 1
ATOM 6377 N N . ARG A 1 786 ? 9.805 -16.878 11.689 1.00 90.31 786 ARG A N 1
ATOM 6378 C CA . ARG A 1 786 ? 9.108 -16.872 10.394 1.00 90.31 786 ARG A CA 1
ATOM 6379 C C . ARG A 1 786 ? 9.159 -18.213 9.663 1.00 90.31 786 ARG A C 1
ATOM 6381 O O . ARG A 1 786 ? 8.195 -18.494 8.960 1.00 90.31 786 ARG A O 1
ATOM 6388 N N . ILE A 1 787 ? 10.184 -19.035 9.892 1.00 91.88 787 ILE A N 1
ATOM 6389 C CA . ILE A 1 787 ? 10.302 -20.394 9.338 1.00 91.88 787 ILE A CA 1
ATOM 6390 C C . ILE A 1 787 ? 9.070 -21.239 9.683 1.00 91.88 787 ILE A C 1
ATOM 6392 O O . ILE A 1 787 ? 8.587 -22.003 8.853 1.00 91.88 787 ILE A O 1
ATOM 6396 N N . GLN A 1 788 ? 8.461 -21.025 10.858 1.00 92.00 788 GLN A N 1
ATOM 6397 C CA . GLN A 1 788 ? 7.222 -21.712 11.243 1.00 92.00 788 GLN A CA 1
ATOM 6398 C C . GLN A 1 788 ? 6.115 -21.562 10.191 1.00 92.00 788 GLN A C 1
ATOM 6400 O O . GLN A 1 788 ? 5.289 -22.450 10.013 1.00 92.00 788 GLN A O 1
ATOM 6405 N N . MET A 1 789 ? 6.072 -20.427 9.496 1.00 91.00 789 MET A N 1
ATOM 6406 C CA . MET A 1 789 ? 5.056 -20.165 8.484 1.00 91.00 789 MET A CA 1
ATOM 6407 C C . MET A 1 789 ? 5.283 -21.016 7.235 1.00 91.00 789 MET A C 1
ATOM 6409 O O . MET A 1 789 ? 4.316 -21.458 6.627 1.00 91.00 789 MET A O 1
ATOM 6413 N N . GLU A 1 790 ? 6.536 -21.276 6.879 1.00 91.81 790 GLU A N 1
ATOM 6414 C CA . GLU A 1 790 ? 6.909 -22.147 5.765 1.00 91.81 790 GLU A CA 1
ATOM 6415 C C . GLU A 1 790 ? 6.659 -23.615 6.111 1.00 91.81 790 GLU A C 1
ATOM 6417 O O . GLU A 1 790 ? 6.057 -24.335 5.316 1.00 91.81 790 GLU A O 1
ATOM 6422 N N . VAL A 1 791 ? 6.995 -24.024 7.339 1.00 91.38 791 VAL A N 1
ATOM 6423 C CA . VAL A 1 791 ? 6.659 -25.353 7.876 1.00 91.38 791 VAL A CA 1
ATOM 6424 C C . VAL A 1 791 ? 5.146 -25.586 7.855 1.00 91.38 791 VAL A C 1
ATOM 6426 O O . VAL A 1 791 ? 4.694 -26.624 7.382 1.00 91.38 791 VAL A O 1
ATOM 6429 N N . ASN A 1 792 ? 4.343 -24.599 8.267 1.00 89.56 792 ASN A N 1
ATOM 6430 C CA . ASN A 1 792 ? 2.876 -24.684 8.214 1.00 89.56 792 ASN A CA 1
ATOM 6431 C C . ASN A 1 792 ? 2.320 -24.850 6.789 1.00 89.56 792 ASN A C 1
ATOM 6433 O O . ASN A 1 792 ? 1.191 -25.306 6.628 1.00 89.56 792 ASN A O 1
ATOM 6437 N N . HIS A 1 793 ? 3.087 -24.460 5.767 1.00 90.06 793 HIS A N 1
ATOM 6438 C CA . HIS A 1 793 ? 2.737 -24.617 4.353 1.00 90.06 793 HIS A CA 1
ATOM 6439 C C . HIS A 1 793 ? 3.417 -25.835 3.713 1.00 90.06 793 HIS A C 1
ATOM 6441 O O . HIS A 1 793 ? 3.448 -25.944 2.488 1.00 90.06 793 HIS A O 1
ATOM 6447 N N . ASN A 1 794 ? 3.933 -26.762 4.532 1.00 91.00 794 ASN A N 1
ATOM 6448 C CA . ASN A 1 794 ? 4.614 -27.984 4.107 1.00 91.00 794 ASN A CA 1
ATOM 6449 C C . ASN A 1 794 ? 5.813 -27.724 3.177 1.00 91.00 794 ASN A C 1
ATOM 6451 O O . ASN A 1 794 ? 6.101 -28.526 2.289 1.00 91.00 794 ASN A O 1
ATOM 6455 N N . LEU A 1 795 ? 6.502 -26.594 3.355 1.00 90.00 795 LEU A N 1
ATOM 6456 C CA . LEU A 1 795 ? 7.729 -26.293 2.623 1.00 90.00 795 LEU A CA 1
ATOM 6457 C C . LEU A 1 795 ? 8.916 -26.988 3.298 1.00 90.00 795 LEU A C 1
ATOM 6459 O O . LEU A 1 795 ? 9.049 -26.952 4.523 1.00 90.00 795 LEU A O 1
ATOM 6463 N N . SER A 1 796 ? 9.787 -27.613 2.503 1.00 90.25 796 SER A N 1
ATOM 6464 C CA . SER A 1 796 ? 10.975 -28.309 3.009 1.00 90.25 796 SER A CA 1
ATOM 6465 C C . SER A 1 796 ? 11.940 -27.342 3.690 1.00 90.25 796 SER A C 1
ATOM 6467 O O . SER A 1 796 ? 12.237 -26.283 3.146 1.00 90.25 796 SER A O 1
ATOM 6469 N N . GLN A 1 797 ? 12.459 -27.708 4.856 1.00 92.88 797 GLN A N 1
ATOM 6470 C CA . GLN A 1 797 ? 13.396 -26.876 5.608 1.00 92.88 797 GLN A CA 1
ATOM 6471 C C . GLN A 1 797 ? 14.765 -27.554 5.712 1.00 92.88 797 GLN A C 1
ATOM 6473 O O . GLN A 1 797 ? 14.826 -28.786 5.672 1.00 92.88 797 GLN A O 1
ATOM 6478 N N . PRO A 1 798 ? 15.859 -26.785 5.848 1.00 91.69 798 PRO A N 1
ATOM 6479 C CA . PRO A 1 798 ? 17.176 -27.356 6.100 1.00 91.69 798 PRO A CA 1
ATOM 6480 C C . PRO A 1 798 ? 17.223 -28.160 7.407 1.00 91.69 798 PRO A C 1
ATOM 6482 O O . PRO A 1 798 ? 16.506 -27.853 8.359 1.00 91.69 798 PRO A O 1
ATOM 6485 N N . GLU A 1 799 ? 18.134 -29.132 7.491 1.00 91.69 799 GLU A N 1
ATOM 6486 C CA . GLU A 1 799 ? 18.249 -30.041 8.645 1.00 91.69 799 GLU A CA 1
ATOM 6487 C C . GLU A 1 799 ? 18.431 -29.315 9.985 1.00 91.69 799 GLU A C 1
ATOM 6489 O O . GLU A 1 799 ? 17.869 -29.730 10.999 1.00 91.69 799 GLU A O 1
ATOM 6494 N N . TRP A 1 800 ? 19.152 -28.186 9.995 1.00 92.81 800 TRP A N 1
ATOM 6495 C CA . TRP A 1 800 ? 19.406 -27.414 11.215 1.00 92.81 800 TRP A CA 1
ATOM 6496 C C . TRP A 1 800 ? 18.117 -26.938 11.904 1.00 92.81 800 TRP A C 1
ATOM 6498 O O . TRP A 1 800 ? 18.097 -26.807 13.129 1.00 92.81 800 TRP A O 1
ATOM 6508 N N . VAL A 1 801 ? 17.031 -26.726 11.146 1.00 94.06 801 VAL A N 1
ATOM 6509 C CA . VAL A 1 801 ? 15.727 -26.274 11.663 1.00 94.06 801 VAL A CA 1
ATOM 6510 C C . VAL A 1 801 ? 15.111 -27.314 12.604 1.00 94.06 801 VAL A C 1
ATOM 6512 O O . VAL A 1 801 ? 14.482 -26.948 13.599 1.00 94.06 801 VAL A O 1
ATOM 6515 N N . PHE A 1 802 ? 15.335 -28.602 12.328 1.00 95.50 802 PHE A N 1
ATOM 6516 C CA . PHE A 1 802 ? 14.786 -29.726 13.091 1.00 95.50 802 PHE A CA 1
ATOM 6517 C C . PHE A 1 802 ? 15.821 -30.426 13.985 1.00 95.50 802 PHE A C 1
ATOM 6519 O O . PHE A 1 802 ? 15.508 -31.449 14.590 1.00 95.50 802 PHE A O 1
ATOM 6526 N N . LYS A 1 803 ? 17.042 -29.881 14.104 1.00 95.62 803 LYS A N 1
ATOM 6527 C CA . LYS A 1 803 ? 18.073 -30.391 15.023 1.00 95.62 803 LYS A CA 1
ATOM 6528 C C . LYS A 1 803 ? 17.526 -30.417 16.453 1.00 95.62 803 LYS A C 1
ATOM 6530 O O . LYS A 1 803 ? 17.020 -29.405 16.933 1.00 95.62 803 LYS A O 1
ATOM 6535 N N . ILE A 1 804 ? 17.625 -31.570 17.110 1.00 96.00 804 ILE A N 1
ATOM 6536 C CA . ILE A 1 804 ? 17.153 -31.802 18.480 1.00 96.00 804 ILE A CA 1
ATOM 6537 C C . ILE A 1 804 ? 18.263 -31.450 19.470 1.00 96.00 804 ILE A C 1
ATOM 6539 O O . ILE A 1 804 ? 19.421 -31.813 19.259 1.00 96.00 804 ILE A O 1
ATOM 6543 N N . TRP A 1 805 ? 17.894 -30.784 20.563 1.00 96.19 805 TRP A N 1
ATOM 6544 C CA . TRP A 1 805 ? 18.809 -30.343 21.613 1.00 96.19 805 TRP A CA 1
ATOM 6545 C C . TRP A 1 805 ? 18.482 -31.033 22.952 1.00 96.19 805 TRP A C 1
ATOM 6547 O O . TRP A 1 805 ? 17.574 -30.588 23.663 1.00 96.19 805 TRP A O 1
ATOM 6557 N N . PRO A 1 806 ? 19.190 -32.119 23.330 1.00 94.00 806 PRO A N 1
ATOM 6558 C CA . PRO A 1 806 ? 18.922 -32.861 24.567 1.00 94.00 806 PRO A CA 1
ATOM 6559 C C . PRO A 1 806 ? 18.992 -32.028 25.852 1.00 94.00 806 PRO A C 1
ATOM 6561 O O . PRO A 1 806 ? 18.186 -32.208 26.762 1.00 94.00 806 PRO A O 1
ATOM 6564 N N . GLN A 1 807 ? 19.911 -31.067 25.902 1.00 92.69 807 GLN A N 1
ATOM 6565 C CA . GLN A 1 807 ? 20.085 -30.112 26.997 1.00 92.69 807 GLN A CA 1
ATOM 6566 C C . GLN A 1 807 ? 18.909 -29.132 27.152 1.00 92.69 807 GLN A C 1
ATOM 6568 O O . GLN A 1 807 ? 18.765 -28.508 28.200 1.00 92.69 807 GLN A O 1
ATOM 6573 N N . TYR A 1 808 ? 18.051 -29.012 26.135 1.00 93.81 808 TYR A N 1
ATOM 6574 C CA . TYR A 1 808 ? 16.868 -28.155 26.140 1.00 93.81 808 TYR A CA 1
ATOM 6575 C C . TYR A 1 808 ? 15.584 -28.983 26.007 1.00 93.81 808 TYR A C 1
ATOM 6577 O O . TYR A 1 808 ? 14.720 -28.683 25.186 1.00 93.81 808 TYR A O 1
ATOM 6585 N N . GLU A 1 809 ? 15.466 -30.036 26.822 1.00 94.06 809 GLU A N 1
ATOM 6586 C CA . GLU A 1 809 ? 14.275 -30.899 26.901 1.00 94.06 809 GLU A CA 1
ATOM 6587 C C . GLU A 1 809 ? 13.944 -31.605 25.572 1.00 94.06 809 GLU A C 1
ATOM 6589 O O . GLU A 1 809 ? 12.778 -31.825 25.252 1.00 94.06 809 GLU A O 1
ATOM 6594 N N . ASN A 1 810 ? 14.968 -31.963 24.786 1.00 94.00 810 ASN A N 1
ATOM 6595 C CA . ASN A 1 810 ? 14.825 -32.564 23.452 1.00 94.00 810 ASN A CA 1
ATOM 6596 C C . ASN A 1 810 ? 14.001 -31.716 22.461 1.00 94.00 810 ASN A C 1
ATOM 6598 O O . ASN A 1 810 ? 13.424 -32.257 21.518 1.00 94.00 810 ASN A O 1
ATOM 6602 N N . LYS A 1 811 ? 13.949 -30.392 22.641 1.00 95.12 811 LYS A N 1
ATOM 6603 C CA . LYS A 1 811 ? 13.294 -29.489 21.687 1.00 95.12 811 LYS A CA 1
ATOM 6604 C C . LYS A 1 811 ? 14.126 -29.333 20.419 1.00 95.12 811 LYS A C 1
ATOM 6606 O O . LYS A 1 811 ? 15.359 -29.354 20.444 1.00 95.12 811 LYS A O 1
ATOM 6611 N N . THR A 1 812 ? 13.440 -29.144 19.302 1.00 96.69 812 THR A N 1
ATOM 6612 C CA . THR A 1 812 ? 14.046 -28.781 18.021 1.00 96.69 812 THR A CA 1
ATOM 6613 C C . THR A 1 812 ? 14.517 -27.326 18.018 1.00 96.69 812 THR A C 1
ATOM 6615 O O . THR A 1 812 ? 13.999 -26.486 18.756 1.00 96.69 812 THR A O 1
ATOM 6618 N N . THR A 1 813 ? 15.456 -26.984 17.134 1.00 95.81 813 THR A N 1
ATOM 6619 C CA . THR A 1 813 ? 15.899 -25.595 16.929 1.00 95.81 813 THR A CA 1
ATOM 6620 C C . THR A 1 813 ? 14.725 -24.634 16.703 1.00 95.81 813 THR A C 1
ATOM 6622 O O . THR A 1 813 ? 14.680 -23.558 17.301 1.00 95.81 813 THR A O 1
ATOM 6625 N N . LEU A 1 814 ? 13.747 -25.016 15.873 1.00 94.75 814 LEU A N 1
ATOM 6626 C CA . LEU A 1 814 ? 12.563 -24.194 15.614 1.00 94.75 814 LEU A CA 1
ATOM 6627 C C . LEU A 1 814 ? 11.700 -23.988 16.868 1.00 94.75 814 LEU A C 1
ATOM 6629 O O . LEU A 1 814 ? 11.260 -22.865 17.118 1.00 94.75 814 LEU A O 1
ATOM 6633 N N . GLU A 1 815 ? 11.481 -25.032 17.670 1.00 94.44 815 GLU A N 1
ATOM 6634 C CA . GLU A 1 815 ? 10.729 -24.931 18.928 1.00 94.44 815 GLU A CA 1
ATOM 6635 C C . GLU A 1 815 ? 11.410 -23.984 19.918 1.00 94.44 815 GLU A C 1
ATOM 6637 O O . GLU A 1 815 ? 10.734 -23.154 20.525 1.00 94.44 815 GLU A O 1
ATOM 6642 N N . LEU A 1 816 ? 12.741 -24.027 20.013 1.00 94.50 816 LEU A N 1
ATOM 6643 C CA . LEU A 1 816 ? 13.511 -23.108 20.854 1.00 94.50 816 LEU A CA 1
ATOM 6644 C C . LEU A 1 816 ? 13.405 -21.657 20.372 1.00 94.50 816 LEU A C 1
ATOM 6646 O O . LEU A 1 816 ? 13.177 -20.750 21.171 1.00 94.50 816 LEU A O 1
ATOM 6650 N N . ILE A 1 817 ? 13.505 -21.419 19.060 1.00 94.12 817 ILE A N 1
ATOM 6651 C CA . ILE A 1 817 ? 13.318 -20.083 18.469 1.00 94.12 817 ILE A CA 1
ATOM 6652 C C . ILE A 1 817 ? 11.904 -19.551 18.757 1.00 94.12 817 ILE A C 1
ATOM 6654 O O . ILE A 1 817 ? 11.724 -18.360 19.040 1.00 94.12 817 ILE A O 1
ATOM 6658 N N . ILE A 1 818 ? 10.888 -20.416 18.686 1.00 91.19 818 ILE A N 1
ATOM 6659 C CA . ILE A 1 818 ? 9.503 -20.061 19.013 1.00 91.19 818 ILE A CA 1
ATOM 6660 C C . ILE A 1 818 ? 9.366 -19.744 20.496 1.00 91.19 818 ILE A C 1
ATOM 6662 O O . ILE A 1 818 ? 8.785 -18.711 20.816 1.00 91.19 818 ILE A O 1
ATOM 6666 N N . GLU A 1 819 ? 9.934 -20.563 21.377 1.00 90.62 819 GLU A N 1
ATOM 6667 C CA . GLU A 1 819 ? 9.927 -20.353 22.826 1.00 90.62 819 GLU A CA 1
ATOM 6668 C C . GLU A 1 819 ? 10.585 -19.021 23.207 1.00 90.62 819 GLU A C 1
ATOM 6670 O O . GLU A 1 819 ? 10.008 -18.250 23.976 1.00 90.62 819 GLU A O 1
ATOM 6675 N N . LEU A 1 820 ? 11.733 -18.692 22.606 1.00 91.31 820 LEU A N 1
ATOM 6676 C CA . LEU A 1 820 ? 12.408 -17.405 22.785 1.00 91.31 820 LEU A CA 1
ATOM 6677 C C . LEU A 1 820 ? 11.521 -16.234 22.346 1.00 91.31 820 LEU A C 1
ATOM 6679 O O . LEU A 1 820 ? 11.338 -15.267 23.090 1.00 91.31 820 LEU A O 1
ATOM 6683 N N . ARG A 1 821 ? 10.928 -16.324 21.147 1.00 90.62 821 ARG A N 1
ATOM 6684 C CA . ARG A 1 821 ? 10.055 -15.269 20.611 1.00 90.62 821 ARG A CA 1
ATOM 6685 C C . ARG A 1 821 ? 8.779 -15.106 21.430 1.00 90.62 821 ARG A C 1
ATOM 6687 O O . ARG A 1 821 ? 8.286 -13.988 21.575 1.00 90.62 821 ARG A O 1
ATOM 6694 N N . ASP A 1 822 ? 8.208 -16.207 21.895 1.00 88.56 822 ASP A N 1
ATOM 6695 C CA . ASP A 1 822 ? 6.969 -16.215 22.661 1.00 88.56 822 ASP A CA 1
ATOM 6696 C C . ASP A 1 822 ? 7.216 -15.674 24.071 1.00 88.56 822 ASP A C 1
ATOM 6698 O O . ASP A 1 822 ? 6.438 -14.841 24.528 1.00 88.56 822 ASP A O 1
ATOM 6702 N N . SER A 1 823 ? 8.343 -16.028 24.698 1.00 87.38 823 SER A N 1
ATOM 6703 C CA . SER A 1 823 ? 8.787 -15.458 25.978 1.00 87.38 823 SER A CA 1
ATOM 6704 C C . SER A 1 823 ? 8.958 -13.943 25.882 1.00 87.38 823 SER A C 1
ATOM 6706 O O . SER A 1 823 ? 8.377 -13.207 26.679 1.00 87.38 823 SER A O 1
ATOM 6708 N N . GLU A 1 824 ? 9.662 -13.464 24.847 1.00 86.75 824 GLU A N 1
ATOM 6709 C CA . GLU A 1 824 ? 9.831 -12.032 24.576 1.00 86.75 824 GLU A CA 1
ATOM 6710 C C . GLU A 1 824 ? 8.473 -11.332 24.425 1.00 86.75 824 GLU A C 1
ATOM 6712 O O . GLU A 1 824 ? 8.197 -10.302 25.041 1.00 86.75 824 GLU A O 1
ATOM 6717 N N . ARG A 1 825 ? 7.587 -11.918 23.617 1.00 87.31 825 ARG A N 1
ATOM 6718 C CA . ARG A 1 825 ? 6.301 -11.316 23.275 1.00 87.31 825 ARG A CA 1
ATOM 6719 C C . ARG A 1 825 ? 5.294 -11.354 24.427 1.00 87.31 825 ARG A C 1
ATOM 6721 O O . ARG A 1 825 ? 4.472 -10.450 24.512 1.00 87.31 825 ARG A O 1
ATOM 6728 N N . ILE A 1 826 ? 5.330 -12.363 25.297 1.00 85.81 826 ILE A N 1
ATOM 6729 C CA . ILE A 1 826 ? 4.502 -12.429 26.512 1.00 85.81 826 ILE A CA 1
ATOM 6730 C C . ILE A 1 826 ? 5.006 -11.418 27.543 1.00 85.81 826 ILE A C 1
ATOM 6732 O O . ILE A 1 826 ? 4.197 -10.690 28.121 1.00 85.81 826 ILE A O 1
ATOM 6736 N N . ALA A 1 827 ? 6.325 -11.321 27.735 1.00 85.25 827 ALA A N 1
ATOM 6737 C CA . ALA A 1 827 ? 6.926 -10.358 28.651 1.00 85.25 827 ALA A CA 1
ATOM 6738 C C . ALA A 1 827 ? 6.595 -8.905 28.275 1.00 85.25 827 ALA A C 1
ATOM 6740 O O . ALA A 1 827 ? 6.378 -8.088 29.168 1.00 85.25 827 ALA A O 1
ATOM 6741 N N . GLU A 1 828 ? 6.476 -8.594 26.981 1.00 85.56 828 GLU A N 1
ATOM 6742 C CA . GLU A 1 828 ? 6.078 -7.266 26.487 1.00 85.56 828 GLU A CA 1
ATOM 6743 C C . GLU A 1 828 ? 4.761 -6.763 27.105 1.00 85.56 828 GLU A C 1
ATOM 6745 O O . GLU A 1 828 ? 4.638 -5.579 27.416 1.00 85.56 828 GLU A O 1
ATOM 6750 N N . PHE A 1 829 ? 3.791 -7.654 27.346 1.00 83.44 829 PHE A N 1
ATOM 6751 C CA . PHE A 1 829 ? 2.460 -7.270 27.833 1.00 83.44 829 PHE A CA 1
ATOM 6752 C C . PHE A 1 829 ? 2.160 -7.709 29.274 1.00 83.44 829 PHE A C 1
ATOM 6754 O O . PHE A 1 829 ? 1.345 -7.071 29.940 1.00 83.44 829 PHE A O 1
ATOM 6761 N N . ASN A 1 830 ? 2.801 -8.774 29.769 1.00 77.62 830 ASN A N 1
ATOM 6762 C CA . ASN A 1 830 ? 2.444 -9.436 31.032 1.00 77.62 830 ASN A CA 1
ATOM 6763 C C . ASN A 1 830 ? 3.422 -9.177 32.197 1.00 77.62 830 ASN A C 1
ATOM 6765 O O . ASN A 1 830 ? 3.273 -9.759 33.266 1.00 77.62 830 ASN A O 1
ATOM 6769 N N . SER A 1 831 ? 4.450 -8.350 32.007 1.00 70.19 831 SER A N 1
ATOM 6770 C CA . SER A 1 831 ? 5.541 -8.200 32.985 1.00 70.19 831 SER A CA 1
ATOM 6771 C C . SER A 1 831 ? 5.284 -7.172 34.091 1.00 70.19 831 SER A C 1
ATOM 6773 O O . SER A 1 831 ? 5.850 -7.291 35.175 1.00 70.19 831 SER A O 1
ATOM 6775 N N . HIS A 1 832 ? 4.445 -6.159 33.850 1.00 76.38 832 HIS A N 1
ATOM 6776 C CA . HIS A 1 832 ? 4.199 -5.086 34.815 1.00 76.38 832 HIS A CA 1
ATOM 6777 C C . HIS A 1 832 ? 2.777 -4.523 34.665 1.00 76.38 832 HIS A C 1
ATOM 6779 O O . HIS A 1 832 ? 2.330 -4.249 33.554 1.00 76.38 832 HIS A O 1
ATOM 6785 N N . GLU A 1 833 ? 2.071 -4.261 35.769 1.00 77.44 833 GLU A N 1
ATOM 6786 C CA . GLU A 1 833 ? 0.685 -3.751 35.743 1.00 77.44 833 GLU A CA 1
ATOM 6787 C C . GLU A 1 833 ? 0.554 -2.429 34.961 1.00 77.44 833 GLU A C 1
ATOM 6789 O O . GLU A 1 833 ? -0.350 -2.242 34.151 1.00 77.44 833 GLU A O 1
ATOM 6794 N N . LYS A 1 834 ? 1.523 -1.520 35.126 1.00 81.06 834 LYS A N 1
ATOM 6795 C CA . LYS A 1 834 ? 1.611 -0.295 34.307 1.00 81.06 834 LYS A CA 1
ATOM 6796 C C . LYS A 1 834 ? 1.759 -0.572 32.801 1.00 81.06 834 LYS A C 1
ATOM 6798 O O . LYS A 1 834 ? 1.223 0.196 32.010 1.00 81.06 834 LYS A O 1
ATOM 6803 N N . LEU A 1 835 ? 2.452 -1.638 32.387 1.00 83.62 835 LEU A N 1
ATOM 6804 C CA . LEU A 1 835 ? 2.591 -1.984 30.965 1.00 83.62 835 LEU A CA 1
ATOM 6805 C C . LEU A 1 835 ? 1.279 -2.514 30.387 1.00 83.62 835 LEU A C 1
ATOM 6807 O O . LEU A 1 835 ? 0.891 -2.101 29.292 1.00 83.62 835 LEU A O 1
ATOM 6811 N N . SER A 1 836 ? 0.559 -3.364 31.123 1.00 86.38 836 SER A N 1
ATOM 6812 C CA . SER A 1 836 ? -0.747 -3.861 30.675 1.00 86.38 836 SER A CA 1
ATOM 6813 C C . SER A 1 836 ? -1.783 -2.733 30.589 1.00 86.38 836 SER A C 1
ATOM 6815 O O . SER A 1 836 ? -2.543 -2.672 29.620 1.00 86.38 836 SER A O 1
ATOM 6817 N N . ARG A 1 837 ? -1.734 -1.764 31.516 1.00 91.75 837 ARG A N 1
ATOM 6818 C CA . ARG A 1 837 ? -2.533 -0.528 31.462 1.00 91.75 837 ARG A CA 1
ATOM 6819 C C . ARG A 1 837 ? -2.223 0.325 30.223 1.00 91.75 837 ARG A C 1
ATOM 6821 O O . ARG A 1 837 ? -3.142 0.688 29.497 1.00 91.75 837 ARG A O 1
ATOM 6828 N N . LEU A 1 838 ? -0.951 0.611 29.933 1.00 91.25 838 LEU A N 1
ATOM 6829 C CA . LEU A 1 838 ? -0.561 1.465 28.794 1.00 91.25 838 LEU A CA 1
ATOM 6830 C C . LEU A 1 838 ? -0.759 0.801 27.420 1.00 91.25 838 LEU A C 1
ATOM 6832 O O . LEU A 1 838 ? -0.886 1.501 26.417 1.00 91.25 838 LEU A O 1
ATOM 6836 N N . SER A 1 839 ? -0.779 -0.532 27.359 1.00 89.06 839 SER A N 1
ATOM 6837 C CA . SER A 1 839 ? -0.947 -1.284 26.109 1.00 89.06 839 SER A CA 1
ATOM 6838 C C . SER A 1 839 ? -2.402 -1.694 25.858 1.00 89.06 839 SER A C 1
ATOM 6840 O O . SER A 1 839 ? -3.006 -1.262 24.879 1.00 89.06 839 SER A O 1
ATOM 6842 N N . GLY A 1 840 ? -2.981 -2.528 26.724 1.00 91.31 840 GLY A N 1
ATOM 6843 C CA . GLY A 1 840 ? -4.334 -3.072 26.574 1.00 91.31 840 GLY A CA 1
ATOM 6844 C C . GLY A 1 840 ? -5.425 -2.242 27.249 1.00 91.31 840 GLY A C 1
ATOM 6845 O O . GLY A 1 840 ? -6.600 -2.381 26.904 1.00 91.31 840 GLY A O 1
ATOM 6846 N N . GLY A 1 841 ? -5.056 -1.358 28.178 1.00 93.88 841 GLY A N 1
ATOM 6847 C CA . GLY A 1 841 ? -6.002 -0.616 29.010 1.00 93.88 841 GLY A CA 1
ATOM 6848 C C . GLY A 1 841 ? -6.954 0.292 28.238 1.00 93.88 841 GLY A C 1
ATOM 6849 O O . GLY A 1 841 ? -8.117 0.412 28.617 1.00 93.88 841 GLY A O 1
ATOM 6850 N N . TYR A 1 842 ? -6.518 0.883 27.121 1.00 94.06 842 TYR A N 1
ATOM 6851 C CA . TYR A 1 842 ? -7.398 1.708 26.284 1.00 94.06 842 TYR A CA 1
ATOM 6852 C C . TYR A 1 842 ? -8.492 0.885 25.587 1.00 94.06 842 TYR A C 1
ATOM 6854 O O . TYR A 1 842 ? -9.653 1.292 25.558 1.00 94.06 842 TYR A O 1
ATOM 6862 N N . LEU A 1 843 ? -8.153 -0.304 25.079 1.00 94.62 843 LEU A N 1
ATOM 6863 C CA . LEU A 1 843 ? -9.134 -1.222 24.495 1.00 94.62 843 LEU A CA 1
ATOM 6864 C C . LEU A 1 843 ? -10.088 -1.778 25.560 1.00 94.62 843 LEU A C 1
ATOM 6866 O O . LEU A 1 843 ? -11.294 -1.847 25.326 1.00 94.62 843 LEU A O 1
ATOM 6870 N N . LEU A 1 844 ? -9.563 -2.106 26.742 1.00 94.94 844 LEU A N 1
ATOM 6871 C CA . LEU A 1 844 ? -10.364 -2.528 27.889 1.00 94.94 844 LEU A CA 1
ATOM 6872 C C . LEU A 1 844 ? -11.339 -1.428 28.344 1.00 94.94 844 LEU A C 1
ATOM 6874 O O . LEU A 1 844 ? -12.504 -1.707 28.619 1.00 94.94 844 LEU A O 1
ATOM 6878 N N . GLY A 1 845 ? -10.884 -0.172 28.358 1.00 93.88 845 GLY A N 1
ATOM 6879 C CA . GLY A 1 845 ? -11.709 0.997 28.659 1.00 93.88 845 GLY A CA 1
ATOM 6880 C C . GLY A 1 845 ? -12.803 1.256 27.620 1.00 93.88 845 GLY A C 1
ATOM 6881 O O . GLY A 1 845 ? -13.920 1.598 28.004 1.00 93.88 845 GLY A O 1
ATOM 6882 N N . ASP A 1 846 ? -12.537 1.045 26.323 1.00 91.06 846 ASP A N 1
ATOM 6883 C CA . ASP A 1 846 ? -13.571 1.107 25.271 1.00 91.06 846 ASP A CA 1
ATOM 6884 C C . ASP A 1 846 ? -14.639 0.016 25.461 1.00 91.06 846 ASP A C 1
ATOM 6886 O O . ASP A 1 846 ? -15.831 0.323 25.402 1.00 91.06 846 ASP A O 1
ATOM 6890 N N . TRP A 1 847 ? -14.239 -1.229 25.755 1.00 92.44 847 TRP A N 1
ATOM 6891 C CA . TRP A 1 847 ? -15.175 -2.333 26.016 1.00 92.44 847 TRP A CA 1
ATOM 6892 C C . TRP A 1 847 ? -16.067 -2.044 27.224 1.00 92.44 847 TRP A C 1
ATOM 6894 O O . TRP A 1 847 ? -17.295 -2.093 27.122 1.00 92.44 847 TRP A O 1
ATOM 6904 N N . LEU A 1 848 ? -15.458 -1.692 28.359 1.00 91.94 848 LEU A N 1
ATOM 6905 C CA . LEU A 1 848 ? -16.188 -1.410 29.591 1.00 91.94 848 LEU A CA 1
ATOM 6906 C C . LEU A 1 848 ? -17.066 -0.158 29.455 1.00 91.94 848 LEU A C 1
ATOM 6908 O O . LEU A 1 848 ? -18.224 -0.168 29.868 1.00 91.94 848 LEU A O 1
ATOM 6912 N N . GLY A 1 849 ? -16.561 0.902 28.817 1.00 89.19 849 GLY A N 1
ATOM 6913 C CA . GLY A 1 849 ? -17.311 2.136 28.582 1.00 89.19 849 GLY A CA 1
ATOM 6914 C C . GLY A 1 849 ? -18.593 1.907 27.777 1.00 89.19 849 GLY A C 1
ATOM 6915 O O . GLY A 1 849 ? -19.644 2.436 28.138 1.00 89.19 849 GLY A O 1
ATOM 6916 N N . ARG A 1 850 ? -18.540 1.066 26.736 1.00 86.81 850 ARG A N 1
ATOM 6917 C CA . ARG A 1 850 ? -19.719 0.704 25.928 1.00 86.81 850 ARG A CA 1
ATOM 6918 C C . ARG A 1 850 ? -20.735 -0.118 26.713 1.00 86.81 850 ARG A C 1
ATOM 6920 O O . ARG A 1 850 ? -21.925 0.176 26.647 1.00 86.81 850 ARG A O 1
ATOM 6927 N N . MET A 1 851 ? -20.280 -1.105 27.488 1.00 87.50 851 MET A N 1
ATOM 6928 C CA . MET A 1 851 ? -21.173 -1.891 28.350 1.00 87.50 851 MET A CA 1
ATOM 6929 C C . MET A 1 851 ? -21.868 -1.003 29.390 1.00 87.50 851 MET A C 1
ATOM 6931 O O . MET A 1 851 ? -23.080 -1.094 29.562 1.00 87.50 851 MET A O 1
ATOM 6935 N N . LYS A 1 852 ? -21.136 -0.075 30.021 1.00 85.31 852 LYS A N 1
ATOM 6936 C CA . LYS A 1 852 ? -21.702 0.882 30.986 1.00 85.31 852 LYS A CA 1
ATOM 6937 C C . LYS A 1 852 ? -22.729 1.820 30.357 1.00 85.31 852 LYS A C 1
ATOM 6939 O O . LYS A 1 852 ? -23.768 2.076 30.958 1.00 85.31 852 LYS A O 1
ATOM 6944 N N . GLN A 1 853 ? -22.465 2.319 29.147 1.00 80.12 853 GLN A N 1
ATOM 6945 C CA . GLN A 1 853 ? -23.425 3.156 28.420 1.00 80.12 853 GLN A CA 1
ATOM 6946 C C . GLN A 1 853 ? -24.754 2.428 28.195 1.00 80.12 853 GLN A C 1
ATOM 6948 O O . GLN A 1 853 ? -25.807 3.039 28.365 1.00 80.12 853 GLN A O 1
ATOM 6953 N N . LEU A 1 854 ? -24.710 1.130 27.879 1.00 77.69 854 LEU A N 1
ATOM 6954 C CA . LEU A 1 854 ? -25.902 0.300 27.686 1.00 77.69 854 LEU A CA 1
ATOM 6955 C C . LEU A 1 854 ? -26.684 0.065 28.983 1.00 77.69 854 LEU A C 1
ATOM 6957 O O . LEU A 1 854 ? -27.909 0.090 28.957 1.00 77.69 854 LEU A O 1
ATOM 6961 N N . VAL A 1 855 ? -25.997 -0.134 30.111 1.00 79.38 855 VAL A N 1
ATOM 6962 C CA . VAL A 1 855 ? -26.648 -0.346 31.417 1.00 79.38 855 VAL A CA 1
ATOM 6963 C C . VAL A 1 855 ? -27.269 0.942 31.964 1.00 79.38 855 VAL A C 1
ATOM 6965 O O . VAL A 1 855 ? -28.381 0.920 32.488 1.00 79.38 855 VAL A O 1
ATOM 6968 N N . ASN A 1 856 ? -26.586 2.080 31.815 1.00 73.06 856 ASN A N 1
ATOM 6969 C CA . ASN A 1 856 ? -27.043 3.360 32.365 1.00 73.06 856 ASN A CA 1
ATOM 6970 C C . ASN A 1 856 ? -28.213 3.979 31.582 1.00 73.06 856 ASN A C 1
ATOM 6972 O O . ASN A 1 856 ? -28.961 4.794 32.125 1.00 73.06 856 ASN A O 1
ATOM 6976 N N . THR A 1 857 ? -28.407 3.608 30.314 1.00 62.28 857 THR A N 1
ATOM 6977 C CA . THR A 1 857 ? -29.482 4.142 29.463 1.00 62.28 857 THR A CA 1
ATOM 6978 C C . THR A 1 857 ? -30.804 3.397 29.656 1.00 62.28 857 THR A C 1
ATOM 6980 O O . THR A 1 857 ? -31.414 2.921 28.705 1.00 62.28 857 THR A O 1
ATOM 6983 N N . ASN A 1 858 ? -31.321 3.363 30.887 1.00 53.41 858 ASN A N 1
ATOM 6984 C CA . ASN A 1 858 ? -32.702 2.918 31.106 1.00 53.41 858 ASN A CA 1
ATOM 6985 C C . ASN A 1 858 ? -33.748 3.953 30.644 1.00 53.41 858 ASN A C 1
ATOM 6987 O O . ASN A 1 858 ? -34.900 3.588 30.430 1.00 53.41 858 ASN A O 1
ATOM 6991 N N . GLN A 1 859 ? -33.388 5.229 30.440 1.00 44.66 859 GLN A N 1
ATOM 6992 C CA . GLN A 1 859 ? -34.314 6.284 30.003 1.00 44.66 859 GLN A CA 1
ATOM 6993 C C . GLN A 1 859 ? -33.555 7.444 29.326 1.00 44.66 859 GLN A C 1
ATOM 6995 O O . GLN A 1 859 ? -32.977 8.258 30.031 1.00 44.66 859 GLN A O 1
ATOM 7000 N N . THR A 1 860 ? -33.515 7.531 27.984 1.00 37.34 860 THR A N 1
ATOM 7001 C CA . THR A 1 860 ? -33.464 8.782 27.166 1.00 37.34 860 THR A CA 1
ATOM 7002 C C . THR A 1 860 ? -33.100 8.510 25.695 1.00 37.34 860 THR A C 1
ATOM 7004 O O . THR A 1 860 ? -32.509 7.492 25.344 1.00 37.34 860 THR A O 1
ATOM 7007 N N . LYS A 1 861 ? -33.461 9.461 24.818 1.00 39.78 861 LYS A N 1
ATOM 7008 C CA . LYS A 1 861 ? -33.286 9.493 23.348 1.00 39.78 861 LYS A CA 1
ATOM 7009 C C . LYS A 1 861 ? -31.828 9.382 22.828 1.00 39.78 861 LYS A C 1
ATOM 7011 O O . LYS A 1 861 ? -31.600 9.595 21.643 1.00 39.78 861 LYS A O 1
ATOM 7016 N N . GLU A 1 862 ? -30.845 9.048 23.658 1.00 41.88 862 GLU A N 1
ATOM 7017 C CA . GLU A 1 862 ? -29.430 8.931 23.258 1.00 41.88 862 GLU A CA 1
ATOM 7018 C C . GLU A 1 862 ? -28.967 7.479 23.041 1.00 41.88 862 GLU A C 1
ATOM 7020 O O . GLU A 1 862 ? -27.975 7.256 22.351 1.00 41.88 862 GLU A O 1
ATOM 7025 N N . ALA A 1 863 ? -29.746 6.476 23.476 1.00 40.66 863 ALA A N 1
ATOM 7026 C CA . ALA A 1 863 ? -29.507 5.043 23.203 1.00 40.66 863 ALA A CA 1
ATOM 7027 C C . ALA A 1 863 ? -29.643 4.645 21.711 1.00 40.66 863 ALA A C 1
ATOM 7029 O O . ALA A 1 863 ? -29.541 3.483 21.327 1.00 40.66 863 ALA A O 1
ATOM 7030 N N . LEU A 1 864 ? -29.874 5.630 20.851 1.00 40.47 864 LEU A N 1
ATOM 7031 C CA . LEU A 1 864 ? -30.224 5.519 19.443 1.00 40.47 864 LEU A CA 1
ATOM 7032 C C . LEU A 1 864 ? -29.024 5.223 18.514 1.00 40.47 864 LEU A C 1
ATOM 7034 O O . LEU A 1 864 ? -29.210 5.064 17.310 1.00 40.47 864 LEU A O 1
ATOM 7038 N N . LEU A 1 865 ? -27.808 5.099 19.069 1.00 47.69 865 LEU A N 1
ATOM 7039 C CA . LEU A 1 865 ? -26.550 4.875 18.334 1.00 47.69 865 LEU A CA 1
ATOM 7040 C C . LEU A 1 865 ? -25.768 3.603 18.735 1.00 47.69 865 LEU A C 1
ATOM 7042 O O . LEU A 1 865 ? -24.723 3.338 18.140 1.00 47.69 865 LEU A O 1
ATOM 7046 N N . ALA A 1 866 ? -26.217 2.815 19.719 1.00 57.41 866 ALA A N 1
ATOM 7047 C CA . ALA A 1 866 ? -25.454 1.661 20.204 1.00 57.41 866 ALA A CA 1
ATOM 7048 C C . ALA A 1 866 ? -25.752 0.383 19.392 1.00 57.41 866 ALA A C 1
ATOM 7050 O O . ALA A 1 866 ? -26.880 -0.109 19.371 1.00 57.41 866 ALA A O 1
ATOM 7051 N N . SER A 1 867 ? -24.738 -0.168 18.718 1.00 69.75 867 SER A N 1
ATOM 7052 C CA . SER A 1 867 ? -24.823 -1.477 18.052 1.00 69.75 867 SER A CA 1
ATOM 7053 C C . SER A 1 867 ? -25.017 -2.609 19.064 1.00 69.75 867 SER A C 1
ATOM 7055 O O . SER A 1 867 ? -24.502 -2.530 20.172 1.00 69.75 867 SER A O 1
ATOM 7057 N N . LYS A 1 868 ? -25.711 -3.693 18.690 1.00 80.94 868 LYS A N 1
ATOM 7058 C CA . LYS A 1 868 ? -25.857 -4.898 19.537 1.00 80.94 868 LYS A CA 1
ATOM 7059 C C . LYS A 1 868 ? -24.581 -5.742 19.580 1.00 80.94 868 LYS A C 1
ATOM 7061 O O . LYS A 1 868 ? -24.314 -6.415 20.572 1.00 80.94 868 LYS A O 1
ATOM 7066 N N . MET A 1 869 ? -23.810 -5.720 18.496 1.00 88.19 869 MET A N 1
ATOM 7067 C CA . MET A 1 869 ? -22.560 -6.458 18.362 1.00 88.19 869 MET A CA 1
ATOM 7068 C C . MET A 1 869 ? -21.470 -5.541 17.812 1.00 88.19 869 MET A C 1
ATOM 7070 O O . MET A 1 869 ? -21.674 -4.862 16.804 1.00 88.19 869 MET A O 1
ATOM 7074 N N . VAL A 1 870 ? -20.305 -5.538 18.456 1.00 90.94 870 VAL A N 1
ATOM 7075 C CA . VAL A 1 870 ? -19.132 -4.777 18.016 1.00 90.94 870 VAL A CA 1
ATOM 7076 C C . VAL A 1 870 ? -17.960 -5.722 17.780 1.00 90.94 870 VAL A C 1
ATOM 7078 O O . VAL A 1 870 ? -17.514 -6.434 18.680 1.00 90.94 870 VAL A O 1
ATOM 7081 N N . LEU A 1 871 ? -17.455 -5.703 16.551 1.00 94.25 871 LEU A N 1
ATOM 7082 C CA . LEU A 1 871 ? -16.465 -6.635 16.038 1.00 94.25 871 LEU A CA 1
ATOM 7083 C C . LEU A 1 871 ? -15.146 -5.939 15.712 1.00 94.25 871 LEU A C 1
ATOM 7085 O O . LEU A 1 871 ? -15.124 -4.913 15.030 1.00 94.25 871 LEU A O 1
ATOM 7089 N N . TYR A 1 872 ? -14.041 -6.532 16.153 1.00 96.12 872 TYR A N 1
ATOM 7090 C CA . TYR A 1 872 ? -12.696 -5.995 16.005 1.00 96.12 872 TYR A CA 1
ATOM 7091 C C . TYR A 1 872 ? -11.768 -6.984 15.283 1.00 96.12 872 TYR A C 1
ATOM 7093 O O . TYR A 1 872 ? -11.463 -8.060 15.794 1.00 96.12 872 TYR A O 1
ATOM 7101 N N . SER A 1 873 ? -11.254 -6.597 14.113 1.00 97.56 873 SER A N 1
ATOM 7102 C CA . SER A 1 873 ? -10.230 -7.359 13.382 1.00 97.56 873 SER A CA 1
ATOM 7103 C C . SER A 1 873 ? -8.839 -6.795 13.653 1.00 97.56 873 SER A C 1
ATOM 7105 O O . SER A 1 873 ? -8.549 -5.643 13.314 1.00 97.56 873 SER A O 1
ATOM 7107 N N . ALA A 1 874 ? -7.976 -7.589 14.288 1.00 95.75 874 ALA A N 1
ATOM 7108 C CA . ALA A 1 874 ? -6.726 -7.099 14.859 1.00 95.75 874 ALA A CA 1
ATOM 7109 C C . ALA A 1 874 ? -5.556 -8.099 14.724 1.00 95.75 874 ALA A C 1
ATOM 7111 O O . ALA A 1 874 ? -5.446 -8.865 13.758 1.00 95.75 874 ALA A O 1
ATOM 7112 N N . HIS A 1 875 ? -4.609 -8.037 15.664 1.00 94.69 875 HIS A N 1
ATOM 7113 C CA . HIS A 1 875 ? -3.346 -8.773 15.650 1.00 94.69 875 HIS A CA 1
ATOM 7114 C C . HIS A 1 875 ? -3.151 -9.581 16.940 1.00 94.69 875 HIS A C 1
ATOM 7116 O O . HIS A 1 875 ? -3.841 -9.359 17.931 1.00 94.69 875 HIS A O 1
ATOM 7122 N N . ASP A 1 876 ? -2.159 -10.477 16.942 1.00 91.88 876 ASP A N 1
ATOM 7123 C CA . ASP A 1 876 ? -1.757 -11.235 18.139 1.00 91.88 876 ASP A CA 1
ATOM 7124 C C . ASP A 1 876 ? -1.442 -10.316 19.323 1.00 91.88 876 ASP A C 1
ATOM 7126 O O . ASP A 1 876 ? -1.954 -10.532 20.413 1.00 91.88 876 ASP A O 1
ATOM 7130 N N . GLY A 1 877 ? -0.661 -9.258 19.094 1.00 91.44 877 GLY A N 1
ATOM 7131 C CA . GLY A 1 877 ? -0.310 -8.279 20.123 1.00 91.44 877 GLY A CA 1
ATOM 7132 C C . GLY A 1 877 ? -1.515 -7.536 20.689 1.00 91.44 877 GLY A C 1
ATOM 7133 O O . GLY A 1 877 ? -1.504 -7.181 21.856 1.00 91.44 877 GLY A O 1
ATOM 7134 N N . THR A 1 878 ? -2.571 -7.331 19.898 1.00 93.88 878 THR A N 1
ATOM 7135 C CA . THR A 1 878 ? -3.797 -6.674 20.372 1.00 93.88 878 THR A CA 1
ATOM 7136 C C . THR A 1 878 ? -4.563 -7.579 21.333 1.00 93.88 878 THR A C 1
ATOM 7138 O O . THR A 1 878 ? -4.977 -7.130 22.397 1.00 93.88 878 THR A O 1
ATOM 7141 N N . LEU A 1 879 ? -4.717 -8.861 20.978 1.00 92.88 879 LEU A N 1
ATOM 7142 C CA . LEU A 1 879 ? -5.352 -9.850 21.851 1.00 92.88 879 LEU A CA 1
ATOM 7143 C C . LEU A 1 879 ? -4.527 -10.059 23.119 1.00 92.88 879 LEU A C 1
ATOM 7145 O O . LEU A 1 879 ? -5.082 -10.067 24.208 1.00 92.88 879 LEU A O 1
ATOM 7149 N N . LEU A 1 880 ? -3.209 -10.194 22.976 1.00 91.25 880 LEU A N 1
ATOM 7150 C CA . LEU A 1 880 ? -2.304 -10.400 24.098 1.00 91.25 880 LEU A CA 1
ATOM 7151 C C . LEU A 1 880 ? -2.324 -9.211 25.066 1.00 91.25 880 LEU A C 1
ATOM 7153 O O . LEU A 1 880 ? -2.482 -9.424 26.260 1.00 91.25 880 LEU A O 1
ATOM 7157 N N . ALA A 1 881 ? -2.279 -7.975 24.559 1.00 91.81 881 ALA A N 1
ATOM 7158 C CA . ALA A 1 881 ? -2.393 -6.775 25.387 1.00 91.81 881 ALA A CA 1
ATOM 7159 C C . ALA A 1 881 ? -3.711 -6.744 26.177 1.00 91.81 881 ALA A C 1
ATOM 7161 O O . ALA A 1 881 ? -3.713 -6.435 27.367 1.00 91.81 881 ALA A O 1
ATOM 7162 N N . LEU A 1 882 ? -4.832 -7.097 25.536 1.00 92.75 882 LEU A N 1
ATOM 7163 C CA . LEU A 1 882 ? -6.138 -7.137 26.193 1.00 92.75 882 LEU A CA 1
ATOM 7164 C C . LEU A 1 882 ? -6.226 -8.254 27.243 1.00 92.75 882 LEU A C 1
ATOM 7166 O O . LEU A 1 882 ? -6.681 -8.001 28.354 1.00 92.75 882 LEU A O 1
ATOM 7170 N N . LEU A 1 883 ? -5.758 -9.464 26.922 1.00 90.81 883 LEU A N 1
ATOM 7171 C CA . LEU A 1 883 ? -5.707 -10.592 27.860 1.00 90.81 883 LEU A CA 1
ATOM 7172 C C . LEU A 1 883 ? -4.840 -10.263 29.085 1.00 90.81 883 LEU A C 1
ATOM 7174 O O . LEU A 1 883 ? -5.234 -10.561 30.211 1.00 90.81 883 LEU A O 1
ATOM 7178 N N . SER A 1 884 ? -3.703 -9.592 28.880 1.00 88.94 884 SER A N 1
ATOM 7179 C CA . SER A 1 884 ? -2.838 -9.118 29.963 1.00 88.94 884 SER A CA 1
ATOM 7180 C C . SER A 1 884 ? -3.493 -8.013 30.799 1.00 88.94 884 SER A C 1
ATOM 7182 O O . SER A 1 884 ? -3.382 -8.029 32.022 1.00 88.94 884 SER A O 1
ATOM 7184 N N . ALA A 1 885 ? -4.221 -7.074 30.184 1.00 90.50 885 ALA A N 1
ATOM 7185 C CA . ALA A 1 885 ? -4.970 -6.044 30.916 1.00 90.50 885 ALA A CA 1
ATOM 7186 C C . ALA A 1 885 ? -6.140 -6.634 31.731 1.00 90.50 885 ALA A C 1
ATOM 7188 O O . ALA A 1 885 ? -6.472 -6.127 32.805 1.00 90.50 885 ALA A O 1
ATOM 7189 N N . LEU A 1 886 ? -6.725 -7.736 31.255 1.00 89.94 886 LEU A N 1
ATOM 7190 C CA . LEU A 1 886 ? -7.740 -8.522 31.961 1.00 89.94 886 LEU A CA 1
ATOM 7191 C C . LEU A 1 886 ? -7.159 -9.436 33.054 1.00 89.94 886 LEU A C 1
ATOM 7193 O O . LEU A 1 886 ? -7.939 -9.968 33.836 1.00 89.94 886 LEU A O 1
ATOM 7197 N N . GLN A 1 887 ? -5.831 -9.609 33.127 1.00 84.69 887 GLN A N 1
ATOM 7198 C CA . GLN A 1 887 ? -5.142 -10.497 34.081 1.00 84.69 887 GLN A CA 1
ATOM 7199 C C . GLN A 1 887 ? -5.686 -11.935 34.097 1.00 84.69 887 GLN A C 1
ATOM 7201 O O . GLN A 1 887 ? -5.815 -12.573 35.141 1.00 84.69 887 GLN A O 1
ATOM 7206 N N . ILE A 1 888 ? -6.004 -12.464 32.918 1.00 80.62 888 ILE A N 1
ATOM 7207 C CA . ILE A 1 888 ? -6.460 -13.850 32.795 1.00 80.62 888 ILE A CA 1
ATOM 7208 C C . ILE A 1 888 ? -5.279 -14.779 33.108 1.00 80.62 888 ILE A C 1
ATOM 7210 O O . ILE A 1 888 ? -4.158 -14.505 32.689 1.00 80.62 888 ILE A O 1
ATOM 7214 N N . ASN A 1 889 ? -5.520 -15.838 33.888 1.00 64.44 889 ASN A N 1
ATOM 7215 C CA . ASN A 1 889 ? -4.486 -16.664 34.521 1.00 64.44 889 ASN A CA 1
ATOM 7216 C C . ASN A 1 889 ? -3.318 -17.041 33.575 1.00 64.44 889 ASN A C 1
ATOM 7218 O O . ASN A 1 889 ? -3.515 -17.453 32.427 1.00 64.44 889 ASN A O 1
ATOM 7222 N N . SER A 1 890 ? -2.087 -16.904 34.075 1.00 53.12 890 SER A N 1
ATOM 7223 C CA . SER A 1 890 ? -0.833 -16.923 33.305 1.00 53.12 890 SER A CA 1
ATOM 7224 C C . SER A 1 890 ? -0.519 -18.264 32.637 1.00 53.12 890 SER A C 1
ATOM 7226 O O . SER A 1 890 ? 0.192 -18.288 31.634 1.00 53.12 890 SER A O 1
ATOM 7228 N N . THR A 1 891 ? -1.101 -19.368 33.110 1.00 51.84 891 THR A N 1
ATOM 7229 C CA . THR A 1 891 ? -0.970 -20.701 32.494 1.00 51.84 891 THR A CA 1
ATOM 7230 C C . THR A 1 891 ? -1.654 -20.807 31.120 1.00 51.84 891 THR A C 1
ATOM 7232 O O . THR A 1 891 ? -1.345 -21.713 30.346 1.00 51.84 891 THR A O 1
ATOM 7235 N N . VAL A 1 892 ? -2.534 -19.856 30.772 1.00 50.69 892 VAL A N 1
ATOM 7236 C CA . VAL A 1 892 ? -3.315 -19.825 29.517 1.00 50.69 892 VAL A CA 1
ATOM 7237 C C . VAL A 1 892 ? -2.732 -18.856 28.471 1.00 50.69 892 VAL A C 1
ATOM 7239 O O . VAL A 1 892 ? -3.017 -18.981 27.266 1.00 50.69 892 VAL A O 1
ATOM 7242 N N . ILE A 1 893 ? -1.872 -17.914 28.883 1.00 60.28 893 ILE A N 1
ATOM 7243 C CA . ILE A 1 893 ? -1.323 -16.864 28.010 1.00 60.28 893 ILE A CA 1
ATOM 7244 C C . ILE A 1 893 ? -0.186 -17.422 27.137 1.00 60.28 893 ILE A C 1
ATOM 7246 O O . ILE A 1 893 ? 0.994 -17.168 27.341 1.00 60.28 893 ILE A O 1
ATOM 7250 N N . LYS A 1 894 ? -0.569 -18.181 26.111 1.00 77.06 894 LYS A N 1
ATOM 7251 C CA . LYS A 1 894 ? 0.243 -18.456 24.917 1.00 77.06 894 LYS A CA 1
ATOM 7252 C C . LYS A 1 894 ? -0.065 -17.421 23.841 1.00 77.06 894 LYS A C 1
ATOM 7254 O O . LYS A 1 894 ? -1.164 -16.854 23.827 1.00 77.06 894 LYS A O 1
ATOM 7259 N N . ILE A 1 895 ? 0.857 -17.234 22.893 1.00 86.06 895 ILE A N 1
ATOM 7260 C CA . ILE A 1 895 ? 0.623 -16.363 21.736 1.00 86.06 895 ILE A CA 1
ATOM 7261 C C . ILE A 1 895 ? -0.691 -16.757 21.044 1.00 86.06 895 ILE A C 1
ATOM 7263 O O . ILE A 1 895 ? -0.860 -17.924 20.681 1.00 86.06 895 ILE A O 1
ATOM 7267 N N . PRO A 1 896 ? -1.635 -15.813 20.856 1.00 90.19 896 PRO A N 1
ATOM 7268 C CA . PRO A 1 896 ? -2.908 -16.112 20.210 1.00 90.19 896 PRO A CA 1
ATOM 7269 C C . PRO A 1 896 ? -2.680 -16.688 18.802 1.00 90.19 896 PRO A C 1
ATOM 7271 O O . PRO A 1 896 ? -2.017 -16.024 18.000 1.00 90.19 896 PRO A O 1
ATOM 7274 N N . PRO A 1 897 ? -3.160 -17.901 18.460 1.00 92.31 897 PRO A N 1
ATOM 7275 C CA . PRO A 1 897 ? -2.980 -18.478 17.127 1.00 92.31 897 PRO A CA 1
ATOM 7276 C C . PRO A 1 897 ? -3.822 -17.751 16.073 1.00 92.31 897 PRO A C 1
ATOM 7278 O O . PRO A 1 897 ? -4.633 -16.882 16.388 1.00 92.31 897 PRO A O 1
ATOM 7281 N N . PHE A 1 898 ? -3.599 -18.052 14.793 1.00 95.00 898 PHE A N 1
ATOM 7282 C CA . PHE A 1 898 ? -4.381 -17.442 13.715 1.00 95.00 898 PHE A CA 1
ATOM 7283 C C . PHE A 1 898 ? -5.878 -17.722 13.886 1.00 95.00 898 PHE A C 1
ATOM 7285 O O . PHE A 1 898 ? -6.266 -18.805 14.320 1.00 95.00 898 PHE A O 1
ATOM 7292 N N . ALA A 1 899 ? -6.706 -16.717 13.587 1.00 96.31 899 ALA A N 1
ATOM 7293 C CA . ALA A 1 899 ? -8.158 -16.761 13.780 1.00 96.31 899 ALA A CA 1
ATOM 7294 C C . ALA A 1 899 ? -8.629 -17.090 15.217 1.00 96.31 899 ALA A C 1
ATOM 7296 O O . ALA A 1 899 ? -9.787 -17.471 15.418 1.00 96.31 899 ALA A O 1
ATOM 7297 N N . SER A 1 900 ? -7.773 -16.926 16.237 1.00 95.56 900 SER A N 1
ATOM 7298 C CA . SER A 1 900 ? -8.220 -16.947 17.632 1.00 95.56 900 SER A CA 1
ATOM 7299 C C . SER A 1 900 ? -9.100 -15.736 17.923 1.00 95.56 900 SER A C 1
ATOM 7301 O O . SER A 1 900 ? -8.783 -14.632 17.466 1.00 95.56 900 SER A O 1
ATOM 7303 N N . CYS A 1 901 ? -10.148 -15.914 18.721 1.00 96.44 901 CYS A N 1
ATOM 7304 C CA . CYS A 1 901 ? -11.125 -14.868 19.001 1.00 96.44 901 CYS A CA 1
ATOM 7305 C C . CYS A 1 901 ? -11.437 -14.792 20.495 1.00 96.44 901 CYS A C 1
ATOM 7307 O O . CYS A 1 901 ? -11.769 -15.806 21.098 1.00 96.44 901 CYS A O 1
ATOM 7309 N N . LEU A 1 902 ? -11.335 -13.596 21.075 1.00 96.00 902 LEU A N 1
ATOM 7310 C CA . LEU A 1 902 ? -11.835 -13.287 22.411 1.00 96.00 902 LEU A CA 1
ATOM 7311 C C . LEU A 1 902 ? -13.195 -12.604 22.273 1.00 96.00 902 LEU A C 1
ATOM 7313 O O . LEU A 1 902 ? -13.339 -11.644 21.513 1.00 96.00 902 LEU A O 1
ATOM 7317 N N . ILE A 1 903 ? -14.172 -13.097 23.015 1.00 96.75 903 ILE A N 1
ATOM 7318 C CA . ILE A 1 903 ? -15.557 -12.649 22.992 1.00 96.75 903 ILE A CA 1
ATOM 7319 C C . ILE A 1 903 ? -15.933 -12.230 24.409 1.00 96.75 903 ILE A C 1
ATOM 7321 O O . ILE A 1 903 ? -15.638 -12.950 25.357 1.00 96.75 903 ILE A O 1
ATOM 7325 N N . ALA A 1 904 ? -16.588 -11.084 24.548 1.00 95.88 904 ALA A N 1
ATOM 7326 C CA . ALA A 1 904 ? -17.236 -10.674 25.783 1.00 95.88 904 ALA A CA 1
ATOM 7327 C C . ALA A 1 904 ? -18.741 -10.556 25.552 1.00 95.88 904 ALA A C 1
ATOM 7329 O O . ALA A 1 904 ? -19.188 -9.778 24.705 1.00 95.88 904 ALA A O 1
ATOM 7330 N N . GLU A 1 905 ? -19.511 -11.326 26.306 1.00 95.56 905 GLU A N 1
ATOM 7331 C CA . GLU A 1 905 ? -20.968 -11.358 26.258 1.00 95.56 905 GLU A CA 1
ATOM 7332 C C . GLU A 1 905 ? -21.535 -10.694 27.509 1.00 95.56 905 GLU A C 1
ATOM 7334 O O . GLU A 1 905 ? -21.153 -11.039 28.625 1.00 95.56 905 GLU A O 1
ATOM 7339 N N . LEU A 1 906 ? -22.458 -9.750 27.328 1.00 93.88 906 LEU A N 1
ATOM 7340 C CA . LEU A 1 906 ? -23.178 -9.102 28.418 1.00 93.88 906 LEU A CA 1
ATOM 7341 C C . LEU A 1 906 ? -24.597 -9.662 28.492 1.00 93.88 906 LEU A C 1
ATOM 7343 O O . LEU A 1 906 ? -25.414 -9.439 27.595 1.00 93.88 906 LEU A O 1
ATOM 7347 N N . TYR A 1 907 ? -24.895 -10.352 29.583 1.00 92.75 907 TYR A N 1
ATOM 7348 C CA . TYR A 1 907 ? -26.208 -10.883 29.910 1.00 92.75 907 TYR A CA 1
ATOM 7349 C C . TYR A 1 907 ? -26.924 -9.983 30.914 1.00 92.75 907 TYR A C 1
ATOM 7351 O O . TYR A 1 907 ? -26.293 -9.343 31.750 1.00 92.75 907 TYR A O 1
ATOM 7359 N N . SER A 1 908 ? -28.250 -9.967 30.843 1.00 89.88 908 SER A N 1
ATOM 7360 C CA . SER A 1 908 ? -29.140 -9.358 31.830 1.00 89.88 908 SER A CA 1
ATOM 7361 C C . SER A 1 908 ? -29.998 -10.450 32.456 1.00 89.88 908 SER A C 1
ATOM 7363 O O . SER A 1 908 ? -30.555 -11.289 31.742 1.00 89.88 908 SER A O 1
ATOM 7365 N N . ASP A 1 909 ? -30.073 -10.433 33.781 1.00 85.12 909 ASP A N 1
ATOM 7366 C CA . ASP A 1 909 ? -30.932 -11.279 34.603 1.00 85.12 909 ASP A CA 1
ATOM 7367 C C . ASP A 1 909 ? -31.815 -10.356 35.455 1.00 85.12 909 ASP A C 1
ATOM 7369 O O . ASP A 1 909 ? -31.445 -9.907 36.539 1.00 85.12 909 ASP A O 1
ATOM 7373 N N . GLY A 1 910 ? -32.935 -9.915 34.877 1.00 78.81 910 GLY A N 1
ATOM 7374 C CA . GLY A 1 910 ? -33.731 -8.823 35.440 1.00 78.81 910 GLY A CA 1
ATOM 7375 C C . GLY A 1 910 ? -32.979 -7.486 35.398 1.00 78.81 910 GLY A C 1
ATOM 7376 O O . GLY A 1 910 ? -32.634 -7.002 34.318 1.00 78.81 910 GLY A O 1
ATOM 7377 N N . ASN A 1 911 ? -32.740 -6.886 36.568 1.00 74.75 911 ASN A N 1
ATOM 7378 C CA . ASN A 1 911 ? -32.003 -5.621 36.704 1.00 74.75 911 ASN A CA 1
ATOM 7379 C C . ASN A 1 911 ? -30.483 -5.810 36.819 1.00 74.75 911 ASN A C 1
ATOM 7381 O O . ASN A 1 911 ? -29.747 -4.827 36.707 1.00 74.75 911 ASN A O 1
ATOM 7385 N N . ASP A 1 912 ? -30.015 -7.043 37.014 1.00 86.19 912 ASP A N 1
ATOM 7386 C CA . ASP A 1 912 ? -28.599 -7.340 37.183 1.00 86.19 912 ASP A CA 1
ATOM 7387 C C . ASP A 1 912 ? -27.946 -7.699 35.848 1.00 86.19 912 ASP A C 1
ATOM 7389 O O . ASP A 1 912 ? -28.548 -8.329 34.973 1.00 86.19 912 ASP A O 1
ATOM 7393 N N . TYR A 1 913 ? -26.685 -7.295 35.688 1.00 91.06 913 TYR A N 1
ATOM 7394 C CA . TYR A 1 913 ? -25.901 -7.533 34.480 1.00 91.06 913 TYR A CA 1
ATOM 7395 C C . TYR A 1 913 ? -24.672 -8.380 34.789 1.00 91.06 913 TYR A C 1
ATOM 7397 O O . TYR A 1 913 ? -23.958 -8.131 35.762 1.00 91.06 913 TYR A O 1
ATOM 7405 N N . GLN A 1 914 ? -24.401 -9.360 33.930 1.00 92.38 914 GLN A N 1
ATOM 7406 C CA . GLN A 1 914 ? -23.276 -10.285 34.051 1.00 92.38 914 GLN A CA 1
ATOM 7407 C C . GLN A 1 914 ? -22.470 -10.317 32.756 1.00 92.38 914 GLN A C 1
ATOM 7409 O O . GLN A 1 914 ? -23.044 -10.360 31.670 1.00 92.38 914 GLN A O 1
ATOM 7414 N N . ILE A 1 915 ? -21.147 -10.342 32.874 1.00 93.44 915 ILE A N 1
ATOM 7415 C CA . ILE A 1 915 ? -20.216 -10.515 31.765 1.00 93.44 915 ILE A CA 1
ATOM 7416 C C . ILE A 1 915 ? -19.661 -11.943 31.758 1.00 93.44 915 ILE A C 1
ATOM 7418 O O . ILE A 1 915 ? -19.229 -12.468 32.786 1.00 93.44 915 ILE A O 1
ATOM 7422 N N . GLU A 1 916 ? -19.659 -12.561 30.581 1.00 94.19 916 GLU A N 1
ATOM 7423 C CA . GLU A 1 916 ? -18.928 -13.796 30.302 1.00 94.19 916 GLU A CA 1
ATOM 7424 C C . GLU A 1 916 ? -17.837 -13.515 29.268 1.00 94.19 916 GLU A C 1
ATOM 7426 O O . GLU A 1 916 ? -18.086 -12.866 28.249 1.00 94.19 916 GLU A O 1
ATOM 7431 N N . LEU A 1 917 ? -16.626 -14.014 29.521 1.00 94.44 917 LEU A N 1
ATOM 7432 C CA . LEU A 1 917 ? -15.525 -13.967 28.565 1.00 94.44 917 LEU A CA 1
ATOM 7433 C C . LEU A 1 917 ? -15.310 -15.352 27.966 1.00 94.44 917 LEU A C 1
ATOM 7435 O O . LEU A 1 917 ? -15.150 -16.331 28.690 1.00 94.44 917 LEU A O 1
ATOM 7439 N N . LEU A 1 918 ? -15.264 -15.429 26.642 1.00 94.31 918 LEU A N 1
ATOM 7440 C CA . LEU A 1 918 ? -15.062 -16.668 25.904 1.00 94.31 918 LEU A CA 1
ATOM 7441 C C . LEU A 1 918 ? -13.843 -16.523 25.012 1.00 94.31 918 LEU A C 1
ATOM 7443 O O . LEU A 1 918 ? -13.685 -15.514 24.323 1.00 94.31 918 LEU A O 1
ATOM 7447 N N . TYR A 1 919 ? -13.010 -17.549 24.961 1.00 93.62 919 TYR A N 1
ATOM 7448 C CA . TYR A 1 919 ? -11.836 -17.557 24.113 1.00 93.62 919 TYR A CA 1
ATOM 7449 C C . TYR A 1 919 ? -11.828 -18.765 23.207 1.00 93.62 919 TYR A C 1
ATOM 7451 O O . TYR A 1 919 ? -11.776 -19.910 23.645 1.00 93.62 919 TYR A O 1
ATOM 7459 N N . ARG A 1 920 ? -11.888 -18.484 21.908 1.00 93.56 920 ARG A N 1
ATOM 7460 C CA . ARG A 1 920 ? -11.821 -19.494 20.869 1.00 93.56 920 ARG A CA 1
ATOM 7461 C C . ARG A 1 920 ? -10.391 -19.633 20.371 1.00 93.56 920 ARG A C 1
ATOM 7463 O O . ARG A 1 920 ? -9.848 -18.689 19.788 1.00 93.56 920 ARG A O 1
ATOM 7470 N N . ARG A 1 921 ? -9.812 -20.822 20.517 1.00 88.94 921 ARG A N 1
ATOM 7471 C CA . ARG A 1 921 ? -8.456 -21.162 20.072 1.00 88.94 921 ARG A CA 1
ATOM 7472 C C . ARG A 1 921 ? -8.485 -22.494 19.326 1.00 88.94 921 ARG A C 1
ATOM 7474 O O . ARG A 1 921 ? -9.016 -23.464 19.834 1.00 88.94 921 ARG A O 1
ATOM 7481 N N . ASN A 1 922 ? -7.929 -22.544 18.113 1.00 82.19 922 ASN A N 1
ATOM 7482 C CA . ASN A 1 922 ? -7.838 -23.773 17.305 1.00 82.19 922 ASN A CA 1
ATOM 7483 C C . ASN A 1 922 ? -9.175 -24.523 17.093 1.00 82.19 922 ASN A C 1
ATOM 7485 O O . ASN A 1 922 ? -9.179 -25.724 16.867 1.00 82.19 922 ASN A O 1
ATOM 7489 N N . GLY A 1 923 ? -10.310 -23.818 17.135 1.00 80.94 923 GLY A N 1
ATOM 7490 C CA . GLY A 1 923 ? -11.642 -24.421 16.999 1.00 80.94 923 GLY A CA 1
ATOM 7491 C C . GLY A 1 923 ? -12.353 -24.695 18.323 1.00 80.94 923 GLY A C 1
ATOM 7492 O O . GLY A 1 923 ? -13.579 -24.720 18.332 1.00 80.94 923 GLY A O 1
ATOM 7493 N N . GLU A 1 924 ? -11.617 -24.789 19.426 1.00 87.31 924 GLU A N 1
ATOM 7494 C CA . GLU A 1 924 ? -12.154 -25.010 20.769 1.00 87.31 924 GLU A CA 1
ATOM 7495 C C . GLU A 1 924 ? -12.552 -23.685 21.421 1.00 87.31 924 GLU A C 1
ATOM 7497 O O . GLU A 1 924 ? -11.908 -22.659 21.184 1.00 87.31 924 GLU A O 1
ATOM 7502 N N . LEU A 1 925 ? -13.622 -23.699 22.219 1.00 91.69 925 LEU A N 1
ATOM 7503 C CA . LEU A 1 925 ? -14.140 -22.540 22.946 1.00 91.69 925 LEU A CA 1
ATOM 7504 C C . LEU A 1 925 ? -14.004 -22.778 24.451 1.00 91.69 925 LEU A C 1
ATOM 7506 O O . LEU A 1 925 ? -14.550 -23.745 24.973 1.00 91.69 925 LEU A O 1
ATOM 7510 N N . GLU A 1 926 ? -13.317 -21.872 25.136 1.00 90.56 926 GLU A N 1
ATOM 7511 C CA . GLU A 1 926 ? -13.089 -21.917 26.580 1.00 90.56 926 GLU A CA 1
ATOM 7512 C C . GLU A 1 926 ? -13.745 -20.711 27.265 1.00 90.56 926 GLU A C 1
ATOM 7514 O O . GLU A 1 926 ? -13.658 -19.588 26.764 1.00 90.56 926 GLU A O 1
ATOM 7519 N N . ASN A 1 927 ? -14.372 -20.924 28.425 1.00 90.81 927 ASN A N 1
ATOM 7520 C CA . ASN A 1 927 ? -14.888 -19.838 29.258 1.00 90.81 927 ASN A CA 1
ATOM 7521 C C . ASN A 1 927 ? -13.777 -19.344 30.183 1.00 90.81 927 ASN A C 1
ATOM 7523 O O . ASN A 1 927 ? -13.268 -20.104 31.005 1.00 90.81 927 ASN A O 1
ATOM 7527 N N . LEU A 1 928 ? -13.429 -18.066 30.083 1.00 89.69 928 LEU A N 1
ATOM 7528 C CA . LEU A 1 928 ? -12.374 -17.473 30.891 1.00 89.69 928 LEU A CA 1
ATOM 7529 C C . LEU A 1 928 ? -12.941 -16.950 32.212 1.00 89.69 928 LEU A C 1
ATOM 7531 O O . LEU A 1 928 ? -13.930 -16.215 32.230 1.00 89.69 928 LEU A O 1
ATOM 7535 N N . ALA A 1 929 ? -12.282 -17.298 33.315 1.00 86.69 929 ALA A N 1
ATOM 7536 C CA . ALA A 1 929 ? -12.553 -16.698 34.614 1.00 86.69 929 ALA A CA 1
ATOM 7537 C C . ALA A 1 929 ? -11.798 -15.369 34.763 1.00 86.69 929 ALA A C 1
ATOM 7539 O O . ALA A 1 929 ? -10.640 -15.256 34.351 1.00 86.69 929 ALA A O 1
ATOM 7540 N N . VAL A 1 930 ? -12.448 -14.374 35.368 1.00 82.31 930 VAL A N 1
ATOM 7541 C CA . VAL A 1 930 ? -11.856 -13.051 35.616 1.00 82.31 930 VAL A CA 1
ATOM 7542 C C . VAL A 1 930 ? -11.621 -12.878 37.111 1.00 82.31 930 VAL A C 1
ATOM 7544 O O . VAL A 1 930 ? -12.568 -12.857 37.892 1.00 82.31 930 VAL A O 1
ATOM 7547 N N . GLY A 1 931 ? -10.359 -12.754 37.529 1.00 74.69 931 GLY A N 1
ATOM 7548 C CA . GLY A 1 931 ? -10.013 -12.617 38.945 1.00 74.69 931 GLY A CA 1
ATOM 7549 C C . GLY A 1 931 ? -10.685 -13.684 39.818 1.00 74.69 931 GLY A C 1
ATOM 7550 O O . GLY A 1 931 ? -10.577 -14.878 39.543 1.00 74.69 931 GLY A O 1
ATOM 7551 N N . ASN A 1 932 ? -11.420 -13.238 40.841 1.00 73.75 932 ASN A N 1
ATOM 7552 C CA . ASN A 1 932 ? -12.115 -14.114 41.791 1.00 73.75 932 ASN A CA 1
ATOM 7553 C C . ASN A 1 932 ? -13.616 -14.312 41.484 1.00 73.75 932 ASN A C 1
ATOM 7555 O O . ASN A 1 932 ? -14.268 -15.060 42.206 1.00 73.75 932 ASN A O 1
ATOM 7559 N N . CYS A 1 933 ? -14.183 -13.678 40.445 1.00 74.50 933 CYS A N 1
ATOM 7560 C CA . CYS A 1 933 ? -15.632 -13.728 40.166 1.00 74.50 933 CYS A CA 1
ATOM 7561 C C . CYS A 1 933 ? -16.072 -14.937 39.310 1.00 74.50 933 CYS A C 1
ATOM 7563 O O . CYS A 1 933 ? -17.240 -15.053 38.938 1.00 74.50 933 CYS A O 1
ATOM 7565 N N . GLY A 1 934 ? -15.156 -15.859 38.987 1.00 81.75 934 GLY A N 1
ATOM 7566 C CA . GLY A 1 934 ? -15.446 -17.034 38.159 1.00 81.75 934 GLY A CA 1
ATOM 7567 C C . GLY A 1 934 ? -15.731 -16.689 36.688 1.00 81.75 934 GLY A C 1
ATOM 7568 O O . GLY A 1 934 ? -15.281 -15.662 36.183 1.00 81.75 934 GLY A O 1
ATOM 7569 N N . THR A 1 935 ? -16.445 -17.572 35.978 1.00 86.38 935 THR A N 1
ATOM 7570 C CA . THR A 1 935 ? -16.767 -17.431 34.537 1.00 86.38 935 THR A CA 1
ATOM 7571 C C . THR A 1 935 ? -18.007 -16.577 34.254 1.00 86.38 935 THR A C 1
ATOM 7573 O O . THR A 1 935 ? -18.186 -16.119 33.127 1.00 86.38 935 THR A O 1
ATOM 7576 N N . LYS A 1 936 ? -18.856 -16.351 35.265 1.00 90.38 936 LYS A N 1
ATOM 7577 C CA . LYS A 1 936 ? -20.067 -15.519 35.202 1.00 90.38 936 LYS A CA 1
ATOM 7578 C C . LYS A 1 936 ? -19.917 -14.345 36.157 1.00 90.38 936 LYS A C 1
ATOM 7580 O O . LYS A 1 936 ? -20.371 -14.406 37.295 1.00 90.38 936 LYS A O 1
ATOM 7585 N N . CYS A 1 937 ? -19.258 -13.294 35.695 1.00 91.69 937 CYS A N 1
ATOM 7586 C CA . CYS A 1 937 ? -18.872 -12.186 36.555 1.00 91.69 937 CYS A CA 1
ATOM 7587 C C . CYS A 1 937 ? -19.970 -11.113 36.592 1.00 91.69 937 CYS A C 1
ATOM 7589 O O . CYS A 1 937 ? -20.368 -10.638 35.527 1.00 91.69 937 CYS A O 1
ATOM 7591 N N . PRO A 1 938 ? -20.464 -10.672 37.760 1.00 92.31 938 PRO A N 1
ATOM 7592 C CA . PRO A 1 938 ? -21.309 -9.482 37.838 1.00 92.31 938 PRO A CA 1
ATOM 7593 C C . PRO A 1 938 ? -20.587 -8.261 37.249 1.00 92.31 938 PRO A C 1
ATOM 7595 O O . PRO A 1 938 ? -19.412 -8.035 37.537 1.00 92.31 938 PRO A O 1
ATOM 7598 N N . LEU A 1 939 ? -21.271 -7.439 36.445 1.00 90.75 939 LEU A N 1
ATOM 7599 C CA . LEU A 1 939 ? -20.641 -6.301 35.755 1.00 90.75 939 LEU A CA 1
ATOM 7600 C C . LEU A 1 939 ? -19.997 -5.307 36.737 1.00 90.75 939 LEU A C 1
ATOM 7602 O O . LEU A 1 939 ? -18.929 -4.773 36.455 1.00 90.75 939 LEU A O 1
ATOM 7606 N N . ILE A 1 940 ? -20.620 -5.098 37.900 1.00 89.94 940 ILE A N 1
ATOM 7607 C CA . ILE A 1 940 ? -20.111 -4.215 38.962 1.00 89.94 940 ILE A CA 1
ATOM 7608 C C . ILE A 1 940 ? -18.794 -4.752 39.542 1.00 89.94 940 ILE A C 1
ATOM 7610 O O . ILE A 1 940 ? -17.883 -3.981 39.839 1.00 89.94 940 ILE A O 1
ATOM 7614 N N . GLU A 1 941 ? -18.677 -6.069 39.712 1.00 91.12 941 GLU A N 1
ATOM 7615 C CA . GLU A 1 941 ? -17.442 -6.696 40.192 1.00 91.12 941 GLU A CA 1
ATOM 7616 C C . GLU A 1 941 ? -16.357 -6.673 39.120 1.00 91.12 941 GLU A C 1
ATOM 7618 O O . GLU A 1 941 ? -15.208 -6.350 39.416 1.00 91.12 941 GLU A O 1
ATOM 7623 N N . PHE A 1 942 ? -16.734 -6.942 37.868 1.00 91.94 942 PHE A N 1
ATOM 7624 C CA . PHE A 1 942 ? -15.831 -6.840 36.730 1.00 91.94 942 PHE A CA 1
ATOM 7625 C C . PHE A 1 942 ? -15.252 -5.429 36.602 1.00 91.94 942 PHE A C 1
ATOM 7627 O O . PHE A 1 942 ? -14.042 -5.279 36.459 1.00 91.94 942 PHE A O 1
ATOM 7634 N N . GLU A 1 943 ? -16.098 -4.400 36.707 1.00 91.44 943 GLU A N 1
ATOM 7635 C CA . GLU A 1 943 ? -15.688 -2.996 36.686 1.00 91.44 943 GLU A CA 1
ATOM 7636 C C . GLU A 1 943 ? -14.647 -2.709 37.767 1.00 91.44 943 GLU A C 1
ATOM 7638 O O . GLU A 1 943 ? -13.543 -2.281 37.435 1.00 91.44 943 GLU A O 1
ATOM 7643 N N . LYS A 1 944 ? -14.953 -3.028 39.030 1.00 91.19 944 LYS A N 1
ATOM 7644 C CA . LYS A 1 944 ? -14.020 -2.842 40.154 1.00 91.19 944 LYS A CA 1
ATOM 7645 C C . LYS A 1 944 ? -12.702 -3.583 39.941 1.00 91.19 944 LYS A C 1
ATOM 7647 O O . LYS A 1 944 ? -11.642 -3.082 40.305 1.00 91.19 944 LYS A O 1
ATOM 7652 N N . TYR A 1 945 ? -12.755 -4.774 39.349 1.00 90.25 945 TYR A N 1
ATOM 7653 C CA . TYR A 1 945 ? -11.566 -5.578 39.097 1.00 90.25 945 TYR A CA 1
ATOM 7654 C C . TYR A 1 945 ? -10.645 -4.956 38.041 1.00 90.25 945 TYR A C 1
ATOM 7656 O O . TYR A 1 945 ? -9.423 -5.037 38.179 1.00 90.25 945 TYR A O 1
ATOM 7664 N N . VAL A 1 946 ? -11.200 -4.344 36.989 1.00 91.06 946 VAL A N 1
ATOM 7665 C CA . VAL A 1 946 ? -10.419 -3.813 35.858 1.00 91.06 946 VAL A CA 1
ATOM 7666 C C . VAL A 1 946 ? -10.183 -2.303 35.895 1.00 91.06 946 VAL A C 1
ATOM 7668 O O . VAL A 1 946 ? -9.376 -1.811 35.106 1.00 91.06 946 VAL A O 1
ATOM 7671 N N . GLU A 1 947 ? -10.840 -1.559 36.787 1.00 87.06 947 GLU A N 1
ATOM 7672 C CA . GLU A 1 947 ? -10.824 -0.088 36.850 1.00 87.06 947 GLU A CA 1
ATOM 7673 C C . GLU A 1 947 ? -9.402 0.501 36.832 1.00 87.06 947 GLU A C 1
ATOM 7675 O O . GLU A 1 947 ? -9.078 1.346 35.994 1.00 87.06 947 GLU A O 1
ATOM 7680 N N . ASN A 1 948 ? -8.503 -0.039 37.659 1.00 89.12 948 ASN A N 1
ATOM 7681 C CA . ASN A 1 948 ? -7.107 0.407 37.753 1.00 89.12 948 ASN A CA 1
ATOM 7682 C C . ASN A 1 948 ? -6.265 0.101 36.507 1.00 89.12 948 ASN A C 1
ATOM 7684 O O . ASN A 1 948 ? -5.154 0.614 36.370 1.00 89.12 948 ASN A O 1
ATOM 7688 N N . ARG A 1 949 ? -6.776 -0.689 35.559 1.00 91.38 949 ARG A N 1
ATOM 7689 C CA . ARG A 1 949 ? -6.100 -1.042 34.299 1.00 91.38 949 ARG A CA 1
ATOM 7690 C C . ARG A 1 949 ? -6.806 -0.478 33.067 1.00 91.38 949 ARG A C 1
ATOM 7692 O O . ARG A 1 949 ? -6.173 -0.358 32.024 1.00 91.38 949 ARG A O 1
ATOM 7699 N N . ALA A 1 950 ? -8.076 -0.098 33.175 1.00 93.44 950 ALA A N 1
ATOM 7700 C CA . ALA A 1 950 ? -8.840 0.511 32.095 1.00 93.44 950 ALA A CA 1
ATOM 7701 C C . ALA A 1 950 ? -8.489 2.001 31.909 1.00 93.44 950 ALA A C 1
ATOM 7703 O O . ALA A 1 950 ? -8.353 2.758 32.873 1.00 93.44 950 ALA A O 1
ATOM 7704 N N . ILE A 1 951 ? -8.374 2.435 30.651 1.00 93.75 951 ILE A N 1
ATOM 7705 C CA . ILE A 1 951 ? -8.159 3.835 30.265 1.00 93.75 951 ILE A CA 1
ATOM 7706 C C . ILE A 1 951 ? -9.370 4.307 29.457 1.00 93.75 951 ILE A C 1
ATOM 7708 O O . ILE A 1 951 ? -9.586 3.884 28.319 1.00 93.75 951 ILE A O 1
ATOM 7712 N N . PHE A 1 952 ? -10.161 5.209 30.037 1.00 89.62 952 PHE A N 1
ATOM 7713 C CA . PHE A 1 952 ? -11.411 5.698 29.451 1.00 89.62 952 PHE A CA 1
ATOM 7714 C C . PHE A 1 952 ? -11.177 6.923 28.567 1.00 89.62 952 PHE A C 1
ATOM 7716 O O . PHE A 1 952 ? -11.549 8.044 28.901 1.00 89.62 952 PHE A O 1
ATOM 7723 N N . GLY A 1 953 ? -10.552 6.702 27.412 1.00 85.31 953 GLY A N 1
ATOM 7724 C CA . GLY A 1 953 ? -10.400 7.737 26.394 1.00 85.31 953 GLY A CA 1
ATOM 7725 C C . GLY A 1 953 ? -8.962 7.979 25.962 1.00 85.31 953 GLY A C 1
ATOM 7726 O O . GLY A 1 953 ? -7.994 7.664 26.650 1.00 85.31 953 GLY A O 1
ATOM 7727 N N . LEU A 1 954 ? -8.840 8.562 24.773 1.00 84.44 954 LEU A N 1
ATOM 7728 C CA . LEU A 1 954 ? -7.552 8.774 24.129 1.00 84.44 954 LEU A CA 1
ATOM 7729 C C . LEU A 1 954 ? -6.707 9.839 24.850 1.00 84.44 954 LEU A C 1
ATOM 7731 O O . LEU A 1 954 ? -5.491 9.710 24.927 1.00 84.44 954 LEU A O 1
ATOM 7735 N N . ASP A 1 955 ? -7.349 10.863 25.413 1.00 85.19 955 ASP A N 1
ATOM 7736 C CA . ASP A 1 955 ? -6.662 11.963 26.103 1.00 85.19 955 ASP A CA 1
ATOM 7737 C C . ASP A 1 955 ? -5.977 11.489 27.389 1.00 85.19 955 ASP A C 1
ATOM 7739 O O . ASP A 1 955 ? -4.831 11.853 27.653 1.00 85.19 955 ASP A O 1
ATOM 7743 N N . MET A 1 956 ? -6.636 10.589 28.123 1.00 88.75 956 MET A N 1
ATOM 7744 C CA . MET A 1 956 ? -6.069 9.937 29.300 1.00 88.75 956 MET A CA 1
ATOM 7745 C C . MET A 1 956 ? -4.862 9.064 28.929 1.00 88.75 956 MET A C 1
ATOM 7747 O O . MET A 1 956 ? -3.836 9.128 29.601 1.00 88.75 956 MET A O 1
ATOM 7751 N N . LEU A 1 957 ? -4.933 8.317 27.816 1.00 89.50 957 LEU A N 1
ATOM 7752 C CA . LEU A 1 957 ? -3.801 7.523 27.321 1.00 89.50 957 LEU A CA 1
ATOM 7753 C C . LEU A 1 957 ? -2.585 8.408 26.999 1.00 89.50 957 LEU A C 1
ATOM 7755 O O . LEU A 1 957 ? -1.474 8.103 27.426 1.00 89.50 957 LEU A O 1
ATOM 7759 N N . TYR A 1 958 ? -2.787 9.519 26.281 1.00 87.19 958 TYR A N 1
ATOM 7760 C CA . TYR A 1 958 ? -1.707 10.460 25.953 1.00 87.19 958 TYR A CA 1
ATOM 7761 C C . TYR A 1 958 ? -1.060 11.064 27.204 1.00 87.19 958 TYR A C 1
ATOM 7763 O O . TYR A 1 958 ? 0.171 11.143 27.281 1.00 87.19 958 TYR A O 1
ATOM 7771 N N . GLN A 1 959 ? -1.878 11.453 28.185 1.00 88.12 959 GLN A N 1
ATOM 7772 C CA . GLN A 1 959 ? -1.408 11.986 29.460 1.00 88.12 959 GLN A CA 1
ATOM 7773 C C . GLN A 1 959 ? -0.573 10.950 30.223 1.00 88.12 959 GLN A C 1
ATOM 7775 O O . GLN A 1 959 ? 0.525 11.261 30.682 1.00 88.12 959 GLN A O 1
ATOM 7780 N N . GLU A 1 960 ? -1.049 9.707 30.317 1.00 89.44 960 GLU A N 1
ATOM 7781 C CA . GLU A 1 960 ? -0.323 8.636 31.001 1.00 89.44 960 GLU A CA 1
ATOM 7782 C C . GLU A 1 960 ? 0.978 8.248 30.293 1.00 89.44 960 GLU A C 1
ATOM 7784 O O . GLU A 1 960 ? 1.956 7.921 30.969 1.00 89.44 960 GLU A O 1
ATOM 7789 N N . CYS A 1 961 ? 1.021 8.339 28.962 1.00 88.38 961 CYS A N 1
ATOM 7790 C CA . CYS A 1 961 ? 2.223 8.115 28.161 1.00 88.38 961 CYS A CA 1
ATOM 7791 C C . CYS A 1 961 ? 3.279 9.225 28.289 1.00 88.38 961 CYS A C 1
ATOM 7793 O O . CYS A 1 961 ? 4.401 9.032 27.820 1.00 88.38 961 CYS A O 1
ATOM 7795 N N . GLY A 1 962 ? 2.956 10.357 28.928 1.00 80.69 962 GLY A N 1
ATOM 7796 C CA . GLY A 1 962 ? 3.871 11.495 29.067 1.00 80.69 962 GLY A CA 1
ATOM 7797 C C . GLY A 1 962 ? 4.028 12.308 27.780 1.00 80.69 962 GLY A C 1
ATOM 7798 O O . GLY A 1 962 ? 5.030 12.989 27.590 1.00 80.69 962 GLY A O 1
ATOM 7799 N N . THR A 1 963 ? 3.047 12.228 26.883 1.00 65.25 963 THR A N 1
ATOM 7800 C CA . THR A 1 963 ? 3.057 12.908 25.582 1.00 65.25 963 THR A CA 1
ATOM 7801 C C . THR A 1 963 ? 1.961 13.967 25.544 1.00 65.25 963 THR A C 1
ATOM 7803 O O . THR A 1 963 ? 0.784 13.606 25.616 1.00 65.25 963 THR A O 1
ATOM 7806 N N . PRO A 1 964 ? 2.275 15.266 25.388 1.00 52.81 964 PRO A N 1
ATOM 7807 C CA . PRO A 1 964 ? 1.237 16.237 25.094 1.00 52.81 964 PRO A CA 1
ATOM 7808 C C . PRO A 1 964 ? 0.635 15.918 23.720 1.00 52.81 964 PRO A C 1
ATOM 7810 O O . PRO A 1 964 ? 1.358 15.646 22.759 1.00 52.81 964 PRO A O 1
ATOM 7813 N N . ARG A 1 965 ? -0.700 16.000 23.616 1.00 47.09 965 ARG A N 1
ATOM 7814 C CA . ARG A 1 965 ? -1.493 15.783 22.384 1.00 47.09 965 ARG A CA 1
ATOM 7815 C C . ARG A 1 965 ? -0.936 16.555 21.166 1.00 47.09 965 ARG A C 1
ATOM 7817 O O . ARG A 1 965 ? -1.192 16.179 20.026 1.00 47.09 965 ARG A O 1
ATOM 7824 N N . CYS A 1 966 ? -0.144 17.602 21.416 1.00 38.31 966 CYS A N 1
ATOM 7825 C CA . CYS A 1 966 ? 0.430 18.525 20.439 1.00 38.31 966 CYS A CA 1
ATOM 7826 C C . CYS A 1 966 ? 1.699 18.062 19.697 1.00 38.31 966 CYS A C 1
ATOM 7828 O O . CYS A 1 966 ? 2.062 18.731 18.734 1.00 38.31 966 CYS A O 1
ATOM 7830 N N . VAL A 1 967 ? 2.363 16.953 20.049 1.00 39.22 967 VAL A N 1
ATOM 7831 C CA . VAL A 1 967 ? 3.623 16.569 19.359 1.00 39.22 967 VAL A CA 1
ATOM 7832 C C . VAL A 1 967 ? 3.382 15.943 17.974 1.00 39.22 967 VAL A C 1
ATOM 7834 O O . VAL A 1 967 ? 4.199 16.092 17.074 1.00 39.22 967 VAL A O 1
ATOM 7837 N N . PHE A 1 968 ? 2.210 15.355 17.716 1.00 35.97 968 PHE A N 1
ATOM 7838 C CA . PHE A 1 968 ? 1.921 14.710 16.421 1.00 35.97 968 PHE A CA 1
ATOM 7839 C C . PHE A 1 968 ? 1.286 15.626 15.360 1.00 35.97 968 PHE A C 1
ATOM 7841 O O . PHE A 1 968 ? 0.985 15.170 14.258 1.00 35.97 968 PHE A O 1
ATOM 7848 N N . LEU A 1 969 ? 1.112 16.917 15.665 1.00 33.97 969 LEU A N 1
ATOM 7849 C CA . LEU A 1 969 ? 0.693 17.946 14.700 1.00 33.97 969 LEU A CA 1
ATOM 7850 C C . LEU A 1 969 ? 1.768 19.028 14.469 1.00 33.97 969 LEU A C 1
ATOM 7852 O O . LEU A 1 969 ? 1.531 19.946 13.689 1.00 33.97 969 LEU A O 1
ATOM 7856 N N . THR A 1 970 ? 2.942 18.927 15.113 1.00 27.69 970 THR A N 1
ATOM 7857 C CA . THR A 1 970 ? 3.973 19.988 15.116 1.00 27.69 970 THR A CA 1
ATOM 7858 C C . THR A 1 970 ? 5.396 19.547 14.750 1.00 27.69 970 THR A C 1
ATOM 7860 O O . THR A 1 970 ? 6.302 20.380 14.773 1.00 27.69 970 THR A O 1
ATOM 7863 N N . GLU A 1 971 ? 5.632 18.317 14.279 1.00 26.64 971 GLU A N 1
ATOM 7864 C CA . GLU A 1 971 ? 6.919 17.963 13.646 1.00 26.64 971 GLU A CA 1
ATOM 7865 C C . GLU A 1 971 ? 7.044 18.573 12.235 1.00 26.64 971 GLU A C 1
ATOM 7867 O O . GLU A 1 971 ? 7.052 17.893 11.211 1.00 26.64 971 GLU A O 1
ATOM 7872 N N . LYS A 1 972 ? 7.113 19.907 12.189 1.00 30.98 972 LYS A N 1
ATOM 7873 C CA . LYS A 1 972 ? 7.748 20.697 11.127 1.00 30.98 972 LYS A CA 1
ATOM 7874 C C . LYS A 1 972 ? 8.240 22.078 11.593 1.00 30.98 972 LYS A C 1
ATOM 7876 O O . LYS A 1 972 ? 8.589 22.889 10.743 1.00 30.98 972 LYS A O 1
ATOM 7881 N N . SER A 1 973 ? 8.320 22.363 12.901 1.00 31.19 973 SER A N 1
ATOM 7882 C CA . SER A 1 973 ? 8.746 23.691 13.388 1.00 31.19 973 SER A CA 1
ATOM 7883 C C . SER A 1 973 ? 9.902 23.716 14.396 1.00 31.19 973 SER A C 1
ATOM 7885 O O . SER A 1 973 ? 10.040 24.700 15.116 1.00 31.19 973 SER A O 1
ATOM 7887 N N . SER A 1 974 ? 10.763 22.698 14.464 1.00 28.70 974 SER A N 1
ATOM 7888 C CA . SER A 1 974 ? 11.982 22.796 15.287 1.00 28.70 974 SER A CA 1
ATOM 7889 C C . SER A 1 974 ? 13.126 21.925 14.766 1.00 28.70 974 SER A C 1
ATOM 7891 O O . SER A 1 974 ? 13.506 20.930 15.372 1.00 28.70 974 SER A O 1
ATOM 7893 N N . ALA A 1 975 ? 13.683 22.329 13.627 1.00 26.81 975 ALA A N 1
ATOM 7894 C CA . ALA A 1 975 ? 15.058 22.021 13.236 1.00 26.81 975 ALA A CA 1
ATOM 7895 C C . ALA A 1 975 ? 15.661 23.272 12.573 1.00 26.81 975 ALA A C 1
ATOM 7897 O O . ALA A 1 975 ? 16.043 23.276 11.410 1.00 26.81 975 ALA A O 1
ATOM 7898 N N . THR A 1 976 ? 15.658 24.364 13.337 1.00 31.47 976 THR A N 1
ATOM 7899 C CA . THR A 1 976 ? 16.530 25.529 13.162 1.00 31.47 976 THR A CA 1
ATOM 7900 C C . THR A 1 976 ? 17.031 25.913 14.548 1.00 31.47 976 THR A C 1
ATOM 7902 O O . THR A 1 976 ? 16.399 26.698 15.259 1.00 31.47 976 THR A O 1
ATOM 7905 N N . LYS A 1 977 ? 18.137 25.286 14.935 1.00 29.12 977 LYS A N 1
ATOM 7906 C CA . LYS A 1 977 ? 19.269 25.933 15.587 1.00 29.12 977 LYS A CA 1
ATOM 7907 C C . LYS A 1 977 ? 20.527 25.350 14.977 1.00 29.12 977 LYS A C 1
ATOM 7909 O O . LYS A 1 977 ? 20.528 24.114 14.778 1.00 29.12 977 LYS A O 1
#

Radius of gyration: 38.93 Å; chains: 1; bounding box: 113×79×101 Å

pLDDT: mean 70.61, std 22.1, range [19.97, 97.88]

Sequence (977 aa):
MFNRLLCCSFCGNFVFPLENILSNSRFLRNQKCFSTVKIRELRPLQKVKKLLSQEEIEEEQFTELKLSLGMLNGNKVFGSEQILLVHPHVKWGSGSAPKNAIPELEVEEAQTLCQTIPGFKVVSSIIVNTDYNVRSKLIWGSGRLDAIVQHKQHFNISALMINVDSLSPLQLHELTKYFGLPIYDRLTIVLSIFKMFARTKEAKLQIALAEIPFIRSHIKFLNHSGEHLSNDKIPVQSSAPMFPNIDRLEGSKQLEFLRLKEHKIQNKAKQGPGKTPVIGVIGYTNSGKTTFIKKLTDSSILLGENRLFATLDSSTHLSILPSTCKVYFADTIGFISNLPIKLLASFSATLQHVENSDLLIHIMDLSHPDLLAQRDNVFETLNKLKIDPNLINTVINVGNKLDKCDDERREKLTEMGIFENLFSISCRTLEGLPHLIKEIDKKVQLLSGSSLRRLRLSHDSKIVQKLYKEGYNGIPSECGNYLTFDLLMNNEQFSKFHASLGLCLRRKGEEEEKKIEEWFCFVCSAVALLFCFLILSRLKKNEKDQFLKTLMCLNLIKLPIKTSDNTRQLKYVHAIWRHGDRAPKRKPYEDDIYDLRLNEKYWPRGWNQLTNLGMLQMQQLGKFLRERYVGSFLSNNFDRNEFNFIFRFSTETTFFFKFLFSAKKEKKNPLFLTVFIRSSSVDRAIESAQSLLSGLFPPSTDEKFDDTLNWQPIPVHTGTSKIKDPLLRPSSFACPKYEQLWNDISGKMEKELLEKYKELVEELRPILKFPENKQIRLRDITELKRIQMEVNHNLSQPEWVFKIWPQYENKTTLELIIELRDSERIAEFNSHEKLSRLSGGYLLGDWLGRMKQLVNTNQTKEALLASKMVLYSAHDGTLLALLSALQINSTVIKIPPFASCLIAELYSDGNDYQIELLYRRNGELENLAVGNCGTKCPLIEFEKYVENRAIFGLDMLYQECGTPRCVFLTEKSSATK